Protein 2DKJ (pdb70)

Radius of gyration: 26.59 Å; Cα contacts (8 Å, |Δi|>4): 1947; chains: 2; bounding box: 66×74×62 Å

Nearest PDB structures (foldseek):
  9bow-assembly1_A  TM=1.002E+00  e=2.039E-86  Thermus thermophilus HB8
  9bpe-assembly1_A  TM=1.001E+00  e=1.176E-83  Thermus thermophilus HB8
  4j5u-assembly1_B  TM=9.804E-01  e=2.218E-64  Rickettsia rickettsii str. 'Sheila Smith'
  6yme-assembly1_A  TM=9.807E-01  e=5.170E-63  Aphanothece halophytica
  3h7f-assembly1_A  TM=9.522E-01  e=6.647E-58  Mycobacterium tuberculosis

Foldseek 3Di:
DDPVVVVVVVVVVVLLLLQFAEFAQQAAFADPVLVVLLPDPLQVDFFFDAQVGGPDPDCPVLNVLLVLLFVLVCVLQVFDGKDLFFAALLSQLVLLCVLQDFFAFEAEEADVQQFADCCRAPCVDVNVVRYPYDHFHADPVQSHGDLVVVLVSCVVRLGQEYEAEGHADFEADPLQSVLVSCVVSVHFYEYEHAQCPLCSSLVLGDRNQVRGQKYKYFCGRLLNFDHGIMIGHNDVVSVVSSSVCSPPNPDGGGRSSSSSRSSVSSVVSPDNVSSVLQVQLQLQQQLLQVLLVVVFWAWRSRGGSHFKTKTQQVRVPAWQVLLQVLSVLLRYHWHGHARVVFPDDPVTHRIIMTGRNHLSQLPDGSVCSNVVSVLSVCSSPVGDDPVSSVVSSVVSNVRDHD/DDPVVVVVVVVVVVLLLLQFAEFAQQAAAADPVLVVLLPDPLQVDFFFDAQVGGPDPPCVVLNVLLVLLFVLVCVLQVFPGKDFFFAALLLQLVLLCVLQDFFAFEAEEADQLQFADCCRAPCVGCNVVRYPYDHAHADPVLSHGDLVRVLVSCVVRLGQEYEAEGHAHFEADDLQSVLVSCVVSVHFYEYEHAACPLCSSLVLGDRNAVRGQKYKYFCPRLLSFAGGIMIGHNDVVSVVSSSVCSPPNPDGGGRSSSSSRSSVSSVVSNDNVSSVLQVQLQLQQQLLLVLLVVVPWQWRSRGGSHFKTKTQCVVVVAWQVRLQVLSVLLRYHWHRGAHNVFPDDPVIHRIIMTGRNHVSQQPDGSVCSNVVSVLSVCSSVVGDDVVSSVVSSVVSNVTDGD

InterPro domains:
  IPR001085 Serine hydroxymethyltransferase [MF_00051] (3-406)
  IPR001085 Serine hydroxymethyltransferase [PIRSF000412] (6-387)
  IPR001085 Serine hydroxymethyltransferase [cd00378] (5-400)
  IPR015421 Pyridoxal phosphate-dependent transferase, major domain [G3DSA:3.40.640.10] (33-284)
  IPR015422 Pyridoxal phosphate-dependent transferase, small domain [G3DSA:3.90.1150.10] (7-390)
  IPR015424 Pyridoxal phosphate-dependent transferase [SSF53383] (4-407)
  IPR019798 Serine hydroxymethyltransferase, pyridoxal phosphate binding site [PS00096] (218-234)
  IPR039429 Serine hydroxymethyltransferase-like domain [PF00464] (7-381)
  IPR049943 Serine hydroxymethyltransferase-like [PTHR11680] (6-385)

Secondary structure (DSSP, 8-state):
---HHHHHHHHHHHHHHHTSEE--TT-----HHHHHHHTSGGGG----EETTEESSS--HHHHHHHHHHHHHHHHHHT-SEEE---SSHHHHHHHHHHHH--TT-EEEEE-GGGT--GGGT-TTSHHHHHSEEEEE---TTTSS--HHHHHHHHHHH--SEEEE--SS--S---HHHHHHHHHHHT-EEEEE-TTTHHHHHTT-S---TTT-SEEEEESSGGG---S-EEEEES-HHHHHHHHHIIIIII-SS--HHHHHHHHHHHHHHHSHHHHHHHHHHHHHHHHHHHHHHHTT-EEGGGS-SSSEEEEE-GGGT--HHHHHHHHHHTTEE-EE-PPTT-SS-TTT-SEEEEE-HHHHHTT--GGGHHHHHHHHHHHHHH---HHHHHHHHHHHHTS---/---HHHHHHHHHHHHHHHHSEE--TT-----HHHHHHHTSGGGG----EETTEESSS--HHHHHHHHHHHHHHHHHHT-SEEE---SSHHHHHHHHHHHH--TT-EEEEE-GGGT--GGGT-TTSHHHHHSEEEEE---TTT-S--HHHHHHHHHHH--SEEEE--SS--S---HHHHHHHHHHHTPEEEEE-TTTHHHHHTTSS---TTT-SEEEEESSGGG---S-EEEEES-HHHHHHHHHIIIIII-SS--HHHHHHHHHHHHHHTSHHHHHHHHHHHHHHHHHHHHHHTTTPEEGGGS-SSSEEEEE-GGGT--HHHHHHHHHTTTEE-EEE--TT--S-TTT-SEEEEE-HHHHHTT--GGGHHHHHHHHHHHHHH---HHHHHHHHHHHHTS---

B-factor: mean 11.8, std 6.6, range [3.21, 35.72]

Organism: Thermus thermophilus (strain ATCC 27634 / DSM 579 / HB8) (NCBI:txid300852)

Sequence (804 aa):
KRDEALFELIALEEKRQREGLELIASENFVSKQVREAVGSVLTNKYAEGYPGARYYGGCEVIDRVESLAIERAKALFGAAWANVQPHSGSQANMAVYMALMEPGDTLMGMDLAAGGHLTHGSRVNFSGKLYKVVSYGVRPDTELIDLEEVRRLALEHRPKVIVAGASAYPRFWDFKAFREIADEVGAYLVVDMAHFAGLVAAGLHPNPLPYAHVVTSTTHKTLRGPRGGLILSNDPELGKRIDKLIFPGIQGGPLEHVIAGKAVAFFEALQPEFKEYSRLVVENAKRLAEELARRGYRIVTGGTDNHLFLVDLRPKGLTGKEAEERLDAVGITVNKNAIPFDPKPPRVTSGIRIGTPAITTRGFTPEEMPLVAELIDRALLEGPSEALREEVRRLALAHPMPKRDEALFELIALEEKRQREGLELIASENFVSKQVREAVGSVLTNKYAEGYPGARYYGGCEVIDRVESLAIERAKALFGAAWANVQPHSGSQANMAVYMALMEPGDTLMGMDLAAGGHLTHGSRVNFSGKLYKVVSYGVRPDTELIDLEEVRRLALEHRPKVIVAGASAYPRFWDFKAFREIADEVGAYLVVDMAHFAGLVAAGLHPNPLPYAHVVTSTTHKTLRGPRGGLILSNDPELGKRIDKLIFPGIQGGPLEHVIAGKAVAFFEALQPEFKEYSRLVVENAKRLAEELARRGYRIVTGGTDNHLFLVDLRPKGLTGKEAEERLDAVGITVNKNAIPFDPKPPRVTSGIRIGTPAITTRGFTPEEMPLVAELIDRALLEGPSEALREEVRRLALAHPMP

Solvent-accessible surface area: 25760 Å² total; per-residue (Å²): 116,105,0,108,59,0,14,94,16,12,53,74,0,59,98,50,8,96,17,12,3,18,0,1,0,6,2,10,6,11,26,142,21,1,58,82,0,6,16,10,16,0,11,10,1,13,0,12,2,44,41,75,65,32,105,24,4,0,7,93,12,0,26,136,0,1,41,43,0,28,95,28,0,52,73,19,7,60,15,47,22,5,1,0,3,1,4,7,13,6,0,0,4,0,0,0,1,22,6,10,5,106,62,44,48,24,0,0,0,3,60,98,72,20,5,4,40,13,1,2,13,22,84,86,1,1,0,20,94,15,8,144,50,16,48,4,26,20,96,87,98,55,26,64,26,29,58,73,60,1,106,126,20,0,50,70,89,133,3,80,0,0,1,0,0,8,19,7,15,3,58,86,8,69,5,120,13,1,64,103,10,0,83,81,18,58,6,65,0,0,0,13,0,11,4,5,0,0,1,12,20,8,61,52,10,53,60,0,2,76,79,2,38,0,0,1,1,5,0,13,11,3,2,44,1,2,8,0,0,0,0,0,1,75,56,65,126,22,0,122,110,0,26,134,10,0,8,25,0,0,0,4,6,0,5,0,2,4,2,0,0,3,0,0,2,0,40,28,8,78,56,103,120,5,122,81,20,1,113,39,2,33,28,0,0,114,57,0,2,77,9,2,46,190,68,34,10,83,8,2,26,65,11,13,36,2,0,2,0,10,2,1,0,126,78,55,69,24,36,0,101,61,0,29,87,66,0,71,48,0,12,0,14,1,8,59,30,26,5,26,138,29,92,97,75,114,67,38,4,2,0,2,7,0,0,0,0,0,2,8,25,8,44,2,57,28,131,46,0,33,64,0,0,78,0,2,17,68,0,3,101,125,9,73,56,82,73,2,48,67,51,0,61,148,27,0,83,72,19,99,40,63,120,106,1,95,53,0,16,107,14,10,49,73,0,64,93,29,7,97,16,6,0,7,0,0,0,3,3,9,5,7,29,148,22,1,33,84,0,8,10,5,13,0,12,10,1,21,0,21,4,42,41,75,68,35,98,48,24,5,6,102,16,0,26,163,0,1,40,45,0,28,84,28,0,53,75,20,7,61,9,48,23,5,2,1,3,1,4,6,13,7,0,0,4,0,0,0,1,17,13,8,7,107,62,56,44,32,0,0,0,3,58,64,40,10,3,8,39,32,1,3,14,30,81,84,0,3,0,20,108,13,8,53,48,26,46,2,32,15,101,96,98,58,17,68,28,35,52,45,33,1,63,149,52,0,87,129,70,148,2,84,0,0,0,0,0,8,16,6,14,2,53,91,9,68,5,139,17,1,62,74,0,0,81,74,10,60,4,45,0,0,0,12,0,10,5,5,0,0,1,11,20,1,62,57,11,55,53,0,2,83,78,1,38,0,1,1,1,5,0,13,10,3,2,45,1,2,7,0,0,0,0,0,0,63,54,71,136,17,0,48,103,0,28,140,18,0,8,23,1,0,2,5,8,0,6,0,1,4,2,0,0,3,0,0,1,0,42,28,4,80,49,90,119,4,104,82,17,1,106,41,2,19,56,0,0,91,64,0,3,72,21,1,48,182,91,49,8,83,8,2,24,63,12,4,29,2,0,2,0,6,2,2,0,109,96,67,62,24,43,0,103,74,0,20,98,81,0,44,53,0,10,0,4,0,11,34,26,19,1,11,131,26,103,27,78,112,73,44,5,7,0,2,13,0,0,0,0,0,0,8,26,4,41,1,54,19,125,37,0,36,93,0,0,66,9,2,12,54,0,3,114,134,9,78,55,116,70,4,42,75,75,0,53,64,25,0,90,75,18,105,52,42

CATH classification: 3.90.1150.10 (+1 more: 3.40.640.10)

Structure (mmCIF, N/CA/C/O backbone):
data_2DKJ
#
_entry.id   2DKJ
#
_cell.length_a   57.988
_cell.length_b   82.884
_cell.length_c   94.074
_cell.angle_alpha   90.00
_cell.angle_beta   91.67
_cell.angle_gamma   90.00
#
_symmetry.space_group_name_H-M   'P 1 21 1'
#
loop_
_entity.id
_entity.type
_entity.pdbx_description
1 polymer 'serine hydroxymethyltransferase'
2 non-polymer 'SULFATE ION'
3 non-polymer "PYRIDOXAL-5'-PHOSPHATE"
4 water water
#
loop_
_atom_site.group_PDB
_atom_site.id
_atom_site.type_symbol
_atom_site.label_atom_id
_atom_site.label_alt_id
_atom_site.label_comp_id
_atom_site.label_asym_id
_atom_site.label_entity_id
_atom_site.label_seq_id
_atom_site.pdbx_PDB_ins_code
_atom_site.Cartn_x
_atom_site.Cartn_y
_atom_site.Cartn_z
_atom_site.occupancy
_atom_site.B_iso_or_equiv
_atom_site.auth_seq_id
_atom_site.auth_comp_id
_atom_site.auth_asym_id
_atom_site.auth_atom_id
_atom_site.pdbx_PDB_model_num
ATOM 1 N N . LYS A 1 6 ? -10.910 12.177 1.046 1.00 18.29 6 LYS A N 1
ATOM 2 C CA . LYS A 1 6 ? -11.701 10.932 1.261 1.00 15.36 6 LYS A CA 1
ATOM 3 C C . LYS A 1 6 ? -11.470 10.368 2.658 1.00 13.90 6 LYS A C 1
ATOM 4 O O . LYS A 1 6 ? -10.338 10.303 3.135 1.00 13.53 6 LYS A O 1
ATOM 6 N N . ARG A 1 7 ? -12.554 9.958 3.307 1.00 11.66 7 ARG A N 1
ATOM 7 C CA . ARG A 1 7 ? -12.475 9.387 4.646 1.00 9.58 7 ARG A CA 1
ATOM 8 C C . ARG A 1 7 ? -11.979 7.942 4.568 1.00 8.78 7 ARG A C 1
ATOM 9 O O . ARG A 1 7 ? -12.351 7.196 3.663 1.00 8.92 7 ARG A O 1
ATOM 17 N N . ASP A 1 8 ? -11.125 7.557 5.512 1.00 7.62 8 ASP A N 1
ATOM 18 C CA . ASP A 1 8 ? -10.590 6.197 5.557 1.00 6.60 8 ASP A CA 1
ATOM 19 C C . ASP A 1 8 ? -11.664 5.307 6.179 1.00 6.96 8 ASP A C 1
ATOM 20 O O . ASP A 1 8 ? -11.584 4.932 7.352 1.00 6.22 8 ASP A O 1
ATOM 25 N N . GLU A 1 9 ? -12.668 4.960 5.383 1.00 7.62 9 GLU A N 1
ATOM 26 C CA . GLU A 1 9 ? -13.780 4.163 5.880 1.00 7.47 9 GLU A CA 1
ATOM 27 C C . GLU A 1 9 ? -13.433 2.775 6.409 1.00 7.56 9 GLU A C 1
ATOM 28 O O . GLU A 1 9 ? -14.079 2.294 7.337 1.00 7.57 9 GLU A O 1
ATOM 34 N N . ALA A 1 10 ? -12.424 2.126 5.840 1.00 6.90 10 ALA A N 1
ATOM 35 C CA . ALA A 1 10 ? -12.046 0.801 6.319 1.00 7.40 10 ALA A CA 1
ATOM 36 C C . ALA A 1 10 ? -11.544 0.887 7.761 1.00 6.11 10 ALA A C 1
ATOM 37 O O . ALA A 1 10 ? -11.886 0.057 8.602 1.00 6.80 10 ALA A O 1
ATOM 39 N N . LEU A 1 11 ? -10.732 1.899 8.044 1.00 5.70 11 LEU A N 1
ATOM 40 C CA . LEU A 1 11 ? -10.192 2.075 9.383 1.00 5.26 11 LEU A CA 1
ATOM 41 C C . LEU A 1 11 ? -11.276 2.495 10.372 1.00 4.92 11 LEU A C 1
ATOM 42 O O . LEU A 1 11 ? -11.360 1.953 11.475 1.00 4.91 11 LEU A O 1
ATOM 47 N N . PHE A 1 12 ? -12.123 3.441 9.985 1.00 5.26 12 PHE A N 1
ATOM 48 C CA . PHE A 1 12 ? -13.151 3.875 10.910 1.00 5.66 12 PHE A CA 1
ATOM 49 C C . PHE A 1 12 ? -14.215 2.826 11.189 1.00 5.46 12 PHE A C 1
ATOM 50 O O . PHE A 1 12 ? -14.838 2.851 12.248 1.00 5.93 12 PHE A O 1
ATOM 58 N N . GLU A 1 13 ? -14.402 1.882 10.271 1.00 5.68 13 GLU A N 1
ATOM 59 C CA . GLU A 1 13 ? -15.356 0.807 10.511 1.00 6.02 13 GLU A CA 1
ATOM 60 C C . GLU A 1 13 ? -14.798 -0.033 11.670 1.00 5.25 13 GLU A C 1
ATOM 61 O O . GLU A 1 13 ? -15.551 -0.507 12.525 1.00 6.28 13 GLU A O 1
ATOM 67 N N . LEU A 1 14 ? -13.475 -0.200 11.707 1.00 5.49 14 LEU A N 1
ATOM 68 C CA . LEU A 1 14 ? -12.837 -0.958 12.778 1.00 5.74 14 LEU A CA 1
ATOM 69 C C . LEU A 1 14 ? -12.951 -0.215 14.106 1.00 4.98 14 LEU A C 1
ATOM 70 O O . LEU A 1 14 ? -13.191 -0.829 15.143 1.00 5.36 14 LEU A O 1
ATOM 75 N N . ILE A 1 15 ? -12.783 1.104 14.091 1.00 5.58 15 ILE A N 1
ATOM 76 C CA . ILE A 1 15 ? -12.904 1.848 15.335 1.00 5.83 15 ILE A CA 1
ATOM 77 C C . ILE A 1 15 ? -14.325 1.705 15.892 1.00 6.17 15 ILE A C 1
ATOM 78 O O . ILE A 1 15 ? -14.504 1.555 17.101 1.00 6.09 15 ILE A O 1
ATOM 83 N N . ALA A 1 16 ? -15.330 1.728 15.018 1.00 6.54 16 ALA A N 1
ATOM 84 C CA . ALA A 1 16 ? -16.713 1.572 15.466 1.00 7.14 16 ALA A CA 1
ATOM 85 C C . ALA A 1 16 ? -16.886 0.193 16.103 1.00 6.95 16 ALA A C 1
ATOM 86 O O . ALA A 1 16 ? -17.583 0.046 17.108 1.00 7.45 16 ALA A O 1
ATOM 88 N N . LEU A 1 17 ? -16.253 -0.820 15.518 1.00 7.03 17 LEU A N 1
ATOM 89 C CA . LEU A 1 17 ? -16.335 -2.172 16.061 1.00 7.31 17 LEU A CA 1
ATOM 90 C C . LEU A 1 17 ? -15.685 -2.247 17.442 1.00 6.51 17 LEU A C 1
ATOM 91 O O . LEU A 1 17 ? -16.185 -2.935 18.332 1.00 7.07 17 LEU A O 1
ATOM 96 N N . GLU A 1 18 ? -14.568 -1.544 17.620 1.00 6.55 18 GLU A N 1
ATOM 97 C CA . GLU A 1 18 ? -13.880 -1.549 18.907 1.00 6.43 18 GLU A CA 1
ATOM 98 C C . GLU A 1 18 ? -14.714 -0.825 19.962 1.00 6.46 18 GLU A C 1
ATOM 99 O O . GLU A 1 18 ? -14.747 -1.241 21.121 1.00 6.56 18 GLU A O 1
ATOM 105 N N . GLU A 1 19 ? -15.390 0.251 19.567 1.00 6.07 19 GLU A N 1
ATOM 106 C CA . GLU A 1 19 ? -16.237 0.979 20.512 1.00 6.46 19 GLU A CA 1
ATOM 107 C C . GLU A 1 19 ? -17.348 0.046 20.989 1.00 6.91 19 GLU A C 1
ATOM 108 O O . GLU A 1 19 ? -17.680 0.002 22.177 1.00 6.71 19 GLU A O 1
ATOM 114 N N . LYS A 1 20 ? -17.917 -0.703 20.051 1.00 6.30 20 LYS A N 1
ATOM 115 C CA . LYS A 1 20 ? -18.988 -1.638 20.367 1.00 6.51 20 LYS A CA 1
ATOM 116 C C . LYS A 1 20 ? -18.471 -2.738 21.291 1.00 6.35 20 LYS A C 1
ATOM 117 O O . LYS A 1 20 ? -19.135 -3.114 22.261 1.00 6.92 20 LYS A O 1
ATOM 123 N N . ARG A 1 21 ? -17.280 -3.248 20.997 1.00 6.75 21 ARG A N 1
ATOM 124 C CA . ARG A 1 21 ? -16.689 -4.295 21.821 1.00 7.36 21 ARG A CA 1
ATOM 125 C C . ARG A 1 21 ? -16.506 -3.802 23.255 1.00 6.64 21 ARG A C 1
ATOM 126 O O . ARG A 1 21 ? -16.829 -4.508 24.211 1.00 7.23 21 ARG A O 1
ATOM 134 N N . GLN A 1 22 ? -15.984 -2.588 23.407 1.00 6.14 22 GLN A N 1
ATOM 135 C CA . GLN A 1 22 ? -15.767 -2.028 24.734 1.00 6.28 22 GLN A CA 1
ATOM 136 C C . GLN A 1 22 ? -17.076 -1.840 25.497 1.00 7.40 22 GLN A C 1
ATOM 137 O O . GLN A 1 22 ? -17.117 -2.008 26.713 1.00 8.91 22 GLN A O 1
ATOM 143 N N . ARG A 1 23 ? -18.145 -1.507 24.781 1.00 7.21 23 ARG A N 1
ATOM 144 C CA . ARG A 1 23 ? -19.454 -1.302 25.399 1.00 7.85 23 ARG A CA 1
ATOM 145 C C . ARG A 1 23 ? -20.140 -2.589 25.849 1.00 7.91 23 ARG A C 1
ATOM 146 O O . ARG A 1 23 ? -20.890 -2.589 26.826 1.00 9.75 23 ARG A O 1
ATOM 154 N N . GLU A 1 24 ? -19.877 -3.679 25.138 1.00 7.76 24 GLU A N 1
ATOM 155 C CA . GLU A 1 24 ? -20.577 -4.934 25.392 1.00 7.73 24 GLU A CA 1
ATOM 156 C C . GLU A 1 24 ? -19.922 -6.048 26.187 1.00 8.50 24 GLU A C 1
ATOM 157 O O . GLU A 1 24 ? -20.407 -7.182 26.181 1.00 9.21 24 GLU A O 1
ATOM 163 N N . GLY A 1 25 ? -18.837 -5.732 26.880 1.00 8.03 25 GLY A N 1
ATOM 164 C CA . GLY A 1 25 ? -18.173 -6.741 27.682 1.00 9.05 25 GLY A CA 1
ATOM 165 C C . GLY A 1 25 ? -17.758 -6.163 29.017 1.00 7.76 25 GLY A C 1
ATOM 166 O O . GLY A 1 25 ? -17.884 -4.961 29.248 1.00 7.89 25 GLY A O 1
ATOM 167 N N . LEU A 1 26 ? -17.279 -7.028 29.904 1.00 6.96 26 LEU A N 1
ATOM 168 C CA . LEU A 1 26 ? -16.817 -6.601 31.216 1.00 7.14 26 LEU A CA 1
ATOM 169 C C . LEU A 1 26 ? -15.300 -6.694 31.226 1.00 7.05 26 LEU A C 1
ATOM 170 O O . LEU A 1 26 ? -14.727 -7.785 31.165 1.00 7.30 26 LEU A O 1
ATOM 175 N N . GLU A 1 27 ? -14.656 -5.535 31.291 1.00 6.34 27 GLU A N 1
ATOM 176 C CA . GLU A 1 27 ? -13.205 -5.457 31.302 1.00 6.20 27 GLU A CA 1
ATOM 177 C C . GLU A 1 27 ? -12.698 -5.573 32.732 1.00 6.09 27 GLU A C 1
ATOM 178 O O . GLU A 1 27 ? -12.853 -4.642 33.522 1.00 7.27 27 GLU A O 1
ATOM 184 N N . LEU A 1 28 ? -12.097 -6.715 33.062 1.00 5.85 28 LEU A N 1
ATOM 185 C CA . LEU A 1 28 ? -11.574 -6.938 34.406 1.00 5.31 28 LEU A CA 1
ATOM 186 C C . LEU A 1 28 ? -10.051 -6.997 34.471 1.00 5.97 28 LEU A C 1
ATOM 187 O O . LEU A 1 28 ? -9.487 -7.396 35.490 1.00 6.48 28 LEU A O 1
ATOM 192 N N . ILE A 1 29 ? -9.380 -6.610 33.390 1.00 5.81 29 ILE A N 1
ATOM 193 C CA . ILE A 1 29 ? -7.923 -6.591 33.407 1.00 6.50 29 ILE A CA 1
ATOM 194 C C . ILE A 1 29 ? -7.559 -5.397 34.292 1.00 5.89 29 ILE A C 1
ATOM 195 O O . ILE A 1 29 ? -7.978 -4.262 34.046 1.00 5.70 29 ILE A O 1
ATOM 200 N N . ALA A 1 30 ? -6.784 -5.676 35.334 1.00 6.16 30 ALA A N 1
ATOM 201 C CA . ALA A 1 30 ? -6.422 -4.684 36.341 1.00 5.98 30 ALA A CA 1
ATOM 202 C C . ALA A 1 30 ? -5.733 -3.405 35.898 1.00 6.24 30 ALA A C 1
ATOM 203 O O . ALA A 1 30 ? -5.835 -2.383 36.578 1.00 7.00 30 ALA A O 1
ATOM 205 N N . SER A 1 31 ? -5.030 -3.460 34.774 1.00 6.01 31 SER A N 1
ATOM 206 C CA . SER A 1 31 ? -4.309 -2.301 34.265 1.00 6.81 31 SER A CA 1
ATOM 207 C C . SER A 1 31 ? -5.127 -1.440 33.310 1.00 6.75 31 SER A C 1
ATOM 208 O O . SER A 1 31 ? -4.629 -0.440 32.798 1.00 8.39 31 SER A O 1
ATOM 211 N N . GLU A 1 32 ? -6.377 -1.821 33.074 1.00 5.67 32 GLU A N 1
ATOM 212 C CA . GLU A 1 32 ? -7.227 -1.083 32.150 1.00 6.24 32 GLU A CA 1
ATOM 213 C C . GLU A 1 32 ? -8.149 -0.076 32.818 1.00 5.81 32 GLU A C 1
ATOM 214 O O . GLU A 1 32 ? -8.407 -0.131 34.023 1.00 5.86 32 GLU A O 1
ATOM 220 N N . ASN A 1 33 ? -8.641 0.854 32.010 1.00 5.54 33 ASN A N 1
ATOM 221 C CA . ASN A 1 33 ? -9.585 1.854 32.474 1.00 5.38 33 ASN A CA 1
ATOM 222 C C . ASN A 1 33 ? -10.222 2.474 31.237 1.00 5.80 33 ASN A C 1
ATOM 223 O O . ASN A 1 33 ? -9.922 2.071 30.111 1.00 6.78 33 ASN A O 1
ATOM 228 N N . PHE A 1 34 ? -11.125 3.423 31.449 1.00 5.58 34 PHE A N 1
ATOM 229 C CA . PHE A 1 34 ? -11.779 4.115 30.344 1.00 6.17 34 PHE A CA 1
ATOM 230 C C . PHE A 1 34 ? -11.592 5.606 30.558 1.00 5.82 34 PHE A C 1
ATOM 231 O O . PHE A 1 34 ? -12.056 6.155 31.559 1.00 6.28 34 PHE A O 1
ATOM 239 N N . VAL A 1 35 ? -10.902 6.260 29.628 1.00 5.36 35 VAL A N 1
ATOM 240 C CA . VAL A 1 35 ? -10.670 7.692 29.748 1.00 5.49 35 VAL A CA 1
ATOM 241 C C . VAL A 1 35 ? -11.910 8.494 29.388 1.00 5.41 35 VAL A C 1
ATOM 242 O O . VAL A 1 35 ? -12.791 8.030 28.660 1.00 5.93 35 VAL A O 1
ATOM 246 N N . SER A 1 36 ? -11.963 9.710 29.911 1.00 5.90 36 SER A N 1
ATOM 247 C CA . SER A 1 36 ? -13.083 10.602 29.672 1.00 5.51 36 SER A CA 1
ATOM 248 C C . SER A 1 36 ? -13.049 11.178 28.265 1.00 5.38 36 SER A C 1
ATOM 249 O O . SER A 1 36 ? -12.024 11.140 27.578 1.00 5.37 36 SER A O 1
ATOM 252 N N . LYS A 1 37 ? -14.180 11.730 27.842 1.00 5.60 37 LYS A N 1
ATOM 253 C CA . LYS A 1 37 ? -14.250 12.341 26.530 1.00 6.59 37 LYS A CA 1
ATOM 254 C C . LYS A 1 37 ? -13.279 13.514 26.436 1.00 6.27 37 LYS A C 1
ATOM 255 O O . LYS A 1 37 ? -12.666 13.722 25.389 1.00 5.95 37 LYS A O 1
ATOM 261 N N . GLN A 1 38 ? -13.115 14.277 27.516 1.00 5.88 38 GLN A N 1
ATOM 262 C CA . GLN A 1 38 ? -12.198 15.404 27.427 1.00 6.06 38 GLN A CA 1
ATOM 263 C C . GLN A 1 38 ? -10.732 14.983 27.367 1.00 5.49 38 GLN A C 1
ATOM 264 O O . GLN A 1 38 ? -9.920 15.677 26.754 1.00 5.49 38 GLN A O 1
ATOM 270 N N . VAL A 1 39 ? -10.379 13.856 27.983 1.00 5.55 39 VAL A N 1
ATOM 271 C CA . VAL A 1 39 ? -9.001 13.390 27.879 1.00 5.43 39 VAL A CA 1
ATOM 272 C C . VAL A 1 39 ? -8.768 13.037 26.403 1.00 5.48 39 VAL A C 1
ATOM 273 O O . VAL A 1 39 ? -7.715 13.342 25.842 1.00 6.47 39 VAL A O 1
ATOM 277 N N . ARG A 1 40 ? -9.757 12.412 25.769 1.00 5.48 40 ARG A N 1
ATOM 278 C CA . ARG A 1 40 ? -9.628 12.062 24.355 1.00 6.23 40 ARG A CA 1
ATOM 279 C C . ARG A 1 40 ? -9.573 13.310 23.475 1.00 5.52 40 ARG A C 1
ATOM 280 O O . ARG A 1 40 ? -8.821 13.353 22.500 1.00 6.29 40 ARG A O 1
ATOM 288 N N . GLU A 1 41 ? -10.361 14.326 23.820 1.00 5.74 41 GLU A N 1
ATOM 289 C CA . GLU A 1 41 ? -10.384 15.572 23.059 1.00 5.75 41 GLU A CA 1
ATOM 290 C C . GLU A 1 41 ? -8.990 16.208 23.054 1.00 6.60 41 GLU A C 1
ATOM 291 O O . GLU A 1 41 ? -8.514 16.681 22.021 1.00 6.88 41 GLU A O 1
ATOM 297 N N . ALA A 1 42 ? -8.333 16.213 24.209 1.00 5.71 42 ALA A N 1
ATOM 298 C CA . ALA A 1 42 ? -6.994 16.785 24.309 1.00 5.85 42 ALA A CA 1
ATOM 299 C C . ALA A 1 42 ? -5.987 15.969 23.498 1.00 5.14 42 ALA A C 1
ATOM 300 O O . ALA A 1 42 ? -5.165 16.528 22.773 1.00 5.42 42 ALA A O 1
ATOM 302 N N . VAL A 1 43 ? -6.056 14.647 23.615 1.00 5.48 43 VAL A N 1
ATOM 303 C CA . VAL A 1 43 ? -5.137 13.779 22.892 1.00 4.96 43 VAL A CA 1
ATOM 304 C C . VAL A 1 43 ? -5.334 13.894 21.377 1.00 4.80 43 VAL A C 1
ATOM 305 O O . VAL A 1 43 ? -4.378 13.778 20.611 1.00 5.29 43 VAL A O 1
ATOM 309 N N . GLY A 1 44 ? -6.566 14.153 20.950 1.00 5.19 44 GLY A N 1
ATOM 310 C CA . GLY A 1 44 ? -6.839 14.302 19.530 1.00 6.06 44 GLY A CA 1
ATOM 311 C C . GLY A 1 44 ? -6.712 15.734 19.029 1.00 5.86 44 GLY A C 1
ATOM 312 O O . GLY A 1 44 ? -7.203 16.064 17.947 1.00 7.58 44 GLY A O 1
ATOM 313 N N . SER A 1 45 ? -6.034 16.583 19.798 1.00 6.24 45 SER A N 1
ATOM 314 C CA . SER A 1 45 ? -5.872 17.990 19.435 1.00 5.59 45 SER A CA 1
ATOM 315 C C . SER A 1 45 ? -4.733 18.286 18.462 1.00 5.84 45 SER A C 1
ATOM 316 O O . SER A 1 45 ? -3.904 17.426 18.159 1.00 6.56 45 SER A O 1
ATOM 319 N N . VAL A 1 46 ? -4.697 19.530 17.988 1.00 6.05 46 VAL A N 1
ATOM 320 C CA . VAL A 1 46 ? -3.664 19.963 17.056 1.00 6.10 46 VAL A CA 1
ATOM 321 C C . VAL A 1 46 ? -2.296 20.111 17.718 1.00 5.62 46 VAL A C 1
ATOM 322 O O . VAL A 1 46 ? -1.317 20.438 17.049 1.00 5.82 46 VAL A O 1
ATOM 326 N N . LEU A 1 47 ? -2.212 19.874 19.024 1.00 5.47 47 LEU A N 1
ATOM 327 C CA . LEU A 1 47 ? -0.927 20.004 19.701 1.00 5.39 47 LEU A CA 1
ATOM 328 C C . LEU A 1 47 ? 0.097 18.995 19.184 1.00 4.70 47 LEU A C 1
ATOM 329 O O . LEU A 1 47 ? 1.299 19.167 19.374 1.00 5.54 47 LEU A O 1
ATOM 334 N N . THR A 1 48 ? -0.380 17.952 18.514 1.00 5.11 48 THR A N 1
ATOM 335 C CA . THR A 1 48 ? 0.511 16.952 17.941 1.00 5.09 48 THR A CA 1
ATOM 336 C C . THR A 1 48 ? 1.394 17.575 16.853 1.00 5.02 48 THR A C 1
ATOM 337 O O . THR A 1 48 ? 2.469 17.058 16.544 1.00 5.46 48 THR A O 1
ATOM 341 N N . ASN A 1 49 ? 0.953 18.692 16.278 1.00 5.83 49 ASN A N 1
ATOM 342 C CA . ASN A 1 49 ? 1.718 19.326 15.206 1.00 5.61 49 ASN A CA 1
ATOM 343 C C . ASN A 1 49 ? 2.987 20.036 15.655 1.00 6.69 49 ASN A C 1
ATOM 344 O O . ASN A 1 49 ? 3.851 20.332 14.833 1.00 8.24 49 ASN A O 1
ATOM 349 N N . LYS A 1 50 ? 3.117 20.296 16.949 1.00 6.11 50 LYS A N 1
ATOM 350 C CA . LYS A 1 50 ? 4.277 21.029 17.435 1.00 6.34 50 LYS A CA 1
ATOM 351 C C . LYS A 1 50 ? 5.492 20.229 17.875 1.00 6.09 50 LYS A C 1
ATOM 352 O O . LYS A 1 50 ? 5.382 19.316 18.696 1.00 7.06 50 LYS A O 1
ATOM 358 N N . TYR A 1 51 ? 6.652 20.573 17.321 1.00 6.26 51 TYR A N 1
ATOM 359 C CA . TYR A 1 51 ? 7.902 19.952 17.740 1.00 6.59 51 TYR A CA 1
ATOM 360 C C . TYR A 1 51 ? 8.339 20.836 18.902 1.00 6.92 51 TYR A C 1
ATOM 361 O O . TYR A 1 51 ? 8.477 22.054 18.750 1.00 7.27 51 TYR A O 1
ATOM 370 N N . ALA A 1 52 ? 8.540 20.226 20.065 1.00 6.78 52 ALA A N 1
ATOM 371 C CA . ALA A 1 52 ? 8.904 20.978 21.256 1.00 7.08 52 ALA A CA 1
ATOM 372 C C . ALA A 1 52 ? 10.004 20.331 22.084 1.00 6.60 52 ALA A C 1
ATOM 373 O O . ALA A 1 52 ? 9.891 20.219 23.307 1.00 7.03 52 ALA A O 1
ATOM 375 N N . GLU A 1 53 ? 11.072 19.900 21.425 1.00 6.96 53 GLU A N 1
ATOM 376 C CA . GLU A 1 53 ? 12.181 19.302 22.150 1.00 7.34 53 GLU A CA 1
ATOM 377 C C . GLU A 1 53 ? 12.713 20.313 23.154 1.00 7.13 53 GLU A C 1
ATOM 378 O O . GLU A 1 53 ? 12.771 21.518 22.880 1.00 7.47 53 GLU A O 1
ATOM 384 N N . GLY A 1 54 ? 13.102 19.809 24.319 1.00 6.58 54 GLY A N 1
ATOM 385 C CA . GLY A 1 54 ? 13.596 20.662 25.377 1.00 7.99 54 GLY A CA 1
ATOM 386 C C . GLY A 1 54 ? 12.529 20.735 26.449 1.00 6.90 54 GLY A C 1
ATOM 387 O O . GLY A 1 54 ? 11.711 19.820 26.588 1.00 7.59 54 GLY A O 1
ATOM 388 N N . TYR A 1 55 ? 12.525 21.827 27.202 1.00 7.09 55 TYR A N 1
ATOM 389 C CA . TYR A 1 55 ? 11.556 22.012 28.267 1.00 7.47 55 TYR A CA 1
ATOM 390 C C . TYR A 1 55 ? 10.991 23.423 28.222 1.00 7.42 55 TYR A C 1
ATOM 391 O O . TYR A 1 55 ? 11.503 24.276 27.499 1.00 7.74 55 TYR A O 1
ATOM 400 N N . PRO A 1 56 ? 9.914 23.684 28.977 1.00 7.92 56 PRO A N 1
ATOM 401 C CA . PRO A 1 56 ? 9.329 25.028 28.965 1.00 9.35 56 PRO A CA 1
ATOM 402 C C . PRO A 1 56 ? 10.368 26.134 29.143 1.00 9.53 56 PRO A C 1
ATOM 403 O O . PRO A 1 56 ? 11.168 26.101 30.079 1.00 10.16 56 PRO A O 1
ATOM 407 N N . GLY A 1 57 ? 10.359 27.101 28.229 1.00 9.93 57 GLY A N 1
ATOM 408 C CA . GLY A 1 57 ? 11.296 28.209 28.306 1.00 10.74 57 GLY A CA 1
ATOM 409 C C . GLY A 1 57 ? 12.698 27.876 27.830 1.00 11.13 57 GLY A C 1
ATOM 410 O O . GLY A 1 57 ? 13.573 28.741 27.810 1.00 12.59 57 GLY A O 1
ATOM 411 N N . ALA A 1 58 ? 12.916 26.624 27.442 1.00 11.01 58 ALA A N 1
ATOM 412 C CA . ALA A 1 58 ? 14.222 26.178 26.969 1.00 10.54 58 ALA A CA 1
ATOM 413 C C . ALA A 1 58 ? 14.027 25.147 25.862 1.00 9.35 58 ALA A C 1
ATOM 414 O O . ALA A 1 58 ? 14.450 23.993 25.983 1.00 9.64 58 ALA A O 1
ATOM 416 N N . ARG A 1 59 ? 13.389 25.579 24.779 1.00 9.28 59 ARG A N 1
ATOM 417 C CA . ARG A 1 59 ? 13.102 24.707 23.644 1.00 8.27 59 ARG A CA 1
ATOM 418 C C . ARG A 1 59 ? 14.106 24.854 22.508 1.00 9.60 59 ARG A C 1
ATOM 419 O O . ARG A 1 59 ? 14.851 25.834 22.438 1.00 10.65 59 ARG A O 1
ATOM 427 N N . TYR A 1 60 ? 14.095 23.877 21.607 1.00 9.28 60 TYR A N 1
ATOM 428 C CA . TYR A 1 60 ? 14.986 23.873 20.454 1.00 9.62 60 TYR A CA 1
ATOM 429 C C . TYR A 1 60 ? 14.263 24.308 19.179 1.00 10.25 60 TYR A C 1
ATOM 430 O O . TYR A 1 60 ? 14.783 24.144 18.076 1.00 11.39 60 TYR A O 1
ATOM 439 N N . TYR A 1 61 ? 13.062 24.857 19.338 1.00 9.27 61 TYR A N 1
ATOM 440 C CA . TYR A 1 61 ? 12.267 25.329 18.207 1.00 9.46 61 TYR A CA 1
ATOM 441 C C . TYR A 1 61 ? 11.509 26.581 18.598 1.00 9.87 61 TYR A C 1
ATOM 442 O O . TYR A 1 61 ? 11.209 26.794 19.769 1.00 10.62 61 TYR A O 1
ATOM 451 N N . GLY A 1 62 ? 11.186 27.406 17.611 1.00 10.39 62 GLY A N 1
ATOM 452 C CA . GLY A 1 62 ? 10.414 28.594 17.906 1.00 9.95 62 GLY A CA 1
ATOM 453 C C . GLY A 1 62 ? 8.949 28.195 17.960 1.00 8.85 62 GLY A C 1
ATOM 454 O O . GLY A 1 62 ? 8.604 27.044 17.671 1.00 9.74 62 GLY A O 1
ATOM 455 N N . GLY A 1 63 ? 8.096 29.133 18.363 1.00 9.25 63 GLY A N 1
ATOM 456 C CA . GLY A 1 63 ? 6.663 28.892 18.415 1.00 9.15 63 GLY A CA 1
ATOM 457 C C . GLY A 1 63 ? 6.079 28.047 19.533 1.00 7.92 63 GLY A C 1
ATOM 458 O O . GLY A 1 63 ? 4.912 27.657 19.452 1.00 8.13 63 GLY A O 1
ATOM 459 N N . CYS A 1 64 ? 6.855 27.779 20.580 1.00 8.08 64 CYS A N 1
ATOM 460 C CA . CYS A 1 64 ? 6.379 26.956 21.693 1.00 7.84 64 CYS A CA 1
ATOM 461 C C . CYS A 1 64 ? 5.736 27.721 22.849 1.00 8.57 64 CYS A C 1
ATOM 462 O O . CYS A 1 64 ? 5.515 27.149 23.915 1.00 8.96 64 CYS A O 1
ATOM 465 N N . GLU A 1 65 ? 5.424 28.998 22.647 1.00 8.80 65 GLU A N 1
ATOM 466 C CA . GLU A 1 65 ? 4.830 29.802 23.713 1.00 9.71 65 GLU A CA 1
ATOM 467 C C . GLU A 1 65 ? 3.589 29.183 24.361 1.00 9.56 65 GLU A C 1
ATOM 468 O O . GLU A 1 65 ? 3.463 29.187 25.586 1.00 10.38 65 GLU A O 1
ATOM 474 N N . VAL A 1 66 ? 2.670 28.656 23.558 1.00 8.17 66 VAL A N 1
ATOM 475 C CA . VAL A 1 66 ? 1.467 28.054 24.127 1.00 7.62 66 VAL A CA 1
ATOM 476 C C . VAL A 1 66 ? 1.753 26.642 24.645 1.00 7.19 66 VAL A C 1
ATOM 477 O O . VAL A 1 66 ? 1.265 26.257 25.710 1.00 7.42 66 VAL A O 1
ATOM 481 N N . ILE A 1 67 ? 2.541 25.870 23.900 1.00 7.37 67 ILE A N 1
ATOM 482 C CA . ILE A 1 67 ? 2.890 24.518 24.331 1.00 7.28 67 ILE A CA 1
ATOM 483 C C . ILE A 1 67 ? 3.562 24.587 25.706 1.00 6.50 67 ILE A C 1
ATOM 484 O O . ILE A 1 67 ? 3.366 23.708 26.541 1.00 6.91 67 ILE A O 1
ATOM 489 N N . ASP A 1 68 ? 4.345 25.635 25.946 1.00 6.72 68 ASP A N 1
ATOM 490 C CA . ASP A 1 68 ? 5.011 25.783 27.237 1.00 6.68 68 ASP A CA 1
ATOM 491 C C . ASP A 1 68 ? 4.000 25.957 28.364 1.00 7.33 68 ASP A C 1
ATOM 492 O O . ASP A 1 68 ? 4.191 25.436 29.462 1.00 7.30 68 ASP A O 1
ATOM 497 N N . ARG A 1 69 ? 2.928 26.696 28.102 1.00 7.03 69 ARG A N 1
ATOM 498 C CA . ARG A 1 69 ? 1.901 26.896 29.114 1.00 7.21 69 ARG A CA 1
ATOM 499 C C . ARG A 1 69 ? 1.198 25.567 29.391 1.00 7.17 69 ARG A C 1
ATOM 500 O O . ARG A 1 69 ? 0.855 25.263 30.533 1.00 6.97 69 ARG A O 1
ATOM 508 N N . VAL A 1 70 ? 1.001 24.769 28.346 1.00 6.39 70 VAL A N 1
ATOM 509 C CA . VAL A 1 70 ? 0.350 23.472 28.500 1.00 6.37 70 VAL A CA 1
ATOM 510 C C . VAL A 1 70 ? 1.218 22.496 29.299 1.00 5.62 70 VAL A C 1
ATOM 511 O O . VAL A 1 70 ? 0.747 21.869 30.252 1.00 6.26 70 VAL A O 1
ATOM 515 N N . GLU A 1 71 ? 2.485 22.366 28.918 1.00 6.16 71 GLU A N 1
ATOM 516 C CA . GLU A 1 71 ? 3.364 21.445 29.622 1.00 6.01 71 GLU A CA 1
ATOM 517 C C . GLU A 1 71 ? 3.590 21.889 31.062 1.00 6.16 71 GLU A C 1
ATOM 518 O O . GLU A 1 71 ? 3.605 21.063 31.973 1.00 6.23 71 GLU A O 1
ATOM 524 N N . SER A 1 72 ? 3.762 23.191 31.276 1.00 6.77 72 SER A N 1
ATOM 525 C CA . SER A 1 72 ? 3.960 23.700 32.628 1.00 7.23 72 SER A CA 1
ATOM 526 C C . SER A 1 72 ? 2.722 23.417 33.474 1.00 7.17 72 SER A C 1
ATOM 527 O O . SER A 1 72 ? 2.829 23.091 34.656 1.00 7.27 72 SER A O 1
ATOM 530 N N . LEU A 1 73 ? 1.546 23.539 32.870 1.00 7.41 73 LEU A N 1
ATOM 531 C CA . LEU A 1 73 ? 0.306 23.277 33.589 1.00 7.62 73 LEU A CA 1
ATOM 532 C C . LEU A 1 73 ? 0.270 21.812 34.025 1.00 7.15 73 LEU A C 1
ATOM 533 O O . LEU A 1 73 ? -0.110 21.501 35.154 1.00 7.36 73 LEU A O 1
ATOM 538 N N . ALA A 1 74 ? 0.667 20.912 33.130 1.00 6.17 74 ALA A N 1
ATOM 539 C CA . ALA A 1 74 ? 0.691 19.489 33.451 1.00 5.64 74 ALA A CA 1
ATOM 540 C C . ALA A 1 74 ? 1.682 19.226 34.586 1.00 5.43 74 ALA A C 1
ATOM 541 O O . ALA A 1 74 ? 1.386 18.479 35.516 1.00 5.56 74 ALA A O 1
ATOM 543 N N . ILE A 1 75 ? 2.855 19.848 34.503 1.00 5.71 75 ILE A N 1
ATOM 544 C CA . ILE A 1 75 ? 3.887 19.684 35.523 1.00 5.96 75 ILE A CA 1
ATOM 545 C C . ILE A 1 75 ? 3.416 20.190 36.889 1.00 6.02 75 ILE A C 1
ATOM 546 O O . ILE A 1 75 ? 3.525 19.484 37.895 1.00 6.44 75 ILE A O 1
ATOM 551 N N . GLU A 1 76 ? 2.883 21.408 36.922 1.00 6.33 76 GLU A N 1
ATOM 552 C CA . GLU A 1 76 ? 2.424 21.992 38.174 1.00 7.05 76 GLU A CA 1
ATOM 553 C C . GLU A 1 76 ? 1.271 21.201 38.783 1.00 6.39 76 GLU A C 1
ATOM 554 O O . GLU A 1 76 ? 1.222 21.011 39.998 1.00 6.19 76 GLU A O 1
ATOM 560 N N . ARG A 1 77 ? 0.346 20.732 37.951 1.00 6.41 77 ARG A N 1
ATOM 561 C CA . ARG A 1 77 ? -0.775 19.949 38.457 1.00 6.78 77 ARG A CA 1
ATOM 562 C C . ARG A 1 77 ? -0.291 18.602 39.000 1.00 5.71 77 ARG A C 1
ATOM 563 O O . ARG A 1 77 ? -0.801 18.117 40.008 1.00 6.60 77 ARG A O 1
ATOM 571 N N . ALA A 1 78 ? 0.688 17.994 38.336 1.00 6.03 78 ALA A N 1
ATOM 572 C CA . ALA A 1 78 ? 1.221 16.717 38.802 1.00 5.95 78 ALA A CA 1
ATOM 573 C C . ALA A 1 78 ? 1.852 16.903 40.183 1.00 6.07 78 ALA A C 1
ATOM 574 O O . ALA A 1 78 ? 1.687 16.072 41.075 1.00 6.23 78 ALA A O 1
ATOM 576 N N . LYS A 1 79 ? 2.577 18.001 40.352 1.00 6.40 79 LYS A N 1
ATOM 577 C CA . LYS A 1 79 ? 3.225 18.291 41.624 1.00 6.22 79 LYS A CA 1
ATOM 578 C C . LYS A 1 79 ? 2.200 18.530 42.733 1.00 6.41 79 LYS A C 1
ATOM 579 O O . LYS A 1 79 ? 2.390 18.081 43.863 1.00 6.39 79 LYS A O 1
ATOM 585 N N . ALA A 1 80 ? 1.110 19.218 42.407 1.00 6.95 80 ALA A N 1
ATOM 586 C CA . ALA A 1 80 ? 0.065 19.486 43.392 1.00 6.72 80 ALA A CA 1
ATOM 587 C C . ALA A 1 80 ? -0.703 18.211 43.739 1.00 6.59 80 ALA A C 1
ATOM 588 O O . ALA A 1 80 ? -1.037 17.968 44.898 1.00 7.75 80 ALA A O 1
ATOM 590 N N . LEU A 1 81 ? -0.975 17.394 42.728 1.00 6.50 81 LEU A N 1
ATOM 591 C CA . LEU A 1 81 ? -1.715 16.154 42.918 1.00 5.67 81 LEU A CA 1
ATOM 592 C C . LEU A 1 81 ? -0.964 15.137 43.768 1.00 6.42 81 LEU A C 1
ATOM 593 O O . LEU A 1 81 ? -1.541 14.503 44.651 1.00 7.60 81 LEU A O 1
ATOM 598 N N . PHE A 1 82 ? 0.329 14.988 43.510 1.00 6.17 82 PHE A N 1
ATOM 599 C CA . PHE A 1 82 ? 1.126 14.009 44.235 1.00 6.16 82 PHE A CA 1
ATOM 600 C C . PHE A 1 82 ? 2.019 14.553 45.347 1.00 6.68 82 PHE A C 1
ATOM 601 O O . PHE A 1 82 ? 2.728 13.789 46.004 1.00 7.65 82 PHE A O 1
ATOM 609 N N . GLY A 1 83 ? 1.977 15.861 45.578 1.00 6.53 83 GLY A N 1
ATOM 610 C CA . GLY A 1 83 ? 2.817 16.439 46.614 1.00 7.67 83 GLY A CA 1
ATOM 611 C C . GLY A 1 83 ? 4.284 16.235 46.280 1.00 6.92 83 GLY A C 1
ATOM 612 O O . GLY A 1 83 ? 5.062 15.743 47.101 1.00 7.37 83 GLY A O 1
ATOM 613 N N . ALA A 1 84 ? 4.660 16.612 45.061 1.00 6.39 84 ALA A N 1
ATOM 614 C CA . ALA A 1 84 ? 6.036 16.472 44.595 1.00 6.05 84 ALA A CA 1
ATOM 615 C C . ALA A 1 84 ? 6.675 17.840 44.385 1.00 6.38 84 ALA A C 1
ATOM 616 O O . ALA A 1 84 ? 5.978 18.846 44.273 1.00 7.08 84 ALA A O 1
ATOM 618 N N . ALA A 1 85 ? 8.003 17.869 44.324 1.00 6.32 85 ALA A N 1
ATOM 619 C CA . ALA A 1 85 ? 8.731 19.117 44.119 1.00 7.10 85 ALA A CA 1
ATOM 620 C C . ALA A 1 85 ? 9.209 19.268 42.677 1.00 6.42 85 ALA A C 1
ATOM 621 O O . ALA A 1 85 ? 9.585 20.361 42.254 1.00 8.22 85 ALA A O 1
ATOM 623 N N . TRP A 1 86 ? 9.187 18.171 41.925 1.00 5.90 86 TRP A N 1
ATOM 624 C CA . TRP A 1 86 ? 9.623 18.165 40.531 1.00 5.98 86 TRP A CA 1
ATOM 625 C C . TRP A 1 86 ? 8.852 17.087 39.784 1.00 5.96 86 TRP A C 1
ATOM 626 O O . TRP A 1 86 ? 8.459 16.079 40.371 1.00 5.85 86 TRP A O 1
ATOM 637 N N . ALA A 1 87 ? 8.626 17.315 38.495 1.00 5.71 87 ALA A N 1
ATOM 638 C CA . ALA A 1 87 ? 7.922 16.348 37.664 1.00 5.95 87 ALA A CA 1
ATOM 639 C C . ALA A 1 87 ? 8.346 16.458 36.210 1.00 5.82 87 ALA A C 1
ATOM 640 O O . ALA A 1 87 ? 8.695 17.540 35.734 1.00 6.52 87 ALA A O 1
ATOM 642 N N . ASN A 1 88 ? 8.344 15.321 35.522 1.00 5.18 88 ASN A N 1
ATOM 643 C CA . ASN A 1 88 ? 8.637 15.284 34.098 1.00 4.98 88 ASN A CA 1
ATOM 644 C C . ASN A 1 88 ? 7.419 14.586 33.499 1.00 4.32 88 ASN A C 1
ATOM 645 O O . ASN A 1 88 ? 7.105 13.443 33.855 1.00 4.97 88 ASN A O 1
ATOM 650 N N . VAL A 1 89 ? 6.724 15.293 32.614 1.00 5.09 89 VAL A N 1
ATOM 651 C CA . VAL A 1 89 ? 5.516 14.771 31.991 1.00 4.76 89 VAL A CA 1
ATOM 652 C C . VAL A 1 89 ? 5.713 14.324 30.549 1.00 4.54 89 VAL A C 1
ATOM 653 O O . VAL A 1 89 ? 4.745 14.001 29.862 1.00 4.98 89 VAL A O 1
ATOM 657 N N . GLN A 1 90 ? 6.965 14.285 30.104 1.00 4.98 90 GLN A N 1
ATOM 658 C CA . GLN A 1 90 ? 7.271 13.883 28.736 1.00 5.13 90 GLN A CA 1
ATOM 659 C C . GLN A 1 90 ? 7.423 12.391 28.417 1.00 4.52 90 GLN A C 1
ATOM 660 O O . GLN A 1 90 ? 7.359 12.026 27.250 1.00 4.57 90 GLN A O 1
ATOM 666 N N . PRO A 1 91 ? 7.604 11.504 29.419 1.00 4.49 91 PRO A N 1
ATOM 667 C CA . PRO A 1 91 ? 7.759 10.100 29.002 1.00 4.74 91 PRO A CA 1
ATOM 668 C C . PRO A 1 91 ? 6.622 9.561 28.141 1.00 4.48 91 PRO A C 1
ATOM 669 O O . PRO A 1 91 ? 5.453 9.708 28.489 1.00 4.65 91 PRO A O 1
ATOM 673 N N . HIS A 1 92 ? 6.972 8.916 27.030 1.00 4.72 92 HIS A N 1
ATOM 674 C CA . HIS A 1 92 ? 5.967 8.370 26.122 1.00 4.24 92 HIS A CA 1
ATOM 675 C C . HIS A 1 92 ? 5.184 7.212 26.720 1.00 4.58 92 HIS A C 1
ATOM 676 O O . HIS A 1 92 ? 4.106 6.881 26.237 1.00 4.81 92 HIS A O 1
ATOM 683 N N . SER A 1 93 ? 5.732 6.587 27.755 1.00 4.50 93 SER A N 1
ATOM 684 C CA . SER A 1 93 ? 5.100 5.427 28.367 1.00 5.01 93 SER A CA 1
ATOM 685 C C . SER A 1 93 ? 5.730 5.178 29.722 1.00 5.26 93 SER A C 1
ATOM 686 O O . SER A 1 93 ? 6.708 5.825 30.085 1.00 5.53 93 SER A O 1
ATOM 689 N N . GLY A 1 94 ? 5.171 4.228 30.463 1.00 5.41 94 GLY A N 1
ATOM 690 C CA . GLY A 1 94 ? 5.741 3.889 31.751 1.00 6.67 94 GLY A CA 1
ATOM 691 C C . GLY A 1 94 ? 7.125 3.294 31.541 1.00 5.61 94 GLY A C 1
ATOM 692 O O . GLY A 1 94 ? 8.031 3.504 32.352 1.00 6.66 94 GLY A O 1
ATOM 693 N N . SER A 1 95 ? 7.296 2.555 30.447 1.00 6.33 95 SER A N 1
ATOM 694 C CA . SER A 1 95 ? 8.583 1.942 30.143 1.00 6.20 95 SER A CA 1
ATOM 695 C C . SER A 1 95 ? 9.662 2.999 29.914 1.00 5.85 95 SER A C 1
ATOM 696 O O . SER A 1 95 ? 10.793 2.847 30.373 1.00 6.67 95 SER A O 1
ATOM 699 N N . GLN A 1 96 ? 9.320 4.069 29.200 1.00 5.87 96 GLN A N 1
ATOM 700 C CA . GLN A 1 96 ? 10.288 5.133 28.957 1.00 6.68 96 GLN A CA 1
ATOM 701 C C . GLN A 1 96 ? 10.594 5.904 30.244 1.00 5.90 96 GLN A C 1
ATOM 702 O O . GLN A 1 96 ? 11.708 6.385 30.429 1.00 6.11 96 GLN A O 1
ATOM 708 N N . ALA A 1 97 ? 9.611 6.022 31.133 1.00 5.08 97 ALA A N 1
ATOM 709 C CA . ALA A 1 97 ? 9.840 6.699 32.404 1.00 5.64 97 ALA A CA 1
ATOM 710 C C . ALA A 1 97 ? 10.898 5.905 33.174 1.00 5.32 97 ALA A C 1
ATOM 711 O O . ALA A 1 97 ? 11.861 6.472 33.686 1.00 5.75 97 ALA A O 1
ATOM 713 N N . ASN A 1 98 ? 10.723 4.588 33.246 1.00 5.36 98 ASN A N 1
ATOM 714 C CA . ASN A 1 98 ? 11.682 3.748 33.950 1.00 5.47 98 ASN A CA 1
ATOM 715 C C . ASN A 1 98 ? 13.047 3.754 33.277 1.00 6.09 98 ASN A C 1
ATOM 716 O O . ASN A 1 98 ? 14.077 3.818 33.945 1.00 6.32 98 ASN A O 1
ATOM 721 N N . MET A 1 99 ? 13.053 3.703 31.950 1.00 5.94 99 MET A N 1
ATOM 722 C CA . MET A 1 99 ? 14.299 3.704 31.197 1.00 6.53 99 MET A CA 1
ATOM 723 C C . MET A 1 99 ? 15.131 4.956 31.477 1.00 6.24 99 MET A C 1
ATOM 724 O O . MET A 1 99 ? 16.336 4.873 31.713 1.00 6.94 99 MET A O 1
ATOM 729 N N . ALA A 1 100 ? 14.486 6.119 31.447 1.00 6.75 100 ALA A N 1
ATOM 730 C CA . ALA A 1 100 ? 15.191 7.370 31.697 1.00 6.72 100 ALA A CA 1
ATOM 731 C C . ALA A 1 100 ? 15.759 7.405 33.110 1.00 6.54 100 ALA A C 1
ATOM 732 O O . ALA A 1 100 ? 16.894 7.832 33.321 1.00 6.88 100 ALA A O 1
ATOM 734 N N . VAL A 1 101 ? 14.971 6.954 34.080 1.00 6.06 101 VAL A N 1
ATOM 735 C CA . VAL A 1 101 ? 15.425 6.948 35.463 1.00 6.68 101 VAL A CA 1
ATOM 736 C C . VAL A 1 101 ? 16.609 5.998 35.654 1.00 6.68 101 VAL A C 1
ATOM 737 O O . VAL A 1 101 ? 17.603 6.363 36.282 1.00 7.13 101 VAL A O 1
ATOM 741 N N . TYR A 1 102 ? 16.519 4.790 35.104 1.00 6.65 102 TYR A N 1
ATOM 742 C CA . TYR A 1 102 ? 17.623 3.843 35.237 1.00 7.47 102 TYR A CA 1
ATOM 743 C C . TYR A 1 102 ? 18.901 4.410 34.624 1.00 7.23 102 TYR A C 1
ATOM 744 O O . TYR A 1 102 ? 19.978 4.295 35.203 1.00 8.25 102 TYR A O 1
ATOM 753 N N . MET A 1 103 ? 18.783 5.019 33.448 1.00 7.94 103 MET A N 1
ATOM 754 C CA . MET A 1 103 ? 19.954 5.579 32.782 1.00 8.93 103 MET A CA 1
ATOM 755 C C . MET A 1 103 ? 20.502 6.817 33.484 1.00 9.41 103 MET A C 1
ATOM 756 O O . MET A 1 103 ? 21.668 7.170 33.311 1.00 10.51 103 MET A O 1
ATOM 761 N N . ALA A 1 104 ? 19.667 7.475 34.281 1.00 8.54 104 ALA A N 1
ATOM 762 C CA . ALA A 1 104 ? 20.109 8.653 35.014 1.00 8.75 104 ALA A CA 1
ATOM 763 C C . ALA A 1 104 ? 20.809 8.240 36.307 1.00 9.47 104 ALA A C 1
ATOM 764 O O . ALA A 1 104 ? 21.675 8.957 36.810 1.00 10.99 104 ALA A O 1
ATOM 766 N N . LEU A 1 105 ? 20.444 7.074 36.833 1.00 8.55 105 LEU A N 1
ATOM 767 C CA . LEU A 1 105 ? 21.013 6.587 38.088 1.00 9.68 105 LEU A CA 1
ATOM 768 C C . LEU A 1 105 ? 22.071 5.497 37.940 1.00 10.52 105 LEU A C 1
ATOM 769 O O . LEU A 1 105 ? 22.852 5.265 38.864 1.00 13.01 105 LEU A O 1
ATOM 774 N N . MET A 1 106 ? 22.094 4.827 36.792 1.00 10.22 106 MET A N 1
ATOM 775 C CA . MET A 1 106 ? 23.046 3.747 36.553 1.00 12.08 106 MET A CA 1
ATOM 776 C C . MET A 1 106 ? 23.696 3.808 35.185 1.00 12.00 106 MET A C 1
ATOM 777 O O . MET A 1 106 ? 23.262 4.537 34.296 1.00 12.19 106 MET A O 1
ATOM 782 N N . GLU A 1 107 ? 24.741 3.004 35.035 1.00 12.44 107 GLU A N 1
ATOM 783 C CA . GLU A 1 107 ? 25.459 2.861 33.780 1.00 13.34 107 GLU A CA 1
ATOM 784 C C . GLU A 1 107 ? 25.326 1.379 33.459 1.00 12.63 107 GLU A C 1
ATOM 785 O O . GLU A 1 107 ? 25.144 0.559 34.365 1.00 10.84 107 GLU A O 1
ATOM 791 N N . PRO A 1 108 ? 25.382 1.010 32.172 1.00 12.63 108 PRO A N 1
ATOM 792 C CA . PRO A 1 108 ? 25.259 -0.407 31.826 1.00 12.50 108 PRO A CA 1
ATOM 793 C C . PRO A 1 108 ? 26.243 -1.240 32.641 1.00 11.70 108 PRO A C 1
ATOM 794 O O . PRO A 1 108 ? 27.391 -0.838 32.838 1.00 10.77 108 PRO A O 1
ATOM 798 N N . GLY A 1 109 ? 25.785 -2.386 33.127 1.00 11.21 109 GLY A N 1
ATOM 799 C CA . GLY A 1 109 ? 26.648 -3.241 33.917 1.00 11.07 109 GLY A CA 1
ATOM 800 C C . GLY A 1 109 ? 26.367 -3.137 35.403 1.00 9.32 109 GLY A C 1
ATOM 801 O O . GLY A 1 109 ? 26.709 -4.042 36.165 1.00 10.16 109 GLY A O 1
ATOM 802 N N . ASP A 1 110 ? 25.757 -2.032 35.822 1.00 8.94 110 ASP A N 1
ATOM 803 C CA . ASP A 1 110 ? 25.427 -1.849 37.230 1.00 8.70 110 ASP A CA 1
ATOM 804 C C . ASP A 1 110 ? 24.337 -2.839 37.611 1.00 8.10 110 ASP A C 1
ATOM 805 O O . ASP A 1 110 ? 23.674 -3.413 36.743 1.00 8.77 110 ASP A O 1
ATOM 810 N N . THR A 1 111 ? 24.156 -3.033 38.912 1.00 8.37 111 THR A N 1
ATOM 811 C CA . THR A 1 111 ? 23.164 -3.969 39.411 1.00 8.68 111 THR A CA 1
ATOM 812 C C . THR A 1 111 ? 21.841 -3.316 39.789 1.00 7.53 111 THR A C 1
ATOM 813 O O . THR A 1 111 ? 21.796 -2.340 40.542 1.00 8.00 111 THR A O 1
ATOM 817 N N . LEU A 1 112 ? 20.771 -3.885 39.245 1.00 7.63 112 LEU A N 1
ATOM 818 C CA . LEU A 1 112 ? 19.408 -3.432 39.475 1.00 7.61 112 LEU A CA 1
ATOM 819 C C . LEU A 1 112 ? 18.670 -4.492 40.282 1.00 7.55 112 LEU A C 1
ATOM 820 O O . LEU A 1 112 ? 18.781 -5.685 39.998 1.00 8.03 112 LEU A O 1
ATOM 825 N N . MET A 1 113 ? 17.924 -4.057 41.289 1.00 7.24 113 MET A N 1
ATOM 826 C CA . MET A 1 113 ? 17.150 -4.973 42.113 1.00 7.18 113 MET A CA 1
ATOM 827 C C . MET A 1 113 ? 15.671 -4.640 41.945 1.00 6.93 113 MET A C 1
ATOM 828 O O . MET A 1 113 ? 15.269 -3.484 42.105 1.00 7.82 113 MET A O 1
ATOM 833 N N . GLY A 1 114 ? 14.870 -5.649 41.617 1.00 7.05 114 GLY A N 1
ATOM 834 C CA . GLY A 1 114 ? 13.447 -5.437 41.426 1.00 7.90 114 GLY A CA 1
ATOM 835 C C . GLY A 1 114 ? 12.656 -6.698 41.714 1.00 8.03 114 GLY A C 1
ATOM 836 O O . GLY A 1 114 ? 13.230 -7.768 41.916 1.00 9.56 114 GLY A O 1
ATOM 837 N N . MET A 1 115 ? 11.334 -6.583 41.730 1.00 8.33 115 MET A N 1
ATOM 838 C CA . MET A 1 115 ? 10.498 -7.738 42.007 1.00 8.82 115 MET A CA 1
ATOM 839 C C . MET A 1 115 ? 10.455 -8.705 40.829 1.00 9.79 115 MET A C 1
ATOM 840 O O . MET A 1 115 ? 10.289 -8.301 39.675 1.00 10.18 115 MET A O 1
ATOM 845 N N . ASP A 1 116 ? 10.618 -9.988 41.137 1.00 11.26 116 ASP A N 1
ATOM 846 C CA . ASP A 1 116 ? 10.597 -11.040 40.129 1.00 13.52 116 ASP A CA 1
ATOM 847 C C . ASP A 1 116 ? 9.272 -10.996 39.370 1.00 13.49 116 ASP A C 1
ATOM 848 O O . ASP A 1 116 ? 8.212 -10.812 39.966 1.00 12.47 116 ASP A O 1
ATOM 853 N N . LEU A 1 117 ? 9.342 -11.160 38.054 1.00 14.78 117 LEU A N 1
ATOM 854 C CA . LEU A 1 117 ? 8.153 -11.137 37.208 1.00 16.56 117 LEU A CA 1
ATOM 855 C C . LEU A 1 117 ? 7.095 -12.122 37.710 1.00 17.72 117 LEU A C 1
ATOM 856 O O . LEU A 1 117 ? 5.909 -11.793 37.785 1.00 18.39 117 LEU A O 1
ATOM 861 N N . ALA A 1 118 ? 7.533 -13.325 38.065 1.00 19.26 118 ALA A N 1
ATOM 862 C CA . ALA A 1 118 ? 6.629 -14.363 38.551 1.00 19.74 118 ALA A CA 1
ATOM 863 C C . ALA A 1 118 ? 5.929 -13.984 39.853 1.00 19.90 118 ALA A C 1
ATOM 864 O O . ALA A 1 118 ? 4.825 -14.453 40.131 1.00 21.00 118 ALA A O 1
ATOM 866 N N . ALA A 1 119 ? 6.572 -13.136 40.650 1.00 18.76 119 ALA A N 1
ATOM 867 C CA . ALA A 1 119 ? 6.009 -12.712 41.926 1.00 17.93 119 ALA A CA 1
ATOM 868 C C . ALA A 1 119 ? 5.107 -11.488 41.804 1.00 16.73 119 ALA A C 1
ATOM 869 O O . ALA A 1 119 ? 4.480 -11.075 42.779 1.00 16.86 119 ALA A O 1
ATOM 871 N N . GLY A 1 120 ? 5.050 -10.903 40.612 1.00 15.60 120 GLY A N 1
ATOM 872 C CA . GLY A 1 120 ? 4.208 -9.7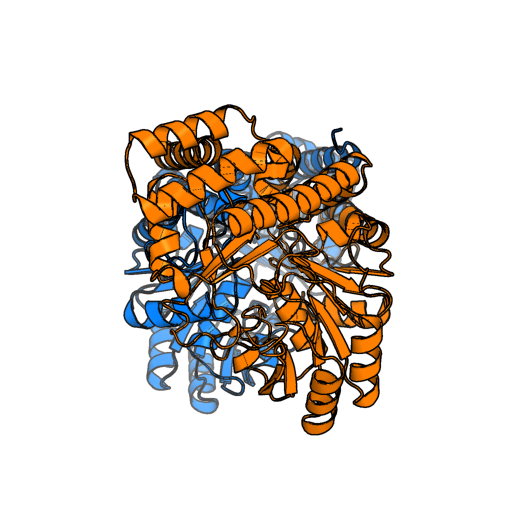38 40.412 1.00 14.79 120 GLY A CA 1
ATOM 873 C C . GLY A 1 120 ? 4.938 -8.529 39.859 1.00 13.50 120 GLY A C 1
ATOM 874 O O . GLY A 1 120 ? 4.325 -7.488 39.622 1.00 12.79 120 GLY A O 1
ATOM 875 N N . GLY A 1 121 ? 6.246 -8.659 39.657 1.00 12.40 121 GLY A N 1
ATOM 876 C CA . GLY A 1 121 ? 7.022 -7.554 39.127 1.00 11.96 121 GLY A CA 1
ATOM 877 C C . GLY A 1 121 ? 6.720 -7.292 37.665 1.00 10.62 121 GLY A C 1
ATOM 878 O O . GLY A 1 121 ? 6.135 -8.131 36.979 1.00 11.67 121 GLY A O 1
ATOM 879 N N . HIS A 1 122 ? 7.115 -6.119 37.186 1.00 10.14 122 HIS A N 1
ATOM 880 C CA . HIS A 1 122 ? 6.889 -5.753 35.796 1.00 9.77 122 HIS A CA 1
ATOM 881 C C . HIS A 1 122 ? 8.111 -6.105 34.951 1.00 9.56 122 HIS A C 1
ATOM 882 O O . HIS A 1 122 ? 9.215 -6.254 35.476 1.00 8.70 122 HIS A O 1
ATOM 889 N N . LEU A 1 123 ? 7.907 -6.246 33.644 1.00 9.44 123 LEU A N 1
ATOM 890 C CA . LEU A 1 123 ? 8.995 -6.570 32.727 1.00 9.45 123 LEU A CA 1
ATOM 891 C C . LEU A 1 123 ? 10.179 -5.625 32.881 1.00 8.66 123 LEU A C 1
ATOM 892 O O . LEU A 1 123 ? 11.332 -6.043 32.781 1.00 8.69 123 LEU A O 1
ATOM 897 N N . THR A 1 124 ? 9.892 -4.350 33.127 1.00 7.90 124 THR A N 1
ATOM 898 C CA . THR A 1 124 ? 10.946 -3.351 33.259 1.00 8.18 124 THR A CA 1
ATOM 899 C C . THR A 1 124 ? 11.640 -3.355 34.614 1.00 7.60 124 THR A C 1
ATOM 900 O O . THR A 1 124 ? 12.472 -2.490 34.890 1.00 8.58 124 THR A O 1
ATOM 904 N N . HIS A 1 125 ? 11.301 -4.325 35.458 1.00 7.82 125 HIS A N 1
ATOM 905 C CA . HIS A 1 125 ? 11.922 -4.426 36.771 1.00 8.55 125 HIS A CA 1
ATOM 906 C C . HIS A 1 125 ? 13.056 -5.458 36.770 1.00 8.53 125 HIS A C 1
ATOM 907 O O . HIS A 1 125 ? 13.467 -5.932 37.834 1.00 9.95 125 HIS A O 1
ATOM 914 N N . GLY A 1 126 ? 13.547 -5.822 35.584 1.00 8.58 126 GLY A N 1
ATOM 915 C CA . GLY A 1 126 ? 14.647 -6.769 35.513 1.00 10.05 126 GLY A CA 1
ATOM 916 C C . GLY A 1 126 ? 14.560 -7.965 34.579 1.00 10.11 126 GLY A C 1
ATOM 917 O O . GLY A 1 126 ? 15.472 -8.792 34.571 1.00 11.01 126 GLY A O 1
ATOM 918 N N . SER A 1 127 ? 13.496 -8.079 33.790 1.00 9.50 127 SER A N 1
ATOM 919 C CA . SER A 1 127 ? 13.368 -9.215 32.876 1.00 10.25 127 SER A CA 1
ATOM 920 C C . SER A 1 127 ? 14.531 -9.291 31.887 1.00 9.44 127 SER A C 1
ATOM 921 O O . SER A 1 127 ? 14.939 -8.283 31.312 1.00 9.21 127 SER A O 1
ATOM 924 N N . ARG A 1 128 ? 15.044 -10.501 31.679 1.00 10.13 128 ARG A N 1
ATOM 925 C CA . ARG A 1 128 ? 16.166 -10.721 30.773 1.00 10.51 128 ARG A CA 1
ATOM 926 C C . ARG A 1 128 ? 15.870 -10.365 29.317 1.00 11.05 128 ARG A C 1
ATOM 927 O O . ARG A 1 128 ? 16.787 -10.081 28.547 1.00 11.96 128 ARG A O 1
ATOM 929 N N . VAL A 1 129 ? 14.597 -10.383 28.935 1.00 10.14 129 VAL A N 1
ATOM 930 C CA . VAL A 1 129 ? 14.220 -10.056 27.563 1.00 10.76 129 VAL A CA 1
ATOM 931 C C . VAL A 1 129 ? 13.880 -8.573 27.415 1.00 9.47 129 VAL A C 1
ATOM 932 O O . VAL A 1 129 ? 13.524 -8.114 26.331 1.00 9.86 129 VAL A O 1
ATOM 936 N N . ASN A 1 130 ? 14.008 -7.834 28.512 1.00 8.92 130 ASN A N 1
ATOM 937 C CA . ASN A 1 130 ? 13.717 -6.406 28.541 1.00 8.09 130 ASN A CA 1
ATOM 938 C C . ASN A 1 130 ? 15.023 -5.628 28.682 1.00 7.76 130 ASN A C 1
ATOM 939 O O . ASN A 1 130 ? 16.031 -6.180 29.127 1.00 8.53 130 ASN A O 1
ATOM 944 N N . PHE A 1 131 ? 15.014 -4.353 28.307 1.00 8.21 131 PHE A N 1
ATOM 945 C CA . PHE A 1 131 ? 16.217 -3.537 28.408 1.00 8.92 131 PHE A CA 1
ATOM 946 C C . PHE A 1 131 ? 16.773 -3.542 29.828 1.00 8.93 131 PHE A C 1
ATOM 947 O O . PHE A 1 131 ? 17.984 -3.453 30.024 1.00 9.54 131 PHE A O 1
ATOM 955 N N . SER A 1 132 ? 15.890 -3.654 30.816 1.00 8.49 132 SER A N 1
ATOM 956 C CA . SER A 1 132 ? 16.329 -3.651 32.207 1.00 8.72 132 SER A CA 1
ATOM 957 C C . SER A 1 132 ? 17.291 -4.801 32.497 1.00 9.54 132 SER A C 1
ATOM 958 O O . SER A 1 132 ? 18.325 -4.603 33.136 1.00 12.16 132 SER A O 1
ATOM 961 N N . GLY A 1 133 ? 16.962 -5.994 32.013 1.00 9.05 133 GLY A N 1
ATOM 962 C CA . GLY A 1 133 ? 17.826 -7.141 32.233 1.00 9.66 133 GLY A CA 1
ATOM 963 C C . GLY A 1 133 ? 18.962 -7.230 31.229 1.00 9.92 133 GLY A C 1
ATOM 964 O O . GLY A 1 133 ? 19.984 -7.867 31.492 1.00 11.33 133 GLY A O 1
ATOM 965 N N . LYS A 1 134 ? 18.792 -6.591 30.075 1.00 10.71 134 LYS A N 1
ATOM 966 C CA . LYS A 1 134 ? 19.815 -6.609 29.035 1.00 11.44 134 LYS A CA 1
ATOM 967 C C . LYS A 1 134 ? 20.964 -5.646 29.321 1.00 10.80 134 LYS A C 1
ATOM 968 O O . LYS A 1 134 ? 22.122 -5.952 29.039 1.00 13.10 134 LYS A O 1
ATOM 974 N N . LEU A 1 135 ? 20.646 -4.485 29.882 1.00 10.14 135 LEU A N 1
ATOM 975 C CA . LEU A 1 135 ? 21.663 -3.479 30.177 1.00 10.33 135 LEU A CA 1
ATOM 976 C C . LEU A 1 135 ? 22.271 -3.576 31.570 1.00 9.90 135 LEU A C 1
ATOM 977 O O . LEU A 1 135 ? 23.418 -3.180 31.777 1.00 10.80 135 LEU A O 1
ATOM 982 N N . TYR A 1 136 ? 21.513 -4.108 32.520 1.00 9.34 136 TYR A N 1
ATOM 983 C CA . TYR A 1 136 ? 21.984 -4.198 33.893 1.00 9.29 136 TYR A CA 1
ATOM 984 C C . TYR A 1 136 ? 21.980 -5.611 34.442 1.00 9.09 136 TYR A C 1
ATOM 985 O O . TYR A 1 136 ? 21.259 -6.479 33.949 1.00 10.28 136 TYR A O 1
ATOM 994 N N . LYS A 1 137 ? 22.809 -5.845 35.454 1.00 9.03 137 LYS A N 1
ATOM 995 C CA . LYS A 1 137 ? 22.824 -7.142 36.108 1.00 8.71 137 LYS A CA 1
ATOM 996 C C . LYS A 1 137 ? 21.595 -7.044 36.994 1.00 9.38 137 LYS A C 1
ATOM 997 O O . LYS A 1 137 ? 21.266 -5.960 37.480 1.00 11.52 137 LYS A O 1
ATOM 1003 N N . VAL A 1 138 ? 20.904 -8.157 37.196 1.00 9.35 138 VAL A N 1
ATOM 1004 C CA . VAL A 1 138 ? 19.681 -8.127 37.978 1.00 9.42 138 VAL A CA 1
ATOM 1005 C C . VAL A 1 138 ? 19.628 -9.090 39.150 1.00 9.42 138 VAL A C 1
ATOM 1006 O O . VAL A 1 138 ? 20.097 -10.226 39.071 1.00 10.74 138 VAL A O 1
ATOM 1010 N N . VAL A 1 139 ? 19.057 -8.606 40.245 1.00 9.54 139 VAL A N 1
ATOM 1011 C CA . VAL A 1 139 ? 18.849 -9.406 41.440 1.00 10.30 139 VAL A CA 1
ATOM 1012 C C . VAL A 1 139 ? 17.371 -9.191 41.741 1.00 9.69 139 VAL A C 1
ATOM 1013 O O . VAL A 1 139 ? 16.903 -8.055 41.826 1.00 9.89 139 VAL A O 1
ATOM 1017 N N . SER A 1 140 ? 16.624 -10.278 41.872 1.00 9.95 140 SER A N 1
ATOM 1018 C CA . SER A 1 140 ? 15.197 -10.158 42.110 1.00 11.00 140 SER A CA 1
ATOM 1019 C C . SER A 1 140 ? 14.735 -10.672 43.455 1.00 10.73 140 SER A C 1
ATOM 1020 O O . SER A 1 140 ? 15.347 -11.562 44.046 1.00 12.31 140 SER A O 1
ATOM 1023 N N . TYR A 1 141 ? 13.645 -10.089 43.938 1.00 10.00 141 TYR A N 1
ATOM 1024 C CA . TYR A 1 141 ? 13.039 -10.514 45.187 1.00 9.91 141 TYR A CA 1
ATOM 1025 C C . TYR A 1 141 ? 11.609 -10.895 44.827 1.00 10.13 141 TYR A C 1
ATOM 1026 O O . TYR A 1 141 ? 11.061 -10.410 43.835 1.00 10.37 141 TYR A O 1
ATOM 1035 N N . GLY A 1 142 ? 11.013 -11.784 45.610 1.00 10.86 142 GLY A N 1
ATOM 1036 C CA . GLY A 1 142 ? 9.653 -12.199 45.330 1.00 11.94 142 GLY A CA 1
ATOM 1037 C C . GLY A 1 142 ? 8.816 -12.148 46.587 1.00 10.37 142 GLY A C 1
ATOM 1038 O O . GLY A 1 142 ? 8.887 -11.187 47.350 1.00 11.06 142 GLY A O 1
ATOM 1039 N N . VAL A 1 143 ? 8.010 -13.181 46.799 1.00 10.82 143 VAL A N 1
ATOM 1040 C CA . VAL A 1 143 ? 7.172 -13.257 47.986 1.00 10.75 143 VAL A CA 1
ATOM 1041 C C . VAL A 1 143 ? 7.476 -14.560 48.720 1.00 10.33 143 VAL A C 1
ATOM 1042 O O . VAL A 1 143 ? 7.961 -15.521 48.119 1.00 11.35 143 VAL A O 1
ATOM 1046 N N . ARG A 1 144 ? 7.205 -14.582 50.020 1.00 11.44 144 ARG A N 1
ATOM 1047 C CA . ARG A 1 144 ? 7.453 -15.774 50.822 1.00 12.86 144 ARG A CA 1
ATOM 1048 C C . ARG A 1 144 ? 6.456 -16.864 50.471 1.00 13.36 144 ARG A C 1
ATOM 1049 O O . ARG A 1 144 ? 5.285 -16.588 50.225 1.00 11.80 144 ARG A O 1
ATOM 1057 N N . PRO A 1 145 ? 6.909 -18.124 50.443 1.00 13.53 145 PRO A N 1
ATOM 1058 C CA . PRO A 1 145 ? 5.975 -19.200 50.113 1.00 13.92 145 PRO A CA 1
ATOM 1059 C C . PRO A 1 145 ? 4.875 -19.348 51.163 1.00 13.92 145 PRO A C 1
ATOM 1060 O O . PRO A 1 145 ? 3.751 -19.729 50.845 1.00 14.24 145 PRO A O 1
ATOM 1064 N N . ASP A 1 146 ? 5.201 -19.021 52.410 1.00 12.77 146 ASP A N 1
ATOM 1065 C CA . ASP A 1 146 ? 4.247 -19.144 53.508 1.00 12.79 146 ASP A CA 1
ATOM 1066 C C . ASP A 1 146 ? 3.333 -17.943 53.759 1.00 13.39 146 ASP A C 1
ATOM 1067 O O . ASP A 1 146 ? 2.331 -18.077 54.458 1.00 14.40 146 ASP A O 1
ATOM 1072 N N . THR A 1 147 ? 3.665 -16.777 53.208 1.00 12.24 147 THR A N 1
ATOM 1073 C CA . THR A 1 147 ? 2.832 -15.590 53.413 1.00 11.26 147 THR A CA 1
ATOM 1074 C C . THR A 1 147 ? 2.238 -15.026 52.129 1.00 9.40 147 THR A C 1
ATOM 1075 O O . THR A 1 147 ? 1.203 -14.362 52.163 1.00 9.43 147 THR A O 1
ATOM 1079 N N . GLU A 1 148 ? 2.902 -15.288 51.008 1.00 8.83 148 GLU A N 1
ATOM 1080 C CA . GLU A 1 148 ? 2.478 -14.768 49.710 1.00 8.38 148 GLU A CA 1
ATOM 1081 C C . GLU A 1 148 ? 2.684 -13.250 49.682 1.00 8.13 148 GLU A C 1
ATOM 1082 O O . GLU A 1 148 ? 2.129 -12.547 48.834 1.00 8.49 148 GLU A O 1
ATOM 1088 N N . LEU A 1 149 ? 3.507 -12.763 50.610 1.00 8.82 149 LEU A N 1
ATOM 1089 C CA . LEU A 1 149 ? 3.819 -11.341 50.721 1.00 8.84 149 LEU A CA 1
ATOM 1090 C C . LEU A 1 149 ? 5.324 -11.123 50.633 1.00 9.08 149 LEU A C 1
ATOM 1091 O O . LEU A 1 149 ? 6.112 -12.056 50.796 1.00 9.36 149 LEU A O 1
ATOM 1096 N N . ILE A 1 150 ? 5.717 -9.880 50.382 1.00 8.96 150 ILE A N 1
ATOM 1097 C CA . ILE A 1 150 ? 7.126 -9.527 50.313 1.00 9.99 150 ILE A CA 1
ATOM 1098 C C . ILE A 1 150 ? 7.743 -9.788 51.686 1.00 9.84 150 ILE A C 1
ATOM 1099 O O . ILE A 1 150 ? 7.076 -9.649 52.708 1.00 10.51 150 ILE A O 1
ATOM 1104 N N . ASP A 1 151 ? 9.012 -10.178 51.693 1.00 11.06 151 ASP A N 1
ATOM 1105 C CA . ASP A 1 151 ? 9.744 -10.442 52.927 1.00 11.78 151 ASP A CA 1
ATOM 1106 C C . ASP A 1 151 ? 10.847 -9.391 53.005 1.00 10.27 151 ASP A C 1
ATOM 1107 O O . ASP A 1 151 ? 11.879 -9.522 52.354 1.00 10.49 151 ASP A O 1
ATOM 1112 N N . LEU A 1 152 ? 10.614 -8.344 53.792 1.00 11.64 152 LEU A N 1
ATOM 1113 C CA . LEU A 1 152 ? 11.578 -7.257 53.929 1.00 12.15 152 LEU A CA 1
ATOM 1114 C C . LEU A 1 152 ? 12.940 -7.721 54.429 1.00 12.21 152 LEU A C 1
ATOM 1115 O O . LEU A 1 152 ? 13.963 -7.123 54.098 1.00 11.63 152 LEU A O 1
ATOM 1120 N N . GLU A 1 153 ? 12.956 -8.785 55.226 1.00 13.01 153 GLU A N 1
ATOM 1121 C CA . GLU A 1 153 ? 14.211 -9.315 55.747 1.00 13.74 153 GLU A CA 1
ATOM 1122 C C . GLU A 1 153 ? 15.024 -9.891 54.593 1.00 13.22 153 GLU A C 1
ATOM 1123 O O . GLU A 1 153 ? 16.246 -9.738 54.543 1.00 13.67 153 GLU A O 1
ATOM 1125 N N . GLU A 1 154 ? 14.336 -10.549 53.666 1.00 13.04 154 GLU A N 1
ATOM 1126 C CA . GLU A 1 154 ? 14.982 -11.143 52.502 1.00 13.07 154 GLU A CA 1
ATOM 1127 C C . GLU A 1 154 ? 15.430 -10.052 51.530 1.00 11.93 154 GLU A C 1
ATOM 1128 O O . GLU A 1 154 ? 16.496 -10.154 50.921 1.00 12.10 154 GLU A O 1
ATOM 1134 N N . VAL A 1 155 ? 14.613 -9.013 51.378 1.00 10.75 155 VAL A N 1
ATOM 1135 C CA . VAL A 1 155 ? 14.969 -7.909 50.495 1.00 10.70 155 VAL A CA 1
ATOM 1136 C C . VAL A 1 155 ? 16.275 -7.309 51.015 1.00 9.30 155 VAL A C 1
ATOM 1137 O O . VAL A 1 155 ? 17.197 -7.032 50.247 1.00 9.44 155 VAL A O 1
ATOM 1141 N N . ARG A 1 156 ? 16.352 -7.128 52.330 1.00 9.94 156 ARG A N 1
ATOM 1142 C CA . ARG A 1 156 ? 17.549 -6.571 52.948 1.00 10.96 156 ARG A CA 1
ATOM 1143 C C . ARG A 1 156 ? 18.754 -7.483 52.739 1.00 11.15 156 ARG A C 1
ATOM 1144 O O . ARG A 1 156 ? 19.835 -7.015 52.387 1.00 10.80 156 ARG A O 1
ATOM 1152 N N . ARG A 1 157 ? 18.567 -8.783 52.952 1.00 11.66 157 ARG A N 1
ATOM 1153 C CA . ARG A 1 157 ? 19.655 -9.742 52.781 1.00 12.23 157 ARG A CA 1
ATOM 1154 C C . ARG A 1 157 ? 20.200 -9.680 51.358 1.00 11.56 157 ARG A C 1
ATOM 1155 O O . ARG A 1 157 ? 21.411 -9.643 51.146 1.00 11.84 157 ARG A O 1
ATOM 1163 N N . LEU A 1 158 ? 19.296 -9.676 50.383 1.00 11.12 158 LEU A N 1
ATOM 1164 C CA . LEU A 1 158 ? 19.691 -9.615 48.982 1.00 10.85 158 LEU A CA 1
ATOM 1165 C C . LEU A 1 158 ? 20.426 -8.315 48.660 1.00 10.16 158 LEU A C 1
ATOM 1166 O O . LEU A 1 158 ? 21.415 -8.318 47.927 1.00 10.48 158 LEU A O 1
ATOM 1171 N N . ALA A 1 159 ? 19.941 -7.207 49.212 1.00 9.78 159 ALA A N 1
ATOM 1172 C CA . ALA A 1 159 ? 20.561 -5.907 48.977 1.00 10.26 159 ALA A CA 1
ATOM 1173 C C . ALA A 1 159 ? 21.987 -5.872 49.523 1.00 10.83 159 ALA A C 1
ATOM 1174 O O . ALA A 1 159 ? 22.904 -5.384 48.864 1.00 10.67 159 ALA A O 1
ATOM 1176 N N . LEU A 1 160 ? 22.171 -6.395 50.730 1.00 11.58 160 LEU A N 1
ATOM 1177 C CA . LEU A 1 160 ? 23.490 -6.416 51.351 1.00 12.33 160 LEU A CA 1
ATOM 1178 C C . LEU A 1 160 ? 24.475 -7.294 50.586 1.00 12.18 160 LEU A C 1
ATOM 1179 O O . LEU A 1 160 ? 25.649 -6.951 50.449 1.00 14.17 160 LEU A O 1
ATOM 1184 N N . GLU A 1 161 ? 23.992 -8.422 50.078 1.00 12.71 161 GLU A N 1
ATOM 1185 C CA . GLU A 1 161 ? 24.840 -9.353 49.345 1.00 13.37 161 GLU A CA 1
ATOM 1186 C C . GLU A 1 161 ? 25.172 -8.914 47.921 1.00 13.52 161 GLU A C 1
ATOM 1187 O O . GLU A 1 161 ? 26.313 -9.046 47.474 1.00 15.28 161 GLU A O 1
ATOM 1189 N N . HIS A 1 162 ? 24.181 -8.383 47.213 1.00 13.17 162 HIS A N 1
ATOM 1190 C CA . HIS A 1 162 ? 24.370 -7.970 45.826 1.00 12.82 162 HIS A CA 1
ATOM 1191 C C . HIS A 1 162 ? 24.714 -6.501 45.597 1.00 11.98 162 HIS A C 1
ATOM 1192 O O . HIS A 1 162 ? 25.139 -6.124 44.504 1.00 12.66 162 HIS A O 1
ATOM 1199 N N . ARG A 1 163 ? 24.524 -5.675 46.620 1.00 11.73 163 ARG A N 1
ATOM 1200 C CA . ARG A 1 163 ? 24.842 -4.252 46.533 1.00 12.05 163 ARG A CA 1
ATOM 1201 C C . ARG A 1 163 ? 24.334 -3.576 45.260 1.00 10.80 163 ARG A C 1
ATOM 1202 O O . ARG A 1 163 ? 25.115 -3.070 44.451 1.00 11.27 163 ARG A O 1
ATOM 1210 N N . PRO A 1 164 ? 23.009 -3.552 45.071 1.00 9.58 164 PRO A N 1
ATOM 1211 C CA . PRO A 1 164 ? 22.427 -2.925 43.884 1.00 9.11 164 PRO A CA 1
ATOM 1212 C C . PRO A 1 164 ? 22.600 -1.408 43.907 1.00 8.47 164 PRO A C 1
ATOM 1213 O O . PRO A 1 164 ? 22.678 -0.798 44.974 1.00 8.92 164 PRO A O 1
ATOM 1217 N N . LYS A 1 165 ? 22.675 -0.808 42.725 1.00 7.68 165 LYS A N 1
ATOM 1218 C CA . LYS A 1 165 ? 22.802 0.639 42.615 1.00 8.53 165 LYS A CA 1
ATOM 1219 C C . LYS A 1 165 ? 21.404 1.244 42.723 1.00 7.95 165 LYS A C 1
ATOM 1220 O O . LYS A 1 165 ? 21.228 2.367 43.201 1.00 7.75 165 LYS A O 1
ATOM 1226 N N . VAL A 1 166 ? 20.412 0.478 42.278 1.00 7.52 166 VAL A N 1
ATOM 1227 C CA . VAL A 1 166 ? 19.018 0.899 42.306 1.00 7.08 166 VAL A CA 1
ATOM 1228 C C . VAL A 1 166 ? 18.134 -0.242 42.786 1.00 6.63 166 VAL A C 1
ATOM 1229 O O . VAL A 1 166 ? 18.308 -1.386 42.366 1.00 7.31 166 VAL A O 1
ATOM 1233 N N . ILE A 1 167 ? 17.205 0.073 43.682 1.00 6.96 167 ILE A N 1
ATOM 1234 C CA . ILE A 1 167 ? 16.243 -0.907 44.169 1.00 6.94 167 ILE A CA 1
ATOM 1235 C C . ILE A 1 167 ? 14.879 -0.368 43.763 1.00 5.90 167 ILE A C 1
ATOM 1236 O O . ILE A 1 167 ? 14.551 0.785 44.054 1.00 6.66 167 ILE A O 1
ATOM 1241 N N . VAL A 1 168 ? 14.095 -1.197 43.082 1.00 5.99 168 VAL A N 1
ATOM 1242 C CA . VAL A 1 168 ? 12.764 -0.797 42.651 1.00 5.87 168 VAL A CA 1
ATOM 1243 C C . VAL A 1 168 ? 11.687 -1.443 43.508 1.00 6.00 168 VAL A C 1
ATOM 1244 O O . VAL A 1 168 ? 11.705 -2.653 43.743 1.00 7.34 168 VAL A O 1
ATOM 1248 N N . ALA A 1 169 ? 10.764 -0.617 43.987 1.00 6.46 169 ALA A N 1
ATOM 1249 C CA . ALA A 1 169 ? 9.623 -1.075 44.764 1.00 7.70 169 ALA A CA 1
ATOM 1250 C C . ALA A 1 169 ? 8.425 -0.754 43.873 1.00 7.18 169 ALA A C 1
ATOM 1251 O O . ALA A 1 169 ? 8.431 0.239 43.142 1.00 8.64 169 ALA A O 1
ATOM 1253 N N . GLY A 1 170 ? 7.403 -1.593 43.929 1.00 9.55 170 GLY A N 1
ATOM 1254 C CA . GLY A 1 170 ? 6.243 -1.389 43.084 1.00 9.70 170 GLY A CA 1
ATOM 1255 C C . GLY A 1 170 ? 6.151 -2.607 42.192 1.00 10.69 170 GLY A C 1
ATOM 1256 O O . GLY A 1 170 ? 7.141 -3.308 41.985 1.00 11.25 170 GLY A O 1
ATOM 1257 N N . ALA A 1 171 ? 4.967 -2.869 41.658 1.00 10.91 171 ALA A N 1
ATOM 1258 C CA . ALA A 1 171 ? 4.782 -4.037 40.816 1.00 11.28 171 ALA A CA 1
ATOM 1259 C C . ALA A 1 171 ? 3.509 -3.919 40.002 1.00 11.10 171 ALA A C 1
ATOM 1260 O O . ALA A 1 171 ? 2.739 -2.970 40.162 1.00 11.23 171 ALA A O 1
ATOM 1262 N N . SER A 1 172 ? 3.293 -4.903 39.137 1.00 11.16 172 SER A N 1
ATOM 1263 C CA . SER A 1 172 ? 2.117 -4.929 38.282 1.00 11.26 172 SER A CA 1
ATOM 1264 C C . SER A 1 172 ? 1.055 -5.907 38.777 1.00 10.48 172 SER A C 1
ATOM 1265 O O . SER A 1 172 ? -0.099 -5.823 38.363 1.00 10.12 172 SER A O 1
ATOM 1268 N N . ALA A 1 173 ? 1.435 -6.828 39.659 1.00 10.01 173 ALA A N 1
ATOM 1269 C CA . ALA A 1 173 ? 0.476 -7.800 40.172 1.00 8.55 173 ALA A CA 1
ATOM 1270 C C . ALA A 1 173 ? 0.688 -8.154 41.641 1.00 9.39 173 ALA A C 1
ATOM 1271 O O . ALA A 1 173 ? 0.783 -9.331 41.996 1.00 10.49 173 ALA A O 1
ATOM 1273 N N . TYR A 1 174 ? 0.770 -7.130 42.486 1.00 8.17 174 TYR A N 1
ATOM 1274 C CA . TYR A 1 174 ? 0.937 -7.322 43.927 1.00 8.06 174 TYR A CA 1
ATOM 1275 C C . TYR A 1 174 ? -0.288 -6.674 44.569 1.00 7.82 174 TYR A C 1
ATOM 1276 O O . TYR A 1 174 ? -0.475 -5.459 44.489 1.00 7.77 174 TYR A O 1
ATOM 1285 N N . PRO A 1 175 ? -1.133 -7.482 45.229 1.00 7.41 175 PRO A N 1
ATOM 1286 C CA . PRO A 1 175 ? -2.365 -7.027 45.878 1.00 7.35 175 PRO A CA 1
ATOM 1287 C C . PRO A 1 175 ? -2.317 -6.331 47.231 1.00 7.32 175 PRO A C 1
ATOM 1288 O O . PRO A 1 175 ? -3.369 -6.050 47.800 1.00 8.46 175 PRO A O 1
ATOM 1292 N N . ARG A 1 176 ? -1.134 -6.042 47.754 1.00 7.58 176 ARG A N 1
ATOM 1293 C CA . ARG A 1 176 ? -1.070 -5.390 49.056 1.00 7.64 176 ARG A CA 1
ATOM 1294 C C . ARG A 1 176 ? -0.206 -4.140 49.072 1.00 7.84 176 ARG A C 1
ATOM 1295 O O . ARG A 1 176 ? 0.540 -3.865 48.128 1.00 7.56 176 ARG A O 1
ATOM 1303 N N . PHE A 1 177 ? -0.335 -3.377 50.154 1.00 8.04 177 PHE A N 1
ATOM 1304 C CA . PHE A 1 177 ? 0.427 -2.151 50.338 1.00 8.45 177 PHE A CA 1
ATOM 1305 C C . PHE A 1 177 ? 1.922 -2.429 50.390 1.00 8.95 177 PHE A C 1
ATOM 1306 O O . PHE A 1 177 ? 2.356 -3.550 50.670 1.00 9.57 177 PHE A O 1
ATOM 1314 N N . TRP A 1 178 ? 2.700 -1.386 50.125 1.00 8.74 178 TRP A N 1
ATOM 1315 C CA . TRP A 1 178 ? 4.154 -1.459 50.152 1.00 9.06 178 TRP A CA 1
ATOM 1316 C C . TRP A 1 178 ? 4.676 -0.679 51.349 1.00 9.64 178 TRP A C 1
ATOM 1317 O O . TRP A 1 178 ? 4.116 0.355 51.714 1.00 11.02 178 TRP A O 1
ATOM 1328 N N . ASP A 1 179 ? 5.747 -1.177 51.957 1.00 9.58 179 ASP A N 1
ATOM 1329 C CA . ASP A 1 179 ? 6.357 -0.495 53.089 1.00 9.97 179 ASP A CA 1
ATOM 1330 C C . ASP A 1 179 ? 7.516 0.305 52.507 1.00 9.83 179 ASP A C 1
ATOM 1331 O O . ASP A 1 179 ? 8.666 -0.133 52.519 1.00 9.29 179 ASP A O 1
ATOM 1336 N N . PHE A 1 180 ? 7.193 1.480 51.980 1.00 9.10 180 PHE A N 1
ATOM 1337 C CA . PHE A 1 180 ? 8.184 2.346 51.360 1.00 8.89 180 PHE A CA 1
ATOM 1338 C C . PHE A 1 180 ? 9.258 2.816 52.333 1.00 9.06 180 PHE A C 1
ATOM 1339 O O . PHE A 1 180 ? 10.419 2.959 51.957 1.00 8.82 180 PHE A O 1
ATOM 1347 N N . LYS A 1 181 ? 8.875 3.054 53.583 1.00 10.34 181 LYS A N 1
ATOM 1348 C CA . LYS A 1 181 ? 9.841 3.495 54.583 1.00 10.89 181 LYS A CA 1
ATOM 1349 C C . LYS A 1 181 ? 10.913 2.426 54.765 1.00 10.48 181 LYS A C 1
ATOM 1350 O O . LYS A 1 181 ? 12.107 2.731 54.817 1.00 10.78 181 LYS A O 1
ATOM 1356 N N . ALA A 1 182 ? 10.481 1.173 54.853 1.00 10.06 182 ALA A N 1
ATOM 1357 C CA . ALA A 1 182 ? 11.407 0.059 55.020 1.00 10.63 182 ALA A CA 1
ATOM 1358 C C . ALA A 1 182 ? 12.315 -0.076 53.799 1.00 10.04 182 ALA A C 1
ATOM 1359 O O . ALA A 1 182 ? 13.517 -0.308 53.935 1.00 9.92 182 ALA A O 1
ATOM 1361 N N . PHE A 1 183 ? 11.743 0.060 52.605 1.00 8.61 183 PHE A N 1
ATOM 1362 C CA . PHE A 1 183 ? 12.548 -0.039 51.395 1.00 8.42 183 PHE A CA 1
ATOM 1363 C C . PHE A 1 183 ? 13.605 1.060 51.362 1.00 8.00 183 PHE A C 1
ATOM 1364 O O . PHE A 1 183 ? 14.731 0.823 50.934 1.00 7.88 183 PHE A O 1
ATOM 1372 N N . ARG A 1 184 ? 13.252 2.260 51.816 1.00 8.68 184 ARG A N 1
ATOM 1373 C CA . ARG A 1 184 ? 14.211 3.361 51.827 1.00 8.93 184 ARG A CA 1
ATOM 1374 C C . ARG A 1 184 ? 15.317 3.101 52.848 1.00 9.43 184 ARG A C 1
ATOM 1375 O O . ARG A 1 184 ? 16.476 3.438 52.612 1.00 9.40 184 ARG A O 1
ATOM 1383 N N . GLU A 1 185 ? 14.960 2.501 53.980 1.00 9.82 185 GLU A N 1
ATOM 1384 C CA . GLU A 1 185 ? 15.953 2.193 55.006 1.00 10.64 185 GLU A CA 1
ATOM 1385 C C . GLU A 1 185 ? 16.958 1.191 54.442 1.00 10.27 185 GLU A C 1
ATOM 1386 O O . GLU A 1 185 ? 18.165 1.318 54.653 1.00 10.50 185 GLU A O 1
ATOM 1392 N N . ILE A 1 186 ? 16.454 0.197 53.717 1.00 9.93 186 ILE A N 1
ATOM 1393 C CA . ILE A 1 186 ? 17.309 -0.816 53.115 1.00 9.61 186 ILE A CA 1
ATOM 1394 C C . ILE A 1 186 ? 18.201 -0.173 52.056 1.00 9.01 186 ILE A C 1
ATOM 1395 O O . ILE A 1 186 ? 19.406 -0.422 52.013 1.00 9.45 186 ILE A O 1
ATOM 1400 N N . ALA A 1 187 ? 17.611 0.662 51.207 1.00 8.79 187 ALA A N 1
ATOM 1401 C CA . ALA A 1 187 ? 18.373 1.339 50.166 1.00 9.14 187 ALA A CA 1
ATOM 1402 C C . ALA A 1 187 ? 19.502 2.163 50.785 1.00 9.20 187 ALA A C 1
ATOM 1403 O O . ALA A 1 187 ? 20.639 2.127 50.314 1.00 9.45 187 ALA A O 1
ATOM 1405 N N . ASP A 1 188 ? 19.186 2.906 51.841 1.00 9.88 188 ASP A N 1
ATOM 1406 C CA . ASP A 1 188 ? 20.193 3.729 52.501 1.00 10.20 188 ASP A CA 1
ATOM 1407 C C . ASP A 1 188 ? 21.308 2.898 53.123 1.00 11.35 188 ASP A C 1
ATOM 1408 O O . ASP A 1 188 ? 22.468 3.305 53.116 1.00 11.69 188 ASP A O 1
ATOM 1413 N N . GLU A 1 189 ? 20.959 1.733 53.658 1.00 10.86 189 GLU A N 1
ATOM 1414 C CA . GLU A 1 189 ? 21.955 0.873 54.283 1.00 12.27 189 GLU A CA 1
ATOM 1415 C C . GLU A 1 189 ? 23.009 0.397 53.287 1.00 12.12 189 GLU A C 1
ATOM 1416 O O . GLU A 1 189 ? 24.174 0.229 53.647 1.00 12.22 189 GLU A O 1
ATOM 1422 N N . VAL A 1 190 ? 22.609 0.190 52.035 1.00 11.69 190 VAL A N 1
ATOM 1423 C CA . VAL A 1 190 ? 23.547 -0.274 51.017 1.00 12.12 190 VAL A CA 1
ATOM 1424 C C . VAL A 1 190 ? 23.958 0.811 50.023 1.00 11.16 190 VAL A C 1
ATOM 1425 O O . VAL A 1 190 ? 24.684 0.540 49.068 1.00 11.90 190 VAL A O 1
ATOM 1429 N N . GLY A 1 191 ? 23.497 2.037 50.252 1.00 11.67 191 GLY A N 1
ATOM 1430 C CA . GLY A 1 191 ? 23.849 3.137 49.370 1.00 11.98 191 GLY A CA 1
ATOM 1431 C C . GLY A 1 191 ? 23.230 3.073 47.986 1.00 12.21 191 GLY A C 1
ATOM 1432 O O . GLY A 1 191 ? 23.836 3.504 47.004 1.00 14.66 191 GLY A O 1
ATOM 1433 N N . ALA A 1 192 ? 22.022 2.532 47.899 1.00 10.87 192 ALA A N 1
ATOM 1434 C CA . ALA A 1 192 ? 21.336 2.432 46.621 1.00 9.74 192 ALA A CA 1
ATOM 1435 C C . ALA A 1 192 ? 20.233 3.473 46.530 1.00 8.83 192 ALA A C 1
ATOM 1436 O O . ALA A 1 192 ? 19.796 4.028 47.539 1.00 8.65 192 ALA A O 1
ATOM 1438 N N . TYR A 1 193 ? 19.804 3.758 45.307 1.00 8.62 193 TYR A N 1
ATOM 1439 C CA . TYR A 1 193 ? 18.701 4.683 45.107 1.00 8.37 193 TYR A CA 1
ATOM 1440 C C . TYR A 1 193 ? 17.440 3.843 45.201 1.00 7.77 193 TYR A C 1
ATOM 1441 O O . TYR A 1 193 ? 17.430 2.687 44.768 1.00 8.49 193 TYR A O 1
ATOM 1450 N N . LEU A 1 194 ? 16.385 4.411 45.771 1.00 6.98 194 LEU A N 1
ATOM 1451 C CA . LEU A 1 194 ? 15.111 3.716 45.831 1.00 6.92 194 LEU A CA 1
ATOM 1452 C C . LEU A 1 194 ? 14.219 4.352 44.777 1.00 6.17 194 LEU A C 1
ATOM 1453 O O . LEU A 1 194 ? 13.977 5.561 44.796 1.00 7.00 194 LEU A O 1
ATOM 1458 N N . VAL A 1 195 ? 13.763 3.538 43.836 1.00 6.32 195 VAL A N 1
ATOM 1459 C CA . VAL A 1 195 ? 12.864 4.008 42.796 1.00 6.38 195 VAL A CA 1
ATOM 1460 C C . VAL A 1 195 ? 11.541 3.305 43.038 1.00 6.24 195 VAL A C 1
ATOM 1461 O O . VAL A 1 195 ? 11.506 2.086 43.197 1.00 6.53 195 VAL A O 1
ATOM 1465 N N . VAL A 1 196 ? 10.455 4.063 43.111 1.00 5.44 196 VAL A N 1
ATOM 1466 C CA . VAL A 1 196 ? 9.155 3.438 43.286 1.00 5.72 196 VAL A CA 1
ATOM 1467 C C . VAL A 1 196 ? 8.379 3.605 41.992 1.00 5.20 196 VAL A C 1
ATOM 1468 O O . VAL A 1 196 ? 8.177 4.724 41.518 1.00 5.81 196 VAL A O 1
ATOM 1472 N N . ASP A 1 197 ? 7.983 2.481 41.408 1.00 5.29 197 ASP A N 1
ATOM 1473 C CA . ASP A 1 197 ? 7.195 2.476 40.184 1.00 5.57 197 ASP A CA 1
ATOM 1474 C C . ASP A 1 197 ? 5.761 2.289 40.665 1.00 5.36 197 ASP A C 1
ATOM 1475 O O . ASP A 1 197 ? 5.336 1.173 40.967 1.00 5.90 197 ASP A O 1
ATOM 1480 N N . MET A 1 198 ? 5.019 3.388 40.745 1.00 4.79 198 MET A N 1
ATOM 1481 C CA . MET A 1 198 ? 3.646 3.343 41.239 1.00 5.13 198 MET A CA 1
ATOM 1482 C C . MET A 1 198 ? 2.590 3.245 40.147 1.00 5.27 198 MET A C 1
ATOM 1483 O O . MET A 1 198 ? 1.410 3.454 40.414 1.00 5.78 198 MET A O 1
ATOM 1488 N N . ALA A 1 199 ? 3.001 2.908 38.932 1.00 5.44 199 ALA A N 1
ATOM 1489 C CA . ALA A 1 199 ? 2.071 2.839 37.810 1.00 5.58 199 ALA A CA 1
ATOM 1490 C C . ALA A 1 199 ? 0.700 2.251 38.125 1.00 5.47 199 ALA A C 1
ATOM 1491 O O . ALA A 1 199 ? -0.326 2.882 37.871 1.00 6.22 199 ALA A O 1
ATOM 1493 N N . HIS A 1 200 ? 0.662 1.046 38.678 1.00 5.57 200 HIS A N 1
ATOM 1494 C CA . HIS A 1 200 ? -0.628 0.439 38.951 1.00 6.79 200 HIS A CA 1
ATOM 1495 C C . HIS A 1 200 ? -1.509 1.154 39.960 1.00 6.45 200 HIS A C 1
ATOM 1496 O O . HIS A 1 200 ? -2.716 1.288 39.745 1.00 7.65 200 HIS A O 1
ATOM 1503 N N . PHE A 1 201 ? -0.913 1.626 41.048 1.00 5.90 201 PHE A N 1
ATOM 1504 C CA . PHE A 1 201 ? -1.688 2.270 42.097 1.00 5.82 201 PHE A CA 1
ATOM 1505 C C . PHE A 1 201 ? -1.587 3.790 42.183 1.00 5.12 201 PHE A C 1
ATOM 1506 O O . PHE A 1 201 ? -1.977 4.376 43.190 1.00 5.79 201 PHE A O 1
ATOM 1514 N N . ALA A 1 202 ? -1.108 4.433 41.122 1.00 5.83 202 ALA A N 1
ATOM 1515 C CA . ALA A 1 202 ? -0.957 5.886 41.132 1.00 6.06 202 ALA A CA 1
ATOM 1516 C C . ALA A 1 202 ? -2.249 6.633 41.446 1.00 6.01 202 ALA A C 1
ATOM 1517 O O . ALA A 1 202 ? -2.228 7.634 42.158 1.00 6.52 202 ALA A O 1
ATOM 1519 N N . GLY A 1 203 ? -3.369 6.160 40.907 1.00 5.73 203 GLY A N 1
ATOM 1520 C CA . GLY A 1 203 ? -4.635 6.821 41.167 1.00 5.85 203 GLY A CA 1
ATOM 1521 C C . GLY A 1 203 ? -5.013 6.721 42.632 1.00 6.05 203 GLY A C 1
ATOM 1522 O O . GLY A 1 203 ? -5.573 7.656 43.212 1.00 6.68 203 GLY A O 1
ATOM 1523 N N . LEU A 1 204 ? -4.706 5.581 43.242 1.00 5.91 204 LEU A N 1
ATOM 1524 C CA . LEU A 1 204 ? -5.017 5.377 44.650 1.00 6.25 204 LEU A CA 1
ATOM 1525 C C . LEU A 1 204 ? -4.147 6.285 45.516 1.00 6.69 204 LEU A C 1
ATOM 1526 O O . LEU A 1 204 ? -4.599 6.800 46.539 1.00 7.24 204 LEU A O 1
ATOM 1531 N N . VAL A 1 205 ? -2.897 6.481 45.107 1.00 6.86 205 VAL A N 1
ATOM 1532 C CA . VAL A 1 205 ? -2.000 7.368 45.838 1.00 7.87 205 VAL A CA 1
ATOM 1533 C C . VAL A 1 205 ? -2.561 8.786 45.745 1.00 8.16 205 VAL A C 1
ATOM 1534 O O . VAL A 1 205 ? -2.641 9.499 46.746 1.00 8.78 205 VAL A O 1
ATOM 1538 N N . ALA A 1 206 ? -2.960 9.184 44.541 1.00 8.13 206 ALA A N 1
ATOM 1539 C CA . ALA A 1 206 ? -3.515 10.515 44.312 1.00 9.03 206 ALA A CA 1
ATOM 1540 C C . ALA A 1 206 ? -4.758 10.757 45.162 1.00 9.80 206 ALA A C 1
ATOM 1541 O O . ALA A 1 206 ? -5.014 11.882 45.598 1.00 10.56 206 ALA A O 1
ATOM 1543 N N . ALA A 1 207 ? -5.525 9.698 45.400 1.00 9.30 207 ALA A N 1
ATOM 1544 C CA . ALA A 1 207 ? -6.750 9.793 46.186 1.00 9.81 207 ALA A CA 1
ATOM 1545 C C . ALA A 1 207 ? -6.513 9.648 47.687 1.00 9.46 207 ALA A C 1
ATOM 1546 O O . ALA A 1 207 ? -7.452 9.757 48.476 1.00 11.07 207 ALA A O 1
ATOM 1548 N N . GLY A 1 208 ? -5.267 9.394 48.077 1.00 9.93 208 GLY A N 1
ATOM 1549 C CA . GLY A 1 208 ? -4.947 9.235 49.486 1.00 10.77 208 GLY A CA 1
ATOM 1550 C C . GLY A 1 208 ? -5.415 7.907 50.053 1.00 11.14 208 GLY A C 1
ATOM 1551 O O . GLY A 1 208 ? -5.625 7.770 51.261 1.00 12.91 208 GLY A O 1
ATOM 1552 N N . LEU A 1 209 ? -5.570 6.917 49.180 1.00 10.38 209 LEU A N 1
ATOM 1553 C CA . LEU A 1 209 ? -6.030 5.596 49.589 1.00 10.40 209 LEU A CA 1
ATOM 1554 C C . LEU A 1 209 ? -4.937 4.534 49.528 1.00 10.40 209 LEU A C 1
ATOM 1555 O O . LEU A 1 209 ? -5.215 3.343 49.653 1.00 12.52 209 LEU A O 1
ATOM 1560 N N . HIS A 1 210 ? -3.697 4.971 49.332 1.00 9.88 210 HIS A N 1
ATOM 1561 C CA . HIS A 1 210 ? -2.549 4.071 49.268 1.00 9.28 210 HIS A CA 1
ATOM 1562 C C . HIS A 1 210 ? -1.354 4.844 49.809 1.00 10.60 210 HIS A C 1
ATOM 1563 O O . HIS A 1 210 ? -1.241 6.048 49.580 1.00 10.64 210 HIS A O 1
ATOM 1570 N N . PRO A 1 211 ? -0.459 4.172 50.552 1.00 10.68 211 PRO A N 1
ATOM 1571 C CA . PRO A 1 211 ? 0.713 4.866 51.089 1.00 11.47 211 PRO A CA 1
ATOM 1572 C C . PRO A 1 211 ? 1.407 5.662 49.985 1.00 10.29 211 PRO A C 1
ATOM 1573 O O . PRO A 1 211 ? 1.572 5.178 48.862 1.00 8.69 211 PRO A O 1
ATOM 1577 N N . ASN A 1 212 ? 1.803 6.884 50.317 1.00 11.20 212 ASN A N 1
ATOM 1578 C CA . ASN A 1 212 ? 2.466 7.785 49.383 1.00 10.72 212 ASN A CA 1
ATOM 1579 C C . ASN A 1 212 ? 3.972 7.526 49.346 1.00 9.57 212 ASN A C 1
ATOM 1580 O O . ASN A 1 212 ? 4.655 7.658 50.359 1.00 10.00 212 ASN A O 1
ATOM 1585 N N . PRO A 1 213 ? 4.513 7.155 48.171 1.00 8.49 213 PRO A N 1
ATOM 1586 C CA . PRO A 1 213 ? 5.951 6.885 48.070 1.00 7.99 213 PRO A CA 1
ATOM 1587 C C . PRO A 1 213 ? 6.866 8.098 47.917 1.00 7.97 213 PRO A C 1
ATOM 1588 O O . PRO A 1 213 ? 8.068 7.990 48.143 1.00 8.12 213 PRO A O 1
ATOM 1592 N N . LEU A 1 214 ? 6.308 9.242 47.534 1.00 8.13 214 LEU A N 1
ATOM 1593 C CA . LEU A 1 214 ? 7.114 10.442 47.313 1.00 8.78 214 LEU A CA 1
ATOM 1594 C C . LEU A 1 214 ? 8.149 10.790 48.383 1.00 8.28 214 LEU A C 1
ATOM 1595 O O . LEU A 1 214 ? 9.310 11.043 48.067 1.00 8.87 214 LEU A O 1
ATOM 1600 N N . PRO A 1 215 ? 7.749 10.810 49.664 1.00 7.51 215 PRO A N 1
ATOM 1601 C CA . PRO A 1 215 ? 8.718 11.148 50.713 1.00 8.73 215 PRO A CA 1
ATOM 1602 C C . PRO A 1 215 ? 9.844 10.142 50.923 1.00 9.29 215 PRO A C 1
ATOM 1603 O O . PRO A 1 215 ? 10.922 10.501 51.396 1.00 10.30 215 PRO A O 1
ATOM 1607 N N . TYR A 1 216 ? 9.595 8.887 50.564 1.00 8.59 216 TYR A N 1
ATOM 1608 C CA . TYR A 1 216 ? 10.576 7.828 50.779 1.00 8.94 216 TYR A CA 1
ATOM 1609 C C . TYR A 1 216 ? 11.445 7.448 49.593 1.00 7.71 216 TYR A C 1
ATOM 1610 O O . TYR A 1 216 ? 12.599 7.056 49.762 1.00 8.53 216 TYR A O 1
ATOM 1619 N N . ALA A 1 217 ? 10.896 7.544 48.392 1.00 7.49 217 ALA A N 1
ATOM 1620 C CA . ALA A 1 217 ? 11.656 7.201 47.200 1.00 6.99 217 ALA A CA 1
ATOM 1621 C C . ALA A 1 217 ? 12.556 8.353 46.779 1.00 7.09 217 ALA A C 1
ATOM 1622 O O . ALA A 1 217 ? 12.280 9.514 47.091 1.00 7.41 217 ALA A O 1
ATOM 1624 N N . HIS A 1 218 ? 13.651 8.036 46.098 1.00 6.78 218 HIS A N 1
ATOM 1625 C CA . HIS A 1 218 ? 14.512 9.089 45.585 1.00 6.67 218 HIS A CA 1
ATOM 1626 C C . HIS A 1 218 ? 13.811 9.596 44.327 1.00 6.27 218 HIS A C 1
ATOM 1627 O O . HIS A 1 218 ? 13.857 10.785 44.019 1.00 6.82 218 HIS A O 1
ATOM 1634 N N . VAL A 1 219 ? 13.154 8.679 43.614 1.00 6.48 219 VAL A N 1
ATOM 1635 C CA . VAL A 1 219 ? 12.427 8.995 42.386 1.00 6.82 219 VAL A CA 1
ATOM 1636 C C . VAL A 1 219 ? 11.208 8.085 42.269 1.00 5.83 219 VAL A C 1
ATOM 1637 O O . VAL A 1 219 ? 11.252 6.921 42.672 1.00 5.82 219 VAL A O 1
ATOM 1641 N N . VAL A 1 220 ? 10.126 8.622 41.716 1.00 5.83 220 VAL A N 1
ATOM 1642 C CA . VAL A 1 220 ? 8.900 7.861 41.516 1.00 5.31 220 VAL A CA 1
ATOM 1643 C C . VAL A 1 220 ? 8.540 7.881 40.031 1.00 5.10 220 VAL A C 1
ATOM 1644 O O . VAL A 1 220 ? 8.535 8.942 39.400 1.00 5.93 220 VAL A O 1
ATOM 1648 N N . THR A 1 221 ? 8.270 6.707 39.471 1.00 5.23 221 THR A N 1
ATOM 1649 C CA . THR A 1 221 ? 7.870 6.611 38.070 1.00 4.80 221 THR A CA 1
ATOM 1650 C C . THR A 1 221 ? 6.433 6.117 38.027 1.00 4.86 221 THR A C 1
ATOM 1651 O O . THR A 1 221 ? 5.932 5.529 38.991 1.00 5.52 221 THR A O 1
ATOM 1655 N N . SER A 1 222 ? 5.766 6.348 36.904 1.00 5.29 222 SER A N 1
ATOM 1656 C CA . SER A 1 222 ? 4.389 5.915 36.777 1.00 5.37 222 SER A CA 1
ATOM 1657 C C . SER A 1 222 ? 3.895 6.052 35.356 1.00 5.25 222 SER A C 1
ATOM 1658 O O . SER A 1 222 ? 4.536 6.671 34.505 1.00 5.46 222 SER A O 1
ATOM 1661 N N . THR A 1 223 ? 2.749 5.431 35.115 1.00 6.22 223 THR A N 1
ATOM 1662 C CA . THR A 1 223 ? 2.053 5.557 33.850 1.00 5.44 223 THR A CA 1
ATOM 1663 C C . THR A 1 223 ? 0.985 6.590 34.211 1.00 5.67 223 THR A C 1
ATOM 1664 O O . THR A 1 223 ? 0.720 6.822 35.399 1.00 7.50 223 THR A O 1
ATOM 1668 N N . THR A 1 224 ? 0.395 7.232 33.210 1.00 5.11 224 THR A N 1
ATOM 1669 C CA . THR A 1 224 ? -0.668 8.187 33.484 1.00 5.47 224 THR A CA 1
ATOM 1670 C C . THR A 1 224 ? -2.015 7.494 33.293 1.00 5.48 224 THR A C 1
ATOM 1671 O O . THR A 1 224 ? -3.056 8.018 33.684 1.00 6.38 224 THR A O 1
ATOM 1675 N N . HIS A 1 225 ? -1.977 6.305 32.694 1.00 6.77 225 HIS A N 1
ATOM 1676 C CA . HIS A 1 225 ? -3.170 5.488 32.520 1.00 5.72 225 HIS A CA 1
ATOM 1677 C C . HIS A 1 225 ? -3.135 4.499 33.695 1.00 7.90 225 HIS A C 1
ATOM 1678 O O . HIS A 1 225 ? -2.217 4.559 34.523 1.00 9.09 225 HIS A O 1
ATOM 1685 N N . LYS A 1 226 ? -4.117 3.601 33.745 1.00 7.14 226 LYS A N 1
ATOM 1686 C CA . LYS A 1 226 ? -4.316 2.598 34.805 1.00 5.97 226 LYS A CA 1
ATOM 1687 C C . LYS A 1 226 ? -5.218 3.228 35.877 1.00 5.45 226 LYS A C 1
ATOM 1688 O O . LYS A 1 226 ? -6.210 3.856 35.512 1.00 5.34 226 LYS A O 1
ATOM 1694 N N . THR A 1 227 ? -4.920 3.098 37.169 1.00 5.52 227 THR A N 1
ATOM 1695 C CA . THR A 1 227 ? -5.828 3.690 38.156 1.00 5.61 227 THR A CA 1
ATOM 1696 C C . THR A 1 227 ? -5.939 5.212 38.067 1.00 5.13 227 THR A C 1
ATOM 1697 O O . THR A 1 227 ? -6.955 5.779 38.467 1.00 6.31 227 THR A O 1
ATOM 1701 N N . LEU A 1 228 ? -4.912 5.876 37.540 1.00 4.92 228 LEU A N 1
ATOM 1702 C CA . LEU A 1 228 ? -4.960 7.331 37.413 1.00 5.70 228 LEU A CA 1
ATOM 1703 C C . LEU A 1 228 ? -5.960 7.749 36.328 1.00 5.30 228 LEU A C 1
ATOM 1704 O O . LEU A 1 228 ? -6.354 8.911 36.252 1.00 5.83 228 LEU A O 1
ATOM 1709 N N . ARG A 1 229 ? -6.349 6.798 35.482 1.00 5.48 229 ARG A N 1
ATOM 1710 C CA . ARG A 1 229 ? -7.364 7.019 34.451 1.00 5.55 229 ARG A CA 1
ATOM 1711 C C . ARG A 1 229 ? -7.066 8.121 33.438 1.00 4.71 229 ARG A C 1
ATOM 1712 O O . ARG A 1 229 ? -7.975 8.780 32.925 1.00 5.72 229 ARG A O 1
ATOM 1720 N N . GLY A 1 230 ? -5.788 8.297 33.130 1.00 4.81 230 GLY A N 1
ATOM 1721 C CA . GLY A 1 230 ? -5.399 9.314 32.175 1.00 5.16 230 GLY A CA 1
ATOM 1722 C C . GLY A 1 230 ? -5.027 8.725 30.829 1.00 4.98 230 GLY A C 1
ATOM 1723 O O . GLY A 1 230 ? -5.252 7.539 30.562 1.00 5.53 230 GL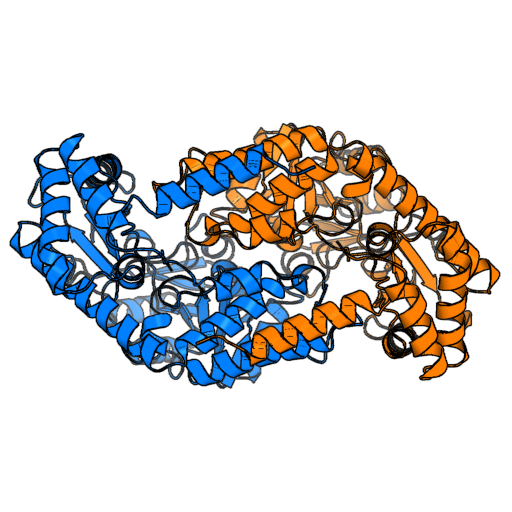Y A O 1
ATOM 1724 N N . PRO A 1 231 ? -4.457 9.547 29.944 1.00 4.71 231 PRO A N 1
ATOM 1725 C CA . PRO A 1 231 ? -4.062 9.062 28.624 1.00 5.32 231 PRO A CA 1
ATOM 1726 C C . PRO A 1 231 ? -2.887 8.107 28.774 1.00 4.60 231 PRO A C 1
ATOM 1727 O O . PRO A 1 231 ? -2.191 8.119 29.792 1.00 5.27 231 PRO A O 1
ATOM 1731 N N . ARG A 1 232 ? -2.676 7.277 27.762 1.00 4.73 232 ARG A N 1
ATOM 1732 C CA . ARG A 1 232 ? -1.584 6.315 27.780 1.00 5.37 232 ARG A CA 1
ATOM 1733 C C . ARG A 1 232 ? -0.264 7.079 27.654 1.00 5.35 232 ARG A C 1
ATOM 1734 O O . ARG A 1 232 ? -0.024 7.766 26.658 1.00 6.10 232 ARG A O 1
ATOM 1742 N N . GLY A 1 233 ? 0.576 6.969 28.682 1.00 5.60 233 GLY A N 1
ATOM 1743 C CA . GLY A 1 233 ? 1.849 7.666 28.698 1.00 5.37 233 GLY A CA 1
ATOM 1744 C C . GLY A 1 233 ? 2.551 7.481 30.031 1.00 4.17 233 GLY A C 1
ATOM 1745 O O . GLY A 1 233 ? 2.074 6.731 30.887 1.00 5.52 233 GLY A O 1
ATOM 1746 N N . GLY A 1 234 ? 3.681 8.165 30.202 1.00 4.70 234 GLY A N 1
ATOM 1747 C CA . GLY A 1 234 ? 4.453 8.053 31.426 1.00 5.24 234 GLY A CA 1
ATOM 1748 C C . GLY A 1 234 ? 4.598 9.338 32.219 1.00 4.59 234 GLY A C 1
ATOM 1749 O O . GLY A 1 234 ? 4.219 10.422 31.763 1.00 5.14 234 GLY A O 1
ATOM 1750 N N . LEU A 1 235 ? 5.192 9.206 33.402 1.00 4.67 235 LEU A N 1
ATOM 1751 C CA . LEU A 1 235 ? 5.370 10.317 34.328 1.00 4.56 235 LEU A CA 1
ATOM 1752 C C . LEU A 1 235 ? 6.516 10.017 35.294 1.00 5.05 235 LEU A C 1
ATOM 1753 O O . LEU A 1 235 ? 6.738 8.861 35.659 1.00 5.21 235 LEU A O 1
ATOM 1758 N N . ILE A 1 236 ? 7.244 11.056 35.702 1.00 5.11 236 ILE A N 1
ATOM 1759 C CA . ILE A 1 236 ? 8.323 10.896 36.678 1.00 5.38 236 ILE A CA 1
ATOM 1760 C C . ILE A 1 236 ? 8.158 12.013 37.708 1.00 5.17 236 ILE A C 1
ATOM 1761 O O . ILE A 1 236 ? 7.869 13.158 37.346 1.00 5.85 236 ILE A O 1
ATOM 1766 N N . LEU A 1 237 ? 8.346 11.679 38.984 1.00 5.05 237 LEU A N 1
ATOM 1767 C CA . LEU A 1 237 ? 8.198 12.643 40.076 1.00 5.47 237 LEU A CA 1
ATOM 1768 C C . LEU A 1 237 ? 9.319 12.478 41.091 1.00 5.42 237 LEU A C 1
ATOM 1769 O O . LEU A 1 237 ? 9.941 11.422 41.175 1.00 6.25 237 LEU A O 1
ATOM 1774 N N . SER A 1 238 ? 9.558 13.515 41.887 1.00 5.44 238 SER A N 1
ATOM 1775 C CA . SER A 1 238 ? 10.580 13.439 42.924 1.00 5.77 238 SER A CA 1
ATOM 1776 C C . SER A 1 238 ? 10.482 14.614 43.880 1.00 6.02 238 SER A C 1
ATOM 1777 O O . SER A 1 238 ? 9.859 15.635 43.567 1.00 6.42 238 SER A O 1
ATOM 1780 N N . ASN A 1 239 ? 11.082 14.455 45.056 1.00 6.66 239 ASN A N 1
ATOM 1781 C CA . ASN A 1 239 ? 11.127 15.540 46.025 1.00 7.19 239 ASN A CA 1
ATOM 1782 C C . ASN A 1 239 ? 12.528 16.149 45.949 1.00 7.46 239 ASN A C 1
ATOM 1783 O O . ASN A 1 239 ? 12.889 16.993 46.766 1.00 8.30 239 ASN A O 1
ATOM 1788 N N . ASP A 1 240 ? 13.306 15.719 44.955 1.00 7.49 240 ASP A N 1
ATOM 1789 C CA . ASP A 1 240 ? 14.673 16.206 44.763 1.00 7.40 240 ASP A CA 1
ATOM 1790 C C . ASP A 1 240 ? 14.823 16.859 43.385 1.00 7.15 240 ASP A C 1
ATOM 1791 O O . ASP A 1 240 ? 15.114 16.187 42.393 1.00 7.26 240 ASP A O 1
ATOM 1796 N N . PRO A 1 241 ? 14.635 18.183 43.308 1.00 7.84 241 PRO A N 1
ATOM 1797 C CA . PRO A 1 241 ? 14.751 18.907 42.037 1.00 8.54 241 PRO A CA 1
ATOM 1798 C C . PRO A 1 241 ? 16.110 18.802 41.356 1.00 9.10 241 PRO A C 1
ATOM 1799 O O . PRO A 1 241 ? 16.195 18.891 40.133 1.00 8.68 241 PRO A O 1
ATOM 1803 N N . GLU A 1 242 ? 17.173 18.636 42.138 1.00 9.33 242 GLU A N 1
ATOM 1804 C CA . GLU A 1 242 ? 18.507 18.514 41.560 1.00 10.53 242 GLU A CA 1
ATOM 1805 C C . GLU A 1 242 ? 18.608 17.205 40.791 1.00 10.26 242 GLU A C 1
ATOM 1806 O O . GLU A 1 242 ? 19.130 17.163 39.676 1.00 10.79 242 GLU A O 1
ATOM 1812 N N . LEU A 1 243 ? 18.107 16.131 41.389 1.00 9.46 243 LEU A N 1
ATOM 1813 C CA . LEU A 1 243 ? 18.119 14.839 40.723 1.00 9.23 243 LEU A CA 1
ATOM 1814 C C . LEU A 1 243 ? 17.176 14.944 39.523 1.00 8.39 243 LEU A C 1
ATOM 1815 O O . LEU A 1 243 ? 17.428 14.368 38.461 1.00 8.87 243 LEU A O 1
ATOM 1820 N N . GLY A 1 244 ? 16.089 15.691 39.702 1.00 6.96 244 GLY A N 1
ATOM 1821 C CA . GLY A 1 244 ? 15.137 15.881 38.623 1.00 7.67 244 GLY A CA 1
ATOM 1822 C C . GLY A 1 244 ? 15.802 16.487 37.402 1.00 7.33 244 GLY A C 1
ATOM 1823 O O . GLY A 1 244 ? 15.513 16.092 36.271 1.00 6.97 244 GLY A O 1
ATOM 1824 N N . LYS A 1 245 ? 16.695 17.448 37.620 1.00 7.68 245 LYS A N 1
ATOM 1825 C CA . LYS A 1 245 ? 17.400 18.088 36.514 1.00 8.95 245 LYS A CA 1
ATOM 1826 C C . LYS A 1 245 ? 18.174 17.054 35.703 1.00 8.25 245 LYS A C 1
ATOM 1827 O O . LYS A 1 245 ? 18.216 17.123 34.473 1.00 8.67 245 LYS A O 1
ATOM 1833 N N . ARG A 1 246 ? 18.792 16.097 36.385 1.00 8.48 246 ARG A N 1
ATOM 1834 C CA . ARG A 1 246 ? 19.545 15.070 35.680 1.00 8.60 246 ARG A CA 1
ATOM 1835 C C . ARG A 1 246 ? 18.602 14.163 34.899 1.00 7.15 246 ARG A C 1
ATOM 1836 O O . ARG A 1 246 ? 18.881 13.803 33.754 1.00 8.34 246 ARG A O 1
ATOM 1844 N N . ILE A 1 247 ? 17.484 13.796 35.512 1.00 6.83 247 ILE A N 1
ATOM 1845 C CA . ILE A 1 247 ? 16.525 12.933 34.841 1.00 6.46 247 ILE A CA 1
ATOM 1846 C C . ILE A 1 247 ? 15.936 13.633 33.617 1.00 6.13 247 ILE A C 1
ATOM 1847 O O . ILE A 1 247 ? 15.685 12.990 32.599 1.00 6.48 247 ILE A O 1
ATOM 1852 N N . ASP A 1 248 ? 15.720 14.944 33.708 1.00 6.46 248 ASP A N 1
ATOM 1853 C CA . ASP A 1 248 ? 15.191 15.685 32.569 1.00 6.02 248 ASP A CA 1
ATOM 1854 C C . ASP A 1 248 ? 16.135 15.512 31.379 1.00 6.20 248 ASP A C 1
ATOM 1855 O O . ASP A 1 248 ? 15.687 15.364 30.241 1.00 6.33 248 ASP A O 1
ATOM 1860 N N . LYS A 1 249 ? 17.440 15.526 31.643 1.00 6.29 249 LYS A N 1
ATOM 1861 C CA . LYS A 1 249 ? 18.424 15.369 30.577 1.00 6.43 249 LYS A CA 1
ATOM 1862 C C . LYS A 1 249 ? 18.393 13.971 29.974 1.00 6.11 249 LYS A C 1
ATOM 1863 O O . LYS A 1 249 ? 18.718 13.793 28.800 1.00 6.50 249 LYS A O 1
ATOM 1869 N N . LEU A 1 250 ? 18.020 12.973 30.769 1.00 5.96 250 LEU A N 1
ATOM 1870 C CA . LEU A 1 250 ? 17.943 11.622 30.230 1.00 6.31 250 LEU A CA 1
ATOM 1871 C C . LEU A 1 250 ? 16.691 11.443 29.371 1.00 6.20 250 LEU A C 1
ATOM 1872 O O . LEU A 1 250 ? 16.711 10.677 28.414 1.00 6.54 250 LEU A O 1
ATOM 1877 N N . ILE A 1 251 ? 15.601 12.135 29.697 1.00 6.00 251 ILE A N 1
ATOM 1878 C CA . ILE A 1 251 ? 14.405 12.035 28.861 1.00 6.13 251 ILE A CA 1
ATOM 1879 C C . ILE A 1 251 ? 14.732 12.720 27.527 1.00 5.62 251 ILE A C 1
ATOM 1880 O O . ILE A 1 251 ? 14.436 12.186 26.457 1.00 6.36 251 ILE A O 1
ATOM 1885 N N . PHE A 1 252 ? 15.344 13.900 27.593 1.00 6.32 252 PHE A N 1
ATOM 1886 C CA . PHE A 1 252 ? 15.771 14.612 26.393 1.00 6.02 252 PHE A CA 1
ATOM 1887 C C . PHE A 1 252 ? 17.012 15.415 26.745 1.00 6.31 252 PHE A C 1
ATOM 1888 O O . PHE A 1 252 ? 16.988 16.212 27.685 1.00 6.83 252 PHE A O 1
ATOM 1896 N N . PRO A 1 253 ? 18.081 15.297 25.943 1.00 6.67 253 PRO A N 1
ATOM 1897 C CA . PRO A 1 253 ? 18.262 14.497 24.725 1.00 7.28 253 PRO A CA 1
ATOM 1898 C C . PRO A 1 253 ? 18.617 13.020 24.902 1.00 6.72 253 PRO A C 1
ATOM 1899 O O . PRO A 1 253 ? 18.973 12.350 23.933 1.00 7.06 253 PRO A O 1
ATOM 1903 N N . GLY A 1 254 ? 18.505 12.507 26.121 1.00 6.51 254 GLY A N 1
ATOM 1904 C CA . GLY A 1 254 ? 18.870 11.124 26.373 1.00 7.32 254 GLY A CA 1
ATOM 1905 C C . GLY A 1 254 ? 18.185 9.993 25.622 1.00 7.03 254 GLY A C 1
ATOM 1906 O O . GLY A 1 254 ? 18.843 9.249 24.888 1.00 7.52 254 GLY A O 1
ATOM 1907 N N . ILE A 1 255 ? 16.874 9.843 25.791 1.00 6.10 255 ILE A N 1
ATOM 1908 C CA . ILE A 1 255 ? 16.179 8.733 25.148 1.00 6.32 255 ILE A CA 1
ATOM 1909 C C . ILE A 1 255 ? 14.988 9.062 24.259 1.00 6.30 255 ILE A C 1
ATOM 1910 O O . ILE A 1 255 ? 14.485 8.182 23.558 1.00 8.66 255 ILE A O 1
ATOM 1915 N N . GLN A 1 256 ? 14.521 10.305 24.293 1.00 5.87 256 GLN A N 1
ATOM 1916 C CA . GLN A 1 256 ? 13.400 10.706 23.453 1.00 5.21 256 GLN A CA 1
ATOM 1917 C C . GLN A 1 256 ? 13.775 11.907 22.603 1.00 5.30 256 GLN A C 1
ATOM 1918 O O . GLN A 1 256 ? 14.839 12.504 22.778 1.00 6.13 256 GLN A O 1
ATOM 1924 N N . GLY A 1 257 ? 12.892 12.231 21.669 1.00 6.32 257 GLY A N 1
ATOM 1925 C CA . GLY A 1 257 ? 13.079 13.374 20.801 1.00 6.19 257 GLY A CA 1
ATOM 1926 C C . GLY A 1 257 ? 11.918 14.301 21.097 1.00 5.49 257 GLY A C 1
ATOM 1927 O O . GLY A 1 257 ? 11.783 14.791 22.218 1.00 6.38 257 GLY A O 1
ATOM 1928 N N . GLY A 1 258 ? 11.061 14.532 20.112 1.00 6.08 258 GLY A N 1
ATOM 1929 C CA . GLY A 1 258 ? 9.928 15.406 20.344 1.00 6.07 258 GLY A CA 1
ATOM 1930 C C . GLY A 1 258 ? 8.899 14.789 21.275 1.00 5.57 258 GLY A C 1
ATOM 1931 O O . GLY A 1 258 ? 8.524 13.630 21.105 1.00 5.89 258 GLY A O 1
ATOM 1932 N N . PRO A 1 259 ? 8.442 15.532 22.294 1.00 5.17 259 PRO A N 1
ATOM 1933 C CA . PRO A 1 259 ? 7.438 14.994 23.218 1.00 5.37 259 PRO A CA 1
ATOM 1934 C C . PRO A 1 259 ? 6.062 15.024 22.549 1.00 4.49 259 PRO A C 1
ATOM 1935 O O . PRO A 1 259 ? 5.850 15.769 21.591 1.00 5.79 259 PRO A O 1
ATOM 1939 N N . LEU A 1 260 ? 5.133 14.208 23.039 1.00 5.01 260 LEU A N 1
ATOM 1940 C CA . LEU A 1 260 ? 3.781 14.181 22.480 1.00 4.36 260 LEU A CA 1
ATOM 1941 C C . LEU A 1 260 ? 2.981 15.225 23.262 1.00 4.58 260 LEU A C 1
ATOM 1942 O O . LEU A 1 260 ? 2.345 14.906 24.266 1.00 4.92 260 LEU A O 1
ATOM 1947 N N . GLU A 1 261 ? 3.009 16.475 22.806 1.00 4.95 261 GLU A N 1
ATOM 1948 C CA . GLU A 1 261 ? 2.321 17.529 23.549 1.00 4.86 261 GLU A CA 1
ATOM 1949 C C . GLU A 1 261 ? 0.803 17.381 23.625 1.00 4.48 261 GLU A C 1
ATOM 1950 O O . GLU A 1 261 ? 0.189 17.873 24.571 1.00 5.46 261 GLU A O 1
ATOM 1956 N N . HIS A 1 262 ? 0.195 16.716 22.644 1.00 4.98 262 HIS A N 1
ATOM 1957 C CA . HIS A 1 262 ? -1.249 16.466 22.695 1.00 4.82 262 HIS A CA 1
ATOM 1958 C C . HIS A 1 262 ? -1.515 15.499 23.856 1.00 4.54 262 HIS A C 1
ATOM 1959 O O . HIS A 1 262 ? -2.514 15.634 24.568 1.00 5.20 262 HIS A O 1
ATOM 1966 N N . VAL A 1 263 ? -0.627 14.521 24.046 1.00 4.43 263 VAL A N 1
ATOM 1967 C CA . VAL A 1 263 ? -0.814 13.581 25.145 1.00 4.92 263 VAL A CA 1
ATOM 1968 C C . VAL A 1 263 ? -0.540 14.307 26.462 1.00 4.67 263 VAL A C 1
ATOM 1969 O O . VAL A 1 263 ? -1.214 14.059 27.459 1.00 4.93 263 VAL A O 1
ATOM 1973 N N . ILE A 1 264 ? 0.438 15.210 26.466 1.00 4.77 264 ILE A N 1
ATOM 1974 C CA . ILE A 1 264 ? 0.737 15.977 27.668 1.00 4.48 264 ILE A CA 1
ATOM 1975 C C . ILE A 1 264 ? -0.490 16.814 28.044 1.00 5.20 264 ILE A C 1
ATOM 1976 O O . ILE A 1 264 ? -0.807 16.962 29.224 1.00 5.19 264 ILE A O 1
ATOM 1981 N N . ALA A 1 265 ? -1.193 17.348 27.047 1.00 4.89 265 ALA A N 1
ATOM 1982 C CA . ALA A 1 265 ? -2.407 18.109 27.324 1.00 5.28 265 ALA A CA 1
ATOM 1983 C C . ALA A 1 265 ? -3.405 17.149 27.980 1.00 4.95 265 ALA A C 1
ATOM 1984 O O . ALA A 1 265 ? -4.116 17.520 28.917 1.00 5.87 265 ALA A O 1
ATOM 1986 N N . GLY A 1 266 ? -3.460 15.917 27.472 1.00 5.15 266 GLY A N 1
ATOM 1987 C CA . GLY A 1 266 ? -4.340 14.910 28.045 1.00 5.03 266 GLY A CA 1
ATOM 1988 C C . GLY A 1 266 ? -3.947 14.586 29.480 1.00 4.53 266 GLY A C 1
ATOM 1989 O O . GLY A 1 266 ? -4.807 14.304 30.318 1.00 4.81 266 GLY A O 1
ATOM 1990 N N . LYS A 1 267 ? -2.648 14.607 29.769 1.00 4.90 267 LYS A N 1
ATOM 1991 C CA . LYS A 1 267 ? -2.179 14.346 31.127 1.00 4.97 267 LYS A CA 1
ATOM 1992 C C . LYS A 1 267 ? -2.665 15.479 32.028 1.00 5.07 267 LYS A C 1
ATOM 1993 O O . LYS A 1 267 ? -3.120 15.240 33.147 1.00 5.38 267 LYS A O 1
ATOM 1999 N N . ALA A 1 268 ? -2.581 16.712 31.536 1.00 5.62 268 ALA A N 1
ATOM 2000 C CA . ALA A 1 268 ? -3.050 17.853 32.315 1.00 5.04 268 ALA A CA 1
ATOM 2001 C C . ALA A 1 268 ? -4.531 17.671 32.648 1.00 5.26 268 ALA A C 1
ATOM 2002 O O . ALA A 1 268 ? -4.951 17.912 33.783 1.00 5.14 268 ALA A O 1
ATOM 2004 N N . VAL A 1 269 ? -5.322 17.241 31.665 1.00 5.23 269 VAL A N 1
ATOM 2005 C CA . VAL A 1 269 ? -6.750 17.027 31.893 1.00 5.32 269 VAL A CA 1
ATOM 2006 C C . VAL A 1 269 ? -6.967 15.927 32.936 1.00 4.96 269 VAL A C 1
ATOM 2007 O O . VAL A 1 269 ? -7.799 16.070 33.836 1.00 5.43 269 VAL A O 1
ATOM 2011 N N . ALA A 1 270 ? -6.214 14.837 32.820 1.00 5.11 270 ALA A N 1
ATOM 2012 C CA . ALA A 1 270 ? -6.335 13.737 33.770 1.00 5.14 270 ALA A CA 1
ATOM 2013 C C . ALA A 1 270 ? -5.989 14.195 35.182 1.00 5.02 270 ALA A C 1
ATOM 2014 O O . ALA A 1 270 ? -6.631 13.774 36.146 1.00 5.39 270 ALA A O 1
ATOM 2016 N N . PHE A 1 271 ? -4.976 15.048 35.310 1.00 5.05 271 PHE A N 1
ATOM 2017 C CA . PHE A 1 271 ? -4.582 15.548 36.626 1.00 5.11 271 PHE A CA 1
ATOM 2018 C C . PHE A 1 271 ? -5.689 16.456 37.166 1.00 5.49 271 PHE A C 1
ATOM 2019 O O . PHE A 1 271 ? -5.993 16.432 38.359 1.00 5.72 271 PHE A O 1
ATOM 2027 N N . PHE A 1 272 ? -6.289 17.252 36.284 1.00 6.08 272 PHE A N 1
ATOM 2028 C CA . PHE A 1 272 ? -7.398 18.124 36.667 1.00 5.17 272 PHE A CA 1
ATOM 2029 C C . PHE A 1 272 ? -8.512 17.244 37.239 1.00 5.20 272 PHE A C 1
ATOM 2030 O O . PHE A 1 272 ? -9.074 17.541 38.294 1.00 5.90 272 PHE A O 1
ATOM 2038 N N . GLU A 1 273 ? -8.827 16.157 36.542 1.00 5.14 273 GLU A N 1
ATOM 2039 C CA . GLU A 1 273 ? -9.882 15.260 36.999 1.00 5.71 273 GLU A CA 1
ATOM 2040 C C . GLU A 1 273 ? -9.551 14.623 38.342 1.00 5.25 273 GLU A C 1
ATOM 2041 O O . GLU A 1 273 ? -10.415 14.517 39.216 1.00 6.17 273 GLU A O 1
ATOM 2047 N N . ALA A 1 274 ? -8.298 14.219 38.518 1.00 5.56 274 ALA A N 1
ATOM 2048 C CA . ALA A 1 274 ? -7.877 13.575 39.757 1.00 5.87 274 ALA A CA 1
ATOM 2049 C C . ALA A 1 274 ? -7.798 14.544 40.936 1.00 5.78 274 ALA A C 1
ATOM 2050 O O . ALA A 1 274 ? -7.824 14.121 42.096 1.00 7.10 274 ALA A O 1
ATOM 2052 N N . LEU A 1 275 ? -7.697 15.838 40.641 1.00 7.10 275 LEU A N 1
ATOM 2053 C CA . LEU A 1 275 ? -7.634 16.855 41.687 1.00 6.71 275 LEU A CA 1
ATOM 2054 C C . LEU A 1 275 ? -9.024 17.193 42.220 1.00 7.02 275 LEU A C 1
ATOM 2055 O O . LEU A 1 275 ? -9.155 17.856 43.249 1.00 7.90 275 LEU A O 1
ATOM 2060 N N . GLN A 1 276 ? -10.062 16.735 41.528 1.00 6.83 276 GLN A N 1
ATOM 2061 C CA . GLN A 1 276 ? -11.429 17.002 41.966 1.00 7.97 276 GLN A CA 1
ATOM 2062 C C . GLN A 1 276 ? -11.816 16.027 43.070 1.00 9.22 276 GLN A C 1
ATOM 2063 O O . GLN A 1 276 ? -11.383 14.875 43.071 1.00 8.67 276 GLN A O 1
ATOM 2069 N N . PRO A 1 277 ? -12.643 16.475 44.027 1.00 10.46 277 PRO A N 1
ATOM 2070 C CA . PRO A 1 277 ? -13.060 15.589 45.118 1.00 11.75 277 PRO A CA 1
ATOM 2071 C C . PRO A 1 277 ? -13.722 14.313 44.599 1.00 11.90 277 PRO A C 1
ATOM 2072 O O . PRO A 1 277 ? -13.625 13.254 45.222 1.00 12.44 277 PRO A O 1
ATOM 2076 N N . GLU A 1 278 ? -14.383 14.418 43.450 1.00 11.30 278 GLU A N 1
ATOM 2077 C CA . GLU A 1 278 ? -15.056 13.272 42.850 1.00 12.06 278 GLU A CA 1
ATOM 2078 C C . GLU A 1 278 ? -14.112 12.101 42.571 1.00 11.05 278 GLU A C 1
ATOM 2079 O O . GLU A 1 278 ? -14.531 10.942 42.602 1.00 11.19 278 GLU A O 1
ATOM 2085 N N . PHE A 1 279 ? -12.845 12.392 42.294 1.00 9.25 279 PHE A N 1
ATOM 2086 C CA . PHE A 1 279 ? -11.896 11.323 42.007 1.00 7.53 279 PHE A CA 1
ATOM 2087 C C . PHE A 1 279 ? -11.633 10.458 43.233 1.00 8.39 279 PHE A C 1
ATOM 2088 O O . PHE A 1 279 ? -11.371 9.259 43.109 1.00 7.15 279 PHE A O 1
ATOM 2096 N N . LYS A 1 280 ? -11.688 11.062 44.416 1.00 8.65 280 LYS A N 1
ATOM 2097 C CA . LYS A 1 280 ? -11.465 10.305 45.639 1.00 9.27 280 LYS A CA 1
ATOM 2098 C C . LYS A 1 280 ? -12.631 9.350 45.859 1.00 9.38 280 LYS A C 1
ATOM 2099 O O . LYS A 1 280 ? -12.445 8.237 46.346 1.00 9.68 280 LYS A O 1
ATOM 2105 N N . GLU A 1 281 ? -13.834 9.785 45.501 1.00 8.95 281 GLU A N 1
ATOM 2106 C CA . GLU A 1 281 ? -15.007 8.933 45.656 1.00 9.76 281 GLU A CA 1
ATOM 2107 C C . GLU A 1 281 ? -14.905 7.766 44.680 1.00 8.22 281 GLU A C 1
ATOM 2108 O O . GLU A 1 281 ? -15.216 6.625 45.026 1.00 8.66 281 GLU A O 1
ATOM 2114 N N . TYR A 1 282 ? -14.474 8.058 43.456 1.00 8.34 282 TYR A N 1
ATOM 2115 C CA . TYR A 1 282 ? -14.301 7.023 42.445 1.00 7.27 282 TYR A CA 1
ATOM 2116 C C . TYR A 1 282 ? -13.300 5.993 42.956 1.00 7.24 282 TYR A C 1
ATOM 2117 O O . TYR A 1 282 ? -13.558 4.788 42.934 1.00 7.10 282 TYR A O 1
ATOM 2126 N N . SER A 1 283 ? -12.160 6.481 43.427 1.00 7.59 283 SER A N 1
ATOM 2127 C CA . SER A 1 283 ? -11.108 5.608 43.922 1.00 6.94 283 SER A CA 1
ATOM 2128 C C . SER A 1 283 ? -11.546 4.771 45.121 1.00 7.42 283 SER A C 1
ATOM 2129 O O . SER A 1 283 ? -11.133 3.621 45.263 1.00 7.29 283 SER A O 1
ATOM 2132 N N . ARG A 1 284 ? -12.383 5.341 45.983 1.00 7.71 284 ARG A N 1
ATOM 2133 C CA . ARG A 1 284 ? -12.872 4.600 47.139 1.00 7.83 284 ARG A CA 1
ATOM 2134 C C . ARG A 1 284 ? -13.712 3.426 46.639 1.00 7.39 284 ARG A C 1
ATOM 2135 O O . ARG A 1 284 ? -13.622 2.315 47.168 1.00 7.63 284 ARG A O 1
ATOM 2143 N N . LEU A 1 285 ? -14.529 3.677 45.620 1.00 7.50 285 LEU A N 1
ATOM 2144 C CA . LEU A 1 285 ? -15.371 2.633 45.052 1.00 7.51 285 LEU A CA 1
ATOM 2145 C C . LEU A 1 285 ? -14.523 1.566 44.366 1.00 6.54 285 LEU A C 1
ATOM 2146 O O . LEU A 1 285 ? -14.865 0.387 44.397 1.00 7.00 285 LEU A O 1
ATOM 2151 N N . VAL A 1 286 ? -13.419 1.975 43.749 1.00 6.04 286 VAL A N 1
ATOM 2152 C CA . VAL A 1 286 ? -12.535 1.018 43.092 1.00 6.44 286 VAL A CA 1
ATOM 2153 C C . VAL A 1 286 ? -12.033 0.009 44.126 1.00 6.58 286 VAL A C 1
ATOM 2154 O O . VAL A 1 286 ? -12.108 -1.204 43.918 1.00 6.32 286 VAL A O 1
ATOM 2158 N N . VAL A 1 287 ? -11.527 0.517 45.245 1.00 6.81 287 VAL A N 1
ATOM 2159 C CA . VAL A 1 287 ? -11.002 -0.341 46.298 1.00 7.93 287 VAL A CA 1
ATOM 2160 C C . VAL A 1 287 ? -12.098 -1.170 46.970 1.00 7.30 287 VAL A C 1
ATOM 2161 O O . VAL A 1 287 ? -11.903 -2.355 47.247 1.00 7.69 287 VAL A O 1
ATOM 2165 N N . GLU A 1 288 ? -13.248 -0.558 47.232 1.00 6.74 288 GLU A N 1
ATOM 2166 C CA . GLU A 1 288 ? -14.352 -1.282 47.851 1.00 7.10 288 GLU A CA 1
ATOM 2167 C C . GLU A 1 288 ? -14.832 -2.389 46.911 1.00 7.27 288 GLU A C 1
ATOM 2168 O O . GLU A 1 288 ? -15.133 -3.501 47.352 1.00 7.73 288 GLU A O 1
ATOM 2170 N N . ASN A 1 289 ? -14.907 -2.086 45.616 1.00 6.95 289 ASN A N 1
ATOM 2171 C CA . ASN A 1 289 ? -15.338 -3.084 44.640 1.00 6.44 289 ASN A CA 1
ATOM 2172 C C . ASN A 1 289 ? -14.368 -4.260 44.586 1.00 6.72 289 ASN A C 1
ATOM 2173 O O . ASN A 1 289 ? -14.788 -5.412 44.503 1.00 6.80 289 ASN A O 1
ATOM 2178 N N . ALA A 1 290 ? -13.071 -3.970 44.624 1.00 6.16 290 ALA A N 1
ATOM 2179 C CA . ALA A 1 290 ? -12.067 -5.028 44.566 1.00 6.24 290 ALA A CA 1
ATOM 2180 C C . ALA A 1 290 ? -12.160 -5.921 45.798 1.00 6.75 290 ALA A C 1
ATOM 2181 O O . ALA A 1 290 ? -12.155 -7.148 45.688 1.00 6.77 290 ALA A O 1
ATOM 2183 N N . LYS A 1 291 ? -12.244 -5.300 46.969 1.00 6.92 291 LYS A N 1
ATOM 2184 C CA . LYS A 1 291 ? -12.342 -6.038 48.222 1.00 7.19 291 LYS A CA 1
ATOM 2185 C C . LYS A 1 291 ? -13.597 -6.904 48.239 1.00 7.06 291 LYS A C 1
ATOM 2186 O O . LYS A 1 291 ? -13.552 -8.080 48.613 1.00 7.43 291 LYS A O 1
ATOM 2192 N N . ARG A 1 292 ? -14.717 -6.319 47.830 1.00 7.22 292 ARG A N 1
ATOM 2193 C CA . ARG A 1 292 ? -15.988 -7.031 47.819 1.00 7.62 292 ARG A CA 1
ATOM 2194 C C . ARG A 1 292 ? -16.035 -8.154 46.790 1.00 7.37 292 ARG A C 1
ATOM 2195 O O . ARG A 1 292 ? -16.521 -9.247 47.085 1.00 7.49 292 ARG A O 1
ATOM 2203 N N . LEU A 1 293 ? -15.537 -7.897 45.584 1.00 6.70 293 LEU A N 1
ATOM 2204 C CA . LEU A 1 293 ? -15.558 -8.926 44.555 1.00 6.57 293 LEU A CA 1
ATOM 2205 C C . LEU A 1 293 ? -14.694 -10.111 44.983 1.00 6.59 293 LEU A C 1
ATOM 2206 O O . LEU A 1 293 ? -15.073 -11.265 44.782 1.00 7.02 293 LEU A O 1
ATOM 2211 N N . ALA A 1 294 ? -13.540 -9.828 45.580 1.00 6.44 294 ALA A N 1
ATOM 2212 C CA . ALA A 1 294 ? -12.660 -10.891 46.055 1.00 6.49 294 ALA A CA 1
ATOM 2213 C C . ALA A 1 294 ? -13.396 -11.715 47.113 1.00 6.72 294 ALA A C 1
ATOM 2214 O O . ALA A 1 294 ? -13.361 -12.944 47.086 1.00 7.21 294 ALA A O 1
ATOM 2216 N N . GLU A 1 295 ? -14.065 -11.032 48.038 1.00 7.52 295 GLU A N 1
ATOM 2217 C CA . GLU A 1 295 ? -14.814 -11.706 49.094 1.00 8.23 295 GLU A CA 1
ATOM 2218 C C . GLU A 1 295 ? -15.936 -12.567 48.520 1.00 7.45 295 GLU A C 1
ATOM 2219 O O . GLU A 1 295 ? -16.166 -13.687 48.980 1.00 7.99 295 GLU A O 1
ATOM 2225 N N . GLU A 1 296 ? -16.635 -12.043 47.516 1.00 7.50 296 GLU A N 1
ATOM 2226 C CA . GLU A 1 296 ? -17.735 -12.777 46.903 1.00 7.36 296 GLU A CA 1
ATOM 2227 C C . GLU A 1 296 ? -17.247 -14.012 46.146 1.00 7.53 296 GLU A C 1
ATOM 2228 O O . GLU A 1 296 ? -17.939 -15.030 46.100 1.00 8.12 296 GLU A O 1
ATOM 2234 N N . LEU A 1 297 ? -16.064 -13.929 45.547 1.00 6.62 297 LEU A N 1
ATOM 2235 C CA . LEU A 1 297 ? -15.519 -15.082 44.845 1.00 6.68 297 LEU A CA 1
ATOM 2236 C C . LEU A 1 297 ? -15.038 -16.109 45.874 1.00 7.57 297 LEU A C 1
ATOM 2237 O O . LEU A 1 297 ? -15.180 -17.314 45.666 1.00 7.13 297 LEU A O 1
ATOM 2242 N N . ALA A 1 298 ? -14.482 -15.636 46.987 1.00 6.62 298 ALA A N 1
ATOM 2243 C CA . ALA A 1 298 ? -14.033 -16.544 48.038 1.00 6.66 298 ALA A CA 1
ATOM 2244 C C . ALA A 1 298 ? -15.243 -17.301 48.590 1.00 7.12 298 ALA A C 1
ATOM 2245 O O . ALA A 1 298 ? -15.170 -18.502 48.849 1.00 7.82 298 ALA A O 1
ATOM 2247 N N . ARG A 1 299 ? -16.361 -16.600 48.759 1.00 7.27 299 ARG A N 1
ATOM 2248 C CA . ARG A 1 299 ? -17.572 -17.229 49.273 1.00 9.00 299 ARG A CA 1
ATOM 2249 C C . ARG A 1 299 ? -18.092 -18.292 48.317 1.00 9.13 299 ARG A C 1
ATOM 2250 O O . ARG A 1 299 ? -18.795 -19.217 48.729 1.00 9.86 299 ARG A O 1
ATOM 2258 N N . ARG A 1 300 ? -17.744 -18.164 47.040 1.00 8.20 300 ARG A N 1
ATOM 2259 C CA . ARG A 1 300 ? -18.200 -19.117 46.044 1.00 8.52 300 ARG A CA 1
ATOM 2260 C C . ARG A 1 300 ? -17.245 -20.272 45.781 1.00 8.56 300 ARG A C 1
ATOM 2261 O O . ARG A 1 300 ? -17.460 -21.065 44.867 1.00 10.49 300 ARG A O 1
ATOM 2269 N N . GLY A 1 301 ? -16.185 -20.372 46.574 1.00 7.80 301 GLY A N 1
ATOM 2270 C CA . GLY A 1 301 ? -15.286 -21.498 46.403 1.00 8.07 301 GLY A CA 1
ATOM 2271 C C . GLY A 1 301 ? -13.893 -21.283 45.856 1.00 7.26 301 GLY A C 1
ATOM 2272 O O . GLY A 1 301 ? -13.182 -22.254 45.613 1.00 8.17 301 GLY A O 1
ATOM 2273 N N . TYR A 1 302 ? -13.497 -20.036 45.633 1.00 7.37 302 TYR A N 1
ATOM 2274 C CA . TYR A 1 302 ? -12.149 -19.774 45.151 1.00 7.17 302 TYR A CA 1
ATOM 2275 C C . TYR A 1 302 ? -11.318 -19.302 46.335 1.00 7.03 302 TYR A C 1
ATOM 2276 O O . TYR A 1 302 ? -11.859 -19.023 47.406 1.00 8.24 302 TYR A O 1
ATOM 2285 N N . ARG A 1 303 ? -10.002 -19.257 46.165 1.00 6.58 303 ARG A N 1
ATOM 2286 C CA . ARG A 1 303 ? -9.133 -18.762 47.225 1.00 6.61 303 ARG A CA 1
ATOM 2287 C C . ARG A 1 303 ? -8.486 -17.505 46.667 1.00 5.99 303 ARG A C 1
ATOM 2288 O O . ARG A 1 303 ? -8.159 -17.443 45.483 1.00 7.20 303 ARG A O 1
ATOM 2296 N N . ILE A 1 304 ? -8.322 -16.498 47.513 1.00 6.00 304 ILE A N 1
ATOM 2297 C CA . ILE A 1 304 ? -7.706 -15.247 47.089 1.00 6.97 304 ILE A CA 1
ATOM 2298 C C . ILE A 1 304 ? -6.282 -15.193 47.636 1.00 6.65 304 ILE A C 1
ATOM 2299 O O . ILE A 1 304 ? -6.065 -15.378 48.836 1.00 6.70 304 ILE A O 1
ATOM 2304 N N . VAL A 1 305 ? -5.313 -14.966 46.754 1.00 6.29 305 VAL A N 1
ATOM 2305 C CA . VAL A 1 305 ? -3.918 -14.890 47.166 1.00 6.89 305 VAL A CA 1
ATOM 2306 C C . VAL A 1 305 ? -3.761 -13.758 48.187 1.00 6.88 305 VAL A C 1
ATOM 2307 O O . VAL A 1 305 ? -4.260 -12.650 47.984 1.00 6.80 305 VAL A O 1
ATOM 2311 N N . THR A 1 306 ? -3.069 -14.067 49.284 1.00 6.92 306 THR A N 1
ATOM 2312 C CA . THR A 1 306 ? -2.838 -13.173 50.427 1.00 7.91 306 THR A CA 1
ATOM 2313 C C . THR A 1 306 ? -4.122 -12.987 51.234 1.00 7.57 306 THR A C 1
ATOM 2314 O O . THR A 1 306 ? -4.147 -12.233 52.207 1.00 8.68 306 THR A O 1
ATOM 2318 N N . GLY A 1 307 ? -5.186 -13.673 50.823 1.00 8.11 307 GLY A N 1
ATOM 2319 C CA . GLY A 1 307 ? -6.453 -13.593 51.532 1.00 9.72 307 GLY A CA 1
ATOM 2320 C C . GLY A 1 307 ? -7.341 -12.415 51.181 1.00 9.15 307 GLY A C 1
ATOM 2321 O O . GLY A 1 307 ? -8.446 -12.287 51.710 1.00 10.90 307 GLY A O 1
ATOM 2322 N N . GLY A 1 308 ? -6.873 -11.554 50.285 1.00 8.20 308 GLY A N 1
ATOM 2323 C CA . GLY A 1 308 ? -7.658 -10.396 49.908 1.00 8.74 308 GLY A CA 1
ATOM 2324 C C . GLY A 1 308 ? -6.809 -9.380 49.178 1.00 7.30 308 GLY A C 1
ATOM 2325 O O . GLY A 1 308 ? -5.873 -9.742 48.463 1.00 7.85 308 GLY A O 1
ATOM 2326 N N . THR A 1 309 ? -7.127 -8.105 49.367 1.00 7.24 309 THR A N 1
ATOM 2327 C CA . THR A 1 309 ? -6.390 -7.037 48.707 1.00 6.77 309 THR A CA 1
ATOM 2328 C C . THR A 1 309 ? -6.485 -5.707 49.447 1.00 7.09 309 THR A C 1
ATOM 2329 O O . THR A 1 309 ? -7.450 -5.458 50.173 1.00 8.07 309 THR A O 1
ATOM 2333 N N . ASP A 1 310 ? -5.465 -4.871 49.261 1.00 6.94 310 ASP A N 1
ATOM 2334 C CA . ASP A 1 310 ? -5.406 -3.532 49.849 1.00 7.06 310 ASP A CA 1
ATOM 2335 C C . ASP A 1 310 ? -5.651 -2.511 48.741 1.00 6.49 310 ASP A C 1
ATOM 2336 O O . ASP A 1 310 ? -5.786 -1.320 49.017 1.00 8.16 310 ASP A O 1
ATOM 2341 N N . ASN A 1 311 ? -5.687 -2.969 47.491 1.00 6.98 311 ASN A N 1
ATOM 2342 C CA . ASN A 1 311 ? -5.847 -2.044 46.382 1.00 6.98 311 ASN A CA 1
ATOM 2343 C C . ASN A 1 311 ? -6.947 -2.363 45.373 1.00 6.43 311 ASN A C 1
ATOM 2344 O O . ASN A 1 311 ? -8.006 -2.867 45.733 1.00 6.79 311 ASN A O 1
ATOM 2349 N N . HIS A 1 312 ? -6.679 -2.053 44.107 1.00 5.54 312 HIS A N 1
ATOM 2350 C CA . HIS A 1 312 ? -7.625 -2.228 43.006 1.00 6.30 312 HIS A CA 1
ATOM 2351 C C . HIS A 1 312 ? -7.612 -3.598 42.343 1.00 5.94 312 HIS A C 1
ATOM 2352 O O . HIS A 1 312 ? -8.445 -3.867 41.474 1.00 6.48 312 HIS A O 1
ATOM 2359 N N . LEU A 1 313 ? -6.673 -4.454 42.725 1.00 6.08 313 LEU A N 1
ATOM 2360 C CA . LEU A 1 313 ? -6.573 -5.760 42.091 1.00 5.69 313 LEU A CA 1
ATOM 2361 C C . LEU A 1 313 ? -6.437 -6.902 43.078 1.00 5.27 313 LEU A C 1
ATOM 2362 O O . LEU A 1 313 ? -6.115 -6.704 44.249 1.00 6.10 313 LEU A O 1
ATOM 2367 N N . PHE A 1 314 ? -6.698 -8.107 42.592 1.00 5.20 314 PHE A N 1
ATOM 2368 C CA . PHE A 1 314 ? -6.531 -9.287 43.416 1.00 5.83 314 PHE A CA 1
ATOM 2369 C C . PHE A 1 314 ? -6.254 -10.481 42.525 1.00 6.38 314 PHE A C 1
ATOM 2370 O O . PHE A 1 314 ? -6.524 -10.457 41.318 1.00 6.34 314 PHE A O 1
ATOM 2378 N N . LEU A 1 315 ? -5.674 -11.509 43.128 1.00 6.50 315 LEU A N 1
ATOM 2379 C CA . LEU A 1 315 ? -5.313 -12.717 42.411 1.00 6.73 315 LEU A CA 1
ATOM 2380 C C . LEU A 1 315 ? -6.162 -13.872 42.909 1.00 6.05 315 LEU A 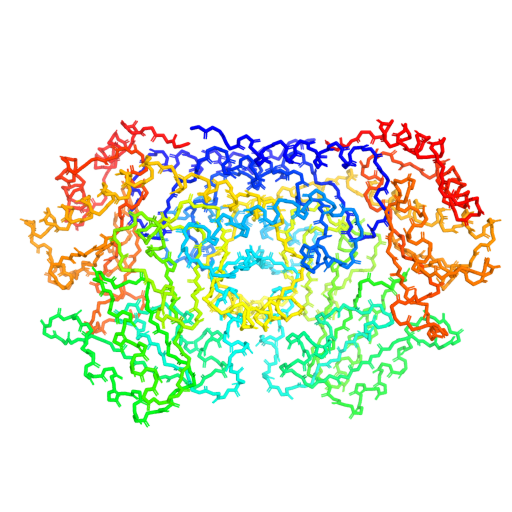C 1
ATOM 2381 O O . LEU A 1 315 ? -6.229 -14.133 44.113 1.00 6.65 315 LEU A O 1
ATOM 2386 N N . VAL A 1 316 ? -6.811 -14.556 41.976 1.00 6.02 316 VAL A N 1
ATOM 2387 C CA . VAL A 1 316 ? -7.661 -15.690 42.304 1.00 6.38 316 VAL A CA 1
ATOM 2388 C C . VAL A 1 316 ? -6.922 -17.001 42.072 1.00 6.08 316 VAL A C 1
ATOM 2389 O O . VAL A 1 316 ? -6.438 -17.264 40.970 1.00 6.91 316 VAL A O 1
ATOM 2393 N N . ASP A 1 317 ? -6.825 -17.798 43.134 1.00 5.88 317 ASP A N 1
ATOM 2394 C CA . ASP A 1 317 ? -6.204 -19.122 43.108 1.00 5.84 317 ASP A CA 1
ATOM 2395 C C . ASP A 1 317 ? -7.348 -20.045 42.682 1.00 5.81 317 ASP A C 1
ATOM 2396 O O . ASP A 1 317 ? -8.325 -20.218 43.413 1.00 6.69 317 ASP A O 1
ATOM 2401 N N . LEU A 1 318 ? -7.224 -20.618 41.490 1.00 5.83 318 LEU A N 1
ATOM 2402 C CA . LEU A 1 318 ? -8.254 -21.482 40.921 1.00 6.00 318 LEU A CA 1
ATOM 2403 C C . LEU A 1 318 ? -8.165 -22.951 41.320 1.00 6.50 318 LEU A C 1
ATOM 2404 O O . LEU A 1 318 ? -9.029 -23.748 40.955 1.00 6.80 318 LEU A O 1
ATOM 2409 N N . ARG A 1 319 ? -7.133 -23.308 42.073 1.00 6.73 319 ARG A N 1
ATOM 2410 C CA . ARG A 1 319 ? -6.953 -24.694 42.478 1.00 6.91 319 ARG A CA 1
ATOM 2411 C C . ARG A 1 319 ? -8.133 -25.368 43.176 1.00 6.99 319 ARG A C 1
ATOM 2412 O O . ARG A 1 319 ? -8.365 -26.555 42.959 1.00 7.41 319 ARG A O 1
ATOM 2420 N N . PRO A 1 320 ? -8.896 -24.638 44.013 1.00 6.50 320 PRO A N 1
ATOM 2421 C CA . PRO A 1 320 ? -10.025 -25.307 44.672 1.00 7.08 320 PRO A CA 1
ATOM 2422 C C . PRO A 1 320 ? -11.022 -25.921 43.691 1.00 7.51 320 PRO A C 1
ATOM 2423 O O . PRO A 1 320 ? -11.719 -26.880 44.026 1.00 8.45 320 PRO A O 1
ATOM 2427 N N . LYS A 1 321 ? -11.096 -25.364 42.485 1.00 8.16 321 LYS A N 1
ATOM 2428 C CA . LYS A 1 321 ? -12.032 -25.867 41.490 1.00 9.63 321 LYS A CA 1
ATOM 2429 C C . LYS A 1 321 ? -11.371 -26.610 40.335 1.00 9.29 321 LYS A C 1
ATOM 2430 O O . LYS A 1 321 ? -12.003 -26.876 39.309 1.00 10.55 321 LYS A O 1
ATOM 2436 N N . GLY A 1 322 ? -10.098 -26.943 40.511 1.00 9.18 322 GLY A N 1
ATOM 2437 C CA . GLY A 1 322 ? -9.369 -27.693 39.503 1.00 9.70 322 GLY A CA 1
ATOM 2438 C C . GLY A 1 322 ? -9.244 -27.071 38.127 1.00 10.03 322 GLY A C 1
ATOM 2439 O O . GLY A 1 322 ? -9.282 -27.781 37.123 1.00 12.17 322 GLY A O 1
ATOM 2440 N N . LEU A 1 323 ? -9.084 -25.753 38.075 1.00 8.79 323 LEU A N 1
ATOM 2441 C CA . LEU A 1 323 ? -8.943 -25.046 36.810 1.00 9.48 323 LEU A CA 1
ATOM 2442 C C . LEU A 1 323 ? -7.582 -24.377 36.711 1.00 9.06 323 LEU A C 1
ATOM 2443 O O . LEU A 1 323 ? -6.966 -24.046 37.722 1.00 9.15 323 LEU A O 1
ATOM 2448 N N . THR A 1 324 ? -7.110 -24.190 35.484 1.00 8.95 324 THR A N 1
ATOM 2449 C CA . THR A 1 324 ? -5.845 -23.507 35.262 1.00 8.59 324 THR A CA 1
ATOM 2450 C C . THR A 1 324 ? -6.206 -22.071 34.892 1.00 7.72 324 THR A C 1
ATOM 2451 O O . THR A 1 324 ? -7.346 -21.787 34.519 1.00 7.54 324 THR A O 1
ATOM 2455 N N . GLY A 1 325 ? -5.237 -21.171 35.002 1.00 7.96 325 GLY A N 1
ATOM 2456 C CA . GLY A 1 325 ? -5.488 -19.784 34.652 1.00 7.61 325 GLY A CA 1
ATOM 2457 C C . GLY A 1 325 ? -5.824 -19.648 33.177 1.00 8.42 325 GLY A C 1
ATOM 2458 O O . GLY A 1 325 ? -6.685 -18.855 32.792 1.00 8.27 325 GLY A O 1
ATOM 2459 N N . LYS A 1 326 ? -5.142 -20.430 32.344 1.00 8.92 326 LYS A N 1
ATOM 2460 C CA . LYS A 1 326 ? -5.375 -20.402 30.903 1.00 9.37 326 LYS A CA 1
ATOM 2461 C C . LYS A 1 326 ? -6.817 -20.798 30.596 1.00 9.66 326 LYS A C 1
ATOM 2462 O O . LYS A 1 326 ? -7.492 -20.153 29.792 1.00 9.99 326 LYS A O 1
ATOM 2468 N N . GLU A 1 327 ? -7.287 -21.860 31.245 1.00 9.53 327 GLU A N 1
ATOM 2469 C CA . GLU A 1 327 ? -8.648 -22.342 31.041 1.00 10.05 327 GLU A CA 1
ATOM 2470 C C . GLU A 1 327 ? -9.672 -21.305 31.497 1.00 8.92 327 GLU A C 1
ATOM 2471 O O . GLU A 1 327 ? -10.657 -21.043 30.806 1.00 9.33 327 GLU A O 1
ATOM 2477 N N . ALA A 1 328 ? -9.435 -20.719 32.665 1.00 8.00 328 ALA A N 1
ATOM 2478 C CA . ALA A 1 328 ? -10.338 -19.714 33.210 1.00 8.26 328 ALA A CA 1
ATOM 2479 C C . ALA A 1 328 ? -10.424 -18.505 32.286 1.00 7.71 328 ALA A C 1
ATOM 2480 O O . ALA A 1 328 ? -11.511 -18.008 32.001 1.00 8.28 328 ALA A O 1
ATOM 2482 N N . GLU A 1 329 ? -9.271 -18.037 31.821 1.00 8.45 329 GLU A N 1
ATOM 2483 C CA . GLU A 1 329 ? -9.223 -16.885 30.929 1.00 9.31 329 GLU A CA 1
ATOM 2484 C C . GLU A 1 329 ? -10.038 -17.138 29.662 1.00 8.61 329 GLU A C 1
ATOM 2485 O O . GLU A 1 329 ? -10.770 -16.262 29.197 1.00 8.95 329 GLU A O 1
ATOM 2491 N N . GLU A 1 330 ? -9.914 -18.341 29.109 1.00 8.71 330 GLU A N 1
ATOM 2492 C CA . GLU A 1 330 ? -10.636 -18.700 27.893 1.00 9.82 330 GLU A CA 1
ATOM 2493 C C . GLU A 1 330 ? -12.144 -18.782 28.111 1.00 8.72 330 GLU A C 1
ATOM 2494 O O . GLU A 1 330 ? -12.922 -18.250 27.319 1.00 9.52 330 GLU A O 1
ATOM 2500 N N . ARG A 1 331 ? -12.559 -19.447 29.183 1.00 8.94 331 ARG A N 1
ATOM 2501 C CA . ARG A 1 331 ? -13.982 -19.5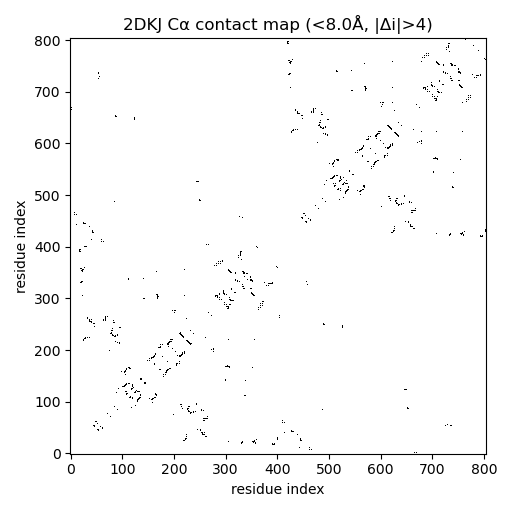82 29.468 1.00 8.67 331 ARG A CA 1
ATOM 2502 C C . ARG A 1 331 ? -14.639 -18.225 29.708 1.00 8.47 331 ARG A C 1
ATOM 2503 O O . ARG A 1 331 ? -15.759 -17.975 29.258 1.00 8.66 331 ARG A O 1
ATOM 2511 N N . LEU A 1 332 ? -13.941 -17.347 30.417 1.00 7.69 332 LEU A N 1
ATOM 2512 C CA . LEU A 1 332 ? -14.478 -16.022 30.694 1.00 7.44 332 LEU A CA 1
ATOM 2513 C C . LEU A 1 332 ? -14.529 -15.188 29.415 1.00 7.16 332 LEU A C 1
ATOM 2514 O O . LEU A 1 332 ? -15.508 -14.490 29.160 1.00 7.81 332 LEU A O 1
ATOM 2519 N N . ASP A 1 333 ? -13.484 -15.280 28.602 1.00 7.46 333 ASP A N 1
ATOM 2520 C CA . ASP A 1 333 ? -13.443 -14.541 27.346 1.00 8.68 333 ASP A CA 1
ATOM 2521 C C . ASP A 1 333 ? -14.651 -14.916 26.488 1.00 9.08 333 ASP A C 1
ATOM 2522 O O . ASP A 1 333 ? -15.267 -14.061 25.849 1.00 9.66 333 ASP A O 1
ATOM 2527 N N . ALA A 1 334 ? -14.989 -16.202 26.487 1.00 9.35 334 ALA A N 1
ATOM 2528 C CA . ALA A 1 334 ? -16.106 -16.705 25.698 1.00 10.10 334 ALA A CA 1
ATOM 2529 C C . ALA A 1 334 ? -17.456 -16.099 26.073 1.00 10.61 334 ALA A C 1
ATOM 2530 O O . ALA A 1 334 ? -18.383 -16.115 25.263 1.00 11.74 334 ALA A O 1
ATOM 2532 N N . VAL A 1 335 ? -17.579 -15.576 27.290 1.00 9.90 335 VAL A N 1
ATOM 2533 C CA . VAL A 1 335 ? -18.838 -14.962 27.699 1.00 9.98 335 VAL A CA 1
ATOM 2534 C C . VAL A 1 335 ? -18.721 -13.448 27.864 1.00 9.05 335 VAL A C 1
ATOM 2535 O O . VAL A 1 335 ? -19.559 -12.817 28.506 1.00 10.05 335 VAL A O 1
ATOM 2539 N N . GLY A 1 336 ? -17.673 -12.873 27.281 1.00 8.54 336 GLY A N 1
ATOM 2540 C CA . GLY A 1 336 ? -17.494 -11.432 27.328 1.00 8.92 336 GLY A CA 1
ATOM 2541 C C . GLY A 1 336 ? -16.818 -10.817 28.537 1.00 7.90 336 GLY A C 1
ATOM 2542 O O . GLY A 1 336 ? -16.913 -9.607 28.744 1.00 8.69 336 GLY A O 1
ATOM 2543 N N . ILE A 1 337 ? -16.136 -11.633 29.333 1.00 7.58 337 ILE A N 1
ATOM 2544 C CA . ILE A 1 337 ? -15.442 -11.142 30.518 1.00 6.87 337 ILE A CA 1
ATOM 2545 C C . ILE A 1 337 ? -13.946 -11.308 30.292 1.00 6.72 337 ILE A C 1
ATOM 2546 O O . ILE A 1 337 ? -13.465 -12.417 30.080 1.00 6.94 337 ILE A O 1
ATOM 2551 N N . THR A 1 338 ? -13.215 -10.200 30.335 1.00 6.18 338 THR A N 1
ATOM 2552 C CA . THR A 1 338 ? -11.780 -10.235 30.105 1.00 6.40 338 THR A CA 1
ATOM 2553 C C . THR A 1 338 ? -10.959 -10.125 31.385 1.00 5.99 338 THR A C 1
ATOM 2554 O O . THR A 1 338 ? -11.074 -9.152 32.131 1.00 6.10 338 THR A O 1
ATOM 2558 N N . VAL A 1 339 ? -10.150 -11.152 31.634 1.00 6.30 339 VAL A N 1
ATOM 2559 C CA . VAL A 1 339 ? -9.239 -11.206 32.778 1.00 6.83 339 VAL A CA 1
ATOM 2560 C C . VAL A 1 339 ? -7.943 -11.729 32.170 1.00 7.16 339 VAL A C 1
ATOM 2561 O O . VAL A 1 339 ? -7.885 -11.969 30.969 1.00 8.01 339 VAL A O 1
ATOM 2565 N N . ASN A 1 340 ? -6.890 -11.870 32.965 1.00 7.15 340 ASN A N 1
ATOM 2566 C CA . ASN A 1 340 ? -5.675 -12.468 32.423 1.00 7.13 340 ASN A CA 1
ATOM 2567 C C . ASN A 1 340 ? -5.118 -13.472 33.417 1.00 7.05 340 ASN A C 1
ATOM 2568 O O . ASN A 1 340 ? -5.199 -13.278 34.631 1.00 7.29 340 ASN A O 1
ATOM 2573 N N . LYS A 1 341 ? -4.592 -14.573 32.893 1.00 7.65 341 LYS A N 1
ATOM 2574 C CA . LYS A 1 341 ? -4.017 -15.600 33.744 1.00 7.60 341 LYS A CA 1
ATOM 2575 C C . LYS A 1 341 ? -2.846 -14.986 34.487 1.00 8.04 341 LYS A C 1
ATOM 2576 O O . LYS A 1 341 ? -2.200 -14.061 33.995 1.00 8.71 341 LYS A O 1
ATOM 2582 N N . ASN A 1 342 ? -2.583 -15.496 35.681 1.00 8.30 342 ASN A N 1
ATOM 2583 C CA . ASN A 1 342 ? -1.501 -14.981 36.500 1.00 8.87 342 ASN A CA 1
ATOM 2584 C C . ASN A 1 342 ? -1.053 -16.106 37.417 1.00 8.71 342 ASN A C 1
ATOM 2585 O O . ASN A 1 342 ? -1.879 -16.787 38.028 1.00 8.82 342 ASN A O 1
ATOM 2590 N N . ALA A 1 343 ? 0.254 -16.310 37.507 1.00 9.55 343 ALA A N 1
ATOM 2591 C CA . ALA A 1 343 ? 0.776 -17.363 38.359 1.00 10.18 343 ALA A CA 1
ATOM 2592 C C . ALA A 1 343 ? 0.542 -17.024 39.822 1.00 10.37 343 ALA A C 1
ATOM 2593 O O . ALA A 1 343 ? 0.610 -15.860 40.220 1.00 11.75 343 ALA A O 1
ATOM 2595 N N . ILE A 1 344 ? 0.227 -18.037 40.619 1.00 10.23 344 ILE A N 1
ATOM 2596 C CA . ILE A 1 344 ? 0.054 -17.819 42.044 1.00 9.74 344 ILE A CA 1
ATOM 2597 C C . ILE A 1 344 ? 1.457 -18.044 42.597 1.00 10.27 344 ILE A C 1
ATOM 2598 O O . ILE A 1 344 ? 2.328 -18.554 41.888 1.00 10.58 344 ILE A O 1
ATOM 2603 N N . PRO A 1 345 ? 1.711 -17.641 43.849 1.00 10.72 345 PRO A N 1
ATOM 2604 C CA . PRO A 1 345 ? 3.050 -17.848 44.409 1.00 11.23 345 PRO A CA 1
ATOM 2605 C C . PRO A 1 345 ? 3.462 -19.317 44.309 1.00 10.96 345 PRO A C 1
ATOM 2606 O O . PRO A 1 345 ? 2.678 -20.207 44.632 1.00 11.65 345 PRO A O 1
ATOM 2610 N N . PHE A 1 346 ? 4.686 -19.563 43.850 1.00 10.95 346 PHE A N 1
ATOM 2611 C CA . PHE A 1 346 ? 5.201 -20.923 43.709 1.00 12.11 346 PHE A CA 1
ATOM 2612 C C . PHE A 1 346 ? 4.180 -21.811 43.008 1.00 12.23 346 PHE A C 1
ATOM 2613 O O . PHE A 1 346 ? 3.880 -22.922 43.449 1.00 13.71 346 PHE A O 1
ATOM 2621 N N . ASP A 1 347 ? 3.662 -21.301 41.898 1.00 12.07 347 ASP A N 1
ATOM 2622 C CA . ASP A 1 347 ? 2.659 -21.990 41.102 1.00 11.41 347 ASP A CA 1
ATOM 2623 C C . ASP A 1 347 ? 3.131 -23.365 40.632 1.00 12.45 347 ASP A C 1
ATOM 2624 O O . ASP A 1 347 ? 4.226 -23.504 40.089 1.00 13.15 347 ASP A O 1
ATOM 2629 N N . PRO A 1 348 ? 2.308 -24.406 40.847 1.00 12.59 348 PRO A N 1
ATOM 2630 C CA . PRO A 1 348 ? 2.676 -25.761 40.426 1.00 13.71 348 PRO A CA 1
ATOM 2631 C C . PRO A 1 348 ? 2.572 -25.950 38.912 1.00 13.92 348 PRO A C 1
ATOM 2632 O O . PRO A 1 348 ? 3.032 -26.956 38.370 1.00 15.42 348 PRO A O 1
ATOM 2636 N N . LYS A 1 349 ? 1.965 -24.976 38.237 1.00 13.44 349 LYS A N 1
ATOM 2637 C CA . LYS A 1 349 ? 1.803 -25.022 36.786 1.00 14.58 349 LYS A CA 1
ATOM 2638 C C . LYS A 1 349 ? 2.771 -24.047 36.122 1.00 15.86 349 LYS A C 1
ATOM 2639 O O . LYS A 1 349 ? 3.128 -23.023 36.704 1.00 16.64 349 LYS A O 1
ATOM 2645 N N . PRO A 1 350 ? 3.206 -24.353 34.888 1.00 17.72 350 PRO A N 1
ATOM 2646 C CA . PRO A 1 350 ? 4.135 -23.480 34.164 1.00 18.49 350 PRO A CA 1
ATOM 2647 C C . PRO A 1 350 ? 3.498 -22.133 33.819 1.00 18.40 350 PRO A C 1
ATOM 2648 O O . PRO A 1 350 ? 2.274 -22.010 33.779 1.00 16.67 350 PRO A O 1
ATOM 2652 N N . PRO A 1 351 ? 4.326 -21.108 33.555 1.00 18.80 351 PRO A N 1
ATOM 2653 C CA . PRO A 1 351 ? 3.863 -19.758 33.217 1.00 18.66 351 PRO A CA 1
ATOM 2654 C C . PRO A 1 351 ? 2.839 -19.655 32.086 1.00 17.47 351 PRO A C 1
ATOM 2655 O O . PRO A 1 351 ? 1.998 -18.758 32.089 1.00 18.17 351 PRO A O 1
ATOM 2659 N N . ARG A 1 352 ? 2.906 -20.567 31.122 1.00 16.22 352 ARG A N 1
ATOM 2660 C CA . ARG A 1 352 ? 1.973 -20.544 30.001 1.00 15.60 352 ARG A CA 1
ATOM 2661 C C . ARG A 1 352 ? 0.608 -21.103 30.391 1.00 14.97 352 ARG A C 1
ATOM 2662 O O . ARG A 1 352 ? -0.359 -20.990 29.638 1.00 15.21 352 ARG A O 1
ATOM 2664 N N . VAL A 1 353 ? 0.533 -21.700 31.575 1.00 12.98 353 VAL A N 1
ATOM 2665 C CA . VAL A 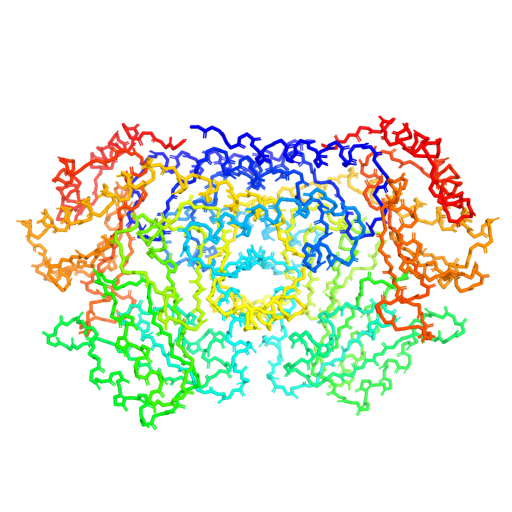1 353 ? -0.710 -22.286 32.057 1.00 12.50 353 VAL A CA 1
ATOM 2666 C C . VAL A 1 353 ? -1.226 -21.556 33.298 1.00 10.74 353 VAL A C 1
ATOM 2667 O O . VAL A 1 353 ? -2.309 -20.966 33.272 1.00 10.67 353 VAL A O 1
ATOM 2671 N N . THR A 1 354 ? -0.431 -21.604 34.367 1.00 9.83 354 THR A N 1
ATOM 2672 C CA . THR A 1 354 ? -0.727 -20.979 35.662 1.00 9.20 354 THR A CA 1
ATOM 2673 C C . THR A 1 354 ? -1.929 -21.581 36.375 1.00 8.12 354 THR A C 1
ATOM 2674 O O . THR A 1 354 ? -2.708 -22.335 35.793 1.00 8.27 354 THR A O 1
ATOM 2678 N N . SER A 1 355 ? -2.070 -21.223 37.648 1.00 7.61 355 SER A N 1
ATOM 2679 C CA . SER A 1 355 ? -3.174 -21.708 38.466 1.00 7.35 355 SER A CA 1
ATOM 2680 C C . SER A 1 355 ? -4.071 -20.570 38.934 1.00 6.46 355 SER A C 1
ATOM 2681 O O . SER A 1 355 ? -4.869 -20.749 39.856 1.00 7.21 355 SER A O 1
ATOM 2684 N N . GLY A 1 356 ? -3.949 -19.401 38.314 1.00 6.96 356 GLY A N 1
ATOM 2685 C CA . GLY A 1 356 ? -4.785 -18.299 38.745 1.00 7.87 356 GLY A CA 1
ATOM 2686 C C . GLY A 1 356 ? -5.067 -17.241 37.703 1.00 6.62 356 GLY A C 1
ATOM 2687 O O . GLY A 1 356 ? -4.620 -17.330 36.558 1.00 6.82 356 GLY A O 1
ATOM 2688 N N . ILE A 1 357 ? -5.852 -16.249 38.105 1.00 6.65 357 ILE A N 1
ATOM 2689 C CA . ILE A 1 357 ? -6.171 -15.125 37.239 1.00 6.67 357 ILE A CA 1
ATOM 2690 C C . ILE A 1 357 ? -6.122 -13.854 38.066 1.00 7.09 357 ILE A C 1
ATOM 2691 O O . ILE A 1 357 ? -6.330 -13.881 39.283 1.00 9.24 357 ILE A O 1
ATOM 2696 N N . ARG A 1 358 ? -5.812 -12.747 37.404 1.00 6.53 358 ARG A N 1
ATOM 2697 C CA . ARG A 1 358 ? -5.772 -11.454 38.064 1.00 5.96 358 ARG A CA 1
ATOM 2698 C C . ARG A 1 358 ? -7.002 -10.684 37.615 1.00 5.70 358 ARG A C 1
ATOM 2699 O O . ARG A 1 358 ? -7.367 -10.707 36.432 1.00 6.43 358 ARG A O 1
ATOM 2707 N N . ILE A 1 359 ? -7.643 -10.021 38.569 1.00 5.53 359 ILE A N 1
ATOM 2708 C CA . ILE A 1 359 ? -8.824 -9.214 38.306 1.00 5.81 359 ILE A CA 1
ATOM 2709 C C . ILE A 1 359 ? -8.610 -7.852 38.944 1.00 5.48 359 ILE A C 1
ATOM 2710 O O . ILE A 1 359 ? -8.055 -7.756 40.038 1.00 5.85 359 ILE A O 1
ATOM 2715 N N . GLY A 1 360 ? -9.029 -6.806 38.236 1.00 5.68 360 GLY A N 1
ATOM 2716 C CA . GLY A 1 360 ? -8.929 -5.449 38.743 1.00 6.48 360 GLY A CA 1
ATOM 2717 C C . GLY A 1 360 ? -10.249 -4.742 38.483 1.00 5.58 360 GLY A C 1
ATOM 2718 O O . GLY A 1 360 ? -10.899 -4.994 37.466 1.00 6.35 360 GLY A O 1
ATOM 2719 N N . THR A 1 361 ? -10.630 -3.842 39.383 1.00 5.00 361 THR A N 1
ATOM 2720 C CA . THR A 1 361 ? -11.890 -3.120 39.270 1.00 5.45 361 THR A CA 1
ATOM 2721 C C . THR A 1 361 ? -11.896 -1.680 38.734 1.00 5.68 361 THR A C 1
ATOM 2722 O O . THR A 1 361 ? -12.965 -1.094 38.614 1.00 5.55 361 THR A O 1
ATOM 2726 N N . PRO A 1 362 ? -10.732 -1.087 38.408 1.00 4.76 362 PRO A N 1
ATOM 2727 C CA . PRO A 1 362 ? -10.804 0.295 37.908 1.00 5.36 362 PRO A CA 1
ATOM 2728 C C . PRO A 1 362 ? -11.753 0.556 36.742 1.00 5.25 362 PRO A C 1
ATOM 2729 O O . PRO A 1 362 ? -12.520 1.523 36.761 1.00 5.33 362 PRO A O 1
ATOM 2733 N N . ALA A 1 363 ? -11.700 -0.300 35.729 1.00 5.29 363 ALA A N 1
ATOM 2734 C CA . ALA A 1 363 ? -12.524 -0.115 34.544 1.00 5.56 363 ALA A CA 1
ATOM 2735 C C . ALA A 1 363 ? -14.024 -0.241 34.794 1.00 5.55 363 ALA A C 1
ATOM 2736 O O . ALA A 1 363 ? -14.794 0.633 34.380 1.00 6.04 363 ALA A O 1
ATOM 2738 N N . ILE A 1 364 ? -14.459 -1.308 35.462 1.00 5.32 364 ILE A N 1
ATOM 2739 C CA . ILE A 1 364 ? -15.890 -1.437 35.698 1.00 5.71 364 ILE A CA 1
ATOM 2740 C C . ILE A 1 364 ? -16.392 -0.380 36.672 1.00 6.25 364 ILE A C 1
ATOM 2741 O O . ILE A 1 364 ? -17.547 0.030 36.594 1.00 6.39 364 ILE A O 1
ATOM 2746 N N . THR A 1 365 ? -15.535 0.078 37.578 1.00 5.88 365 THR A N 1
ATOM 2747 C CA . THR A 1 365 ? -15.954 1.111 38.514 1.00 6.09 365 THR A CA 1
ATOM 2748 C C . THR A 1 365 ? -16.203 2.410 37.741 1.00 5.73 365 THR A C 1
ATOM 2749 O O . THR A 1 365 ? -17.144 3.146 38.041 1.00 6.76 365 THR A O 1
ATOM 2753 N N . THR A 1 366 ? -15.373 2.688 36.739 1.00 6.13 366 THR A N 1
ATOM 2754 C CA . THR A 1 366 ? -15.546 3.890 35.934 1.00 6.12 366 THR A CA 1
ATOM 2755 C C . THR A 1 366 ? -16.886 3.828 35.206 1.00 6.98 366 THR A C 1
ATOM 2756 O O . THR A 1 366 ? -17.534 4.854 34.992 1.00 7.66 366 THR A O 1
ATOM 2760 N N . ARG A 1 367 ? -17.306 2.618 34.845 1.00 7.06 367 ARG A N 1
ATOM 2761 C CA . ARG A 1 367 ? -18.576 2.425 34.154 1.00 8.17 367 ARG A CA 1
ATOM 2762 C C . ARG A 1 367 ? -19.778 2.388 35.093 1.00 8.06 367 ARG A C 1
ATOM 2763 O O . ARG A 1 367 ? -20.885 2.054 34.674 1.00 9.62 367 ARG A O 1
ATOM 2771 N N . GLY A 1 368 ? -19.561 2.706 36.363 1.00 7.41 368 GLY A N 1
ATOM 2772 C CA . GLY A 1 368 ? -20.675 2.749 37.295 1.00 7.95 368 GLY A CA 1
ATOM 2773 C C . GLY A 1 368 ? -20.975 1.562 38.188 1.00 8.02 368 GLY A C 1
ATOM 2774 O O . GLY A 1 368 ? -21.973 1.585 38.907 1.00 9.03 368 GLY A O 1
ATOM 2775 N N . PHE A 1 369 ? -20.151 0.521 38.153 1.00 7.62 369 PHE A N 1
ATOM 2776 C CA . PHE A 1 369 ? -20.398 -0.630 39.017 1.00 7.56 369 PHE A CA 1
ATOM 2777 C C . PHE A 1 369 ? -20.115 -0.250 40.464 1.00 7.81 369 PHE A C 1
ATOM 2778 O O . PHE A 1 369 ? -19.134 0.434 40.757 1.00 8.43 369 PHE A O 1
ATOM 2786 N N . THR A 1 370 ? -20.984 -0.693 41.368 1.00 8.10 370 THR A N 1
ATOM 2787 C CA . THR A 1 370 ? -20.831 -0.398 42.786 1.00 8.98 370 THR A CA 1
ATOM 2788 C C . THR A 1 370 ? -20.711 -1.695 43.583 1.00 8.66 370 THR A C 1
ATOM 2789 O O . THR A 1 370 ? -21.042 -2.771 43.087 1.00 7.94 370 THR A O 1
ATOM 2793 N N . PRO A 1 371 ? -20.244 -1.607 44.838 1.00 10.11 371 PRO A N 1
ATOM 2794 C CA . PRO A 1 371 ? -20.074 -2.789 45.688 1.00 9.34 371 PRO A CA 1
ATOM 2795 C C . PRO A 1 371 ? -21.235 -3.773 45.767 1.00 9.87 371 PRO A C 1
ATOM 2796 O O . PRO A 1 371 ? -21.021 -4.985 45.726 1.00 9.87 371 PRO A O 1
ATOM 2800 N N . GLU A 1 372 ? -22.461 -3.275 45.874 1.00 10.18 372 GLU A N 1
ATOM 2801 C CA . GLU A 1 372 ? -23.599 -4.179 45.969 1.00 11.05 372 GLU A CA 1
ATOM 2802 C C . GLU A 1 372 ? -23.859 -4.974 44.693 1.00 10.23 372 GLU A C 1
ATOM 2803 O O . GLU A 1 372 ? -24.699 -5.874 44.677 1.00 10.54 372 GLU A O 1
ATOM 2809 N N . GLU A 1 373 ? -23.131 -4.650 43.626 1.00 9.54 373 GLU A N 1
ATOM 2810 C CA . GLU A 1 373 ? -23.281 -5.367 42.364 1.00 8.84 373 GLU A CA 1
ATOM 2811 C C . GLU A 1 373 ? -22.204 -6.438 42.216 1.00 8.26 373 GLU A C 1
ATOM 2812 O O . GLU A 1 373 ? -22.256 -7.250 41.297 1.00 8.27 373 GLU A O 1
ATOM 2818 N N . MET A 1 374 ? -21.229 -6.444 43.120 1.00 7.97 374 MET A N 1
ATOM 2819 C CA . MET A 1 374 ? -20.160 -7.432 43.031 1.00 8.85 374 MET A CA 1
ATOM 2820 C C . MET A 1 374 ? -20.640 -8.873 43.235 1.00 8.05 374 MET A C 1
ATOM 2821 O O . MET A 1 374 ? -20.069 -9.797 42.660 1.00 8.04 374 MET A O 1
ATOM 2826 N N . PRO A 1 375 ? -21.683 -9.091 44.063 1.00 8.61 375 PRO A N 1
ATOM 2827 C CA . PRO A 1 375 ? -22.122 -10.482 44.216 1.00 8.67 375 PRO A CA 1
ATOM 2828 C C . PRO A 1 375 ? -22.555 -11.047 42.858 1.00 8.70 375 PRO A C 1
ATOM 2829 O O . PRO A 1 375 ? -22.240 -12.188 42.521 1.00 9.29 375 PRO A O 1
ATOM 2833 N N . LEU A 1 376 ? -23.268 -10.237 42.078 1.00 8.99 376 LEU A N 1
ATOM 2834 C CA . LEU A 1 376 ? -23.721 -10.660 40.757 1.00 8.67 376 LEU A CA 1
ATOM 2835 C C . LEU A 1 376 ? -22.538 -10.921 39.828 1.00 8.42 376 LEU A C 1
ATOM 2836 O O . LEU A 1 376 ? -22.512 -11.919 39.112 1.00 8.61 376 LEU A O 1
ATOM 2841 N N . VAL A 1 377 ? -21.563 -10.019 39.830 1.00 7.65 377 VAL A N 1
ATOM 2842 C CA . VAL A 1 377 ? -20.395 -10.197 38.977 1.00 7.72 377 VAL A CA 1
ATOM 2843 C C . VAL A 1 377 ? -19.677 -11.492 39.356 1.00 6.95 377 VAL A C 1
ATOM 2844 O O . VAL A 1 377 ? -19.256 -12.251 38.485 1.00 7.25 377 VAL A O 1
ATOM 2848 N N . ALA A 1 378 ? -19.555 -11.754 40.655 1.00 7.84 378 ALA A N 1
ATOM 2849 C CA . ALA A 1 378 ? -18.900 -12.972 41.122 1.00 7.95 378 ALA A CA 1
ATOM 2850 C C . ALA A 1 378 ? -19.671 -14.202 40.646 1.00 8.19 378 ALA A C 1
ATOM 2851 O O . ALA A 1 378 ? -19.078 -15.207 40.249 1.00 8.27 378 ALA A O 1
ATOM 2853 N N . GLU A 1 379 ? -20.997 -14.119 40.686 1.00 8.44 379 GLU A N 1
ATOM 2854 C CA . GLU A 1 379 ? -21.836 -15.231 40.253 1.00 9.46 379 GLU A CA 1
ATOM 2855 C C . GLU A 1 379 ? -21.657 -15.514 38.763 1.00 8.69 379 GLU A C 1
ATOM 2856 O O . GLU A 1 379 ? -21.582 -16.669 38.349 1.00 9.55 379 GLU A O 1
ATOM 2862 N N . LEU A 1 380 ? -21.588 -14.461 37.955 1.00 8.34 380 LEU A N 1
ATOM 2863 C CA . LEU A 1 380 ? -21.410 -14.632 36.518 1.00 8.67 380 LEU A CA 1
ATOM 2864 C C . LEU A 1 380 ? -20.046 -15.249 36.214 1.00 8.55 380 LEU A C 1
ATOM 2865 O O . LEU A 1 380 ? -19.921 -16.107 35.339 1.00 8.32 380 LEU A O 1
ATOM 2870 N N . ILE A 1 381 ? -19.022 -14.807 36.937 1.00 7.94 381 ILE A N 1
ATOM 2871 C CA . ILE A 1 381 ? -17.682 -15.351 36.752 1.00 7.73 381 ILE A CA 1
ATOM 2872 C C . ILE A 1 381 ? -17.685 -16.840 37.107 1.00 7.53 381 ILE A C 1
ATOM 2873 O O . ILE A 1 381 ? -17.187 -17.671 36.349 1.00 7.65 381 ILE A O 1
ATOM 2878 N N . ASP A 1 382 ? -18.257 -17.168 38.262 1.00 7.65 382 ASP A N 1
ATOM 2879 C CA . ASP A 1 382 ? -18.317 -18.551 38.727 1.00 8.74 382 ASP A CA 1
ATOM 2880 C C . ASP A 1 382 ? -19.079 -19.436 37.739 1.00 9.09 382 ASP A C 1
ATOM 2881 O O . ASP A 1 382 ? -18.636 -20.539 37.418 1.00 9.45 382 ASP A O 1
ATOM 2886 N N . ARG A 1 383 ? -20.215 -18.948 37.247 1.00 9.27 383 ARG A N 1
ATOM 2887 C CA . ARG A 1 383 ? -21.006 -19.715 36.288 1.00 10.17 383 ARG A CA 1
ATOM 2888 C C . ARG A 1 383 ? -20.212 -20.001 35.018 1.00 9.84 383 ARG A C 1
ATOM 2889 O O . ARG A 1 383 ? -20.260 -21.107 34.479 1.00 10.41 383 ARG A O 1
ATOM 2897 N N . ALA A 1 384 ? -19.481 -19.002 34.536 1.00 9.79 384 ALA A N 1
ATOM 2898 C CA . ALA A 1 384 ? -18.684 -19.174 33.328 1.00 10.48 384 ALA A CA 1
ATOM 2899 C C . ALA A 1 384 ? -17.624 -20.251 33.530 1.00 10.42 384 ALA A C 1
ATOM 2900 O O . ALA A 1 384 ? -17.369 -21.063 32.641 1.00 11.14 384 ALA A O 1
ATOM 2902 N N . LEU A 1 385 ? -17.010 -20.256 34.708 1.00 9.33 385 LEU A N 1
ATOM 2903 C CA . LEU A 1 385 ? -15.969 -21.226 35.018 1.00 9.99 385 LEU A CA 1
ATOM 2904 C C . LEU A 1 385 ? -16.509 -22.626 35.302 1.00 10.99 385 LEU A C 1
ATOM 2905 O O . LEU A 1 385 ? -15.858 -23.617 34.983 1.00 12.01 385 LEU A O 1
ATOM 2910 N N . LEU A 1 386 ? -17.697 -22.707 35.893 1.00 11.31 386 LEU A N 1
ATOM 2911 C CA . LEU A 1 386 ? -18.302 -24.000 36.219 1.00 13.38 386 LEU A CA 1
ATOM 2912 C C . LEU A 1 386 ? -19.077 -24.640 35.071 1.00 14.94 386 LEU A C 1
ATOM 2913 O O . LEU A 1 386 ? -18.910 -25.827 34.785 1.00 15.94 386 LEU A O 1
ATOM 2918 N N . GLU A 1 387 ? -19.925 -23.852 34.420 1.00 16.14 387 GLU A N 1
ATOM 2919 C CA . GLU A 1 387 ? -20.749 -24.346 33.321 1.00 18.35 387 GLU A CA 1
ATOM 2920 C C . GLU A 1 387 ? -20.063 -24.253 31.966 1.00 18.56 387 GLU A C 1
ATOM 2921 O O . GLU A 1 387 ? -20.386 -25.003 31.043 1.00 19.55 387 GLU A O 1
ATOM 2927 N N . GLY A 1 388 ? -19.113 -23.335 31.850 1.00 18.97 388 GLY A N 1
ATOM 2928 C CA . GLY A 1 388 ? -18.439 -23.146 30.582 1.00 18.31 388 GLY A CA 1
ATOM 2929 C C . GLY A 1 388 ? -19.239 -22.098 29.834 1.00 18.02 388 GLY A C 1
AT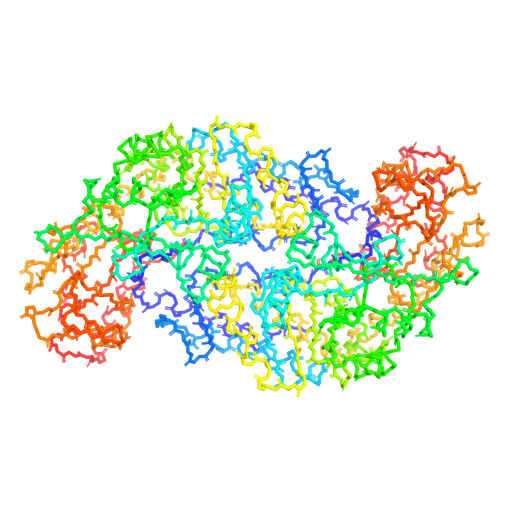OM 2930 O O . GLY A 1 388 ? -20.296 -21.685 30.312 1.00 17.71 388 GLY A O 1
ATOM 2931 N N . PRO A 1 389 ? -18.779 -21.647 28.660 1.00 18.93 389 PRO A N 1
ATOM 2932 C CA . PRO A 1 389 ? -19.524 -20.631 27.914 1.00 18.95 389 PRO A CA 1
ATOM 2933 C C . PRO A 1 389 ? -20.852 -21.098 27.326 1.00 18.66 389 PRO A C 1
ATOM 2934 O O . PRO A 1 389 ? -21.043 -22.280 27.036 1.00 19.09 389 PRO A O 1
ATOM 2938 N N . SER A 1 390 ? -21.765 -20.147 27.160 1.00 17.76 390 SER A N 1
ATOM 2939 C CA . SER A 1 390 ? -23.079 -20.407 26.590 1.00 17.63 390 SER A CA 1
ATOM 2940 C C . SER A 1 390 ? -23.613 -19.085 26.052 1.00 16.94 390 SER A C 1
ATOM 2941 O O . SER A 1 390 ? -23.225 -18.016 26.524 1.00 16.42 390 SER A O 1
ATOM 2944 N N . GLU A 1 391 ? -24.493 -19.159 25.061 1.00 17.32 391 GLU A N 1
ATOM 2945 C CA . GLU A 1 391 ? -25.071 -17.961 24.469 1.00 17.08 391 GLU A CA 1
ATOM 2946 C C . GLU A 1 391 ? -25.832 -17.157 25.517 1.00 15.71 391 GLU A C 1
ATOM 2947 O O . GLU A 1 391 ? -25.723 -15.932 25.571 1.00 14.68 391 GLU A O 1
ATOM 2949 N N . ALA A 1 392 ? -26.598 -17.854 26.351 1.00 14.94 392 ALA A N 1
ATOM 2950 C CA . ALA A 1 392 ? -27.385 -17.208 27.394 1.00 14.44 392 ALA A CA 1
ATOM 2951 C C . ALA A 1 392 ? -26.510 -16.388 28.336 1.00 13.03 392 ALA A C 1
ATOM 2952 O O . ALA A 1 392 ? -26.846 -15.255 28.679 1.00 13.20 392 ALA A O 1
ATOM 2954 N N . LEU A 1 393 ? -25.390 -16.964 28.761 1.00 11.97 393 LEU A N 1
ATOM 2955 C CA . LEU A 1 393 ? -24.490 -16.263 29.667 1.00 11.03 393 LEU A CA 1
ATOM 2956 C C . LEU A 1 393 ? -23.820 -15.076 28.977 1.00 10.42 393 LEU A C 1
ATOM 2957 O O . LEU A 1 393 ? -23.704 -14.000 29.562 1.00 9.90 393 LEU A O 1
ATOM 2962 N N . ARG A 1 394 ? -23.386 -15.266 27.733 1.00 10.43 394 ARG A N 1
ATOM 2963 C CA . ARG A 1 394 ? -22.747 -14.177 27.001 1.00 10.68 394 ARG A CA 1
ATOM 2964 C C . ARG A 1 394 ? -23.694 -12.996 26.877 1.00 10.58 394 ARG A C 1
ATOM 2965 O O . ARG A 1 394 ? -23.281 -11.846 27.000 1.00 9.83 394 ARG A O 1
ATOM 2973 N N . GLU A 1 395 ? -24.967 -13.284 26.627 1.00 10.85 395 GLU A N 1
ATOM 2974 C CA . GLU A 1 395 ? -25.950 -12.226 26.471 1.00 11.13 395 GLU A CA 1
ATOM 2975 C C . GLU A 1 395 ? -26.311 -11.564 27.794 1.00 10.55 395 GLU A C 1
ATOM 2976 O O . GLU A 1 395 ? -26.608 -10.370 27.825 1.00 9.85 395 GLU A O 1
ATOM 2982 N N . GLU A 1 396 ? -26.284 -12.319 28.891 1.00 10.47 396 GLU A N 1
ATOM 2983 C CA . GLU A 1 396 ? -26.584 -11.715 30.182 1.00 9.68 396 GLU A CA 1
ATOM 2984 C C . GLU A 1 396 ? -25.456 -10.739 30.499 1.00 8.73 396 GLU A C 1
ATOM 2985 O O . GLU A 1 396 ? -25.692 -9.649 31.013 1.00 8.85 396 GLU A O 1
ATOM 2991 N N . VAL A 1 397 ? -24.226 -11.140 30.189 1.00 8.71 397 VAL A N 1
ATOM 2992 C CA . VAL A 1 397 ? -23.069 -10.283 30.418 1.00 8.34 397 VAL A CA 1
ATOM 2993 C C . VAL A 1 397 ? -23.170 -9.052 29.515 1.00 8.50 397 VAL A C 1
ATOM 2994 O O . VAL A 1 397 ? -22.901 -7.934 29.953 1.00 8.33 397 VAL A O 1
ATOM 2998 N N . ARG A 1 398 ? -23.566 -9.258 28.261 1.00 8.33 398 ARG A N 1
ATOM 2999 C CA . ARG A 1 398 ? -23.696 -8.145 27.325 1.00 8.77 398 ARG A CA 1
ATOM 3000 C C . ARG A 1 398 ? -24.709 -7.131 27.850 1.00 8.96 398 ARG A C 1
ATOM 3001 O O . ARG A 1 398 ? -24.455 -5.928 27.835 1.00 8.78 398 ARG A O 1
ATOM 3009 N N . ARG A 1 399 ? -25.858 -7.616 28.316 1.00 9.33 399 ARG A N 1
ATOM 3010 C CA . ARG A 1 399 ? -26.887 -6.728 28.846 1.00 9.55 399 ARG A CA 1
ATOM 3011 C C . ARG A 1 399 ? -26.393 -5.975 30.075 1.00 8.49 399 ARG A C 1
ATOM 3012 O O . ARG A 1 399 ? -26.649 -4.778 30.225 1.00 9.23 399 ARG A O 1
ATOM 3020 N N . LEU A 1 400 ? -25.686 -6.673 30.957 1.00 8.35 400 LEU A N 1
ATOM 3021 C CA . LEU A 1 400 ? -25.178 -6.040 32.165 1.00 8.37 400 LEU A CA 1
ATOM 3022 C C . LEU A 1 400 ? -24.170 -4.950 31.809 1.00 7.70 400 LEU A C 1
ATOM 3023 O O . LEU A 1 400 ? -24.198 -3.864 32.379 1.00 8.07 400 LEU A O 1
ATOM 3028 N N . ALA A 1 401 ? -23.285 -5.243 30.862 1.00 7.82 401 ALA A N 1
ATOM 3029 C CA . ALA A 1 401 ? -22.285 -4.273 30.433 1.00 7.80 401 ALA A CA 1
ATOM 3030 C C . ALA A 1 401 ? -22.968 -3.036 29.848 1.00 8.26 401 ALA A C 1
ATOM 3031 O O . ALA A 1 401 ? -22.639 -1.905 30.201 1.00 8.49 401 ALA A O 1
ATOM 3033 N N . LEU A 1 402 ? -23.932 -3.259 28.963 1.00 8.51 402 LEU A N 1
ATOM 3034 C CA . LEU A 1 402 ? -24.646 -2.152 28.336 1.00 10.04 402 LEU A CA 1
ATOM 3035 C C . LEU A 1 402 ? -25.403 -1.287 29.342 1.00 10.93 402 LEU A C 1
ATOM 3036 O O . LEU A 1 402 ? -25.604 -0.094 29.111 1.00 12.02 402 LEU A O 1
ATOM 3041 N N . ALA A 1 403 ? -25.809 -1.886 30.459 1.00 9.97 403 ALA A N 1
ATOM 3042 C CA . ALA A 1 403 ? -26.536 -1.164 31.500 1.00 11.18 403 ALA A CA 1
ATOM 3043 C C . ALA A 1 403 ? -25.607 -0.269 32.317 1.00 10.96 403 ALA A C 1
ATOM 3044 O O . ALA A 1 403 ? -26.056 0.489 33.177 1.00 12.77 403 ALA A O 1
ATOM 3046 N N . HIS A 1 404 ? -24.310 -0.371 32.050 1.00 10.25 404 HIS A N 1
ATOM 3047 C CA . HIS A 1 404 ? -23.305 0.431 32.739 1.00 11.52 404 HIS A CA 1
ATOM 3048 C C . HIS A 1 404 ? -22.512 1.163 31.663 1.00 13.83 404 HIS A C 1
ATOM 3049 O O . HIS A 1 404 ? -21.404 0.765 31.306 1.00 11.84 404 HIS A O 1
ATOM 3056 N N . PRO A 1 405 ? -23.080 2.256 31.134 1.00 16.00 405 PRO A N 1
ATOM 3057 C CA . PRO A 1 405 ? -22.460 3.070 30.083 1.00 17.46 405 PRO A CA 1
ATOM 3058 C C . PRO A 1 405 ? -21.042 3.579 30.325 1.00 18.88 405 PRO A C 1
ATOM 3059 O O . PRO A 1 405 ? -20.664 3.923 31.447 1.00 20.26 405 PRO A O 1
ATOM 3063 N N . MET A 1 406 ? -20.268 3.611 29.243 1.00 20.01 406 MET A N 1
ATOM 3064 C CA . MET A 1 406 ? -18.888 4.083 29.263 1.00 20.28 406 MET A CA 1
ATOM 3065 C C . MET A 1 406 ? -18.884 5.602 29.378 1.00 20.32 406 MET A C 1
ATOM 3066 O O . MET A 1 406 ? -19.900 6.253 29.138 1.00 21.46 406 MET A O 1
ATOM 3071 N N . PRO A 1 407 ? -17.735 6.186 29.747 1.00 20.62 407 PRO A N 1
ATOM 3072 C CA . PRO A 1 407 ? -17.611 7.641 29.888 1.00 22.33 407 PRO A CA 1
ATOM 3073 C C . PRO A 1 407 ? -18.077 8.403 28.647 1.00 24.02 407 PRO A C 1
ATOM 3074 O O . PRO A 1 407 ? -18.312 7.755 27.606 1.00 25.42 407 PRO A O 1
ATOM 3078 N N . LYS B 1 6 ? -17.298 18.088 35.147 1.00 17.87 6 LYS B N 1
ATOM 3079 C CA . LYS B 1 6 ? -16.654 19.425 35.016 1.00 15.36 6 LYS B CA 1
ATOM 3080 C C . LYS B 1 6 ? -15.626 19.424 33.892 1.00 14.20 6 LYS B C 1
ATOM 3081 O O . LYS B 1 6 ? -14.792 18.523 33.800 1.00 15.50 6 LYS B O 1
ATOM 3083 N N . ARG B 1 7 ? -15.690 20.439 33.039 1.00 12.03 7 ARG B N 1
ATOM 3084 C CA . ARG B 1 7 ? -14.763 20.560 31.922 1.00 10.16 7 ARG B CA 1
ATOM 3085 C C . ARG B 1 7 ? -13.522 21.337 32.348 1.00 8.92 7 ARG B C 1
ATOM 3086 O O . ARG B 1 7 ? -13.610 22.316 33.094 1.00 9.20 7 ARG B O 1
ATOM 3094 N N . ASP B 1 8 ? -12.364 20.885 31.880 1.00 7.38 8 ASP B N 1
ATOM 3095 C CA . ASP B 1 8 ? -11.095 21.534 32.189 1.00 6.24 8 ASP B CA 1
ATOM 3096 C C . ASP B 1 8 ? -10.974 22.756 31.276 1.00 7.31 8 ASP B C 1
ATOM 3097 O O . ASP B 1 8 ? -10.209 22.757 30.311 1.00 7.44 8 ASP B O 1
ATOM 3102 N N . GLU B 1 9 ? -11.746 23.793 31.590 1.00 7.83 9 GLU B N 1
ATOM 3103 C CA . GLU B 1 9 ? -11.761 25.016 30.793 1.00 8.70 9 GLU B CA 1
ATOM 3104 C C . GLU B 1 9 ? -10.393 25.649 30.562 1.00 8.45 9 GLU B C 1
ATOM 3105 O O . GLU B 1 9 ? -10.096 26.103 29.458 1.00 8.60 9 GLU B O 1
ATOM 3111 N N . ALA B 1 10 ? -9.563 25.694 31.598 1.00 8.11 10 ALA B N 1
ATOM 3112 C CA . ALA B 1 10 ? -8.243 26.300 31.470 1.00 8.60 10 ALA B CA 1
ATOM 3113 C C . ALA B 1 10 ? -7.390 25.597 30.423 1.00 7.76 10 ALA B C 1
ATOM 3114 O O . ALA B 1 10 ? -6.743 26.247 29.601 1.00 8.56 10 ALA B O 1
ATOM 3116 N N . LEU B 1 11 ? -7.386 24.270 30.450 1.00 7.09 11 LEU B N 1
ATOM 3117 C CA . LEU B 1 11 ? -6.592 23.515 29.490 1.00 6.68 11 LEU B CA 1
ATOM 3118 C C . LEU B 1 11 ? -7.124 23.711 28.072 1.00 6.55 11 LEU B C 1
ATOM 3119 O O . LEU B 1 11 ? -6.353 23.935 27.138 1.00 6.68 11 LEU B O 1
ATOM 3124 N N . PHE B 1 12 ? -8.440 23.648 27.905 1.00 6.83 12 PHE B N 1
ATOM 3125 C CA . PHE B 1 12 ? -8.990 23.810 26.573 1.00 7.10 12 PHE B CA 1
ATOM 3126 C C . PHE B 1 12 ? -8.858 25.228 26.035 1.00 7.07 12 PHE B C 1
ATOM 3127 O O . PHE B 1 12 ? -8.852 25.432 24.822 1.00 7.47 12 PHE B O 1
ATOM 3135 N N . GLU B 1 13 ? -8.723 26.206 26.927 1.00 7.32 13 GLU B N 1
ATOM 3136 C CA . GLU B 1 13 ? -8.520 27.576 26.474 1.00 8.02 13 GLU B CA 1
ATOM 3137 C C . GLU B 1 13 ? -7.111 27.637 25.878 1.00 7.78 13 GLU B C 1
ATOM 3138 O O . GLU B 1 13 ? -6.876 28.331 24.889 1.00 8.11 13 GLU B O 1
ATOM 3144 N N . LEU B 1 14 ? -6.173 26.908 26.480 1.00 7.51 14 LEU B N 1
ATOM 3145 C CA . LEU B 1 14 ? -4.809 26.879 25.964 1.00 7.90 14 LEU B CA 1
ATOM 3146 C C . LEU B 1 14 ? -4.791 26.189 24.601 1.00 7.15 14 LEU B C 1
ATOM 3147 O O . LEU B 1 14 ? -4.091 26.627 23.689 1.00 7.63 14 LEU B O 1
ATOM 3152 N N . ILE B 1 15 ? -5.560 25.117 24.448 1.00 6.93 15 ILE B N 1
ATOM 3153 C CA . ILE B 1 15 ? -5.601 24.444 23.159 1.00 7.36 15 ILE B CA 1
ATOM 3154 C C . ILE B 1 15 ? -6.159 25.408 22.109 1.00 6.87 15 ILE B C 1
ATOM 3155 O O . ILE B 1 15 ? -5.671 25.446 20.981 1.00 7.82 15 ILE B O 1
ATOM 3160 N N . ALA B 1 16 ? -7.160 26.201 22.480 1.00 7.77 16 ALA B N 1
ATOM 3161 C CA . ALA B 1 16 ? -7.729 27.166 21.544 1.00 7.48 16 ALA B CA 1
ATOM 3162 C C . ALA B 1 16 ? -6.670 28.194 21.146 1.00 7.93 16 ALA B C 1
ATOM 3163 O O . ALA B 1 16 ? -6.617 28.626 19.993 1.00 8.27 16 ALA B O 1
ATOM 3165 N N . LEU B 1 17 ? -5.834 28.591 22.101 1.00 8.04 17 LEU B N 1
ATOM 3166 C CA . LEU B 1 17 ? -4.775 29.555 21.822 1.00 8.11 17 LEU B CA 1
ATOM 3167 C C . LEU B 1 17 ? -3.731 28.960 20.882 1.00 8.26 17 LEU B C 1
ATOM 3168 O O . LEU B 1 17 ? -3.165 29.672 20.053 1.00 8.47 17 LEU B O 1
ATOM 3173 N N . GLU B 1 18 ? -3.474 27.659 21.001 1.00 7.74 18 GLU B N 1
ATOM 3174 C CA . GLU B 1 18 ? -2.507 27.012 20.119 1.00 7.37 18 GLU B CA 1
ATOM 3175 C C . GLU B 1 18 ? -3.106 26.892 18.719 1.00 7.70 18 GLU B C 1
ATOM 3176 O O . GLU B 1 18 ? -2.398 27.019 17.724 1.00 7.68 18 GLU B O 1
ATOM 3182 N N . GLU B 1 19 ? -4.410 26.643 18.639 1.00 7.54 19 GLU B N 1
ATOM 3183 C CA . GLU B 1 19 ? -5.066 26.558 17.337 1.00 8.09 19 GLU B CA 1
ATOM 3184 C C . GLU B 1 19 ? -4.941 27.923 16.663 1.00 7.85 19 GLU B C 1
ATOM 3185 O O . GLU B 1 19 ? -4.663 28.016 15.467 1.00 8.02 19 GLU B O 1
ATOM 3191 N N . LYS B 1 20 ? -5.137 28.980 17.444 1.00 7.99 20 LYS B N 1
ATOM 3192 C CA . LYS B 1 20 ? -5.038 30.342 16.933 1.00 8.77 20 LYS B CA 1
ATOM 3193 C C . LYS B 1 20 ? -3.612 30.621 16.458 1.00 8.61 20 LYS B C 1
ATOM 3194 O O . LYS B 1 20 ? -3.404 31.181 15.379 1.00 8.79 20 LYS B O 1
ATOM 3200 N N . ARG B 1 21 ? -2.628 30.223 17.260 1.00 8.22 21 ARG B N 1
ATOM 3201 C CA . ARG B 1 21 ? -1.233 30.433 16.892 1.00 8.29 21 ARG B CA 1
ATOM 3202 C C . ARG B 1 21 ? -0.919 29.726 15.580 1.00 8.16 21 ARG B C 1
ATOM 3203 O O . ARG B 1 21 ? -0.268 30.292 14.700 1.00 8.41 21 ARG B O 1
ATOM 3211 N N . GLN B 1 22 ? -1.385 28.488 15.446 1.00 7.61 22 GLN B N 1
ATOM 3212 C CA . GLN B 1 22 ? -1.134 27.726 14.232 1.00 8.08 22 GLN B CA 1
ATOM 3213 C C . GLN B 1 22 ? -1.790 28.361 13.007 1.00 9.50 22 GLN B C 1
ATOM 3214 O O . GLN B 1 22 ? -1.229 28.324 11.914 1.00 10.95 22 GLN B O 1
ATOM 3220 N N . ARG B 1 23 ? -2.964 28.956 13.196 1.00 9.74 23 ARG B N 1
ATOM 3221 C CA . ARG B 1 23 ? -3.688 29.605 12.101 1.00 11.29 23 ARG B CA 1
ATOM 3222 C C . ARG B 1 23 ? -3.072 30.927 11.654 1.00 10.71 23 ARG B C 1
ATOM 3223 O O . ARG B 1 23 ? -3.104 31.265 10.470 1.00 11.93 23 ARG B O 1
ATOM 3231 N N . GLU B 1 24 ? -2.510 31.668 12.602 1.00 10.03 24 GLU B N 1
ATOM 3232 C CA . GLU B 1 24 ? -1.983 32.996 12.307 1.00 10.75 24 GLU B CA 1
ATOM 3233 C C . GLU B 1 24 ? -0.494 33.177 12.062 1.00 11.55 24 GLU B C 1
ATOM 3234 O O . GLU B 1 24 ? -0.013 34.309 12.005 1.00 13.85 24 GLU B O 1
ATOM 3240 N N . GLY B 1 25 ? 0.243 32.087 11.907 1.00 11.79 25 GLY B N 1
ATOM 3241 C CA . GLY B 1 25 ? 1.664 32.230 11.662 1.00 11.85 25 GLY B CA 1
ATOM 3242 C C . GLY B 1 25 ? 2.120 31.411 10.475 1.00 9.55 25 GLY B C 1
ATOM 3243 O O . GLY B 1 25 ? 1.337 30.676 9.881 1.00 10.50 25 GLY B O 1
ATOM 3244 N N . LEU B 1 26 ? 3.387 31.564 10.113 1.00 9.29 26 LEU B N 1
ATOM 3245 C CA . LEU B 1 26 ? 3.964 30.803 9.015 1.00 8.72 26 LEU B CA 1
ATOM 3246 C C . LEU B 1 26 ? 4.889 29.796 9.678 1.00 8.63 26 LEU B C 1
ATOM 3247 O O . LEU B 1 26 ? 5.963 30.148 10.164 1.00 8.86 26 LEU B O 1
ATOM 3252 N N . GLU B 1 27 ? 4.449 28.544 9.719 1.00 8.56 27 GLU B N 1
ATOM 3253 C CA . GLU B 1 27 ? 5.228 27.486 10.347 1.00 8.74 27 GLU B CA 1
ATOM 3254 C C . GLU B 1 27 ? 6.214 26.932 9.328 1.00 8.55 27 GLU B C 1
ATOM 3255 O O . GLU B 1 27 ? 5.830 26.195 8.420 1.00 9.96 27 GLU B O 1
ATOM 3261 N N . LEU B 1 28 ? 7.484 27.295 9.485 1.00 7.30 28 LEU B N 1
ATOM 3262 C CA . LEU B 1 28 ? 8.528 26.861 8.564 1.00 7.34 28 LEU B CA 1
ATOM 3263 C C . LEU B 1 28 ? 9.521 25.854 9.145 1.00 7.12 28 LEU B C 1
ATOM 3264 O O . LEU B 1 28 ? 10.600 25.647 8.587 1.00 7.29 28 LEU B O 1
ATOM 3269 N N . ILE B 1 29 ? 9.163 25.232 10.265 1.00 7.10 29 ILE B N 1
ATOM 3270 C CA . ILE B 1 29 ? 10.024 24.217 10.863 1.00 7.57 29 ILE B CA 1
ATOM 3271 C C . ILE B 1 29 ? 9.908 23.013 9.929 1.00 6.44 29 ILE B C 1
ATOM 3272 O O . ILE B 1 29 ? 8.819 22.480 9.715 1.00 6.85 29 ILE B O 1
ATOM 3277 N N . ALA B 1 30 ? 11.040 22.596 9.369 1.00 7.20 30 ALA B N 1
ATOM 3278 C CA . ALA B 1 30 ? 11.077 21.504 8.399 1.00 6.86 30 ALA B CA 1
ATOM 3279 C C . ALA B 1 30 ? 10.500 20.168 8.841 1.00 6.54 30 ALA B C 1
ATOM 3280 O O . ALA B 1 30 ? 10.037 19.385 8.009 1.00 7.11 30 ALA B O 1
ATOM 3282 N N . SER B 1 31 ? 10.535 19.908 10.143 1.00 6.51 31 SER B N 1
ATOM 3283 C CA . SER B 1 31 ? 10.035 18.654 10.691 1.00 7.27 31 SER B CA 1
ATOM 3284 C C . SER B 1 31 ? 8.573 18.707 11.121 1.00 6.97 31 SER B C 1
ATOM 3285 O O . SER B 1 31 ? 8.055 17.729 11.661 1.00 8.50 31 SER B O 1
ATOM 3288 N N . GLU B 1 32 ? 7.908 19.839 10.904 1.00 6.86 32 GLU B N 1
ATOM 3289 C CA . GLU B 1 32 ? 6.504 19.952 11.284 1.00 6.60 32 GLU B CA 1
ATOM 3290 C C . GLU B 1 32 ? 5.562 19.841 10.094 1.00 6.63 32 GLU B C 1
ATOM 3291 O O . GLU B 1 32 ? 5.968 19.948 8.933 1.00 7.01 32 GLU B O 1
ATOM 3297 N N . ASN B 1 33 ? 4.294 19.612 10.402 1.00 6.90 33 ASN B N 1
ATOM 3298 C CA . ASN B 1 33 ? 3.262 19.503 9.385 1.00 6.39 33 ASN B CA 1
ATOM 3299 C C . ASN B 1 33 ? 1.934 19.689 10.106 1.00 6.25 33 ASN B C 1
ATOM 3300 O O . ASN B 1 33 ? 1.913 20.012 11.293 1.00 7.36 33 ASN B O 1
ATOM 3305 N N . PHE B 1 34 ? 0.832 19.514 9.387 1.00 6.16 34 PHE B N 1
ATOM 3306 C CA . PHE B 1 34 ? -0.495 19.630 9.982 1.00 6.66 34 PHE B CA 1
ATOM 3307 C C . PHE B 1 34 ? -1.272 18.376 9.638 1.00 6.52 34 PHE B C 1
ATOM 3308 O O . PHE B 1 34 ? -1.521 18.098 8.465 1.00 7.45 34 PHE B O 1
ATOM 3316 N N . VAL B 1 35 ? -1.645 17.609 10.657 1.00 6.40 35 VAL B N 1
ATOM 3317 C CA . VAL B 1 35 ? -2.403 16.389 10.426 1.00 6.56 35 VAL B CA 1
ATOM 3318 C C . VAL B 1 35 ? -3.859 16.692 10.098 1.00 5.97 35 VAL B C 1
ATOM 3319 O O . VAL B 1 35 ? -4.406 17.727 10.484 1.00 6.35 35 VAL B O 1
ATOM 3323 N N . SER B 1 36 ? -4.484 15.769 9.381 1.00 6.36 36 SER B N 1
ATOM 3324 C CA . SER B 1 36 ? -5.874 15.923 8.985 1.00 6.32 36 SER B CA 1
ATOM 3325 C C . SER B 1 36 ? -6.807 15.699 10.166 1.00 6.26 36 SER B C 1
ATOM 3326 O O . SER B 1 36 ? -6.411 15.158 11.205 1.00 6.15 36 SER B O 1
ATOM 3329 N N . LYS B 1 37 ? -8.056 16.112 9.996 1.00 6.82 37 LYS B N 1
ATOM 3330 C CA . LYS B 1 37 ? -9.046 15.929 11.039 1.00 7.12 37 LYS B CA 1
ATOM 3331 C C . LYS B 1 37 ? -9.254 14.444 11.317 1.00 6.81 37 LYS B C 1
ATOM 3332 O O . LYS B 1 37 ? -9.440 14.053 12.467 1.00 6.97 37 LYS B O 1
ATOM 3338 N N . GLN B 1 38 ? -9.218 13.609 10.282 1.00 6.47 38 GLN B N 1
ATOM 3339 C CA . GLN B 1 38 ? -9.428 12.188 10.525 1.00 7.03 38 GLN B CA 1
ATOM 3340 C C . GLN B 1 38 ? -8.243 11.529 11.228 1.00 5.73 38 GLN B C 1
ATOM 3341 O O . GLN B 1 38 ? -8.429 10.570 11.975 1.00 5.95 38 GLN B O 1
ATOM 3347 N N . VAL B 1 39 ? -7.028 12.024 11.009 1.00 6.13 39 VAL B N 1
ATOM 3348 C CA . VAL B 1 39 ? -5.892 11.452 11.725 1.00 6.02 39 VAL B CA 1
ATOM 3349 C C . VAL B 1 39 ? -6.097 11.795 13.206 1.00 5.91 39 VAL B C 1
ATOM 3350 O O . VAL B 1 39 ? -5.850 10.970 14.089 1.00 6.47 39 VAL B O 1
ATOM 3354 N N . ARG B 1 40 ? -6.572 13.008 13.477 1.00 6.35 40 ARG B N 1
ATOM 3355 C CA . ARG B 1 40 ? -6.832 13.421 14.851 1.00 6.48 40 ARG B CA 1
ATOM 3356 C C . ARG B 1 40 ? -7.970 12.612 15.469 1.00 6.11 40 ARG B C 1
ATOM 3357 O O . ARG B 1 40 ? -7.921 12.259 16.648 1.00 6.22 40 ARG B O 1
ATOM 3365 N N . GLU B 1 41 ? -8.992 12.315 14.673 1.00 6.10 41 GLU B N 1
ATOM 3366 C CA . GLU B 1 41 ? -10.128 11.536 15.156 1.00 6.30 41 GLU B CA 1
ATOM 3367 C C . GLU B 1 41 ? -9.667 10.151 15.614 1.00 5.69 41 GLU B C 1
ATOM 3368 O O . GLU B 1 41 ? -10.096 9.654 16.656 1.00 6.33 41 GLU B O 1
ATOM 3374 N N . ALA B 1 42 ? -8.789 9.528 14.833 1.00 5.68 42 ALA B N 1
ATOM 3375 C CA . ALA B 1 42 ? -8.276 8.208 15.180 1.00 5.74 42 ALA B CA 1
ATOM 3376 C C . ALA B 1 42 ? -7.427 8.274 16.450 1.00 4.98 42 ALA B C 1
ATOM 3377 O O . ALA B 1 42 ? -7.571 7.447 17.349 1.00 5.70 42 ALA B O 1
ATOM 3379 N N . VAL B 1 43 ? -6.547 9.265 16.531 1.00 4.96 43 VAL B N 1
ATOM 3380 C CA . VAL B 1 43 ? -5.689 9.402 17.699 1.00 5.20 43 VAL B CA 1
ATOM 3381 C C . VAL B 1 43 ? -6.496 9.691 18.971 1.00 5.11 43 VAL B C 1
ATOM 3382 O O . VAL B 1 43 ? -6.110 9.272 20.061 1.00 5.14 43 VAL B O 1
ATOM 3386 N N . GLY B 1 44 ? -7.623 10.380 18.825 1.00 5.39 44 GLY B N 1
ATOM 3387 C CA . GLY B 1 44 ? -8.461 10.678 19.976 1.00 5.57 44 GLY B CA 1
ATOM 3388 C C . GLY B 1 44 ? -9.534 9.627 20.219 1.00 5.98 44 GLY B C 1
ATOM 3389 O O . GLY B 1 44 ? -10.508 9.878 20.932 1.00 6.74 44 GLY B O 1
ATOM 3390 N N . SER B 1 45 ? -9.351 8.439 19.649 1.00 5.54 45 SER B N 1
ATOM 3391 C CA . SER B 1 45 ? -10.334 7.367 19.790 1.00 5.66 45 SER B CA 1
ATOM 3392 C C . SER B 1 45 ? -10.212 6.565 21.080 1.00 5.41 45 SER B C 1
ATOM 3393 O O . SER B 1 45 ? -9.259 6.718 21.843 1.00 5.86 45 SER B O 1
ATOM 3396 N N . VAL B 1 46 ? -11.190 5.692 21.305 1.00 5.29 46 VAL B N 1
ATOM 3397 C CA . VAL B 1 46 ? -11.206 4.851 22.493 1.00 5.51 46 VAL B CA 1
ATOM 3398 C C . VAL B 1 46 ? -10.167 3.736 22.442 1.00 5.34 46 VAL B C 1
ATOM 3399 O O . VAL B 1 46 ? -10.040 2.972 23.396 1.00 5.14 46 VAL B O 1
ATOM 3403 N N . LEU B 1 47 ? -9.423 3.628 21.343 1.00 4.99 47 LEU B N 1
ATOM 3404 C CA . LEU B 1 47 ? -8.418 2.573 21.244 1.00 5.47 47 LEU B CA 1
ATOM 3405 C C . LEU B 1 47 ? -7.328 2.711 22.306 1.00 5.62 47 LEU B C 1
ATOM 3406 O O . LEU B 1 47 ? -6.583 1.769 22.570 1.00 5.71 47 LEU B O 1
ATOM 3411 N N . THR B 1 48 ? -7.242 3.884 22.924 1.00 5.07 48 THR B N 1
ATOM 3412 C CA . THR B 1 48 ? -6.268 4.110 23.985 1.00 5.44 48 THR B CA 1
ATOM 3413 C C . THR B 1 48 ? -6.606 3.259 25.214 1.00 5.65 48 THR B C 1
ATOM 3414 O O . THR B 1 48 ? -5.742 3.006 26.055 1.00 6.37 48 THR B O 1
ATOM 3418 N N . ASN B 1 49 ? -7.857 2.807 25.312 1.00 5.55 49 ASN B N 1
ATOM 3419 C CA . ASN B 1 49 ? -8.296 2.014 26.466 1.00 6.96 49 ASN B CA 1
ATOM 3420 C C . ASN B 1 49 ? -7.906 0.544 26.447 1.00 8.13 49 ASN B C 1
ATOM 3421 O O . ASN B 1 49 ? -8.236 -0.190 27.378 1.00 11.67 49 ASN B O 1
ATOM 3426 N N . LYS B 1 50 ? -7.213 0.099 25.408 1.00 7.55 50 LYS B N 1
ATOM 3427 C CA . LYS B 1 50 ? -6.841 -1.305 25.333 1.00 7.97 50 LYS B CA 1
ATOM 3428 C C . LYS B 1 50 ? -5.342 -1.557 25.405 1.00 7.99 50 LYS B C 1
ATOM 3429 O O . LYS B 1 50 ? -4.559 -0.970 24.652 1.00 10.10 50 LYS B O 1
ATOM 3435 N N . TYR B 1 51 ? -4.955 -2.429 26.330 1.00 7.72 51 TYR B N 1
ATOM 3436 C CA . TYR B 1 51 ? -3.563 -2.817 26.507 1.00 8.27 51 TYR B CA 1
ATOM 3437 C C . TYR B 1 51 ? -3.339 -3.953 25.524 1.00 7.95 51 TYR B C 1
ATOM 3438 O O . TYR B 1 51 ? -3.936 -5.020 25.662 1.00 10.13 51 TYR B O 1
ATOM 3447 N N . ALA B 1 52 ? -2.489 -3.720 24.529 1.00 8.22 52 ALA B N 1
ATOM 3448 C CA . ALA B 1 52 ? -2.228 -4.725 23.508 1.00 7.95 52 ALA B CA 1
ATOM 3449 C C . ALA B 1 52 ? -0.771 -5.161 23.419 1.00 8.25 52 ALA B C 1
ATOM 3450 O O . ALA B 1 52 ? -0.212 -5.250 22.324 1.00 7.39 52 ALA B O 1
ATOM 3452 N N . GLU B 1 53 ? -0.147 -5.430 24.562 1.00 8.64 53 GLU B N 1
ATOM 3453 C CA . GLU B 1 53 ? 1.237 -5.880 24.546 1.00 8.55 53 GLU B CA 1
ATOM 3454 C C . GLU B 1 53 ? 1.343 -7.127 23.685 1.00 7.92 53 GLU B C 1
ATOM 3455 O O . GLU B 1 53 ? 0.484 -8.013 23.737 1.00 8.81 53 GLU B O 1
ATOM 3461 N N . GLY B 1 54 ? 2.406 -7.185 22.894 1.00 7.20 54 GLY B N 1
ATOM 3462 C CA . GLY B 1 54 ? 2.608 -8.303 21.996 1.00 7.19 54 GLY B CA 1
ATOM 3463 C C . GLY B 1 54 ? 2.360 -7.818 20.582 1.00 6.85 54 GLY B C 1
ATOM 3464 O O . GLY B 1 54 ? 2.514 -6.630 20.295 1.00 7.67 54 GLY B O 1
ATOM 3465 N N . TYR B 1 55 ? 1.968 -8.731 19.702 1.00 6.91 55 TYR B N 1
ATOM 3466 C CA . TYR B 1 55 ? 1.707 -8.387 18.312 1.00 6.76 55 TYR B CA 1
ATOM 3467 C C . TYR B 1 55 ? 0.399 -9.000 17.836 1.00 7.24 55 TYR B C 1
ATOM 3468 O O . TYR B 1 55 ? -0.169 -9.856 18.511 1.00 7.63 55 TYR B O 1
ATOM 3477 N N . PRO B 1 56 ? -0.113 -8.554 16.679 1.00 7.25 56 PRO B N 1
ATOM 3478 C CA . PRO B 1 56 ? -1.373 -9.114 16.178 1.00 7.87 56 PRO B CA 1
ATOM 3479 C C . PRO B 1 56 ? -1.363 -10.641 16.166 1.00 8.39 56 PRO B C 1
ATOM 3480 O O . PRO B 1 56 ? -0.431 -11.261 15.648 1.00 9.19 56 PRO B O 1
ATOM 3484 N N . GLY B 1 57 ? -2.399 -11.237 16.750 1.00 9.16 57 GLY B N 1
ATOM 3485 C CA . GLY B 1 57 ? -2.496 -12.685 16.794 1.00 10.58 57 GLY B CA 1
ATOM 3486 C C . GLY B 1 57 ? -1.566 -13.331 17.804 1.00 10.74 57 GLY B C 1
ATOM 3487 O O . GLY B 1 57 ? -1.540 -14.556 17.932 1.00 13.25 57 GLY B O 1
ATOM 3488 N N . ALA B 1 58 ? -0.804 -12.508 18.522 1.00 10.25 58 ALA B N 1
ATOM 3489 C CA . ALA B 1 58 ? 0.138 -12.988 19.529 1.00 9.79 58 ALA B CA 1
ATOM 3490 C C . ALA B 1 58 ? 0.225 -11.969 20.661 1.00 9.51 58 ALA B C 1
ATOM 3491 O O . ALA B 1 58 ? 1.297 -11.432 20.954 1.00 9.70 58 ALA B O 1
ATOM 3493 N N . ARG B 1 59 ? -0.916 -11.707 21.290 1.00 8.94 59 ARG B N 1
ATOM 3494 C CA . ARG B 1 59 ? -0.999 -10.748 22.385 1.00 8.82 59 ARG B CA 1
ATOM 3495 C C . ARG B 1 59 ? -0.937 -11.437 23.736 1.00 9.68 59 ARG B C 1
ATOM 3496 O O . ARG B 1 59 ? -1.255 -12.620 23.863 1.00 10.71 59 ARG B O 1
ATOM 3504 N N . TYR B 1 60 ? -0.541 -10.682 24.751 1.00 10.08 60 TYR B N 1
ATOM 3505 C CA . TYR B 1 60 ? -0.487 -11.216 26.102 1.00 11.68 60 TYR B CA 1
ATOM 3506 C C . TYR B 1 60 ? -1.911 -11.392 26.626 1.00 12.55 60 TYR B C 1
ATOM 3507 O O . TYR B 1 60 ? -2.220 -12.380 27.292 1.00 12.48 60 TYR B O 1
ATOM 3516 N N . TYR B 1 61 ? -2.775 -10.429 26.314 1.00 12.76 61 TYR B N 1
ATOM 3517 C CA . TYR B 1 61 ? -4.157 -10.448 26.788 1.00 13.94 61 TYR B CA 1
ATOM 3518 C C . TYR B 1 61 ? -5.208 -10.630 25.698 1.00 14.03 61 TYR B C 1
ATOM 3519 O O . TYR B 1 61 ? -4.967 -10.345 24.523 1.00 14.11 61 TYR B O 1
ATOM 3528 N N . GLY B 1 62 ? -6.385 -11.098 26.105 1.00 13.83 62 GLY B N 1
ATOM 3529 C CA . GLY B 1 62 ? -7.472 -11.293 25.164 1.00 13.26 62 GLY B CA 1
ATOM 3530 C C . GLY B 1 62 ? -8.207 -9.985 24.941 1.00 13.24 62 GLY B C 1
ATOM 3531 O O . GLY B 1 62 ? -7.877 -8.974 25.559 1.00 13.38 62 GLY B O 1
ATOM 3532 N N . GLY B 1 63 ? -9.198 -9.996 24.056 1.00 12.95 63 GLY B N 1
ATOM 3533 C CA . GLY B 1 63 ? -9.957 -8.788 23.788 1.00 12.74 63 GLY B CA 1
ATOM 3534 C C . GLY B 1 63 ? -9.352 -7.874 22.736 1.00 10.98 63 GLY B C 1
ATOM 3535 O O . GLY B 1 63 ? -9.860 -6.775 22.503 1.00 11.05 63 GLY B O 1
ATOM 3536 N N . CYS B 1 64 ? -8.272 -8.319 22.097 1.00 9.85 64 CYS B N 1
ATOM 3537 C CA . CYS B 1 64 ? -7.614 -7.521 21.064 1.00 9.03 64 CYS B CA 1
ATOM 3538 C C . CYS B 1 64 ? -8.055 -7.897 19.654 1.00 9.85 64 CYS B C 1
ATOM 3539 O O . CYS B 1 64 ? -7.396 -7.527 18.684 1.00 9.33 64 CYS B O 1
ATOM 3542 N N . GLU B 1 65 ? -9.163 -8.622 19.533 1.00 9.61 65 GLU B N 1
ATOM 3543 C CA . GLU B 1 65 ? -9.647 -9.045 18.222 1.00 10.81 65 GLU B CA 1
ATOM 3544 C C . GLU B 1 65 ? -9.762 -7.907 17.206 1.00 9.71 65 GLU B C 1
ATOM 3545 O O . GLU B 1 65 ? -9.370 -8.061 16.049 1.00 10.83 65 GLU B O 1
ATOM 3551 N N . VAL B 1 66 ? -10.298 -6.765 17.625 1.00 7.76 66 VAL B N 1
ATOM 3552 C CA . VAL B 1 66 ? -10.438 -5.640 16.705 1.00 7.16 66 VAL B CA 1
ATOM 3553 C C . VAL B 1 66 ? -9.125 -4.870 16.590 1.00 6.74 66 VAL B C 1
ATOM 3554 O O . VAL B 1 66 ? -8.730 -4.452 15.502 1.00 7.04 66 VAL B O 1
ATOM 3558 N N . ILE B 1 67 ? -8.448 -4.686 17.718 1.00 6.66 67 ILE B N 1
ATOM 3559 C CA . ILE B 1 67 ? -7.168 -3.987 17.739 1.00 7.45 67 ILE B CA 1
ATOM 3560 C C . ILE B 1 67 ? -6.194 -4.647 16.763 1.00 6.65 67 ILE B C 1
ATOM 3561 O O . ILE B 1 67 ? -5.428 -3.969 16.074 1.00 6.58 67 ILE B O 1
ATOM 3566 N N . ASP B 1 68 ? -6.221 -5.974 16.710 1.00 5.99 68 ASP B N 1
ATOM 3567 C CA . ASP B 1 68 ? -5.329 -6.701 15.817 1.00 5.88 68 ASP B CA 1
ATOM 3568 C C . ASP B 1 68 ? -5.574 -6.328 14.366 1.00 6.43 68 ASP B C 1
ATOM 3569 O O . ASP B 1 68 ? -4.629 -6.201 13.587 1.00 6.55 68 ASP B O 1
ATOM 3574 N N . ARG B 1 69 ? -6.837 -6.156 13.994 1.00 6.20 69 ARG B N 1
ATOM 3575 C CA . ARG B 1 69 ? -7.143 -5.770 12.625 1.00 6.62 69 ARG B CA 1
ATOM 3576 C C . ARG B 1 69 ? -6.678 -4.343 12.347 1.00 5.28 69 ARG B C 1
ATOM 3577 O O . ARG B 1 69 ? -6.263 -4.031 11.235 1.00 5.88 69 ARG B O 1
ATOM 3585 N N . VAL B 1 70 ? -6.736 -3.482 13.358 1.00 5.59 70 VAL B N 1
ATOM 3586 C CA . VAL B 1 70 ? -6.288 -2.104 13.194 1.00 5.27 70 VAL B CA 1
ATOM 3587 C C . VAL B 1 70 ? -4.770 -2.058 13.003 1.00 4.97 70 VAL B C 1
ATOM 3588 O O . VAL B 1 70 ? -4.273 -1.439 12.060 1.00 5.34 70 VAL B O 1
ATOM 3592 N N . GLU B 1 71 ? -4.032 -2.712 13.897 1.00 5.28 71 GLU B N 1
ATOM 3593 C CA . GLU B 1 71 ? -2.579 -2.712 13.787 1.00 5.38 71 GLU B CA 1
ATOM 3594 C C . GLU B 1 71 ? -2.141 -3.402 12.497 1.00 6.18 71 GLU B C 1
ATOM 3595 O O . GLU B 1 71 ? -1.230 -2.935 11.813 1.00 6.00 71 GLU B O 1
ATOM 3601 N N . SER B 1 72 ? -2.797 -4.511 12.164 1.00 5.86 72 SER B N 1
ATOM 3602 C CA . SER B 1 72 ? -2.471 -5.244 10.947 1.00 6.61 72 SER B CA 1
ATOM 3603 C C . SER B 1 72 ? -2.704 -4.376 9.715 1.00 5.79 72 SER B C 1
ATOM 3604 O O . SER B 1 72 ? -1.912 -4.402 8.773 1.00 6.54 72 SER B O 1
ATOM 3607 N N . LEU B 1 73 ? -3.792 -3.611 9.716 1.00 6.07 73 LEU B N 1
ATOM 3608 C CA . LEU B 1 73 ? -4.079 -2.739 8.585 1.00 6.50 73 LEU B CA 1
ATOM 3609 C C . LEU B 1 73 ? -2.953 -1.708 8.438 1.00 6.24 73 LEU B C 1
ATOM 3610 O O . LEU B 1 73 ? -2.515 -1.410 7.326 1.00 6.73 73 LEU B O 1
ATOM 3615 N N . ALA B 1 74 ? -2.481 -1.165 9.559 1.00 5.91 74 ALA B N 1
ATOM 3616 C CA . ALA B 1 74 ? -1.391 -0.193 9.519 1.00 5.54 74 ALA B CA 1
ATOM 3617 C C . ALA B 1 74 ? -0.121 -0.844 8.968 1.00 5.55 74 ALA B C 1
ATOM 3618 O O . ALA B 1 74 ? 0.578 -0.260 8.142 1.00 6.31 74 ALA B O 1
ATOM 3620 N N . ILE B 1 75 ? 0.171 -2.053 9.439 1.00 5.73 75 ILE B N 1
ATOM 3621 C CA . ILE B 1 75 ? 1.349 -2.791 8.992 1.00 6.17 75 ILE B CA 1
ATOM 3622 C C . ILE B 1 75 ? 1.311 -3.068 7.489 1.00 6.05 75 ILE B C 1
ATOM 3623 O O . ILE B 1 75 ? 2.266 -2.765 6.771 1.00 6.28 75 ILE B O 1
ATOM 3628 N N . GLU B 1 76 ? 0.206 -3.634 7.010 1.00 6.27 76 GLU B N 1
ATOM 3629 C CA . GLU B 1 76 ? 0.101 -3.962 5.592 1.00 6.47 76 GLU B CA 1
ATOM 3630 C C . GLU B 1 76 ? 0.109 -2.729 4.701 1.00 7.09 76 GLU B C 1
ATOM 3631 O O . GLU B 1 76 ? 0.651 -2.764 3.595 1.00 7.39 76 GLU B O 1
ATOM 3637 N N . ARG B 1 77 ? -0.478 -1.633 5.172 1.00 7.42 77 ARG B N 1
ATOM 3638 C CA . ARG B 1 77 ? -0.479 -0.408 4.384 1.00 6.94 77 ARG B CA 1
ATOM 3639 C C . ARG B 1 77 ? 0.930 0.179 4.324 1.00 6.63 77 ARG B C 1
ATOM 3640 O O . ARG B 1 77 ? 1.340 0.717 3.293 1.00 6.98 77 ARG B O 1
ATOM 3648 N N . ALA B 1 78 ? 1.669 0.084 5.428 1.00 6.82 78 ALA B N 1
ATOM 3649 C CA . ALA B 1 78 ? 3.039 0.587 5.453 1.00 6.43 78 ALA B CA 1
ATOM 3650 C C . ALA B 1 78 ? 3.865 -0.226 4.457 1.00 6.72 78 ALA B C 1
ATOM 3651 O O . ALA B 1 78 ? 4.660 0.327 3.699 1.00 6.72 78 ALA B O 1
ATOM 3653 N N . LYS B 1 79 ? 3.673 -1.543 4.466 1.00 6.66 79 LYS B N 1
ATOM 3654 C CA . LYS B 1 79 ? 4.391 -2.422 3.549 1.00 7.30 79 LYS B CA 1
ATOM 3655 C C . LYS B 1 79 ? 4.081 -2.081 2.095 1.00 7.68 79 LYS B C 1
ATOM 3656 O O . LYS B 1 79 ? 4.982 -2.027 1.255 1.00 8.59 79 LYS B O 1
ATOM 3662 N N . ALA B 1 80 ? 2.807 -1.853 1.794 1.00 8.61 80 ALA B N 1
ATOM 3663 C CA . ALA B 1 80 ? 2.397 -1.533 0.431 1.00 9.16 80 ALA B CA 1
ATOM 3664 C C . ALA B 1 80 ? 2.883 -0.158 -0.005 1.00 9.70 80 ALA B C 1
ATOM 3665 O O . ALA B 1 80 ? 3.308 0.033 -1.146 1.00 10.71 80 ALA B O 1
ATOM 3667 N N . LEU B 1 81 ? 2.823 0.801 0.910 1.00 9.14 81 LEU B N 1
ATOM 3668 C CA . LEU B 1 81 ? 3.236 2.161 0.613 1.00 9.14 81 LEU B CA 1
ATOM 3669 C C . LEU B 1 81 ? 4.729 2.288 0.307 1.00 8.82 81 LEU B C 1
ATOM 3670 O O . LEU B 1 81 ? 5.125 3.031 -0.593 1.00 10.21 81 LEU B O 1
ATOM 3675 N N . PHE B 1 82 ? 5.554 1.554 1.048 1.00 7.83 82 PHE B N 1
ATOM 3676 C CA . PHE B 1 82 ? 7.000 1.628 0.873 1.00 7.64 82 PHE B CA 1
ATOM 3677 C C . PHE B 1 82 ? 7.649 0.438 0.175 1.00 8.15 82 PHE B C 1
ATOM 3678 O O . PHE B 1 82 ? 8.864 0.429 -0.036 1.00 9.37 82 PHE B O 1
ATOM 3686 N N . GLY B 1 83 ? 6.846 -0.556 -0.188 1.00 8.40 83 GLY B N 1
ATOM 3687 C CA . GLY B 1 83 ? 7.388 -1.732 -0.845 1.00 9.29 83 GLY B CA 1
ATOM 3688 C C . GLY B 1 83 ? 8.270 -2.525 0.099 1.00 9.21 83 GLY B C 1
ATOM 3689 O O . GLY B 1 83 ? 9.351 -2.977 -0.279 1.00 10.95 83 GLY B O 1
ATOM 3690 N N . ALA B 1 84 ? 7.808 -2.691 1.335 1.00 8.58 84 ALA B N 1
ATOM 3691 C CA . ALA B 1 84 ? 8.555 -3.427 2.349 1.00 8.10 84 ALA B CA 1
ATOM 3692 C C . ALA B 1 84 ? 7.942 -4.799 2.602 1.00 8.19 84 ALA B C 1
ATOM 3693 O O . ALA B 1 84 ? 6.737 -4.986 2.439 1.00 8.79 84 ALA B O 1
ATOM 3695 N N . ALA B 1 85 ? 8.776 -5.751 3.007 1.00 8.10 85 ALA B N 1
ATOM 3696 C CA . ALA B 1 85 ? 8.317 -7.106 3.289 1.00 8.40 85 ALA B CA 1
ATOM 3697 C C . ALA B 1 85 ? 7.864 -7.259 4.741 1.00 7.62 85 ALA B C 1
ATOM 3698 O O . ALA B 1 85 ? 7.185 -8.224 5.090 1.00 9.13 85 ALA B O 1
ATOM 3700 N N . TRP B 1 86 ? 8.235 -6.296 5.579 1.00 7.20 86 TRP B N 1
ATOM 3701 C CA . TRP B 1 86 ? 7.891 -6.321 6.998 1.00 6.88 86 TRP B CA 1
ATOM 3702 C C . TRP B 1 86 ? 7.846 -4.900 7.541 1.00 6.83 86 TRP B C 1
ATOM 3703 O O . TRP B 1 86 ? 8.554 -4.015 7.052 1.00 6.75 86 TRP B O 1
ATOM 3714 N N . ALA B 1 87 ? 6.999 -4.688 8.542 1.00 6.61 87 ALA B N 1
ATOM 3715 C CA . ALA B 1 87 ? 6.880 -3.384 9.175 1.00 6.29 87 ALA B CA 1
ATOM 3716 C C . ALA B 1 87 ? 6.466 -3.538 10.627 1.00 6.56 87 ALA B C 1
ATOM 3717 O O . ALA B 1 87 ? 5.744 -4.469 10.982 1.00 6.92 87 ALA B O 1
ATOM 3719 N N . ASN B 1 88 ? 6.956 -2.631 11.465 1.00 5.78 88 ASN B N 1
ATOM 3720 C CA . ASN B 1 88 ? 6.590 -2.592 12.874 1.00 5.28 88 ASN B CA 1
ATOM 3721 C C . ASN B 1 88 ? 6.054 -1.178 13.060 1.00 4.84 88 ASN B C 1
ATOM 3722 O O . ASN B 1 88 ? 6.768 -0.197 12.836 1.00 5.23 88 ASN B O 1
ATOM 3727 N N . VAL B 1 89 ? 4.785 -1.082 13.441 1.00 4.82 89 VAL B N 1
ATOM 3728 C CA . VAL B 1 89 ? 4.135 0.209 13.616 1.00 4.88 89 VAL B CA 1
ATOM 3729 C C . VAL B 1 89 ? 3.983 0.633 15.071 1.00 4.51 89 VAL B C 1
ATOM 3730 O O . VAL B 1 89 ? 3.314 1.624 15.363 1.00 5.05 89 VAL B O 1
ATOM 3734 N N . GLN B 1 90 ? 4.607 -0.109 15.981 1.00 4.67 90 GLN B N 1
ATOM 3735 C CA . GLN B 1 90 ? 4.521 0.210 17.403 1.00 4.85 90 GLN B CA 1
ATOM 3736 C C . GLN B 1 90 ? 5.481 1.248 17.999 1.00 4.73 90 GLN B C 1
ATOM 3737 O O . GLN B 1 90 ? 5.217 1.735 19.090 1.00 4.66 90 GLN B O 1
ATOM 3743 N N . PRO B 1 91 ? 6.585 1.618 17.314 1.00 4.63 91 PRO B N 1
ATOM 3744 C CA . PRO B 1 91 ? 7.452 2.610 17.976 1.00 4.62 91 PRO B CA 1
ATOM 3745 C C . PRO B 1 91 ? 6.736 3.892 18.388 1.00 4.43 91 PRO B C 1
ATOM 3746 O O . PRO B 1 91 ? 6.028 4.493 17.580 1.00 4.70 91 PRO B O 1
ATOM 3750 N N . HIS B 1 92 ? 6.942 4.324 19.631 1.00 4.35 92 HIS B N 1
ATOM 3751 C CA . HIS B 1 92 ? 6.292 5.535 20.129 1.00 4.90 92 HIS B CA 1
ATOM 3752 C C . HIS B 1 92 ? 6.794 6.807 19.459 1.00 4.92 92 HIS B C 1
ATOM 3753 O O . HIS B 1 92 ? 6.134 7.847 19.520 1.00 5.00 92 HIS B O 1
ATOM 3760 N N . SER B 1 93 ? 7.966 6.731 18.838 1.00 4.37 93 SER B N 1
ATOM 3761 C CA . SER B 1 93 ? 8.572 7.898 18.207 1.00 4.88 93 SER B CA 1
ATOM 3762 C C . SER B 1 93 ? 9.686 7.454 17.275 1.00 4.64 93 SER B C 1
ATOM 3763 O O . SER B 1 93 ? 10.023 6.268 17.214 1.00 5.47 93 SER B O 1
ATOM 3766 N N . GLY B 1 94 ? 10.273 8.413 16.567 1.00 4.99 94 GLY B N 1
ATOM 3767 C CA . GLY B 1 94 ? 11.378 8.089 15.687 1.00 5.71 94 GLY B CA 1
ATOM 3768 C C . GLY B 1 94 ? 12.565 7.646 16.527 1.00 5.22 94 GLY B C 1
ATOM 3769 O O . GLY B 1 94 ? 13.337 6.777 16.117 1.00 6.40 94 GLY B O 1
ATOM 3770 N N . SER B 1 95 ? 12.712 8.240 17.709 1.00 5.81 95 SER B N 1
ATOM 3771 C CA . SER B 1 95 ? 13.808 7.887 18.606 1.00 5.47 95 SER B CA 1
ATOM 3772 C C . SER B 1 95 ? 13.704 6.433 19.073 1.00 5.39 95 SER B C 1
ATOM 3773 O O . SER B 1 95 ? 14.713 5.725 19.146 1.00 5.68 95 SER B O 1
ATOM 3776 N N . GLN B 1 96 ? 12.494 5.985 19.397 1.00 5.16 96 GLN B N 1
ATOM 3777 C CA . GLN B 1 96 ? 12.311 4.606 19.837 1.00 5.43 96 GLN B CA 1
ATOM 3778 C C . GLN B 1 96 ? 12.525 3.631 18.680 1.00 5.02 96 GLN B C 1
ATOM 3779 O O . GLN B 1 96 ? 13.005 2.517 18.885 1.00 5.41 96 GLN B O 1
ATOM 3785 N N . ALA B 1 97 ? 12.183 4.049 17.465 1.00 5.02 97 ALA B N 1
ATOM 3786 C CA . ALA B 1 97 ? 12.397 3.198 16.301 1.00 4.97 97 ALA B CA 1
ATOM 3787 C C . ALA B 1 97 ? 13.903 2.946 16.166 1.00 5.52 97 ALA B C 1
ATOM 3788 O O . ALA B 1 97 ? 14.341 1.807 15.986 1.00 5.12 97 ALA B O 1
ATOM 3790 N N . ASN B 1 98 ? 14.700 4.005 16.264 1.00 5.23 98 ASN B N 1
ATOM 3791 C CA . ASN B 1 98 ? 16.145 3.852 16.151 1.00 5.16 98 ASN B CA 1
ATOM 3792 C C . ASN B 1 98 ? 16.728 3.072 17.317 1.00 5.44 98 ASN B C 1
ATOM 3793 O O . ASN B 1 98 ? 17.611 2.239 17.129 1.00 5.78 98 ASN B O 1
ATOM 3798 N N . MET B 1 99 ? 16.236 3.337 18.522 1.00 5.19 99 MET B N 1
ATOM 3799 C CA . MET B 1 99 ? 16.732 2.642 19.699 1.00 5.69 99 MET B CA 1
ATOM 3800 C C . MET B 1 99 ? 16.550 1.129 19.570 1.00 5.33 99 MET B C 1
ATOM 3801 O O . MET B 1 99 ? 17.470 0.358 19.855 1.00 5.93 99 MET B O 1
ATOM 3806 N N . ALA B 1 100 ? 15.364 0.703 19.146 1.00 5.61 100 ALA B N 1
ATOM 3807 C CA . ALA B 1 100 ? 15.087 -0.721 18.990 1.00 5.50 100 ALA B CA 1
ATOM 3808 C C . ALA B 1 100 ? 15.985 -1.352 17.933 1.00 5.76 100 ALA B C 1
ATOM 3809 O O . ALA B 1 100 ? 16.507 -2.451 18.125 1.00 6.01 100 ALA B O 1
ATOM 3811 N N . VAL B 1 101 ? 16.164 -0.660 16.814 1.00 5.31 101 VAL B N 1
ATOM 3812 C CA . VAL B 1 101 ? 17.004 -1.187 15.752 1.00 5.66 101 VAL B CA 1
ATOM 3813 C C . VAL B 1 101 ? 18.461 -1.304 16.205 1.00 5.34 101 VAL B C 1
ATOM 3814 O O . VAL B 1 101 ? 19.104 -2.331 15.975 1.00 6.29 101 VAL B O 1
ATOM 3818 N N . TYR B 1 102 ? 18.985 -0.276 16.866 1.00 5.48 102 TYR B N 1
ATOM 3819 C CA . TYR B 1 102 ? 20.367 -0.347 17.331 1.00 5.77 102 TYR B CA 1
ATOM 3820 C C . TYR B 1 102 ? 20.559 -1.508 18.304 1.00 5.83 102 TYR B C 1
ATOM 3821 O O . TYR B 1 102 ? 21.557 -2.227 18.239 1.00 6.83 102 TYR B O 1
ATOM 3830 N N . MET B 1 103 ? 19.607 -1.691 19.213 1.00 5.82 103 MET B N 1
ATOM 3831 C CA . MET B 1 103 ? 19.722 -2.768 20.188 1.00 7.39 103 MET B CA 1
ATOM 3832 C C . MET B 1 103 ? 19.549 -4.147 19.569 1.00 7.35 103 MET B C 1
ATOM 3833 O O . MET B 1 103 ? 20.031 -5.141 20.115 1.00 9.19 103 MET B O 1
ATOM 3838 N N . ALA B 1 104 ? 18.879 -4.214 18.425 1.00 7.27 104 ALA B N 1
ATOM 3839 C CA . ALA B 1 104 ? 18.683 -5.491 17.752 1.00 7.91 104 ALA B CA 1
ATOM 3840 C C . ALA B 1 104 ? 19.908 -5.867 16.918 1.00 8.30 104 ALA B C 1
ATOM 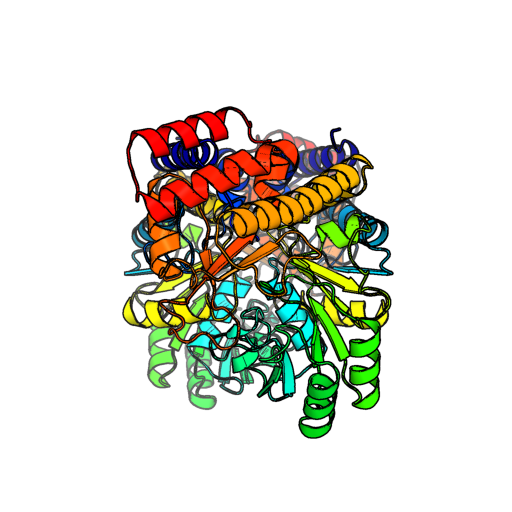3841 O O . ALA B 1 104 ? 20.202 -7.047 16.730 1.00 10.14 104 ALA B O 1
ATOM 3843 N N . LEU B 1 105 ? 20.629 -4.861 16.433 1.00 7.63 105 LEU B N 1
ATOM 3844 C CA . LEU B 1 105 ? 21.792 -5.100 15.582 1.00 8.40 105 LEU B CA 1
ATOM 3845 C C . LEU B 1 105 ? 23.150 -4.980 16.266 1.00 8.56 105 LEU B C 1
ATOM 3846 O O . LEU B 1 105 ? 24.156 -5.454 15.731 1.00 10.40 105 LEU B O 1
ATOM 3851 N N . MET B 1 106 ? 23.185 -4.352 17.437 1.00 8.12 106 MET B N 1
ATOM 3852 C CA . MET B 1 106 ? 24.441 -4.154 18.152 1.00 9.50 106 MET B CA 1
ATOM 3853 C C . MET B 1 106 ? 24.337 -4.423 19.639 1.00 9.48 106 MET B C 1
ATOM 3854 O O . MET B 1 106 ? 23.247 -4.505 20.207 1.00 9.90 106 MET B O 1
ATOM 3859 N N . GLU B 1 107 ? 25.501 -4.547 20.261 1.00 10.17 107 GLU B N 1
ATOM 3860 C CA . GLU B 1 107 ? 25.596 -4.716 21.697 1.00 10.25 107 GLU B CA 1
ATOM 3861 C C . GLU B 1 107 ? 26.303 -3.446 22.147 1.00 9.39 107 GLU B C 1
ATOM 3862 O O . GLU B 1 107 ? 27.039 -2.832 21.368 1.00 8.33 107 GLU B O 1
ATOM 3868 N N . PRO B 1 108 ? 26.064 -3.007 23.389 1.00 9.76 108 PRO B N 1
ATOM 3869 C CA . PRO B 1 108 ? 26.727 -1.792 23.865 1.00 10.25 108 PRO B CA 1
ATOM 3870 C C . PRO B 1 108 ? 28.232 -1.920 23.655 1.00 9.88 108 PRO B C 1
ATOM 3871 O O . PRO B 1 108 ? 28.816 -2.968 23.936 1.00 10.41 108 PRO B O 1
ATOM 3875 N N . GLY B 1 109 ? 28.851 -0.863 23.143 1.00 9.06 109 GLY B N 1
ATOM 3876 C CA . GLY B 1 109 ? 30.279 -0.899 22.895 1.00 9.11 109 GLY B CA 1
ATOM 3877 C C . GLY B 1 109 ? 30.617 -1.064 21.424 1.00 9.06 109 GLY B C 1
ATOM 3878 O O . GLY B 1 109 ? 31.746 -0.792 21.013 1.00 10.04 109 GLY B O 1
ATOM 3879 N N . ASP B 1 110 ? 29.659 -1.528 20.625 1.00 8.33 110 ASP B N 1
ATOM 3880 C CA . ASP B 1 110 ? 29.897 -1.690 19.193 1.00 8.29 110 ASP B CA 1
ATOM 3881 C C . ASP B 1 110 ? 30.052 -0.318 18.553 1.00 7.48 110 ASP B C 1
ATOM 3882 O O . ASP B 1 110 ? 29.619 0.691 19.112 1.00 7.63 110 ASP B O 1
ATOM 3887 N N . THR B 1 111 ? 30.663 -0.291 17.375 1.00 7.82 111 THR B N 1
ATOM 3888 C CA . THR B 1 111 ? 30.879 0.953 16.655 1.00 7.30 111 THR B CA 1
ATOM 3889 C C . THR B 1 111 ? 29.702 1.298 15.749 1.00 6.76 111 THR B C 1
ATOM 3890 O O . THR B 1 111 ? 29.266 0.489 14.927 1.00 6.88 111 THR B O 1
ATOM 3894 N N . LEU B 1 112 ? 29.193 2.512 15.929 1.00 6.78 112 LEU B N 1
ATOM 3895 C CA . LEU B 1 112 ? 28.074 3.039 15.161 1.00 6.57 112 LEU B CA 1
ATOM 3896 C C . LEU B 1 112 ? 28.588 4.200 14.322 1.00 6.21 112 LEU B C 1
ATOM 3897 O O . LEU B 1 112 ? 29.252 5.096 14.844 1.00 7.07 112 LEU B O 1
ATOM 3902 N N . MET B 1 113 ? 28.291 4.181 13.027 1.00 5.78 113 MET B N 1
ATOM 3903 C CA . MET B 1 113 ? 28.722 5.246 12.131 1.00 6.49 113 MET B CA 1
ATOM 3904 C C . MET B 1 113 ? 27.498 5.993 11.614 1.00 6.37 113 MET B C 1
ATOM 3905 O O . MET B 1 113 ? 26.565 5.382 11.092 1.00 8.00 113 MET B O 1
ATOM 3910 N N . GLY B 1 114 ? 27.498 7.312 11.776 1.00 6.30 114 GLY B N 1
ATOM 3911 C CA . GLY B 1 114 ? 26.379 8.111 11.312 1.00 7.53 114 GLY B CA 1
ATOM 3912 C C . GLY B 1 114 ? 26.843 9.471 10.837 1.00 7.56 114 GLY B C 1
ATOM 3913 O O . GLY B 1 114 ? 28.033 9.788 10.902 1.00 8.23 114 GLY B O 1
ATOM 3914 N N . MET B 1 115 ? 25.913 10.285 10.353 1.00 7.48 115 MET B N 1
ATOM 3915 C CA . MET B 1 115 ? 26.281 11.607 9.881 1.00 8.43 115 MET B CA 1
ATOM 3916 C C . MET B 1 115 ? 26.494 12.550 11.059 1.00 8.93 115 MET B C 1
ATOM 3917 O O . MET B 1 115 ? 25.717 12.560 12.014 1.00 10.14 115 MET B O 1
ATOM 3922 N N . ASP B 1 116 ? 27.565 13.334 10.988 1.00 10.11 116 ASP B N 1
ATOM 3923 C CA . ASP B 1 116 ? 27.890 14.283 12.045 1.00 12.57 116 ASP B CA 1
ATOM 3924 C C . ASP B 1 116 ? 26.723 15.245 12.246 1.00 12.50 116 ASP B C 1
ATOM 3925 O O . ASP B 1 116 ? 26.119 15.710 11.279 1.00 11.17 116 ASP B O 1
ATOM 3930 N N . LEU B 1 117 ? 26.409 15.539 13.503 1.00 12.83 117 LEU B N 1
ATOM 3931 C CA . LEU B 1 117 ? 25.309 16.443 13.822 1.00 14.30 117 LEU B CA 1
ATOM 3932 C C . LEU B 1 117 ? 25.464 17.779 13.105 1.00 15.32 117 LEU B C 1
ATOM 3933 O O . LEU B 1 117 ? 24.492 18.336 12.598 1.00 15.51 117 LEU B O 1
ATOM 3935 N N . ALA B 1 118 ? 26.692 18.284 13.059 1.00 16.41 118 ALA B N 1
ATOM 3936 C CA . ALA B 1 118 ? 26.978 19.561 12.415 1.00 16.87 118 ALA B CA 1
ATOM 3937 C C . ALA B 1 118 ? 26.784 19.521 10.902 1.00 17.16 118 ALA B C 1
ATOM 3938 O O . ALA B 1 118 ? 26.595 20.560 10.269 1.00 18.33 118 ALA B O 1
ATOM 3940 N N . ALA B 1 119 ? 26.828 18.326 10.325 1.00 15.56 119 ALA B N 1
ATOM 3941 C CA . ALA B 1 119 ? 26.662 18.172 8.886 1.00 15.27 119 ALA B CA 1
ATOM 3942 C C . ALA B 1 119 ? 25.223 17.849 8.496 1.00 13.83 119 ALA B C 1
ATOM 3943 O O . ALA B 1 119 ? 24.889 17.822 7.313 1.00 15.63 119 ALA B O 1
ATOM 3945 N N . GLY B 1 120 ? 24.375 17.597 9.489 1.00 12.99 120 GLY B N 1
ATOM 3946 C CA . GLY B 1 120 ? 22.984 17.290 9.202 1.00 12.24 120 GLY B CA 1
ATOM 3947 C C . GLY B 1 120 ? 22.429 16.065 9.904 1.00 11.41 120 GLY B C 1
ATOM 3948 O O . GLY B 1 120 ? 21.230 15.795 9.826 1.00 11.90 120 GLY B O 1
ATOM 3949 N N . GLY B 1 121 ? 23.288 15.317 10.589 1.00 10.86 121 GLY B N 1
ATOM 3950 C CA . GLY B 1 121 ? 22.833 14.128 11.287 1.00 10.91 121 GLY B CA 1
ATOM 3951 C C . GLY B 1 121 ? 21.907 14.437 12.448 1.00 10.60 121 GLY B C 1
ATOM 3952 O O . GLY B 1 121 ? 21.962 15.522 13.030 1.00 11.33 121 GLY B O 1
ATOM 3953 N N . HIS B 1 122 ? 21.043 13.484 12.783 1.00 9.07 122 HIS B N 1
ATOM 3954 C CA . HIS B 1 122 ? 20.112 13.653 13.892 1.00 9.57 122 HIS B CA 1
ATOM 3955 C C . HIS B 1 122 ? 20.810 13.257 15.187 1.00 9.28 122 HIS B C 1
ATOM 3956 O O . HIS B 1 122 ? 21.787 12.508 15.166 1.00 9.24 122 HIS B O 1
ATOM 3963 N N . LEU B 1 123 ? 20.316 13.754 16.317 1.00 9.73 123 LEU B N 1
ATOM 3964 C CA . LEU B 1 123 ? 20.939 13.425 17.590 1.00 10.61 123 LEU B CA 1
ATOM 3965 C C . LEU B 1 123 ? 20.974 11.921 17.863 1.00 9.24 123 LEU B C 1
ATOM 3966 O O . LEU B 1 123 ? 21.869 11.443 18.558 1.00 8.50 123 LEU B O 1
ATOM 3971 N N . THR B 1 124 ? 20.021 11.172 17.310 1.00 7.88 124 THR B N 1
ATOM 3972 C CA . THR B 1 124 ? 20.005 9.724 17.517 1.00 7.94 124 THR B CA 1
ATOM 3973 C C . THR B 1 124 ? 20.976 8.999 16.587 1.00 7.57 124 THR B C 1
ATOM 3974 O O . THR B 1 124 ? 21.011 7.767 16.557 1.00 8.08 124 THR B O 1
ATOM 3978 N N . HIS B 1 125 ? 21.760 9.763 15.830 1.00 7.23 125 HIS B N 1
ATOM 3979 C CA . HIS B 1 125 ? 22.739 9.178 14.922 1.00 7.58 125 HIS B CA 1
ATOM 3980 C C . HIS B 1 125 ? 24.134 9.189 15.551 1.00 8.49 125 HIS B C 1
ATOM 3981 O O . HIS B 1 125 ? 25.138 9.039 14.851 1.00 8.71 125 HIS B O 1
ATOM 3988 N N . GLY B 1 126 ? 24.203 9.391 16.865 1.00 8.60 126 GLY B N 1
ATOM 3989 C CA . GLY B 1 126 ? 25.496 9.371 17.526 1.00 9.09 126 GLY B CA 1
ATOM 3990 C C . GLY B 1 126 ? 25.850 10.446 18.539 1.00 9.54 126 GLY B C 1
ATOM 3991 O O . GLY B 1 126 ? 26.986 10.465 19.012 1.00 10.36 126 GLY B O 1
ATOM 3992 N N . SER B 1 127 ? 24.923 11.337 18.881 1.00 9.06 127 SER B N 1
ATOM 3993 C CA . SER B 1 127 ? 25.230 12.381 19.860 1.00 10.18 127 SER B CA 1
ATOM 3994 C C . SER B 1 127 ? 25.689 11.778 21.180 1.00 9.10 127 SER B C 1
ATOM 3995 O O . SER B 1 127 ? 25.088 10.826 21.677 1.00 8.36 127 SER B O 1
ATOM 3998 N N . ARG B 1 128 ? 26.745 12.353 21.751 1.00 10.36 128 ARG B N 1
ATOM 3999 C CA . ARG B 1 128 ? 27.304 11.875 23.010 1.00 11.03 128 ARG B CA 1
ATOM 4000 C C . ARG B 1 128 ? 26.343 11.990 24.191 1.00 10.67 128 ARG B C 1
ATOM 4001 O O . ARG B 1 128 ? 26.497 11.282 25.185 1.00 12.50 128 ARG B O 1
ATOM 4003 N N . VAL B 1 129 ? 25.360 12.880 24.091 1.00 10.40 129 VAL B N 1
ATOM 4004 C CA . VAL B 1 129 ? 24.390 13.054 25.171 1.00 10.22 129 VAL B CA 1
ATOM 4005 C C . VAL B 1 129 ? 23.093 12.294 24.898 1.00 9.04 129 VAL B C 1
ATOM 4006 O O . VAL B 1 129 ? 22.120 12.407 25.646 1.00 8.96 129 VAL B O 1
ATOM 4010 N N . ASN B 1 130 ? 23.097 11.511 23.824 1.00 7.96 130 ASN B N 1
ATOM 4011 C CA . ASN B 1 130 ? 21.945 10.704 23.431 1.00 8.16 130 ASN B CA 1
ATOM 4012 C C . ASN B 1 130 ? 22.302 9.234 23.638 1.00 8.23 130 ASN B C 1
ATOM 4013 O O . ASN B 1 130 ? 23.481 8.887 23.719 1.00 8.16 130 ASN B O 1
ATOM 4018 N N . PHE B 1 131 ? 21.294 8.372 23.727 1.00 7.66 131 PHE B N 1
ATOM 4019 C CA . PHE B 1 131 ? 21.547 6.948 23.917 1.00 8.28 131 PHE B CA 1
ATOM 4020 C C . PHE B 1 131 ? 22.481 6.395 22.845 1.00 8.21 131 PHE B C 1
ATOM 4021 O O . PHE B 1 131 ? 23.279 5.496 23.113 1.00 9.16 131 PHE B O 1
ATOM 4029 N N . SER B 1 132 ? 22.393 6.939 21.636 1.00 7.46 132 SER B N 1
ATOM 4030 C CA . SER B 1 132 ? 23.230 6.460 20.545 1.00 8.31 132 SER B CA 1
ATOM 4031 C C . SER B 1 132 ? 24.721 6.618 20.849 1.00 8.29 132 SER B C 1
ATOM 4032 O O . SER B 1 132 ? 25.502 5.688 20.639 1.00 10.56 132 SER B O 1
ATOM 4035 N N . GLY B 1 133 ? 25.113 7.786 21.352 1.00 8.11 133 GLY B N 1
ATOM 4036 C CA . GLY B 1 133 ? 26.511 8.020 21.672 1.00 9.06 133 GLY B CA 1
ATOM 4037 C C . GLY B 1 133 ? 26.920 7.473 23.026 1.00 9.17 133 GLY B C 1
ATOM 4038 O O . GLY B 1 133 ? 28.099 7.214 23.272 1.00 10.67 133 GLY B O 1
ATOM 4039 N N . LYS B 1 134 ? 25.952 7.290 23.916 1.00 9.77 134 LYS B N 1
ATOM 4040 C CA . LYS B 1 134 ? 26.246 6.767 25.244 1.00 9.86 134 LYS B CA 1
ATOM 4041 C C . LYS B 1 134 ? 26.475 5.258 25.236 1.00 10.11 134 LYS B C 1
ATOM 4042 O O . LYS B 1 134 ? 27.379 4.756 25.905 1.00 11.61 134 LYS B O 1
ATOM 4048 N N . LEU B 1 135 ? 25.666 4.540 24.465 1.00 9.80 135 LEU B N 1
ATOM 4049 C CA . LEU B 1 135 ? 25.766 3.086 24.402 1.00 9.69 135 LEU B CA 1
ATOM 4050 C C . LEU B 1 135 ? 26.768 2.543 23.392 1.00 9.15 135 LEU B C 1
ATOM 4051 O O . LEU B 1 135 ? 27.320 1.458 23.586 1.00 9.95 135 LEU B O 1
ATOM 4056 N N . TYR B 1 136 ? 27.012 3.290 22.321 1.00 8.13 136 TYR B N 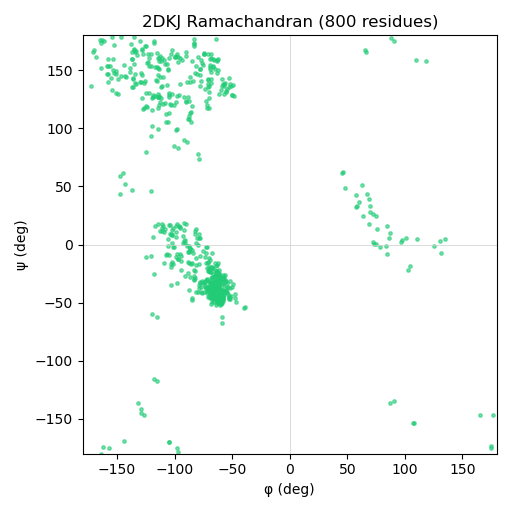1
ATOM 4057 C CA . TYR B 1 136 ? 27.911 2.827 21.271 1.00 8.31 136 TYR B CA 1
ATOM 4058 C C . TYR B 1 136 ? 29.086 3.761 21.014 1.00 8.14 136 TYR B C 1
ATOM 4059 O O . TYR B 1 136 ? 29.057 4.930 21.395 1.00 9.49 136 TYR B O 1
ATOM 4068 N N . LYS B 1 137 ? 30.124 3.221 20.379 1.00 8.53 137 LYS B N 1
ATOM 4069 C CA . LYS B 1 137 ? 31.315 3.992 20.029 1.00 8.56 137 LYS B CA 1
ATOM 4070 C C . LYS B 1 137 ? 31.021 4.614 18.671 1.00 8.25 137 LYS B C 1
ATOM 4071 O O . LYS B 1 137 ? 30.978 3.921 17.656 1.00 10.00 137 LYS B O 1
ATOM 4073 N N . VAL B 1 138 ? 30.849 5.928 18.653 1.00 8.80 138 VAL B N 1
ATOM 4074 C CA . VAL B 1 138 ? 30.483 6.630 17.435 1.00 8.06 138 VAL B CA 1
ATOM 4075 C C . VAL B 1 138 ? 31.585 7.252 16.591 1.00 8.92 138 VAL B C 1
ATOM 4076 O O . VAL B 1 138 ? 32.534 7.844 17.108 1.00 9.27 138 VAL B O 1
ATOM 4080 N N . VAL B 1 139 ? 31.441 7.095 15.278 1.00 7.48 139 VAL B N 1
ATOM 4081 C CA . VAL B 1 139 ? 32.338 7.705 14.308 1.00 7.88 139 VAL B CA 1
ATOM 4082 C C . VAL B 1 139 ? 31.372 8.386 13.338 1.00 7.43 139 VAL B C 1
ATOM 4083 O O . VAL B 1 139 ? 30.315 7.835 13.018 1.00 8.38 139 VAL B O 1
ATOM 4087 N N . SER B 1 140 ? 31.715 9.586 12.885 1.00 8.86 140 SER B N 1
ATOM 4088 C CA . SER B 1 140 ? 30.811 10.321 12.011 1.00 9.49 140 SER B CA 1
ATOM 4089 C C . SER B 1 140 ? 31.407 10.834 10.718 1.00 9.40 140 SER B C 1
ATOM 4090 O O . SER B 1 140 ? 32.577 11.214 10.662 1.00 10.24 140 SER B O 1
ATOM 4093 N N . TYR B 1 141 ? 30.581 10.849 9.676 1.00 9.49 141 TYR B N 1
ATOM 4094 C CA . TYR B 1 141 ? 30.989 11.367 8.381 1.00 9.70 141 TYR B CA 1
ATOM 4095 C C . TYR B 1 141 ? 30.256 12.690 8.196 1.00 9.91 141 TYR B C 1
ATOM 4096 O O . TYR B 1 141 ? 29.209 12.920 8.804 1.00 10.80 141 TYR B O 1
ATOM 4105 N N . GLY B 1 142 ? 30.817 13.569 7.376 1.00 10.66 142 GLY B N 1
ATOM 4106 C CA . GLY B 1 142 ? 30.189 14.855 7.149 1.00 11.80 142 GLY B CA 1
ATOM 4107 C C . GLY B 1 142 ? 30.051 15.157 5.674 1.00 10.82 142 GLY B C 1
ATOM 4108 O O . GLY B 1 142 ? 29.758 14.270 4.878 1.00 11.21 142 GLY B O 1
ATOM 4109 N N . VAL B 1 143 ? 30.261 16.418 5.315 1.00 11.51 143 VAL B N 1
ATOM 4110 C CA . VAL B 1 143 ? 30.171 16.850 3.926 1.00 11.43 143 VAL B CA 1
ATOM 4111 C C . VAL B 1 143 ? 31.446 17.591 3.538 1.00 12.62 143 VAL B C 1
ATOM 4112 O O . VAL B 1 143 ? 32.220 18.005 4.403 1.00 13.20 143 VAL B O 1
ATOM 4116 N N . ARG B 1 144 ? 31.661 17.752 2.238 1.00 12.95 144 ARG B N 1
ATOM 4117 C CA . ARG B 1 144 ? 32.839 18.455 1.742 1.00 13.95 144 ARG B CA 1
ATOM 4118 C C . ARG B 1 144 ? 32.704 19.947 2.042 1.00 14.91 144 ARG B C 1
ATOM 4119 O O . ARG B 1 144 ? 31.614 20.511 1.953 1.00 14.99 144 ARG B O 1
ATOM 4127 N N . PRO B 1 145 ? 33.815 20.608 2.401 1.00 16.09 145 PRO B N 1
ATOM 4128 C CA . PRO B 1 145 ? 33.774 22.041 2.709 1.00 17.15 145 PRO B CA 1
ATOM 4129 C C . PRO B 1 145 ? 33.506 22.932 1.497 1.00 17.81 145 PRO B C 1
ATOM 4130 O O . PRO B 1 145 ? 33.014 24.051 1.638 1.00 19.03 145 PRO B O 1
ATOM 4134 N N . ASP B 1 146 ? 33.819 22.427 0.308 1.00 18.76 146 ASP B N 1
ATOM 4135 C CA . ASP B 1 146 ? 33.634 23.196 -0.918 1.00 20.51 146 ASP B CA 1
ATOM 4136 C C . ASP B 1 146 ? 32.246 23.083 -1.544 1.00 19.80 146 ASP B C 1
ATOM 4137 O O . ASP B 1 146 ? 31.709 24.070 -2.044 1.00 21.78 146 ASP B O 1
ATOM 4142 N N . THR B 1 147 ? 31.662 21.889 -1.519 1.00 18.09 147 THR B N 1
ATOM 4143 C CA . THR B 1 147 ? 30.342 21.682 -2.107 1.00 16.12 147 THR B CA 1
ATOM 4144 C C . THR B 1 147 ? 29.264 21.452 -1.056 1.00 14.41 147 THR B C 1
ATOM 4145 O O . THR B 1 147 ? 28.069 21.549 -1.347 1.00 14.17 147 THR B O 1
ATOM 4149 N N . GLU B 1 148 ? 29.696 21.143 0.161 1.00 13.33 148 GLU B N 1
ATOM 4150 C CA . GLU B 1 148 ? 28.788 20.879 1.268 1.00 11.87 148 GLU B CA 1
ATOM 4151 C C . GLU B 1 148 ? 27.931 19.643 1.002 1.00 11.03 148 GLU B C 1
ATOM 4152 O O . GLU B 1 148 ? 26.847 19.485 1.564 1.00 10.96 148 GLU B O 1
ATOM 4158 N N . LEU B 1 149 ? 28.450 18.758 0.153 1.00 10.69 149 LEU B N 1
ATOM 4159 C CA . LEU B 1 149 ? 27.779 17.511 -0.200 1.00 11.29 149 LEU B CA 1
ATOM 4160 C C . LEU B 1 149 ? 28.545 16.323 0.369 1.00 10.64 149 LEU B C 1
ATOM 4161 O O . LEU B 1 149 ? 29.744 16.411 0.641 1.00 11.07 149 LEU B O 1
ATOM 4166 N N . ILE B 1 150 ? 27.848 15.205 0.533 1.00 11.10 150 ILE B N 1
ATOM 4167 C CA . ILE B 1 150 ? 28.471 13.991 1.036 1.00 11.15 150 ILE B CA 1
ATOM 4168 C C . ILE B 1 150 ? 29.396 13.439 -0.046 1.00 11.72 150 ILE B C 1
ATOM 4169 O O . ILE B 1 150 ? 29.034 13.396 -1.222 1.00 13.40 150 ILE B O 1
ATOM 4174 N N . ASP B 1 151 ? 30.593 13.032 0.360 1.00 12.12 151 ASP B N 1
ATOM 4175 C CA . ASP B 1 151 ? 31.575 12.458 -0.555 1.00 11.66 151 ASP B CA 1
ATOM 4176 C C . ASP B 1 151 ? 31.591 10.961 -0.259 1.00 10.45 151 ASP B C 1
ATOM 4177 O O . ASP B 1 151 ? 32.126 10.529 0.761 1.00 10.75 151 ASP B O 1
ATOM 4182 N N . LEU B 1 152 ? 30.994 10.172 -1.146 1.00 10.63 152 LEU B N 1
ATOM 4183 C CA . LEU B 1 152 ? 30.919 8.729 -0.944 1.00 10.31 152 LEU B CA 1
ATOM 4184 C C . LEU B 1 152 ? 32.268 8.047 -0.746 1.00 10.53 152 LEU B C 1
ATOM 4185 O O . LEU B 1 152 ? 32.362 7.052 -0.024 1.00 10.32 152 LEU B O 1
ATOM 4190 N N . GLU B 1 153 ? 33.309 8.576 -1.381 1.00 11.34 153 GLU B N 1
ATOM 4191 C CA . GLU B 1 153 ? 34.644 8.003 -1.240 1.00 12.47 153 GLU B CA 1
ATOM 4192 C C . GLU B 1 153 ? 35.147 8.253 0.178 1.00 12.10 153 GLU B C 1
ATOM 4193 O O . GLU B 1 153 ? 35.825 7.410 0.768 1.00 12.62 153 GLU B O 1
ATOM 4195 N N . GLU B 1 154 ? 34.812 9.417 0.724 1.00 12.32 154 GLU B N 1
ATOM 4196 C CA . GLU B 1 154 ? 35.215 9.767 2.080 1.00 12.30 154 GLU B CA 1
ATOM 4197 C C . GLU B 1 154 ? 34.478 8.864 3.069 1.00 11.43 154 GLU B C 1
ATOM 4198 O O . GLU B 1 154 ? 35.058 8.389 4.047 1.00 11.97 154 GLU B O 1
ATOM 4200 N N . VAL B 1 155 ? 33.195 8.629 2.809 1.00 10.35 155 VAL B N 1
ATOM 4201 C CA . VAL B 1 155 ? 32.389 7.771 3.668 1.00 9.55 155 VAL B CA 1
ATOM 4202 C C . VAL B 1 155 ? 32.969 6.359 3.648 1.00 7.98 155 VAL B C 1
ATOM 4203 O O . VAL B 1 155 ? 33.114 5.720 4.694 1.00 8.24 155 VAL B O 1
ATOM 4207 N N . ARG B 1 156 ? 33.308 5.879 2.454 1.00 8.61 156 ARG B N 1
ATOM 4208 C CA . ARG B 1 156 ? 33.869 4.542 2.310 1.00 9.10 156 ARG B CA 1
ATOM 4209 C C . ARG B 1 156 ? 35.170 4.410 3.103 1.00 9.11 156 ARG B C 1
ATOM 4210 O O . ARG B 1 156 ? 35.380 3.411 3.792 1.00 8.57 156 ARG B O 1
ATOM 4218 N N . ARG B 1 157 ? 36.038 5.414 3.015 1.00 9.70 157 ARG B N 1
ATOM 4219 C CA . ARG B 1 157 ? 37.301 5.378 3.748 1.00 9.97 157 ARG B CA 1
ATOM 4220 C C . ARG B 1 157 ? 37.068 5.321 5.256 1.00 10.05 157 ARG B C 1
ATOM 4221 O O . ARG B 1 157 ? 37.752 4.589 5.971 1.00 10.01 157 ARG B O 1
ATOM 4229 N N . LEU B 1 158 ? 36.104 6.096 5.739 1.00 10.57 158 LEU B N 1
ATOM 4230 C CA . LEU B 1 158 ? 35.798 6.109 7.164 1.00 9.65 158 LEU B CA 1
ATOM 4231 C C . LEU B 1 158 ? 35.305 4.742 7.627 1.00 8.78 158 LEU B C 1
ATOM 4232 O O . LEU B 1 158 ? 35.677 4.264 8.702 1.00 8.47 158 LEU B O 1
ATOM 4237 N N . ALA B 1 159 ? 34.467 4.115 6.810 1.00 7.72 159 ALA B N 1
ATOM 4238 C CA . ALA B 1 159 ? 33.929 2.801 7.136 1.00 7.00 159 ALA B CA 1
ATOM 4239 C C . ALA B 1 159 ? 35.032 1.746 7.190 1.00 6.65 159 ALA B C 1
ATOM 4240 O O . ALA B 1 159 ? 35.065 0.925 8.103 1.00 6.79 159 ALA B O 1
ATOM 4242 N N . LEU B 1 160 ? 35.932 1.765 6.210 1.00 6.76 160 LEU B N 1
ATOM 4243 C CA . LEU B 1 160 ? 37.024 0.797 6.172 1.00 6.89 160 LEU B CA 1
ATOM 4244 C C . LEU B 1 160 ? 37.958 0.958 7.366 1.00 6.58 160 LEU B C 1
ATOM 4245 O O . LEU B 1 160 ? 38.465 -0.021 7.910 1.00 6.55 160 LEU B O 1
ATOM 4250 N N . GLU B 1 161 ? 38.174 2.198 7.782 1.00 7.24 161 GLU B N 1
ATOM 4251 C CA . GLU B 1 161 ? 39.060 2.470 8.902 1.00 7.26 161 GLU B CA 1
ATOM 4252 C C . GLU B 1 161 ? 38.495 2.042 10.250 1.00 6.61 161 GLU B C 1
ATOM 4253 O O . GLU B 1 161 ? 39.192 1.429 11.058 1.00 7.38 161 GLU B O 1
ATOM 4259 N N . HIS B 1 162 ? 37.225 2.354 10.485 1.00 7.42 162 HIS B N 1
ATOM 4260 C CA . HIS B 1 162 ? 36.596 2.057 11.766 1.00 7.83 162 HIS B CA 1
ATOM 4261 C C . HIS B 1 162 ? 35.770 0.785 11.874 1.00 7.61 162 HIS B C 1
ATOM 4262 O O . HIS B 1 162 ? 35.420 0.367 12.976 1.00 9.13 162 HIS B O 1
ATOM 4269 N N . ARG B 1 163 ? 35.464 0.170 10.738 1.00 7.72 163 ARG B N 1
ATOM 4270 C CA . ARG B 1 163 ? 34.692 -1.067 10.707 1.00 7.41 163 ARG B CA 1
ATOM 4271 C C . ARG B 1 163 ? 33.466 -1.053 11.622 1.00 7.56 163 ARG B C 1
ATOM 4272 O O . ARG B 1 163 ? 33.345 -1.854 12.553 1.00 8.70 163 ARG B O 1
ATOM 4280 N N . PRO B 1 164 ? 32.529 -0.136 11.355 1.00 6.57 164 PRO B N 1
ATOM 4281 C CA . PRO B 1 164 ? 31.312 -0.032 12.159 1.00 6.49 164 PRO B CA 1
ATOM 4282 C C . PRO B 1 164 ? 30.419 -1.259 11.988 1.00 7.12 164 PRO B C 1
ATOM 4283 O O . PRO B 1 164 ? 30.459 -1.935 10.957 1.00 7.25 164 PRO B O 1
ATOM 4287 N N . LYS B 1 165 ? 29.624 -1.547 13.012 1.00 7.08 165 LYS B N 1
ATOM 4288 C CA . LYS B 1 165 ? 28.691 -2.665 12.968 1.00 7.27 165 LYS B CA 1
ATOM 4289 C C . LYS B 1 165 ? 27.431 -2.195 12.242 1.00 6.08 165 LYS B C 1
ATOM 4290 O O . LYS B 1 165 ? 26.748 -2.978 11.581 1.00 6.87 165 LYS B O 1
ATOM 4296 N N . VAL B 1 166 ? 27.142 -0.903 12.377 1.00 6.25 166 VAL B N 1
ATOM 4297 C CA . VAL B 1 166 ? 25.984 -0.277 11.756 1.00 6.41 166 VAL B CA 1
ATOM 4298 C C . VAL B 1 166 ? 26.383 1.066 11.164 1.00 6.29 166 VAL B C 1
ATOM 4299 O O . VAL B 1 166 ? 27.115 1.834 11.790 1.00 6.58 166 VAL B O 1
ATOM 4303 N N . ILE B 1 167 ? 25.917 1.327 9.947 1.00 5.61 167 ILE B N 1
ATOM 4304 C CA . ILE B 1 167 ? 26.141 2.605 9.290 1.00 6.27 167 ILE B CA 1
ATOM 4305 C C . ILE B 1 167 ? 24.747 3.178 9.063 1.00 5.93 167 ILE B C 1
ATOM 4306 O O . ILE B 1 167 ? 23.866 2.497 8.529 1.00 6.41 167 ILE B O 1
ATOM 4311 N N . VAL B 1 168 ? 24.545 4.417 9.490 1.00 6.09 168 VAL B N 1
ATOM 4312 C CA . VAL B 1 168 ? 23.262 5.072 9.311 1.00 6.46 168 VAL B CA 1
ATOM 4313 C C . VAL B 1 168 ? 23.342 6.094 8.188 1.00 6.54 168 VAL B C 1
ATOM 4314 O O . VAL B 1 168 ? 24.255 6.921 8.154 1.00 6.87 168 VAL B O 1
ATOM 4318 N N . ALA B 1 169 ? 22.399 6.002 7.254 1.00 6.73 169 ALA B N 1
ATOM 4319 C CA . ALA B 1 169 ? 22.281 6.947 6.152 1.00 7.39 169 ALA B CA 1
ATOM 4320 C C . ALA B 1 169 ? 20.954 7.653 6.421 1.00 8.02 169 ALA B C 1
ATOM 4321 O O . ALA B 1 169 ? 20.036 7.070 7.004 1.00 8.51 169 ALA B O 1
ATOM 4323 N N . GLY B 1 170 ? 20.848 8.902 5.991 1.00 9.64 170 GLY B N 1
ATOM 4324 C CA . GLY B 1 170 ? 19.645 9.664 6.251 1.00 9.94 170 GLY B CA 1
ATOM 4325 C C . GLY B 1 170 ? 20.052 10.703 7.272 1.00 10.51 170 GLY B C 1
ATOM 4326 O O . GLY B 1 170 ? 21.047 10.531 7.977 1.00 11.34 170 GLY B O 1
ATOM 4327 N N . ALA B 1 171 ? 19.295 11.784 7.364 1.00 11.24 171 ALA B N 1
ATOM 4328 C CA . ALA B 1 171 ? 19.635 12.844 8.295 1.00 9.89 171 ALA B CA 1
ATOM 4329 C C . ALA B 1 171 ? 18.420 13.713 8.545 1.00 10.44 171 ALA B C 1
ATOM 4330 O O . ALA B 1 171 ? 17.375 13.529 7.919 1.00 10.29 171 ALA B O 1
ATOM 4332 N N . SER B 1 172 ? 18.560 14.663 9.459 1.00 9.70 172 SER B N 1
ATOM 4333 C CA . SER B 1 172 ? 17.464 15.565 9.771 1.00 10.97 172 SER B CA 1
ATOM 4334 C C . SER B 1 172 ? 17.679 16.952 9.176 1.00 10.13 172 SER B C 1
ATOM 4335 O O . SER B 1 172 ? 16.769 17.782 9.192 1.00 10.24 172 SER B O 1
ATOM 4338 N N . ALA B 1 173 ? 18.872 17.204 8.642 1.00 10.71 173 ALA B N 1
ATOM 4339 C CA . ALA B 1 173 ? 19.159 18.504 8.051 1.00 10.86 173 ALA B CA 1
ATOM 4340 C C . ALA B 1 173 ? 20.123 18.464 6.864 1.00 10.68 173 ALA B C 1
ATOM 4341 O O . ALA B 1 173 ? 21.034 19.289 6.775 1.00 12.66 173 ALA B O 1
ATOM 4343 N N . TYR B 1 174 ? 19.930 17.500 5.965 1.00 9.53 174 TYR B N 1
ATOM 4344 C CA . TYR B 1 174 ? 20.753 17.391 4.759 1.00 8.87 174 TYR B CA 1
ATOM 4345 C C . TYR B 1 174 ? 19.787 17.666 3.609 1.00 8.66 174 TYR B C 1
ATOM 4346 O O . TYR B 1 174 ? 18.836 16.917 3.392 1.00 7.82 174 TYR B O 1
ATOM 4355 N N . PRO B 1 175 ? 20.033 18.742 2.844 1.00 8.90 175 PRO B N 1
ATOM 4356 C CA . PRO B 1 175 ? 19.184 19.148 1.720 1.00 9.66 175 PRO B CA 1
ATOM 4357 C C . PRO B 1 175 ? 19.291 18.440 0.375 1.00 9.73 175 PRO B C 1
ATOM 4358 O O . PRO B 1 175 ? 18.686 18.896 -0.595 1.00 10.60 175 PRO B O 1
ATOM 4362 N N . ARG B 1 176 ? 20.030 17.340 0.289 1.00 8.85 176 ARG B N 1
ATOM 4363 C CA . ARG B 1 176 ? 20.158 16.662 -0.996 1.00 9.50 176 ARG B CA 1
ATOM 4364 C C . ARG B 1 176 ? 19.843 15.171 -0.951 1.00 9.18 176 ARG B C 1
ATOM 4365 O O . ARG B 1 176 ? 19.721 14.575 0.120 1.00 8.80 176 ARG B O 1
ATOM 4373 N N . PHE B 1 177 ? 19.709 14.580 -2.134 1.00 9.41 177 PHE B N 1
ATOM 4374 C CA . PHE B 1 177 ? 19.407 13.162 -2.271 1.00 9.94 177 PHE B CA 1
ATOM 4375 C C . PHE B 1 177 ? 20.511 12.272 -1.711 1.00 9.47 177 PHE B C 1
ATOM 4376 O O . PHE B 1 177 ? 21.663 12.689 -1.575 1.00 10.33 177 PHE B O 1
ATOM 4384 N N . TRP B 1 178 ? 20.137 11.036 -1.400 1.00 8.89 178 TRP B N 1
ATOM 4385 C CA . TRP B 1 178 ? 21.062 10.043 -0.871 1.00 9.13 178 TRP B CA 1
ATOM 4386 C C . TRP B 1 178 ? 21.267 8.934 -1.888 1.00 9.62 178 TRP B C 1
ATOM 4387 O O . TRP B 1 178 ? 20.337 8.556 -2.600 1.00 11.15 178 TRP B O 1
ATOM 4398 N N . ASP B 1 179 ? 22.487 8.413 -1.948 1.00 10.31 179 ASP B N 1
ATOM 4399 C CA . ASP B 1 179 ? 22.800 7.313 -2.845 1.00 10.32 179 ASP B CA 1
ATOM 4400 C C . ASP B 1 179 ? 22.794 6.078 -1.949 1.00 9.55 179 ASP B C 1
ATOM 4401 O O . ASP B 1 179 ? 23.833 5.653 -1.439 1.00 9.48 179 ASP B O 1
ATOM 4406 N N . PHE B 1 180 ? 21.608 5.519 -1.741 1.00 9.69 180 PHE B N 1
ATOM 4407 C CA . PHE B 1 180 ? 21.459 4.356 -0.882 1.00 9.58 180 PHE B CA 1
ATOM 4408 C C . PHE B 1 180 ? 22.161 3.117 -1.420 1.00 10.44 180 PHE B C 1
ATOM 4409 O O . PHE B 1 180 ? 22.664 2.304 -0.645 1.00 9.59 180 PHE B O 1
ATOM 4417 N N . LYS B 1 181 ? 22.202 2.969 -2.740 1.00 10.72 181 LYS B N 1
ATOM 4418 C CA . LYS B 1 181 ? 22.875 1.819 -3.331 1.00 11.13 181 LYS B CA 1
ATOM 4419 C C . LYS B 1 181 ? 24.358 1.857 -2.956 1.00 10.38 181 LYS B C 1
ATOM 4420 O O . LYS B 1 181 ? 24.943 0.839 -2.582 1.00 9.94 181 LYS B O 1
ATOM 4426 N N . ALA B 1 182 ? 24.959 3.038 -3.049 1.00 9.66 182 ALA B N 1
ATOM 4427 C CA . ALA B 1 182 ? 26.369 3.203 -2.711 1.00 10.04 182 ALA B CA 1
ATOM 4428 C C . ALA B 1 182 ? 26.599 2.963 -1.222 1.00 8.94 182 ALA B C 1
ATOM 4429 O O . ALA B 1 182 ? 27.581 2.324 -0.837 1.00 9.00 182 ALA B O 1
ATOM 4431 N N . PHE B 1 183 ? 25.703 3.477 -0.382 1.00 8.73 183 PHE B N 1
ATOM 4432 C CA . PHE B 1 183 ? 25.853 3.271 1.053 1.00 8.04 183 PHE B CA 1
ATOM 4433 C C . PHE B 1 183 ? 25.777 1.789 1.401 1.00 8.08 183 PHE B C 1
ATOM 4434 O O . PHE B 1 183 ? 26.451 1.333 2.322 1.00 7.92 183 PHE B O 1
ATOM 4442 N N . ARG B 1 184 ? 24.961 1.036 0.669 1.00 8.20 184 ARG B N 1
ATOM 4443 C CA . ARG B 1 184 ? 24.850 -0.396 0.921 1.00 8.94 184 ARG B CA 1
ATOM 4444 C C . ARG B 1 184 ? 26.147 -1.081 0.494 1.00 8.56 184 ARG B C 1
ATOM 4445 O O . ARG B 1 184 ? 26.614 -2.008 1.152 1.00 9.02 184 ARG B O 1
ATOM 4453 N N . GLU B 1 185 ? 26.731 -0.610 -0.604 1.00 8.82 185 GLU B N 1
ATOM 4454 C CA . GLU B 1 185 ? 27.986 -1.168 -1.099 1.00 9.79 185 GLU B CA 1
ATOM 4455 C C . GLU B 1 185 ? 29.065 -0.936 -0.041 1.00 9.11 185 GLU B C 1
ATOM 4456 O O . GLU B 1 185 ? 29.867 -1.825 0.248 1.00 9.58 185 GLU B O 1
ATOM 4462 N N . ILE B 1 186 ? 29.067 0.257 0.549 1.00 8.69 186 ILE B N 1
ATOM 4463 C CA . ILE B 1 186 ? 30.040 0.598 1.581 1.00 8.69 186 ILE B CA 1
ATOM 4464 C C . ILE B 1 186 ? 29.833 -0.274 2.819 1.00 8.22 186 ILE B C 1
ATOM 4465 O O . ILE B 1 186 ? 30.793 -0.804 3.386 1.00 8.51 186 ILE B O 1
ATOM 4470 N N . ALA B 1 187 ? 28.580 -0.425 3.240 1.00 8.09 187 ALA B N 1
ATOM 4471 C CA . ALA B 1 187 ? 28.277 -1.255 4.396 1.00 7.52 187 ALA B CA 1
ATOM 4472 C C . ALA B 1 187 ? 28.766 -2.677 4.131 1.00 7.94 187 ALA B C 1
ATOM 4473 O O . ALA B 1 187 ? 29.386 -3.303 4.997 1.00 8.28 187 ALA B O 1
ATOM 4475 N N . ASP B 1 188 ? 28.490 -3.185 2.932 1.00 8.22 188 ASP B N 1
ATOM 4476 C CA . ASP B 1 188 ? 28.913 -4.535 2.572 1.00 9.71 188 ASP B CA 1
ATOM 4477 C C . ASP B 1 188 ? 30.431 -4.696 2.586 1.00 9.79 188 ASP B C 1
ATOM 4478 O O . ASP B 1 188 ? 30.938 -5.775 2.902 1.00 10.66 188 ASP B O 1
ATOM 4483 N N . GLU B 1 189 ? 31.158 -3.635 2.246 1.00 9.27 189 GLU B N 1
ATOM 4484 C CA . GLU B 1 189 ? 32.617 -3.700 2.238 1.00 9.43 189 GLU B CA 1
ATOM 4485 C C . GLU B 1 189 ? 33.198 -3.983 3.621 1.00 9.87 189 GLU B C 1
ATOM 4486 O O . GLU B 1 189 ? 34.304 -4.516 3.732 1.00 10.25 189 GLU B O 1
ATOM 4492 N N . VAL B 1 190 ? 32.460 -3.635 4.673 1.00 9.58 190 VAL B N 1
ATOM 4493 C CA . VAL B 1 190 ? 32.940 -3.877 6.031 1.00 9.89 190 VAL B CA 1
ATOM 4494 C C . VAL B 1 190 ? 32.036 -4.815 6.828 1.00 9.60 190 VAL B C 1
ATOM 4495 O O . VAL B 1 190 ? 32.245 -5.021 8.020 1.00 10.63 190 VAL B O 1
ATOM 4499 N N . GLY B 1 191 ? 31.039 -5.389 6.165 1.00 9.63 191 GLY B N 1
ATOM 4500 C CA . GLY B 1 191 ? 30.133 -6.303 6.838 1.00 10.56 191 GLY B CA 1
ATOM 4501 C C . GLY B 1 191 ? 29.208 -5.637 7.840 1.00 10.00 191 GLY B C 1
ATOM 4502 O O . GLY B 1 191 ? 28.784 -6.261 8.813 1.00 12.10 191 GLY B O 1
ATOM 4503 N N . ALA B 1 192 ? 28.893 -4.368 7.609 1.00 8.63 192 ALA B N 1
ATOM 4504 C CA . ALA B 1 192 ? 28.010 -3.640 8.506 1.00 8.59 192 ALA B CA 1
ATOM 4505 C C . ALA B 1 192 ? 26.574 -3.662 8.011 1.00 7.85 192 ALA B C 1
ATOM 4506 O O . ALA B 1 192 ? 26.310 -3.926 6.837 1.00 8.21 192 ALA B O 1
ATOM 4508 N N . TYR B 1 193 ? 25.646 -3.399 8.923 1.00 7.55 193 TYR B N 1
ATOM 4509 C CA . TYR B 1 193 ? 24.245 -3.309 8.554 1.00 7.56 193 TYR B CA 1
ATOM 4510 C C . TYR B 1 193 ? 24.045 -1.869 8.118 1.00 7.28 193 TYR B C 1
ATOM 4511 O O . TYR B 1 193 ? 24.601 -0.955 8.730 1.00 8.65 193 TYR B O 1
ATOM 4520 N N . LEU B 1 194 ? 23.275 -1.661 7.060 1.00 7.06 194 LEU B N 1
ATOM 4521 C CA . LEU B 1 194 ? 22.970 -0.310 6.627 1.00 6.24 194 LEU B CA 1
ATOM 4522 C C . LEU B 1 194 ? 21.573 -0.004 7.144 1.00 6.02 194 LEU B C 1
ATOM 4523 O O . LEU B 1 194 ? 20.614 -0.712 6.828 1.00 6.96 194 LEU B O 1
ATOM 4528 N N . VAL B 1 195 ? 21.472 1.027 7.972 1.00 6.30 195 VAL B N 1
ATOM 4529 C CA . VAL B 1 195 ? 20.191 1.460 8.499 1.00 6.35 195 VAL B CA 1
ATOM 4530 C C . VAL B 1 195 ? 19.920 2.817 7.876 1.00 5.92 195 VAL B C 1
ATOM 4531 O O . VAL B 1 195 ? 20.768 3.708 7.930 1.00 7.10 195 VAL B O 1
ATOM 4535 N N . VAL B 1 196 ? 18.767 2.962 7.236 1.00 6.29 196 VAL B N 1
ATOM 4536 C CA . VAL B 1 196 ? 18.413 4.248 6.663 1.00 6.16 196 VAL B CA 1
ATOM 4537 C C . VAL B 1 196 ? 17.303 4.842 7.511 1.00 5.38 196 VAL B C 1
ATOM 4538 O O . VAL B 1 196 ? 16.252 4.226 7.697 1.00 6.05 196 VAL B O 1
ATOM 4542 N N . ASP B 1 197 ? 17.560 6.029 8.045 1.00 5.88 197 ASP B N 1
ATOM 4543 C CA . ASP B 1 197 ? 16.585 6.744 8.850 1.00 5.88 197 ASP B CA 1
ATOM 4544 C C . ASP B 1 197 ? 15.972 7.751 7.883 1.00 5.86 197 ASP B C 1
ATOM 4545 O O . ASP B 1 197 ? 16.557 8.803 7.616 1.00 6.24 197 ASP B O 1
ATOM 4550 N N . MET B 1 198 ? 14.802 7.415 7.347 1.00 5.73 198 MET B N 1
ATOM 4551 C CA . MET B 1 198 ? 14.134 8.279 6.378 1.00 5.84 198 MET B CA 1
ATOM 4552 C C . MET B 1 198 ? 13.090 9.207 6.981 1.00 6.14 198 MET B C 1
ATOM 4553 O O . MET B 1 198 ? 12.293 9.795 6.253 1.00 7.15 198 MET B O 1
ATOM 4558 N N . ALA B 1 199 ? 13.104 9.355 8.300 1.00 5.87 199 ALA B N 1
ATOM 4559 C CA . ALA B 1 199 ? 12.124 10.199 8.982 1.00 6.50 199 ALA B CA 1
ATOM 4560 C C . ALA B 1 199 ? 11.757 11.494 8.254 1.00 6.51 199 ALA B C 1
ATOM 4561 O O . ALA B 1 199 ? 10.583 11.772 8.014 1.00 7.27 199 ALA B O 1
ATOM 4563 N N . HIS B 1 200 ? 12.750 12.293 7.896 1.00 6.56 200 HIS B N 1
ATOM 4564 C CA . HIS B 1 200 ? 12.442 13.544 7.234 1.00 7.53 200 HIS B CA 1
ATOM 4565 C C . HIS B 1 200 ? 11.810 13.456 5.859 1.00 7.07 200 HIS B C 1
ATOM 4566 O O . HIS B 1 200 ? 10.857 14.179 5.566 1.00 8.79 200 HIS B O 1
ATOM 4573 N N . PHE B 1 201 ? 12.325 12.565 5.021 1.00 7.60 201 PHE B N 1
ATOM 4574 C CA . PHE B 1 201 ? 11.827 12.451 3.660 1.00 7.08 201 PHE B CA 1
ATOM 4575 C C . PHE B 1 201 ? 10.926 11.256 3.361 1.00 6.90 201 PHE B C 1
ATOM 4576 O O . PHE B 1 201 ? 10.697 10.937 2.195 1.00 6.82 201 PHE B O 1
ATOM 4584 N N . ALA B 1 202 ? 10.385 10.623 4.400 1.00 6.18 202 ALA B N 1
ATOM 4585 C CA . ALA B 1 202 ? 9.522 9.458 4.212 1.00 6.41 202 ALA B CA 1
ATOM 4586 C C . ALA B 1 202 ? 8.337 9.743 3.291 1.00 6.53 202 ALA B C 1
ATOM 4587 O O . ALA B 1 202 ? 7.979 8.909 2.456 1.00 7.02 202 ALA B O 1
ATOM 4589 N N . GLY B 1 203 ? 7.725 10.914 3.446 1.00 6.32 203 GLY B N 1
ATOM 4590 C CA . GLY B 1 203 ? 6.598 11.264 2.600 1.00 7.21 203 GLY B CA 1
ATOM 4591 C C . GLY B 1 203 ? 7.016 11.391 1.148 1.00 7.01 203 GLY B C 1
ATOM 4592 O O . GLY B 1 203 ? 6.279 11.000 0.239 1.00 8.26 203 GLY B O 1
ATOM 4593 N N . LEU B 1 204 ? 8.207 11.937 0.926 1.00 7.12 204 LEU B N 1
ATOM 4594 C CA . LEU B 1 204 ? 8.716 12.105 -0.427 1.00 7.70 204 LEU B CA 1
ATOM 4595 C C . LEU B 1 204 ? 9.000 10.739 -1.048 1.00 8.44 204 LEU B C 1
ATOM 4596 O O . LEU B 1 204 ? 8.781 10.531 -2.242 1.00 8.83 204 LEU B O 1
ATOM 4601 N N . VAL B 1 205 ? 9.484 9.805 -0.235 1.00 8.39 205 VAL B N 1
ATOM 4602 C CA . VAL B 1 205 ? 9.752 8.455 -0.715 1.00 9.21 205 VAL B CA 1
ATOM 4603 C C . VAL B 1 205 ? 8.428 7.804 -1.111 1.00 9.52 205 VAL B C 1
ATOM 4604 O O . VAL B 1 205 ? 8.321 7.176 -2.163 1.00 10.51 205 VAL B O 1
ATOM 4608 N N . ALA B 1 206 ? 7.418 7.966 -0.263 1.00 9.64 206 ALA B N 1
ATOM 4609 C CA . ALA B 1 206 ? 6.101 7.393 -0.521 1.00 10.43 206 ALA B CA 1
ATOM 4610 C C . ALA B 1 206 ? 5.479 7.948 -1.800 1.00 11.01 206 ALA B C 1
ATOM 4611 O O . ALA B 1 206 ? 4.698 7.265 -2.467 1.00 12.04 206 ALA B O 1
ATOM 4613 N N . ALA B 1 207 ? 5.826 9.187 -2.135 1.00 10.58 207 ALA B N 1
ATOM 4614 C CA . ALA B 1 207 ? 5.302 9.848 -3.327 1.00 10.97 207 ALA B CA 1
ATOM 4615 C C . ALA B 1 207 ? 6.166 9.590 -4.558 1.00 12.05 207 ALA B C 1
ATOM 4616 O O . ALA B 1 207 ? 5.850 10.060 -5.654 1.00 13.30 207 ALA B O 1
ATOM 4618 N N . GLY B 1 208 ? 7.254 8.850 -4.374 1.00 12.30 208 GLY B N 1
ATOM 4619 C CA . GLY B 1 208 ? 8.144 8.551 -5.482 1.00 13.23 208 GLY B CA 1
ATOM 4620 C C . GLY B 1 208 ? 8.956 9.755 -5.918 1.00 13.37 208 GLY B C 1
ATOM 4621 O O . GLY B 1 208 ? 9.385 9.838 -7.070 1.00 14.49 208 GLY B O 1
ATOM 4622 N N . LEU B 1 209 ? 9.180 10.688 -4.995 1.00 12.39 209 LEU B N 1
ATOM 4623 C CA . LEU B 1 209 ? 9.936 11.900 -5.294 1.00 12.41 209 LEU B CA 1
ATOM 4624 C C . LEU B 1 209 ? 11.292 11.949 -4.597 1.00 12.13 209 LEU B C 1
ATOM 4625 O O . LEU B 1 209 ? 11.925 13.002 -4.526 1.00 13.22 209 LEU B O 1
ATOM 4630 N N . HIS B 1 210 ? 11.724 10.804 -4.081 1.00 11.88 210 HIS B N 1
ATOM 4631 C CA . HIS B 1 210 ? 13.011 10.680 -3.406 1.00 11.60 210 HIS B CA 1
ATOM 4632 C C . HIS B 1 210 ? 13.424 9.219 -3.526 1.00 11.76 210 HIS B C 1
ATOM 4633 O O . HIS B 1 210 ? 12.577 8.328 -3.483 1.00 13.11 210 HIS B O 1
ATOM 4640 N N . PRO B 1 211 ? 14.728 8.953 -3.700 1.00 12.32 211 PRO B N 1
ATOM 4641 C CA . PRO B 1 211 ? 15.171 7.561 -3.815 1.00 13.16 211 PRO B CA 1
ATOM 4642 C C . PRO B 1 211 ? 14.622 6.729 -2.656 1.00 12.30 211 PRO B C 1
ATOM 4643 O O . PRO B 1 211 ? 14.625 7.179 -1.506 1.00 10.73 211 PRO B O 1
ATOM 4647 N N . ASN B 1 212 ? 14.134 5.531 -2.961 1.00 12.82 212 ASN B N 1
ATOM 4648 C CA . ASN B 1 212 ? 13.590 4.647 -1.937 1.00 12.43 212 ASN B CA 1
ATOM 4649 C C . ASN B 1 212 ? 14.690 3.756 -1.372 1.00 11.88 212 ASN B C 1
ATOM 4650 O O . ASN B 1 212 ? 15.355 3.027 -2.105 1.00 12.54 212 ASN B O 1
ATOM 4655 N N . PRO B 1 213 ? 14.886 3.800 -0.048 1.00 9.18 213 PRO B N 1
ATOM 4656 C CA . PRO B 1 213 ? 15.914 3.002 0.626 1.00 8.89 213 PRO B CA 1
ATOM 4657 C C . PRO B 1 213 ? 15.598 1.528 0.872 1.00 9.85 213 PRO B C 1
ATOM 4658 O O . PRO B 1 213 ? 16.504 0.742 1.140 1.00 9.85 213 PRO B O 1
ATOM 4662 N N . LEU B 1 214 ? 14.328 1.146 0.781 1.00 10.06 214 LEU B N 1
ATOM 4663 C CA . LEU B 1 214 ? 13.942 -0.237 1.061 1.00 9.86 214 LEU B CA 1
ATOM 4664 C C . LEU B 1 214 ? 14.762 -1.353 0.415 1.00 9.30 214 LEU B C 1
ATOM 4665 O O . LEU B 1 214 ? 15.120 -2.321 1.086 1.00 10.26 214 LEU B O 1
ATOM 4670 N N . PRO B 1 215 ? 15.070 -1.244 -0.887 1.00 10.57 215 PRO B N 1
ATOM 4671 C CA . PRO B 1 215 ? 15.852 -2.306 -1.529 1.00 11.19 215 PRO B CA 1
ATOM 4672 C C . PRO B 1 215 ? 17.320 -2.382 -1.118 1.00 11.70 215 PRO B C 1
ATOM 4673 O O . PRO B 1 215 ? 17.944 -3.437 -1.233 1.00 13.54 215 PRO B O 1
ATOM 4677 N N . TYR B 1 216 ? 17.864 -1.269 -0.633 1.00 9.83 216 TYR B N 1
ATOM 4678 C CA . TYR B 1 216 ? 19.275 -1.209 -0.268 1.00 9.24 216 TYR B CA 1
ATOM 4679 C C . TYR B 1 216 ? 19.618 -1.271 1.211 1.00 8.30 216 TYR B C 1
ATOM 4680 O O . TYR B 1 216 ? 20.653 -1.822 1.587 1.00 8.66 216 TYR B O 1
ATOM 4689 N N . ALA B 1 217 ? 18.770 -0.694 2.050 1.00 7.63 217 ALA B N 1
ATOM 4690 C CA . ALA B 1 217 ? 19.017 -0.718 3.482 1.00 7.64 217 ALA B CA 1
ATOM 4691 C C . ALA B 1 217 ? 18.647 -2.084 4.040 1.00 7.78 217 ALA B C 1
ATOM 4692 O O . ALA B 1 217 ? 17.786 -2.774 3.493 1.00 8.13 217 ALA B O 1
ATOM 4694 N N . HIS B 1 218 ? 19.315 -2.494 5.111 1.00 7.06 218 HIS B N 1
ATOM 4695 C CA . HIS B 1 218 ? 18.962 -3.753 5.752 1.00 6.64 218 HIS B CA 1
ATOM 4696 C C . HIS B 1 218 ? 17.699 -3.465 6.559 1.00 6.59 218 HIS B C 1
ATOM 4697 O O . HIS B 1 218 ? 16.806 -4.305 6.651 1.00 7.16 218 HIS B O 1
ATOM 4704 N N . VAL B 1 219 ? 17.644 -2.265 7.140 1.00 6.13 219 VAL B N 1
ATOM 4705 C CA . VAL B 1 219 ? 16.512 -1.824 7.951 1.00 6.53 219 VAL B CA 1
ATOM 4706 C C . VAL B 1 219 ? 16.277 -0.338 7.709 1.00 5.99 219 VAL B C 1
ATOM 4707 O O . VAL B 1 219 ? 17.225 0.423 7.510 1.00 6.41 219 VAL B O 1
ATOM 4711 N N . VAL B 1 220 ? 15.013 0.070 7.735 1.00 5.65 220 VAL B N 1
ATOM 4712 C CA . VAL B 1 220 ? 14.658 1.468 7.543 1.00 5.67 220 VAL B CA 1
ATOM 4713 C C . VAL B 1 220 ? 13.828 1.938 8.731 1.00 5.42 220 VAL B C 1
ATOM 4714 O O . VAL B 1 220 ? 12.869 1.271 9.126 1.00 6.29 220 VAL B O 1
ATOM 4718 N N . THR B 1 221 ? 14.211 3.069 9.315 1.00 4.94 221 THR B N 1
ATOM 4719 C CA . THR B 1 221 ? 13.467 3.627 10.433 1.00 5.68 221 THR B CA 1
ATOM 4720 C C . THR B 1 221 ? 12.852 4.939 9.972 1.00 5.30 221 THR B C 1
ATOM 4721 O O . THR B 1 221 ? 13.299 5.542 8.993 1.00 5.47 221 THR B O 1
ATOM 4725 N N . SER B 1 222 ? 11.828 5.392 10.683 1.00 5.86 222 SER B N 1
ATOM 4726 C CA . SER B 1 222 ? 11.176 6.630 10.306 1.00 5.72 222 SER B CA 1
ATOM 4727 C C . SER B 1 222 ? 10.192 7.088 11.358 1.00 5.90 222 SER B C 1
ATOM 4728 O O . SER B 1 222 ? 9.838 6.344 12.274 1.00 5.48 222 SER B O 1
ATOM 4731 N N . THR B 1 223 ? 9.785 8.342 11.221 1.00 6.82 223 THR B N 1
ATOM 4732 C CA . THR B 1 223 ? 8.754 8.919 12.060 1.00 6.49 223 THR B CA 1
ATOM 4733 C C . THR B 1 223 ? 7.537 8.826 11.143 1.00 6.11 223 THR B C 1
ATOM 4734 O O . THR B 1 223 ? 7.687 8.661 9.925 1.00 8.21 223 THR B O 1
ATOM 4738 N N . THR B 1 224 ? 6.338 8.906 11.706 1.00 6.11 224 THR B N 1
ATOM 4739 C CA . THR B 1 224 ? 5.141 8.871 10.878 1.00 6.27 224 THR B CA 1
ATOM 4740 C C . THR B 1 224 ? 4.656 10.298 10.653 1.00 6.52 224 THR B C 1
ATOM 4741 O O . THR B 1 224 ? 3.774 10.549 9.834 1.00 7.54 224 THR B O 1
ATOM 4745 N N . HIS B 1 225 ? 5.246 11.229 11.392 1.00 7.30 225 HIS B N 1
ATOM 4746 C CA . HIS B 1 225 ? 4.940 12.638 11.235 1.00 7.44 225 HIS B CA 1
ATOM 4747 C C . HIS B 1 225 ? 6.073 13.136 10.327 1.00 10.38 225 HIS B C 1
ATOM 4748 O O . HIS B 1 225 ? 6.889 12.332 9.864 1.00 12.79 225 HIS B O 1
ATOM 4755 N N . LYS B 1 226 ? 6.115 14.440 10.082 1.00 9.96 226 LYS B N 1
ATOM 4756 C CA . LYS B 1 226 ? 7.086 15.097 9.196 1.00 6.66 226 LYS B CA 1
ATOM 4757 C C . LYS B 1 226 ? 6.522 15.054 7.768 1.00 5.89 226 LYS B C 1
ATOM 4758 O O . LYS B 1 226 ? 5.331 15.307 7.605 1.00 5.57 226 LYS B O 1
ATOM 4764 N N . THR B 1 227 ? 7.306 14.743 6.738 1.00 6.07 227 THR B N 1
ATOM 4765 C CA . THR B 1 227 ? 6.715 14.758 5.396 1.00 6.14 227 THR B CA 1
ATOM 4766 C C . THR B 1 227 ? 5.608 13.729 5.180 1.00 6.35 227 THR B C 1
ATOM 4767 O O . THR B 1 227 ? 4.758 13.912 4.307 1.00 6.77 227 THR B O 1
ATOM 4771 N N . LEU B 1 228 ? 5.597 12.659 5.970 1.00 5.96 228 LEU B N 1
ATOM 4772 C CA . LEU B 1 228 ? 4.552 11.649 5.823 1.00 7.00 228 LEU B CA 1
ATOM 4773 C C . LEU B 1 228 ? 3.205 12.193 6.315 1.00 6.24 228 LEU B C 1
ATOM 4774 O O . LEU B 1 228 ? 2.154 11.610 6.046 1.00 6.75 228 LEU B O 1
ATOM 4779 N N . ARG B 1 229 ? 3.251 13.299 7.053 1.00 6.48 229 ARG B N 1
ATOM 4780 C CA . ARG B 1 229 ? 2.052 13.987 7.531 1.00 5.58 229 ARG B CA 1
ATOM 4781 C C . ARG B 1 229 ? 1.097 13.155 8.384 1.00 5.91 229 ARG B C 1
ATOM 4782 O O . ARG B 1 229 ? -0.116 13.370 8.370 1.00 6.46 229 ARG B O 1
ATOM 4790 N N . GLY B 1 230 ? 1.654 12.224 9.147 1.00 5.96 230 GLY B N 1
ATOM 4791 C CA . GLY B 1 230 ? 0.831 11.389 9.994 1.00 6.10 230 GLY B CA 1
ATOM 4792 C C . GLY B 1 230 ? 0.917 11.767 11.457 1.00 5.35 230 GLY B C 1
ATOM 4793 O O . GLY B 1 230 ? 1.470 12.811 11.819 1.00 5.50 230 GLY B O 1
ATOM 4794 N N . PRO B 1 231 ? 0.361 10.923 12.333 1.00 4.82 231 PRO B N 1
ATOM 4795 C CA . PRO B 1 231 ? 0.393 11.192 13.769 1.00 4.98 231 PRO B CA 1
ATOM 4796 C C . PRO B 1 231 ? 1.832 11.107 14.266 1.00 4.52 231 PRO B C 1
ATOM 4797 O O . PRO B 1 231 ? 2.689 10.501 13.623 1.00 5.35 231 PRO B O 1
ATOM 4801 N N . ARG B 1 232 ? 2.093 11.713 15.415 1.00 4.87 232 ARG B N 1
ATOM 4802 C CA . ARG B 1 232 ? 3.432 11.708 15.983 1.00 4.92 232 ARG B CA 1
ATOM 4803 C C . ARG B 1 232 ? 3.748 10.309 16.512 1.00 4.75 232 ARG B C 1
ATOM 4804 O O . ARG B 1 232 ? 3.072 9.806 17.412 1.00 5.22 232 ARG B O 1
ATOM 4812 N N . GLY B 1 233 ? 4.769 9.682 15.927 1.00 4.71 233 GLY B N 1
ATOM 4813 C CA . GLY B 1 233 ? 5.155 8.335 16.315 1.00 4.84 233 GLY B CA 1
ATOM 4814 C C . GLY B 1 233 ? 6.255 7.789 15.420 1.00 4.80 233 GLY B C 1
ATOM 4815 O O . GLY B 1 233 ? 6.781 8.516 14.572 1.00 5.12 233 GLY B O 1
ATOM 4816 N N . GLY B 1 234 ? 6.592 6.511 15.600 1.00 4.88 234 GLY B N 1
ATOM 4817 C CA . GLY B 1 234 ? 7.646 5.885 14.820 1.00 5.09 234 GLY B CA 1
ATOM 4818 C C . GLY B 1 234 ? 7.221 4.714 13.955 1.00 4.67 234 GLY B C 1
ATOM 4819 O O . GLY B 1 234 ? 6.080 4.244 14.016 1.00 4.90 234 GLY B O 1
ATOM 4820 N N . LEU B 1 235 ? 8.174 4.220 13.170 1.00 4.83 235 LEU B N 1
ATOM 4821 C CA . LEU B 1 235 ? 7.938 3.135 12.230 1.00 4.91 235 LEU B CA 1
ATOM 4822 C C . LEU B 1 235 ? 9.258 2.454 11.873 1.00 4.88 235 LEU B C 1
ATOM 4823 O O . LEU B 1 235 ? 10.304 3.103 11.835 1.00 4.74 235 LEU B O 1
ATOM 4828 N N . ILE B 1 236 ? 9.212 1.147 11.625 1.00 4.73 236 ILE B N 1
ATOM 4829 C CA . ILE B 1 236 ? 10.402 0.406 11.205 1.00 5.13 236 ILE B CA 1
ATOM 4830 C C . ILE B 1 236 ? 9.969 -0.485 10.042 1.00 4.98 236 ILE B C 1
ATOM 4831 O O . ILE B 1 236 ? 8.877 -1.062 10.066 1.00 5.50 236 ILE B O 1
ATOM 4836 N N . LEU B 1 237 ? 10.822 -0.585 9.024 1.00 5.14 237 LEU B N 1
ATOM 4837 C CA . LEU B 1 237 ? 10.539 -1.389 7.838 1.00 6.02 237 LEU B CA 1
ATOM 4838 C C . LEU B 1 237 ? 11.780 -2.171 7.431 1.00 5.94 237 LEU B C 1
ATOM 4839 O O . LEU B 1 237 ? 12.898 -1.819 7.806 1.00 6.11 237 LEU B O 1
ATOM 4844 N N . SER B 1 238 ? 11.579 -3.229 6.653 1.00 6.02 238 SER B N 1
ATOM 4845 C CA . SER B 1 238 ? 12.695 -4.024 6.155 1.00 7.26 238 SER B CA 1
ATOM 4846 C C . SER B 1 238 ? 12.266 -4.905 4.999 1.00 8.15 238 SER B C 1
ATOM 4847 O O . SER B 1 238 ? 11.098 -5.294 4.899 1.00 8.81 238 SER B O 1
ATOM 4850 N N . ASN B 1 239 ? 13.218 -5.204 4.121 1.00 8.67 239 ASN B N 1
ATOM 4851 C CA . ASN B 1 239 ? 12.958 -6.073 2.982 1.00 10.58 239 ASN B CA 1
ATOM 4852 C C . ASN B 1 239 ? 13.183 -7.516 3.422 1.00 10.94 239 ASN B C 1
ATOM 4853 O O . ASN B 1 239 ? 12.995 -8.448 2.641 1.00 12.35 239 ASN B O 1
ATOM 4858 N N . ASP B 1 240 ? 13.580 -7.691 4.679 1.00 11.34 240 ASP B N 1
ATOM 4859 C CA . ASP B 1 240 ? 13.854 -9.012 5.240 1.00 11.85 240 ASP B CA 1
ATOM 4860 C C . ASP B 1 240 ? 12.937 -9.302 6.429 1.00 11.24 240 ASP B C 1
ATOM 4861 O O . ASP B 1 240 ? 13.182 -8.826 7.537 1.00 11.22 240 ASP B O 1
ATOM 4866 N N . PRO B 1 241 ? 11.881 -10.109 6.219 1.00 11.77 241 PRO B N 1
ATOM 4867 C CA . PRO B 1 241 ? 10.942 -10.445 7.295 1.00 13.02 241 PRO B CA 1
ATOM 4868 C C . PRO B 1 241 ? 11.569 -11.189 8.473 1.00 13.40 241 PRO B C 1
ATOM 4869 O O . PRO B 1 241 ? 11.056 -11.133 9.591 1.00 13.18 241 PRO B O 1
ATOM 4873 N N . GLU B 1 242 ? 12.670 -11.892 8.224 1.00 14.20 242 GLU B N 1
ATOM 4874 C CA . GLU B 1 242 ? 13.347 -12.626 9.287 1.00 15.34 242 GLU B CA 1
ATOM 4875 C C . GLU B 1 242 ? 14.054 -11.662 10.230 1.00 14.60 242 GLU B C 1
ATOM 4876 O O . GLU B 1 242 ? 14.023 -11.836 11.449 1.00 16.01 242 GLU B O 1
ATOM 4882 N N . LEU B 1 243 ? 14.698 -10.649 9.660 1.00 13.32 243 LEU B N 1
ATOM 4883 C CA . LEU B 1 243 ? 15.382 -9.645 10.459 1.00 12.11 243 LEU B CA 1
ATOM 4884 C C . LEU B 1 243 ? 14.306 -8.855 11.202 1.00 10.81 243 LEU B C 1
ATOM 4885 O O . LEU B 1 243 ? 14.507 -8.407 12.331 1.00 10.07 243 LEU B O 1
ATOM 4890 N N . GLY B 1 244 ? 13.155 -8.699 10.557 1.00 9.12 244 GLY B N 1
ATOM 4891 C CA . GLY B 1 244 ? 12.056 -7.982 11.174 1.00 9.14 244 GLY B CA 1
ATOM 4892 C C . GLY B 1 244 ? 11.610 -8.672 12.448 1.00 9.01 244 GLY B C 1
ATOM 4893 O O . GLY B 1 244 ? 11.295 -8.014 13.438 1.00 8.37 244 GLY B O 1
ATOM 4894 N N . LYS B 1 245 ? 11.581 -10.000 12.428 1.00 10.12 245 LYS B N 1
ATOM 4895 C CA . LYS B 1 245 ? 11.172 -10.762 13.602 1.00 11.22 245 LYS B CA 1
ATOM 4896 C C . LYS B 1 245 ? 12.094 -10.451 14.777 1.00 10.90 245 LYS B C 1
ATOM 4897 O O . LYS B 1 245 ? 11.646 -10.366 15.921 1.00 11.43 245 LYS B O 1
ATOM 4899 N N . ARG B 1 246 ? 13.383 -10.284 14.494 1.00 11.29 246 ARG B N 1
ATOM 4900 C CA . ARG B 1 246 ? 14.352 -9.971 15.538 1.00 11.39 246 ARG B CA 1
ATOM 4901 C C . ARG B 1 246 ? 14.068 -8.591 16.121 1.00 10.34 246 ARG B C 1
ATOM 4902 O O . ARG B 1 246 ? 14.076 -8.401 17.335 1.00 10.56 246 ARG B O 1
ATOM 4910 N N . ILE B 1 247 ? 13.821 -7.627 15.241 1.00 8.70 247 ILE B N 1
ATOM 4911 C CA . ILE B 1 247 ? 13.546 -6.265 15.668 1.00 7.80 247 ILE B CA 1
ATOM 4912 C C . ILE B 1 247 ? 12.230 -6.179 16.439 1.00 6.41 247 ILE B C 1
ATOM 4913 O O . ILE B 1 247 ? 12.122 -5.409 17.391 1.00 7.07 247 ILE B O 1
ATOM 4918 N N . ASP B 1 248 ? 11.233 -6.971 16.045 1.00 6.36 248 ASP B N 1
ATOM 4919 C CA . ASP B 1 248 ? 9.959 -6.956 16.758 1.00 6.45 248 ASP B CA 1
ATOM 4920 C C . ASP B 1 248 ? 10.203 -7.241 18.239 1.00 6.50 248 ASP B C 1
ATOM 4921 O O . ASP B 1 248 ? 9.587 -6.623 19.105 1.00 6.66 248 ASP B O 1
ATOM 4926 N N . LYS B 1 249 ? 11.102 -8.178 18.525 1.00 6.70 249 LYS B N 1
ATOM 4927 C CA . LYS B 1 249 ? 11.412 -8.539 19.904 1.00 7.38 249 LYS B CA 1
ATOM 4928 C C . LYS B 1 249 ? 12.070 -7.400 20.674 1.00 6.49 249 LYS B C 1
ATOM 4929 O O . LYS B 1 249 ? 11.933 -7.315 21.897 1.00 6.54 249 LYS B O 1
ATOM 4935 N N . LEU B 1 250 ? 12.786 -6.526 19.972 1.00 6.62 250 LEU B N 1
ATOM 4936 C CA . LEU B 1 250 ? 13.421 -5.405 20.646 1.00 6.24 250 LEU B CA 1
ATOM 4937 C C . LEU B 1 250 ? 12.415 -4.297 20.950 1.00 6.45 250 LEU B C 1
ATOM 4938 O O . LEU B 1 250 ? 12.551 -3.598 21.950 1.00 6.83 250 LEU B O 1
ATOM 4943 N N . ILE B 1 251 ? 11.406 -4.119 20.100 1.00 6.26 251 ILE B N 1
ATOM 4944 C CA . ILE B 1 251 ? 10.388 -3.108 20.386 1.00 6.33 251 ILE B CA 1
ATOM 4945 C C . ILE B 1 251 ? 9.597 -3.604 21.602 1.00 6.10 251 ILE B C 1
ATOM 4946 O O . ILE B 1 251 ? 9.329 -2.846 22.531 1.00 6.26 251 ILE B O 1
ATOM 4951 N N . PHE B 1 252 ? 9.229 -4.882 21.591 1.00 6.42 252 PHE B N 1
ATOM 4952 C CA . PHE B 1 252 ? 8.523 -5.488 22.716 1.00 7.16 252 PHE B CA 1
ATOM 4953 C C . PHE B 1 252 ? 8.878 -6.965 22.761 1.00 6.71 252 PHE B C 1
ATOM 4954 O O . PHE B 1 252 ? 8.726 -7.669 21.764 1.00 7.07 252 PHE B O 1
ATOM 4962 N N . PRO B 1 253 ? 9.271 -7.477 23.937 1.00 7.22 253 PRO B N 1
ATOM 4963 C CA . PRO B 1 253 ? 9.412 -6.822 25.244 1.00 7.44 253 PRO B CA 1
ATOM 4964 C C . PRO B 1 253 ? 10.696 -6.026 25.489 1.00 7.62 253 PRO B C 1
ATOM 4965 O O . PRO B 1 253 ? 10.978 -5.642 26.625 1.00 8.17 253 PRO B O 1
ATOM 4969 N N . GLY B 1 254 ? 11.455 -5.760 24.434 1.00 7.88 254 GLY B N 1
ATOM 4970 C CA . GLY B 1 254 ? 12.709 -5.043 24.585 1.00 8.01 254 GLY B CA 1
ATOM 4971 C C . GLY B 1 254 ? 12.723 -3.653 25.200 1.00 8.07 254 GLY B C 1
ATOM 4972 O O . GLY B 1 254 ? 13.260 -3.463 26.297 1.00 9.90 254 GLY B O 1
ATOM 4973 N N . ILE B 1 255 ? 12.142 -2.675 24.510 1.00 7.39 255 ILE B N 1
ATOM 4974 C CA . ILE B 1 255 ? 12.173 -1.306 25.015 1.00 7.37 255 ILE B CA 1
ATOM 4975 C C . ILE B 1 255 ? 10.842 -0.625 25.290 1.00 7.44 255 ILE B C 1
ATOM 4976 O O . ILE B 1 255 ? 10.816 0.459 25.874 1.00 9.91 255 ILE B O 1
ATOM 4981 N N . GLN B 1 256 ? 9.740 -1.234 24.870 1.00 6.59 256 GLN B N 1
ATOM 4982 C CA . GLN B 1 256 ? 8.429 -0.650 25.119 1.00 6.34 256 GLN B CA 1
ATOM 4983 C C . GLN B 1 256 ? 7.537 -1.649 25.829 1.00 6.58 256 GLN B C 1
ATOM 4984 O O . GLN B 1 256 ? 7.885 -2.823 25.983 1.00 7.59 256 GLN B O 1
ATOM 4990 N N . GLY B 1 257 ? 6.390 -1.156 26.278 1.00 7.17 257 GLY B N 1
ATOM 4991 C CA . GLY B 1 257 ? 5.407 -1.992 26.931 1.00 7.48 257 GLY B CA 1
ATOM 4992 C C . GLY B 1 257 ? 4.201 -1.974 26.013 1.00 7.33 257 GLY B C 1
ATOM 4993 O O . GLY B 1 257 ? 4.285 -2.403 24.859 1.00 8.33 257 GLY B O 1
ATOM 4994 N N . GLY B 1 258 ? 3.085 -1.454 26.507 1.00 6.82 258 GLY B N 1
ATOM 4995 C CA . GLY B 1 258 ? 1.898 -1.393 25.678 1.00 7.14 258 GLY B CA 1
ATOM 4996 C C . GLY B 1 258 ? 2.028 -0.370 24.561 1.00 6.89 258 GLY B C 1
ATOM 4997 O O . GLY B 1 258 ? 2.529 0.734 24.785 1.00 7.55 258 GLY B O 1
ATOM 4998 N N . PRO B 1 259 ? 1.611 -0.714 23.335 1.00 5.81 259 PRO B N 1
ATOM 4999 C CA . PRO B 1 259 ? 1.694 0.221 22.210 1.00 5.95 259 PRO B CA 1
ATOM 5000 C C . PRO B 1 259 ? 0.526 1.203 22.286 1.00 5.24 259 PRO B C 1
ATOM 5001 O O . PRO B 1 259 ? -0.469 0.938 22.959 1.00 6.18 259 PRO B O 1
ATOM 5005 N N . LEU B 1 260 ? 0.642 2.334 21.599 1.00 4.80 260 LEU B N 1
ATOM 5006 C CA . LEU B 1 260 ? -0.431 3.325 21.597 1.00 4.46 260 LEU B CA 1
ATOM 5007 C C . LEU B 1 260 ? -1.313 2.976 20.397 1.00 4.52 260 LEU B C 1
ATOM 5008 O O . LEU B 1 260 ? -1.097 3.477 19.293 1.00 4.98 260 LEU B O 1
ATOM 5013 N N . GLU B 1 261 ? -2.313 2.123 20.608 1.00 4.39 261 GLU B N 1
ATOM 5014 C CA . GLU B 1 261 ? -3.142 1.689 19.484 1.00 4.66 261 GLU B CA 1
ATOM 5015 C C . GLU B 1 261 ? -3.976 2.779 18.822 1.00 4.74 261 GLU B C 1
ATOM 5016 O O . GLU B 1 261 ? -4.302 2.673 17.638 1.00 4.35 261 GLU B O 1
ATOM 5022 N N . HIS B 1 262 ? -4.327 3.821 19.571 1.00 5.00 262 HIS B N 1
ATOM 5023 C CA . HIS B 1 262 ? -5.058 4.943 18.984 1.00 4.41 262 HIS B CA 1
ATOM 5024 C C . HIS B 1 262 ? -4.117 5.643 17.998 1.00 4.43 262 HIS B C 1
ATOM 5025 O O . HIS B 1 262 ? -4.545 6.078 16.931 1.00 4.78 262 HIS B O 1
ATOM 5032 N N . VAL B 1 263 ? -2.838 5.758 18.355 1.00 4.10 263 VAL B N 1
ATOM 5033 C CA . VAL B 1 263 ? -1.882 6.394 17.452 1.00 4.35 263 VAL B CA 1
ATOM 5034 C C . VAL B 1 263 ? -1.665 5.478 16.247 1.00 4.24 263 VAL B C 1
ATOM 5035 O O . VAL B 1 263 ? -1.559 5.950 15.114 1.00 4.52 263 VAL B O 1
ATOM 5039 N N . ILE B 1 264 ? -1.616 4.170 16.482 1.00 4.29 264 ILE B N 1
ATOM 5040 C CA . ILE B 1 264 ? -1.451 3.216 15.391 1.00 5.09 264 ILE B CA 1
ATOM 5041 C C . ILE B 1 264 ? -2.640 3.330 14.422 1.00 4.49 264 ILE B C 1
ATOM 5042 O O . ILE B 1 264 ? -2.466 3.220 13.206 1.00 4.98 264 ILE B O 1
ATOM 5047 N N . ALA B 1 265 ? -3.843 3.563 14.945 1.00 5.08 265 ALA B N 1
ATOM 5048 C CA . ALA B 1 265 ? -5.006 3.749 14.077 1.00 5.30 265 ALA B CA 1
ATOM 5049 C C . ALA B 1 265 ? -4.733 4.997 13.225 1.00 4.79 265 ALA B C 1
ATOM 5050 O O . ALA B 1 265 ? -5.028 5.029 12.029 1.00 5.28 265 ALA B O 1
ATOM 5052 N N . GLY B 1 266 ? -4.171 6.027 13.855 1.00 4.82 266 GLY B N 1
ATOM 5053 C CA . GLY B 1 266 ? -3.833 7.244 13.139 1.00 5.18 266 GLY B CA 1
ATOM 5054 C C . GLY B 1 266 ? -2.787 6.982 12.067 1.00 5.15 266 GLY B C 1
ATOM 5055 O O . GLY B 1 266 ? -2.806 7.622 11.015 1.00 5.23 266 GLY B O 1
ATOM 5056 N N . LYS B 1 267 ? -1.867 6.056 12.328 1.00 5.15 267 LYS B N 1
ATOM 5057 C CA . LYS B 1 267 ? -0.842 5.719 11.344 1.00 5.28 267 LYS B CA 1
ATOM 5058 C C . LYS B 1 267 ? -1.517 5.058 10.144 1.00 5.38 267 LYS B C 1
ATOM 5059 O O . LYS B 1 267 ? -1.184 5.354 8.997 1.00 5.72 267 LYS B O 1
ATOM 5065 N N . ALA B 1 268 ? -2.474 4.172 10.406 1.00 5.24 268 ALA B N 1
ATOM 5066 C CA . ALA B 1 268 ? -3.199 3.519 9.322 1.00 5.45 268 ALA B CA 1
ATOM 5067 C C . ALA B 1 268 ? -3.873 4.585 8.459 1.00 5.27 268 ALA B C 1
ATOM 5068 O O . ALA B 1 268 ? -3.818 4.522 7.228 1.00 5.64 268 ALA B O 1
ATOM 5070 N N . VAL B 1 269 ? -4.506 5.563 9.100 1.00 5.25 269 VAL B N 1
ATOM 5071 C CA . VAL B 1 269 ? -5.175 6.631 8.364 1.00 6.41 269 VAL B CA 1
ATOM 5072 C C . VAL B 1 269 ? -4.170 7.435 7.536 1.00 5.38 269 VAL B C 1
ATOM 5073 O O . VAL B 1 269 ? -4.423 7.746 6.369 1.00 6.26 269 VAL B O 1
ATOM 5077 N N . ALA B 1 270 ? -3.027 7.765 8.134 1.00 5.96 270 ALA B N 1
ATOM 5078 C CA . ALA B 1 270 ? -1.999 8.524 7.428 1.00 5.98 270 ALA B CA 1
ATOM 5079 C C . ALA B 1 270 ? -1.471 7.756 6.217 1.00 6.19 270 ALA B C 1
ATOM 5080 O O . ALA B 1 270 ? -1.205 8.351 5.172 1.00 6.44 270 ALA B O 1
ATOM 5082 N N . PHE B 1 271 ? -1.311 6.443 6.354 1.00 6.28 271 PHE B N 1
ATOM 5083 C CA . PHE B 1 271 ? -0.824 5.635 5.240 1.00 6.71 271 PHE B CA 1
ATOM 5084 C C . PHE B 1 271 ? -1.878 5.628 4.129 1.00 6.99 271 PHE B C 1
ATOM 5085 O O . PHE B 1 271 ? -1.547 5.680 2.943 1.00 6.86 271 PHE B O 1
ATOM 5093 N N . PHE B 1 272 ? -3.149 5.568 4.519 1.00 6.91 272 PHE B N 1
ATOM 5094 C CA . PHE B 1 272 ? -4.251 5.596 3.561 1.00 6.85 272 PHE B CA 1
ATOM 5095 C C . PHE B 1 272 ? -4.179 6.907 2.782 1.00 7.11 272 PHE B C 1
ATOM 5096 O O . PHE B 1 272 ? -4.299 6.920 1.558 1.00 7.68 272 PHE B O 1
ATOM 5104 N N . GLU B 1 273 ? -3.982 8.014 3.493 1.00 6.81 273 GLU B N 1
ATOM 5105 C CA . GLU B 1 273 ? -3.896 9.316 2.841 1.00 6.91 273 GLU B CA 1
ATOM 5106 C C . GLU B 1 273 ? -2.697 9.399 1.899 1.00 7.49 273 GLU B C 1
ATOM 5107 O O . GLU B 1 273 ? -2.797 9.960 0.805 1.00 7.68 273 GLU B O 1
ATOM 5113 N N . ALA B 1 274 ? -1.571 8.830 2.318 1.00 6.86 274 ALA B N 1
ATOM 5114 C CA . ALA B 1 274 ? -0.356 8.859 1.508 1.00 7.89 274 ALA B CA 1
ATOM 5115 C C . ALA B 1 274 ? -0.457 7.986 0.261 1.00 9.05 274 ALA B C 1
ATOM 5116 O O . ALA B 1 274 ? 0.306 8.167 -0.689 1.00 10.09 274 ALA B O 1
ATOM 5118 N N . LEU B 1 275 ? -1.392 7.041 0.271 1.00 9.45 275 LEU B N 1
ATOM 5119 C CA . LEU B 1 275 ? -1.592 6.146 -0.866 1.00 11.12 275 LEU B CA 1
ATOM 5120 C C . LEU B 1 275 ? -2.492 6.778 -1.928 1.00 11.90 275 LEU B C 1
ATOM 5121 O O . LEU B 1 275 ? -2.655 6.226 -3.016 1.00 14.62 275 LEU B O 1
ATOM 5126 N N . GLN B 1 276 ? -3.071 7.934 -1.616 1.00 11.40 276 GLN B N 1
ATOM 5127 C CA . GLN B 1 276 ? -3.953 8.626 -2.554 1.00 12.54 276 GLN B CA 1
ATOM 5128 C C . GLN B 1 276 ? -3.138 9.443 -3.551 1.00 12.73 276 GLN B C 1
ATOM 5129 O O . GLN B 1 276 ? -2.075 9.964 -3.217 1.00 12.32 276 GLN B O 1
ATOM 5135 N N . PRO B 1 277 ? -3.629 9.572 -4.794 1.00 13.86 277 PRO B N 1
ATOM 5136 C CA . PRO B 1 277 ? -2.890 10.349 -5.792 1.00 13.93 277 PRO B CA 1
ATOM 5137 C C . PRO B 1 277 ? -2.683 11.797 -5.350 1.00 13.81 277 PRO B C 1
ATOM 5138 O O . PRO B 1 277 ? -1.699 12.434 -5.724 1.00 13.86 277 PRO B O 1
ATOM 5142 N N . GLU B 1 278 ? -3.605 12.307 -4.540 1.00 13.11 278 GLU B N 1
ATOM 5143 C CA . GLU B 1 278 ? -3.509 13.675 -4.049 1.00 13.44 278 GLU B CA 1
ATOM 5144 C C . GLU B 1 278 ? -2.245 13.894 -3.217 1.00 12.01 278 GLU B C 1
ATOM 5145 O O . GLU B 1 278 ? -1.716 15.006 -3.161 1.00 11.96 278 GLU B O 1
ATOM 5151 N N . PHE B 1 279 ? -1.759 12.839 -2.570 1.00 10.47 279 PHE B N 1
ATOM 5152 C CA . PHE B 1 279 ? -0.561 12.970 -1.748 1.00 9.49 279 PHE B CA 1
ATOM 5153 C C . PHE B 1 279 ? 0.671 13.208 -2.610 1.00 9.24 279 PHE B C 1
ATOM 5154 O O . PHE B 1 279 ? 1.603 13.898 -2.197 1.00 8.46 279 PHE B O 1
ATOM 5162 N N . LYS B 1 280 ? 0.680 12.630 -3.807 1.00 10.25 280 LYS B N 1
ATOM 5163 C CA . LYS B 1 280 ? 1.803 12.816 -4.717 1.00 11.20 280 LYS B CA 1
ATOM 5164 C C . LYS B 1 280 ? 1.837 14.266 -5.189 1.00 10.50 280 LYS B C 1
ATOM 5165 O O . LYS B 1 280 ? 2.907 14.863 -5.304 1.00 10.37 280 LYS B O 1
ATOM 5171 N N . GLU B 1 281 ? 0.663 14.827 -5.461 1.00 10.70 281 GLU B N 1
ATOM 5172 C CA . GLU B 1 281 ? 0.572 16.213 -5.907 1.00 10.91 281 GLU B CA 1
ATOM 5173 C C . GLU B 1 281 ? 1.034 17.128 -4.780 1.00 9.57 281 GLU B C 1
ATOM 5174 O O . GLU B 1 281 ? 1.749 18.104 -5.009 1.00 9.67 281 GLU B O 1
ATOM 5180 N N . TYR B 1 282 ? 0.612 16.806 -3.562 1.00 8.67 282 TYR B N 1
ATOM 5181 C CA . TYR B 1 282 ? 1.003 17.571 -2.387 1.00 8.19 282 TYR B CA 1
ATOM 5182 C C . TYR B 1 282 ? 2.524 17.547 -2.245 1.00 7.37 282 TYR B C 1
ATOM 5183 O O . TYR B 1 282 ? 3.162 18.588 -2.086 1.00 7.89 282 TYR B O 1
ATOM 5192 N N . SER B 1 283 ? 3.097 16.351 -2.309 1.00 7.63 283 SER B N 1
ATOM 5193 C CA . SER B 1 283 ? 4.537 16.188 -2.162 1.00 7.26 283 SER B CA 1
ATOM 5194 C C . SER B 1 283 ? 5.324 16.915 -3.250 1.00 7.30 283 SER B C 1
ATOM 5195 O O . SER B 1 283 ? 6.399 17.455 -2.988 1.00 7.41 283 SER B O 1
ATOM 5198 N N . ARG B 1 284 ? 4.790 16.936 -4.467 1.00 8.10 284 ARG B N 1
ATOM 5199 C CA . ARG B 1 284 ? 5.456 17.628 -5.566 1.00 8.81 284 ARG B CA 1
ATOM 5200 C C . ARG B 1 284 ? 5.522 19.115 -5.227 1.00 8.12 284 ARG B C 1
ATOM 5201 O O . ARG B 1 284 ? 6.551 19.762 -5.418 1.00 8.52 284 ARG B O 1
ATOM 5209 N N . LEU B 1 285 ? 4.418 19.652 -4.718 1.00 7.74 285 LEU B N 1
ATOM 5210 C CA . LEU B 1 285 ? 4.357 21.061 -4.348 1.00 8.03 285 LEU B CA 1
ATOM 5211 C C . LEU B 1 285 ? 5.279 21.372 -3.173 1.00 7.04 285 LEU B C 1
ATOM 5212 O O . LEU B 1 285 ? 5.824 22.474 -3.079 1.00 6.91 285 LEU B O 1
ATOM 5217 N N . VAL B 1 286 ? 5.449 20.410 -2.270 1.00 6.77 286 VAL B N 1
ATOM 5218 C CA . VAL B 1 286 ? 6.337 20.609 -1.130 1.00 6.40 286 VAL B CA 1
ATOM 5219 C C . VAL B 1 286 ? 7.750 20.881 -1.639 1.00 6.43 286 VAL B C 1
ATOM 5220 O O . VAL B 1 286 ? 8.395 21.844 -1.230 1.00 6.83 286 VAL B O 1
ATOM 5224 N N . VAL B 1 287 ? 8.222 20.026 -2.538 1.00 6.10 287 VAL B N 1
ATOM 5225 C CA . VAL B 1 287 ? 9.562 20.169 -3.092 1.00 7.49 287 VAL B CA 1
ATOM 5226 C C . VAL B 1 287 ? 9.687 21.426 -3.957 1.00 6.84 287 VAL B C 1
ATOM 5227 O O . VAL B 1 287 ? 10.696 22.128 -3.894 1.00 7.21 287 VAL B O 1
ATOM 5231 N N . GLU B 1 288 ? 8.662 21.720 -4.752 1.00 7.07 288 GLU B N 1
ATOM 5232 C CA . GLU B 1 288 ? 8.695 22.915 -5.586 1.00 7.75 288 GLU B CA 1
ATOM 5233 C C . GLU B 1 288 ? 8.754 24.159 -4.706 1.00 7.37 288 GLU B C 1
ATOM 5234 O O . GLU B 1 288 ? 9.498 25.101 -4.998 1.00 8.12 288 GLU B O 1
ATOM 5240 N N . ASN B 1 289 ? 7.969 24.166 -3.631 1.00 6.67 289 ASN B N 1
ATOM 5241 C CA . ASN B 1 289 ? 7.959 25.303 -2.719 1.00 6.71 289 ASN B CA 1
ATOM 5242 C C . ASN B 1 289 ? 9.319 25.494 -2.057 1.00 6.54 289 ASN B C 1
ATOM 5243 O O . ASN B 1 289 ? 9.793 26.621 -1.920 1.00 6.44 289 ASN B O 1
ATOM 5248 N N . ALA B 1 290 ? 9.941 24.397 -1.633 1.00 6.27 290 ALA B N 1
ATOM 5249 C CA . ALA B 1 290 ? 11.242 24.480 -0.979 1.00 6.26 290 ALA B CA 1
ATOM 5250 C C . ALA B 1 290 ? 12.295 25.041 -1.930 1.00 6.23 290 ALA B C 1
ATOM 5251 O O . ALA B 1 290 ? 13.065 25.930 -1.560 1.00 6.86 290 ALA B O 1
ATOM 5253 N N . LYS B 1 291 ? 12.327 24.516 -3.150 1.00 6.81 291 LYS B N 1
ATOM 5254 C CA . LYS B 1 291 ? 13.283 24.984 -4.144 1.00 7.97 291 LYS B CA 1
ATOM 5255 C C . LYS B 1 291 ? 13.064 26.459 -4.463 1.00 8.17 291 LYS B C 1
ATOM 5256 O O . LYS B 1 291 ? 14.015 27.240 -4.515 1.00 8.32 291 LYS B O 1
ATOM 5262 N N . ARG B 1 292 ? 11.810 26.842 -4.674 1.00 7.55 292 ARG B N 1
ATOM 5263 C CA . ARG B 1 292 ? 11.501 28.229 -5.000 1.00 7.49 292 ARG B CA 1
ATOM 5264 C C . ARG B 1 292 ? 11.795 29.182 -3.846 1.00 7.80 292 ARG B C 1
ATOM 5265 O O . ARG B 1 292 ? 12.325 30.272 -4.063 1.00 7.45 292 ARG B O 1
ATOM 5273 N N . LEU B 1 293 ? 11.458 28.785 -2.622 1.00 7.15 293 LEU B N 1
ATOM 5274 C CA . LEU B 1 293 ? 11.713 29.648 -1.477 1.00 7.54 293 LEU B CA 1
ATOM 5275 C C . LEU B 1 293 ? 13.218 29.830 -1.278 1.00 7.84 293 LEU B C 1
ATOM 5276 O O . LEU B 1 293 ? 13.679 30.923 -0.953 1.00 7.54 293 LEU B O 1
ATOM 5281 N N . ALA B 1 294 ? 13.983 28.760 -1.479 1.00 7.61 294 ALA B N 1
ATOM 5282 C CA . ALA B 1 294 ? 15.434 28.842 -1.344 1.00 7.65 294 ALA B CA 1
ATOM 5283 C C . ALA B 1 294 ? 15.969 29.823 -2.389 1.00 8.19 294 ALA B C 1
ATOM 5284 O O . ALA B 1 294 ? 16.823 30.657 -2.092 1.00 8.31 294 ALA B O 1
ATOM 5286 N N . GLU B 1 295 ? 15.460 29.719 -3.613 1.00 7.29 295 GLU B N 1
ATOM 5287 C CA . GLU B 1 295 ? 15.884 30.609 -4.689 1.00 8.28 295 GLU B CA 1
ATOM 5288 C C . GLU B 1 295 ? 15.528 32.059 -4.374 1.00 7.84 295 GLU B C 1
ATOM 5289 O O . GLU B 1 295 ? 16.337 32.968 -4.586 1.00 8.44 295 GLU B O 1
ATOM 5295 N N . GLU B 1 296 ? 14.314 32.279 -3.878 1.00 7.60 296 GLU B N 1
ATOM 5296 C CA . GLU B 1 296 ? 13.876 33.632 -3.551 1.00 7.68 296 GLU B CA 1
ATOM 5297 C C . GLU B 1 296 ? 14.748 34.258 -2.467 1.00 7.64 296 GLU B C 1
ATOM 5298 O O . GLU B 1 296 ? 15.037 35.454 -2.511 1.00 8.22 296 GLU B O 1
ATOM 5304 N N . LEU B 1 297 ? 15.172 33.459 -1.493 1.00 7.55 297 LEU B N 1
ATOM 5305 C CA . LEU B 1 297 ? 16.032 33.983 -0.443 1.00 7.44 297 LEU B CA 1
ATOM 5306 C C . LEU B 1 297 ? 17.430 34.233 -1.007 1.00 8.08 297 LEU B C 1
ATOM 5307 O O . LEU B 1 297 ? 18.080 35.219 -0.656 1.00 8.07 297 LEU B O 1
ATOM 5312 N N . ALA B 1 298 ? 17.887 33.352 -1.892 1.00 8.39 298 ALA B N 1
ATOM 5313 C CA . ALA B 1 298 ? 19.199 33.522 -2.506 1.00 9.06 298 ALA B CA 1
ATOM 5314 C C . ALA B 1 298 ? 19.220 34.827 -3.304 1.00 9.02 298 ALA B C 1
ATOM 5315 O O . ALA B 1 298 ? 20.225 35.537 -3.317 1.00 10.24 298 ALA B O 1
ATOM 5317 N N . ARG B 1 299 ? 18.108 35.145 -3.964 1.00 9.58 299 ARG B N 1
ATOM 5318 C CA . ARG B 1 299 ? 18.023 36.372 -4.751 1.00 10.93 299 ARG B CA 1
ATOM 5319 C C . ARG B 1 299 ? 17.992 37.608 -3.863 1.00 10.62 299 ARG B C 1
ATOM 5320 O O . ARG B 1 299 ? 18.130 38.734 -4.346 1.00 10.62 299 ARG B O 1
ATOM 5328 N N . ARG B 1 300 ? 17.808 37.393 -2.565 1.00 10.23 300 ARG B N 1
ATOM 5329 C CA . ARG B 1 300 ? 17.800 38.489 -1.609 1.00 9.97 300 ARG B CA 1
ATOM 5330 C C . ARG B 1 300 ? 19.134 38.550 -0.870 1.00 9.79 300 ARG B C 1
ATOM 5331 O O . ARG B 1 300 ? 19.292 39.300 0.092 1.00 11.42 300 ARG B O 1
ATOM 5339 N N . GLY B 1 301 ? 20.090 37.747 -1.330 1.00 9.93 301 GLY B N 1
ATOM 5340 C CA . GLY B 1 301 ? 21.415 37.756 -0.734 1.00 10.20 301 GLY B CA 1
ATOM 5341 C C . GLY B 1 301 ? 21.741 36.718 0.321 1.00 10.98 301 GLY B C 1
ATOM 5342 O O . GLY B 1 301 ? 22.843 36.734 0.867 1.00 12.63 301 GLY B O 1
ATOM 5343 N N . TYR B 1 302 ? 20.808 35.822 0.625 1.00 9.75 302 TYR B N 1
ATOM 5344 C CA . TYR B 1 302 ? 21.071 34.797 1.630 1.00 8.47 302 TYR B CA 1
ATOM 5345 C C . TYR B 1 302 ? 21.808 33.610 1.036 1.00 8.91 302 TYR B C 1
ATOM 5346 O O . TYR B 1 302 ? 21.521 33.195 -0.086 1.00 10.35 302 TYR B O 1
ATOM 5355 N N . ARG B 1 303 ? 22.761 33.065 1.789 1.00 10.02 303 ARG B N 1
ATOM 5356 C CA . ARG B 1 303 ? 23.516 31.918 1.308 1.00 9.80 303 ARG B CA 1
ATOM 5357 C C . ARG B 1 303 ? 22.822 30.628 1.712 1.00 9.28 303 ARG B C 1
ATOM 5358 O O . ARG B 1 303 ? 22.578 30.377 2.896 1.00 10.04 303 ARG B O 1
ATOM 5366 N N . ILE B 1 304 ? 22.509 29.815 0.712 1.00 9.91 304 ILE B N 1
ATOM 5367 C CA . ILE B 1 304 ? 21.843 28.541 0.929 1.00 9.51 304 ILE B CA 1
ATOM 5368 C C . ILE B 1 304 ? 22.901 27.439 0.918 1.00 9.54 304 ILE B C 1
ATOM 5369 O O . ILE B 1 304 ? 23.699 27.353 -0.015 1.00 10.29 304 ILE B O 1
ATOM 5374 N N . VAL B 1 305 ? 22.914 26.605 1.954 1.00 9.62 305 VAL B N 1
ATOM 5375 C CA . VAL B 1 305 ? 23.884 25.517 2.033 1.00 9.67 305 VAL B CA 1
ATOM 5376 C C . VAL B 1 305 ? 23.680 24.564 0.851 1.00 9.71 305 VAL B C 1
ATOM 5377 O O . VAL B 1 305 ? 22.565 24.116 0.589 1.00 9.72 305 VAL B O 1
ATOM 5381 N N . THR B 1 306 ? 24.776 24.274 0.152 1.00 10.24 306 THR B N 1
ATOM 5382 C CA . THR B 1 306 ? 24.821 23.430 -1.050 1.00 10.26 306 THR B CA 1
ATOM 5383 C C . THR B 1 306 ? 24.230 24.176 -2.242 1.00 10.92 306 THR B C 1
ATOM 5384 O O . THR B 1 306 ? 24.155 23.639 -3.345 1.00 11.24 306 THR B O 1
ATOM 5388 N N . GLY B 1 307 ? 23.809 25.416 -2.008 1.00 10.05 307 GLY B N 1
ATOM 5389 C CA . GLY B 1 307 ? 23.251 26.233 -3.073 1.00 11.04 307 GLY B CA 1
ATOM 5390 C C . GLY B 1 307 ? 21.775 26.035 -3.362 1.00 11.04 307 GLY B C 1
ATOM 5391 O O . GLY B 1 307 ? 21.190 26.786 -4.143 1.00 12.63 307 GLY B O 1
ATOM 5392 N N . GLY B 1 308 ? 21.165 25.033 -2.738 1.00 10.69 308 GLY B N 1
ATOM 5393 C CA . GLY B 1 308 ? 19.756 24.773 -2.968 1.00 10.20 308 GLY B CA 1
ATOM 5394 C C . GLY B 1 308 ? 19.293 23.534 -2.231 1.00 9.13 308 GLY B C 1
ATOM 5395 O O . GLY B 1 308 ? 19.788 23.234 -1.143 1.00 9.75 308 GLY B O 1
ATOM 5396 N N . THR B 1 309 ? 18.352 22.808 -2.827 1.00 8.90 309 THR B N 1
ATOM 5397 C CA . THR B 1 309 ? 17.821 21.604 -2.202 1.00 8.49 309 THR B CA 1
ATOM 5398 C C . THR B 1 309 ? 17.176 20.644 -3.200 1.00 9.00 309 THR B C 1
ATOM 5399 O O . THR B 1 309 ? 16.718 21.052 -4.271 1.00 9.40 309 THR B O 1
ATOM 5403 N N . ASP B 1 310 ? 17.164 19.362 -2.837 1.00 8.56 310 ASP B N 1
ATOM 5404 C CA . ASP B 1 310 ? 16.551 18.309 -3.643 1.00 8.68 310 ASP B CA 1
ATOM 5405 C C . ASP B 1 310 ? 15.269 17.866 -2.947 1.00 8.32 310 ASP B C 1
ATOM 5406 O O . ASP B 1 310 ? 14.489 17.096 -3.507 1.00 9.01 310 ASP B O 1
ATOM 5411 N N . ASN B 1 311 ? 15.063 18.337 -1.720 1.00 8.06 311 ASN B N 1
ATOM 5412 C CA . ASN B 1 311 ? 13.898 17.925 -0.954 1.00 7.20 311 ASN B CA 1
ATOM 5413 C C . ASN B 1 311 ? 13.028 19.045 -0.389 1.00 7.25 311 ASN B C 1
ATOM 5414 O O . ASN B 1 311 ? 12.881 20.101 -1.002 1.00 7.83 311 ASN B O 1
ATOM 5419 N N . HIS B 1 312 ? 12.454 18.793 0.783 1.00 6.55 312 HIS B N 1
ATOM 5420 C CA . HIS B 1 312 ? 11.538 19.715 1.457 1.00 5.97 312 HIS B CA 1
ATOM 5421 C C . HIS B 1 312 ? 12.181 20.761 2.355 1.00 6.47 312 HIS B C 1
ATOM 5422 O O . HIS B 1 312 ? 11.485 21.627 2.891 1.00 6.67 312 HIS B O 1
ATOM 5429 N N . LEU B 1 313 ? 13.494 20.685 2.537 1.00 6.73 313 LEU B N 1
ATOM 5430 C CA . LEU B 1 313 ? 14.160 21.614 3.434 1.00 6.59 313 LEU B CA 1
ATOM 5431 C C . LEU B 1 313 ? 15.434 22.217 2.876 1.00 7.03 313 LEU B C 1
ATOM 5432 O O . LEU B 1 313 ? 15.976 21.754 1.875 1.00 7.44 313 LEU B O 1
ATOM 5437 N N . PHE B 1 314 ? 15.896 23.270 3.535 1.00 7.51 314 PHE B N 1
ATOM 5438 C CA . PHE B 1 314 ? 17.145 23.911 3.162 1.00 8.20 314 PHE B CA 1
ATOM 5439 C C . PHE B 1 314 ? 17.686 24.673 4.360 1.00 7.70 314 PHE B C 1
ATOM 5440 O O . PHE B 1 314 ? 16.956 24.968 5.310 1.00 8.57 314 PHE B O 1
ATOM 5448 N N . LEU B 1 315 ? 18.983 24.951 4.324 1.00 9.07 315 LEU B N 1
ATOM 5449 C CA . LEU B 1 315 ? 19.653 25.654 5.405 1.00 8.69 315 LEU B CA 1
ATOM 5450 C C . LEU B 1 315 ? 20.174 26.994 4.922 1.00 9.06 315 LEU B C 1
ATOM 5451 O O . LEU B 1 315 ? 20.669 27.108 3.800 1.00 8.96 315 LEU B O 1
ATOM 5456 N N . VAL B 1 316 ? 20.060 28.002 5.778 1.00 8.81 316 VAL B N 1
ATOM 5457 C CA . VAL B 1 316 ? 20.540 29.338 5.456 1.00 9.70 316 VAL B CA 1
ATOM 5458 C C . VAL B 1 316 ? 21.718 29.678 6.363 1.00 9.49 316 VAL B C 1
ATOM 5459 O O . VAL B 1 316 ? 21.606 29.630 7.590 1.00 10.52 316 VAL B O 1
ATOM 5463 N N . ASP B 1 317 ? 22.851 30.001 5.748 1.00 10.72 317 ASP B N 1
ATOM 5464 C CA . ASP B 1 317 ? 24.060 30.379 6.475 1.00 11.93 317 ASP B CA 1
ATOM 5465 C C . ASP B 1 317 ? 23.973 31.886 6.679 1.00 12.32 317 ASP B C 1
ATOM 5466 O O . ASP B 1 317 ? 24.120 32.656 5.731 1.00 12.75 317 ASP B O 1
ATOM 5471 N N . LEU B 1 318 ? 23.730 32.299 7.917 1.00 12.88 318 LEU B N 1
ATOM 5472 C CA . LEU B 1 318 ? 23.578 33.712 8.241 1.00 13.46 318 LEU B CA 1
ATOM 5473 C C . LEU B 1 318 ? 24.848 34.448 8.652 1.00 15.23 318 LEU B C 1
ATOM 5474 O O . LEU B 1 318 ? 24.794 35.625 9.008 1.00 16.05 318 LEU B O 1
ATOM 5479 N N . ARG B 1 319 ? 25.988 33.767 8.604 1.00 16.62 319 ARG B N 1
ATOM 5480 C CA . ARG B 1 319 ? 27.249 34.400 8.978 1.00 18.88 319 ARG B CA 1
ATOM 5481 C C . ARG B 1 319 ? 27.476 35.707 8.217 1.00 19.62 319 ARG B C 1
ATOM 5482 O O . ARG B 1 319 ? 27.836 36.723 8.814 1.00 19.74 319 ARG B O 1
ATOM 5490 N N . PRO B 1 320 ? 27.271 35.700 6.888 1.00 19.90 320 PRO B N 1
ATOM 5491 C CA . PRO B 1 320 ? 27.464 36.911 6.082 1.00 20.85 320 PRO B CA 1
ATOM 5492 C C . PRO B 1 320 ? 26.544 38.060 6.492 1.00 21.61 320 PRO B C 1
ATOM 5493 O O . PRO B 1 320 ? 26.878 39.231 6.305 1.00 22.11 320 PRO B O 1
ATOM 5497 N N . LYS B 1 321 ? 25.387 37.716 7.050 1.00 22.25 321 LYS B N 1
ATOM 5498 C CA . LYS B 1 321 ? 24.410 38.711 7.480 1.00 23.53 321 LYS B CA 1
ATOM 5499 C C . LYS B 1 321 ? 24.698 39.233 8.884 1.00 23.62 321 LYS B C 1
ATOM 5500 O O . LYS B 1 321 ? 24.021 40.141 9.367 1.00 24.62 321 LYS B O 1
ATOM 5506 N N . GLY B 1 322 ? 25.700 38.655 9.538 1.00 23.50 322 GLY B N 1
ATOM 5507 C CA . GLY B 1 322 ? 26.049 39.085 10.879 1.00 23.17 322 GLY B CA 1
ATOM 5508 C C . GLY B 1 322 ? 24.986 38.735 11.902 1.00 23.03 322 GLY B C 1
ATOM 5509 O O . GLY B 1 322 ? 24.698 39.520 12.807 1.00 23.42 322 GLY B O 1
ATOM 5510 N N . LEU B 1 323 ? 24.399 37.552 11.758 1.00 22.14 323 LEU B N 1
ATOM 5511 C CA . LEU B 1 323 ? 23.363 37.091 12.675 1.00 20.65 323 LEU B CA 1
ATOM 5512 C C . LEU B 1 323 ? 23.595 35.632 13.039 1.00 19.33 323 LEU B C 1
ATOM 5513 O O . LEU B 1 323 ? 24.039 34.842 12.207 1.00 18.94 323 LEU B O 1
ATOM 5518 N N . THR B 1 324 ? 23.302 35.277 14.285 1.00 17.93 324 THR B N 1
ATOM 5519 C CA . THR B 1 324 ? 23.460 33.898 14.727 1.00 17.32 324 THR B CA 1
ATOM 5520 C C . THR B 1 324 ? 22.140 33.181 14.467 1.00 15.69 324 THR B C 1
ATOM 5521 O O . THR B 1 324 ? 21.107 33.825 14.271 1.00 15.16 324 THR B O 1
ATOM 5525 N N . GLY B 1 325 ? 22.176 31.853 14.460 1.00 14.95 325 GLY B N 1
ATOM 5526 C CA . GLY B 1 325 ? 20.963 31.090 14.226 1.00 14.00 325 GLY B CA 1
ATOM 5527 C C . GLY B 1 325 ? 19.925 31.366 15.297 1.00 13.93 325 GLY B C 1
ATOM 5528 O O . GLY B 1 325 ? 18.733 31.487 15.010 1.00 13.35 325 GLY B O 1
ATOM 5529 N N . LYS B 1 326 ? 20.385 31.469 16.540 1.00 14.62 326 LYS B N 1
ATOM 5530 C CA . LYS B 1 326 ? 19.506 31.734 17.672 1.00 15.77 326 LYS B CA 1
ATOM 5531 C C . LYS B 1 326 ? 18.808 33.084 17.525 1.00 15.62 326 LYS B C 1
ATOM 5532 O O . LYS B 1 326 ? 17.600 33.194 17.745 1.00 15.58 326 LYS B O 1
ATOM 5538 N N . GLU B 1 327 ? 19.571 34.109 17.155 1.00 15.71 327 GLU B N 1
ATOM 5539 C CA . GLU B 1 327 ? 19.016 35.446 16.978 1.00 16.28 327 GLU B CA 1
ATOM 5540 C C . GLU B 1 327 ? 17.971 35.449 15.868 1.00 14.96 327 GLU B C 1
ATOM 5541 O O . GLU B 1 327 ? 16.913 36.063 16.002 1.00 14.63 327 GLU B O 1
ATOM 5547 N N . ALA B 1 328 ? 18.276 34.761 14.773 1.00 14.77 328 ALA B N 1
ATOM 5548 C CA . ALA B 1 328 ? 17.364 34.683 13.638 1.00 14.32 328 ALA B CA 1
ATOM 5549 C C . ALA B 1 328 ? 16.066 33.989 14.037 1.00 13.90 328 ALA B C 1
ATOM 5550 O O . ALA B 1 328 ? 14.977 34.459 13.708 1.00 13.24 328 ALA B O 1
ATOM 5552 N N . GLU B 1 329 ? 16.188 32.869 14.742 1.00 13.23 329 GLU B N 1
ATOM 5553 C CA . GLU B 1 329 ? 15.022 32.118 15.195 1.00 13.01 329 GLU B CA 1
ATOM 5554 C C . GLU B 1 329 ? 14.115 33.009 16.042 1.00 12.88 329 GLU B C 1
ATOM 5555 O O . GLU B 1 329 ? 12.893 32.999 15.884 1.00 12.93 329 GLU B O 1
ATOM 5561 N N . GLU B 1 330 ? 14.721 33.785 16.936 1.00 13.72 330 GLU B N 1
ATOM 5562 C CA . GLU B 1 330 ? 13.969 34.677 17.813 1.00 14.47 330 GLU B CA 1
ATOM 5563 C C . GLU B 1 330 ? 13.300 35.824 17.060 1.00 13.69 330 GLU B C 1
ATOM 5564 O O . GLU B 1 330 ? 12.137 36.138 17.310 1.00 13.65 330 GLU B O 1
ATOM 5570 N N . ARG B 1 331 ? 14.033 36.452 16.145 1.00 13.30 331 ARG B N 1
ATOM 5571 C CA . ARG B 1 331 ? 13.478 37.558 15.373 1.00 13.92 331 ARG B CA 1
ATOM 5572 C C . ARG B 1 331 ? 12.285 37.108 14.544 1.00 12.71 331 ARG B C 1
ATOM 5573 O O . ARG B 1 331 ? 11.270 37.799 14.474 1.00 13.22 331 ARG B O 1
ATOM 5581 N N . LEU B 1 332 ? 12.413 35.948 13.913 1.00 12.30 332 LEU B N 1
ATOM 5582 C CA . LEU B 1 332 ? 11.334 35.416 13.096 1.00 11.50 332 LEU B CA 1
ATOM 5583 C C . LEU B 1 332 ? 10.136 35.038 13.963 1.00 11.08 332 LEU B C 1
ATOM 5584 O O . LEU B 1 332 ? 9.001 35.373 13.637 1.00 10.94 332 LEU B O 1
ATOM 5589 N N . ASP B 1 333 ? 10.395 34.354 15.075 1.00 11.63 333 ASP B N 1
ATOM 5590 C CA . ASP B 1 333 ? 9.335 33.935 15.986 1.00 13.04 333 ASP B CA 1
ATOM 5591 C C . ASP B 1 333 ? 8.562 35.158 16.480 1.00 13.12 333 ASP B C 1
ATOM 5592 O O . ASP B 1 333 ? 7.351 35.093 16.702 1.00 13.67 333 ASP B O 1
ATOM 5597 N N . ALA B 1 334 ? 9.271 36.273 16.637 1.00 14.00 334 ALA B N 1
ATOM 5598 C CA . ALA B 1 334 ? 8.673 37.518 17.111 1.00 14.67 334 ALA B CA 1
ATOM 5599 C C . ALA B 1 334 ? 7.574 38.048 16.193 1.00 15.25 334 ALA B C 1
ATOM 5600 O O . ALA B 1 334 ? 6.700 38.793 16.637 1.00 16.09 334 ALA B O 1
ATOM 5602 N N . VAL B 1 335 ? 7.616 37.674 14.916 1.00 14.65 335 VAL B N 1
ATOM 5603 C CA . VAL B 1 335 ? 6.599 38.127 13.973 1.00 14.21 335 VAL B CA 1
ATOM 5604 C C . VAL B 1 335 ? 5.733 36.984 13.451 1.00 13.75 335 VAL B C 1
ATOM 5605 O O . VAL B 1 335 ? 5.055 37.120 12.433 1.00 14.88 335 VAL B O 1
ATOM 5609 N N . GLY B 1 336 ? 5.760 35.855 14.151 1.00 13.34 336 GLY B N 1
ATOM 5610 C CA . GLY B 1 336 ? 4.941 34.727 13.752 1.00 12.48 336 GLY B CA 1
ATOM 5611 C C . GLY B 1 336 ? 5.515 33.765 12.731 1.00 10.28 336 GLY B C 1
ATOM 5612 O O . GLY B 1 336 ? 4.785 32.922 12.216 1.00 10.68 336 GLY B O 1
ATOM 5613 N N . ILE B 1 337 ? 6.800 33.895 12.415 1.00 9.86 337 ILE B N 1
ATOM 5614 C CA . ILE B 1 337 ? 7.438 32.991 11.463 1.00 9.98 337 ILE B CA 1
ATOM 5615 C C . ILE B 1 337 ? 8.293 32.045 12.294 1.00 10.14 337 ILE B C 1
ATOM 5616 O O . ILE B 1 337 ? 9.273 32.463 12.913 1.00 10.85 337 ILE B O 1
ATOM 5621 N N . THR B 1 338 ? 7.915 30.772 12.318 1.00 9.83 338 THR B N 1
ATOM 5622 C CA . THR B 1 338 ? 8.638 29.797 13.118 1.00 10.29 338 THR B CA 1
ATOM 5623 C C . THR B 1 338 ? 9.584 28.885 12.354 1.00 9.58 338 THR B C 1
ATOM 5624 O O . THR B 1 338 ? 9.224 28.269 11.349 1.00 9.59 338 THR B O 1
ATOM 5628 N N . VAL B 1 339 ? 10.810 28.823 12.857 1.00 10.09 339 VAL B N 1
ATOM 5629 C CA . VAL B 1 339 ? 11.864 27.994 12.296 1.00 9.52 339 VAL B CA 1
ATOM 5630 C C . VAL B 1 339 ? 12.652 27.503 13.503 1.00 10.03 339 VAL B C 1
ATOM 5631 O O . VAL B 1 339 ? 12.199 27.631 14.641 1.00 9.99 339 VAL B O 1
ATOM 5635 N N . ASN B 1 340 ? 13.809 26.907 13.253 1.00 10.76 340 ASN B N 1
ATOM 5636 C CA . ASN B 1 340 ? 14.683 26.497 14.340 1.00 10.69 340 ASN B CA 1
ATOM 5637 C C . ASN B 1 340 ? 16.103 26.749 13.875 1.00 10.77 340 ASN B C 1
ATOM 5638 O O . ASN B 1 340 ? 16.410 26.620 12.687 1.00 10.86 340 ASN B O 1
ATOM 5643 N N . LYS B 1 341 ? 16.954 27.167 14.806 1.00 11.63 341 LYS B N 1
ATOM 5644 C CA . LYS B 1 341 ? 18.348 27.427 14.490 1.00 12.65 341 LYS B CA 1
ATOM 5645 C C . LYS B 1 341 ? 18.947 26.097 14.064 1.00 12.33 341 LYS B C 1
ATOM 5646 O O . LYS B 1 341 ? 18.419 25.035 14.404 1.00 13.43 341 LYS B O 1
ATOM 5652 N N . ASN B 1 342 ? 20.043 26.147 13.320 1.00 13.30 342 ASN B N 1
ATOM 5653 C CA . ASN B 1 342 ? 20.670 24.922 12.856 1.00 15.51 342 ASN B CA 1
ATOM 5654 C C . ASN B 1 342 ? 22.130 25.181 12.513 1.00 15.94 342 ASN B C 1
ATOM 5655 O O . ASN B 1 342 ? 22.473 26.219 11.945 1.00 15.24 342 ASN B O 1
ATOM 5660 N N . ALA B 1 343 ? 22.991 24.235 12.869 1.00 16.97 343 ALA B N 1
ATOM 5661 C CA . ALA B 1 343 ? 24.412 24.368 12.590 1.00 18.08 343 ALA B CA 1
ATOM 5662 C C . ALA B 1 343 ? 24.665 24.279 11.092 1.00 19.37 343 ALA B C 1
ATOM 5663 O O . ALA B 1 343 ? 23.936 23.601 10.367 1.00 20.40 343 ALA B O 1
ATOM 5665 N N . ILE B 1 344 ? 25.695 24.978 10.631 1.00 20.58 344 ILE B N 1
ATOM 5666 C CA . ILE B 1 344 ? 26.062 24.957 9.222 1.00 22.36 344 ILE B CA 1
ATOM 5667 C C . ILE B 1 344 ? 27.339 24.133 9.105 1.00 22.49 344 ILE B C 1
ATOM 5668 O O . ILE B 1 344 ? 28.089 24.008 10.073 1.00 23.64 344 ILE B O 1
ATOM 5673 N N . PRO B 1 345 ? 27.600 23.547 7.927 1.00 22.19 345 PRO B N 1
ATOM 5674 C CA . PRO B 1 345 ? 28.818 22.747 7.770 1.00 21.85 345 PRO B CA 1
ATOM 5675 C C . PRO B 1 345 ? 30.043 23.519 8.244 1.00 22.38 345 PRO B C 1
ATOM 5676 O O . PRO B 1 345 ? 30.265 24.659 7.833 1.00 22.05 345 PRO B O 1
ATOM 5680 N N . PHE B 1 346 ? 30.829 22.894 9.114 1.00 22.22 346 PHE B N 1
ATOM 5681 C CA . PHE B 1 346 ? 32.028 23.520 9.656 1.00 23.02 346 PHE B CA 1
ATOM 5682 C C . PHE B 1 346 ? 31.655 24.826 10.353 1.00 23.50 346 PHE B C 1
ATOM 5683 O O . PHE B 1 346 ? 32.339 25.839 10.214 1.00 24.45 346 PHE B O 1
ATOM 5691 N N . ASP B 1 347 ? 30.561 24.782 11.105 1.00 24.12 347 ASP B N 1
ATOM 5692 C CA . ASP B 1 347 ? 30.065 25.942 11.836 1.00 24.28 347 ASP B CA 1
ATOM 5693 C C . ASP B 1 347 ? 31.005 26.277 12.991 1.00 24.42 347 ASP B C 1
ATOM 5694 O O . ASP B 1 347 ? 31.310 25.421 13.820 1.00 24.11 347 ASP B O 1
ATOM 5699 N N . PRO B 1 348 ? 31.479 27.531 13.053 1.00 24.74 348 PRO B N 1
ATOM 5700 C CA . PRO B 1 348 ? 32.389 27.978 14.113 1.00 25.09 348 PRO B CA 1
ATOM 5701 C C . PRO B 1 348 ? 31.703 28.194 15.462 1.00 25.03 348 PRO B C 1
ATOM 5702 O O . PRO B 1 348 ? 32.310 27.994 16.516 1.00 25.67 348 PRO B O 1
ATOM 5706 N N . LYS B 1 349 ? 30.438 28.602 15.421 1.00 24.57 349 LYS B N 1
ATOM 5707 C CA . LYS B 1 349 ? 29.671 28.853 16.636 1.00 24.26 349 LYS B CA 1
ATOM 5708 C C . LYS B 1 349 ? 29.176 27.557 17.274 1.00 24.11 349 LYS B C 1
ATOM 5709 O O . LYS B 1 349 ? 28.951 26.560 16.587 1.00 24.03 349 LYS B O 1
ATOM 5711 N N . PRO B 1 350 ? 29.002 27.555 18.606 1.00 24.24 350 PRO B N 1
ATOM 5712 C CA . PRO B 1 350 ? 28.530 26.370 19.327 1.00 24.17 350 PRO B CA 1
ATOM 5713 C C . PRO B 1 350 ? 27.067 26.044 19.025 1.00 23.67 350 PRO B C 1
ATOM 5714 O O . PRO B 1 350 ? 26.288 26.924 18.659 1.00 23.04 350 PRO B O 1
ATOM 5718 N N . PRO B 1 351 ? 26.680 24.766 19.174 1.00 23.76 351 PRO B N 1
ATOM 5719 C CA . PRO B 1 351 ? 25.315 24.292 18.923 1.00 23.47 351 PRO B CA 1
ATOM 5720 C C . PRO B 1 351 ? 24.227 25.127 19.595 1.00 22.40 351 PRO B C 1
ATOM 5721 O O . PRO B 1 351 ? 23.131 25.278 19.057 1.00 22.02 351 PRO B O 1
ATOM 5725 N N . ARG B 1 352 ? 24.532 25.664 20.772 1.00 21.49 352 ARG B N 1
ATOM 5726 C CA . ARG B 1 352 ? 23.570 26.474 21.510 1.00 20.37 352 ARG B CA 1
ATOM 5727 C C . ARG B 1 352 ? 23.315 27.807 20.814 1.00 19.31 352 ARG B C 1
ATOM 5728 O O . ARG B 1 352 ? 22.366 28.516 21.144 1.00 19.13 352 ARG B O 1
ATOM 5730 N N . VAL B 1 353 ? 24.166 28.140 19.847 1.00 18.41 353 VAL B N 1
ATOM 5731 C CA . VAL B 1 353 ? 24.042 29.391 19.108 1.00 18.02 353 VAL B CA 1
ATOM 5732 C C . VAL B 1 353 ? 23.831 29.154 17.612 1.00 17.19 353 VAL B C 1
ATOM 5733 O O . VAL B 1 353 ? 22.815 29.564 17.050 1.00 17.04 353 VAL B O 1
ATOM 5737 N N . THR B 1 354 ? 24.800 28.489 16.987 1.00 16.69 354 THR B N 1
ATOM 5738 C CA . THR B 1 354 ? 24.790 28.171 15.556 1.00 15.63 354 THR B CA 1
ATOM 5739 C C . THR B 1 354 ? 24.879 29.412 14.676 1.00 14.93 354 THR B C 1
ATOM 5740 O O . THR B 1 354 ? 24.684 30.537 15.143 1.00 14.52 354 THR B O 1
ATOM 5744 N N . SER B 1 355 ? 25.165 29.191 13.396 1.00 14.61 355 SER B N 1
ATOM 5745 C CA . SER B 1 355 ? 25.291 30.275 12.429 1.00 15.16 355 SER B CA 1
ATOM 5746 C C . SER B 1 355 ? 24.192 30.264 11.371 1.00 14.43 355 SER B C 1
ATOM 5747 O O . SER B 1 355 ? 24.283 30.984 10.376 1.00 15.24 355 SER B O 1
ATOM 5750 N N . GLY B 1 356 ? 23.156 29.458 11.570 1.00 12.80 356 GLY B N 1
ATOM 5751 C CA . GLY B 1 356 ? 22.099 29.422 10.577 1.00 12.73 356 GLY B CA 1
ATOM 5752 C C . GLY B 1 356 ? 20.747 28.953 11.061 1.00 10.86 356 GLY B C 1
ATOM 5753 O O . GLY B 1 356 ? 20.531 28.729 12.252 1.00 11.36 356 GLY B O 1
ATOM 5754 N N . ILE B 1 357 ? 19.821 28.830 10.116 1.00 10.49 357 ILE B N 1
ATOM 5755 C CA . ILE B 1 357 ? 18.475 28.367 10.409 1.00 9.75 357 ILE B CA 1
ATOM 5756 C C . ILE B 1 357 ? 18.065 27.356 9.353 1.00 9.46 357 ILE B C 1
ATOM 5757 O O . ILE B 1 357 ? 18.590 27.354 8.237 1.00 9.70 357 ILE B O 1
ATOM 5762 N N . ARG B 1 358 ? 17.139 26.482 9.722 1.00 9.56 358 ARG B N 1
ATOM 5763 C CA . ARG B 1 358 ? 16.633 25.484 8.800 1.00 8.45 358 ARG B CA 1
ATOM 5764 C C . ARG B 1 358 ? 15.191 25.854 8.498 1.00 7.48 358 ARG B C 1
ATOM 5765 O O . ARG B 1 358 ? 14.435 26.217 9.401 1.00 8.33 358 ARG B O 1
ATOM 5773 N N . ILE B 1 359 ? 14.829 25.771 7.223 1.00 7.21 359 ILE B N 1
ATOM 5774 C CA . ILE B 1 359 ? 13.481 26.073 6.766 1.00 7.56 359 ILE B CA 1
ATOM 5775 C C . ILE B 1 359 ? 12.967 24.887 5.965 1.00 7.62 359 ILE B C 1
ATOM 5776 O O . ILE B 1 359 ? 13.711 24.285 5.192 1.00 7.81 359 ILE B O 1
ATOM 5781 N N . GLY B 1 360 ? 11.696 24.553 6.171 1.00 7.03 360 GLY B N 1
ATOM 5782 C CA . GLY B 1 360 ? 11.072 23.458 5.455 1.00 7.90 360 GLY B CA 1
ATOM 5783 C C . GLY B 1 360 ? 9.668 23.865 5.049 1.00 6.51 360 GLY B C 1
ATOM 5784 O O . GLY B 1 360 ? 9.009 24.620 5.766 1.00 7.81 360 GLY B O 1
ATOM 5785 N N . THR B 1 361 ? 9.199 23.346 3.919 1.00 6.37 361 THR B N 1
ATOM 5786 C CA . THR B 1 361 ? 7.883 23.689 3.390 1.00 5.85 361 THR B CA 1
ATOM 5787 C C . THR B 1 361 ? 6.702 22.724 3.573 1.00 6.50 361 THR B C 1
ATOM 5788 O O . THR B 1 361 ? 5.593 23.048 3.152 1.00 6.40 361 THR B O 1
ATOM 5792 N N . PRO B 1 362 ? 6.901 21.545 4.195 1.00 6.05 362 PRO B N 1
ATOM 5793 C CA . PRO B 1 362 ? 5.741 20.653 4.341 1.00 6.40 362 PRO B CA 1
ATOM 5794 C C . PRO B 1 362 ? 4.482 21.259 4.962 1.00 6.39 362 PRO B C 1
ATOM 5795 O O . PRO B 1 362 ? 3.375 21.066 4.455 1.00 6.63 362 PRO B O 1
ATOM 5799 N N . ALA B 1 363 ? 4.652 21.981 6.063 1.00 6.07 363 ALA B N 1
ATOM 5800 C CA . ALA B 1 363 ? 3.517 22.565 6.765 1.00 6.97 363 ALA B CA 1
ATOM 5801 C C . ALA B 1 363 ? 2.752 23.611 5.969 1.00 6.59 363 ALA B C 1
ATOM 5802 O O . ALA B 1 363 ? 1.527 23.517 5.841 1.00 7.22 363 ALA B O 1
ATOM 5804 N N . ILE B 1 364 ? 3.445 24.610 5.431 1.00 7.09 364 ILE B N 1
ATOM 5805 C CA . ILE B 1 364 ? 2.726 25.625 4.675 1.00 7.71 364 ILE B CA 1
ATOM 5806 C C . ILE B 1 364 ? 2.136 25.057 3.391 1.00 7.27 364 ILE B C 1
ATOM 5807 O O . ILE B 1 364 ? 1.108 25.536 2.916 1.00 7.83 364 ILE B O 1
ATOM 5812 N N . THR B 1 365 ? 2.761 24.025 2.832 1.00 6.88 365 THR B N 1
ATOM 5813 C CA . THR B 1 365 ? 2.223 23.433 1.614 1.00 6.85 365 THR B CA 1
ATOM 5814 C C . THR B 1 365 ? 0.887 22.756 1.935 1.00 7.06 365 THR B C 1
ATOM 5815 O O . THR B 1 365 ? -0.049 22.794 1.134 1.00 7.28 365 THR B O 1
ATOM 5819 N N . THR B 1 366 ? 0.793 22.151 3.114 1.00 6.65 366 THR B N 1
ATOM 5820 C CA . THR B 1 366 ? -0.441 21.497 3.522 1.00 6.93 366 THR B CA 1
ATOM 5821 C C . THR B 1 366 ? -1.572 22.514 3.638 1.00 8.19 366 THR B C 1
ATOM 5822 O O . THR B 1 366 ? -2.734 22.192 3.388 1.00 9.04 366 THR B O 1
ATOM 5826 N N . ARG B 1 367 ? -1.223 23.744 4.002 1.00 8.59 367 ARG B N 1
ATOM 5827 C CA . ARG B 1 367 ? -2.208 24.814 4.138 1.00 10.32 367 ARG B CA 1
ATOM 5828 C C . ARG B 1 367 ? -2.572 25.459 2.802 1.00 10.93 367 ARG B C 1
ATOM 5829 O O . ARG B 1 367 ? -3.362 26.404 2.763 1.00 12.88 367 ARG B O 1
ATOM 5837 N N . GLY B 1 368 ? -1.988 24.972 1.713 1.00 9.81 368 GLY B N 1
ATOM 5838 C CA . GLY B 1 368 ? -2.316 25.525 0.411 1.00 9.99 368 GLY B CA 1
ATOM 5839 C C . GLY B 1 368 ? -1.351 26.516 -0.213 1.00 9.02 368 GLY B C 1
ATOM 5840 O O . GLY B 1 368 ? -1.665 27.091 -1.253 1.00 9.67 368 GLY B O 1
ATOM 5841 N N . PHE B 1 369 ? -0.195 26.742 0.400 1.00 8.70 369 PHE B N 1
ATOM 5842 C CA . PHE B 1 369 ? 0.770 27.669 -0.185 1.00 8.26 369 PHE B CA 1
ATOM 5843 C C . PHE B 1 369 ? 1.325 27.069 -1.473 1.00 7.94 369 PHE B C 1
ATOM 5844 O O . PHE B 1 369 ? 1.604 25.870 -1.546 1.00 8.22 369 PHE B O 1
ATOM 5852 N N . THR B 1 370 ? 1.481 27.916 -2.486 1.00 7.83 370 THR B N 1
ATOM 5853 C CA . THR B 1 370 ? 1.984 27.501 -3.792 1.00 9.15 370 THR B CA 1
ATOM 5854 C C . THR B 1 370 ? 3.324 28.172 -4.088 1.00 7.52 370 THR B C 1
ATOM 5855 O O . THR B 1 370 ? 3.693 29.148 -3.441 1.00 7.51 370 THR B O 1
ATOM 5859 N N . PRO B 1 371 ? 4.063 27.659 -5.084 1.00 7.99 371 PRO B N 1
ATOM 5860 C CA . PRO B 1 371 ? 5.362 28.242 -5.433 1.00 7.48 371 PRO B CA 1
ATOM 5861 C C . PRO B 1 371 ? 5.296 29.739 -5.724 1.00 6.95 371 PRO B C 1
ATOM 5862 O O . PRO B 1 371 ? 6.212 30.487 -5.385 1.00 7.65 371 PRO B O 1
ATOM 5866 N N . GLU B 1 372 ? 4.203 30.170 -6.345 1.00 7.44 372 GLU B N 1
ATOM 5867 C CA . GLU B 1 372 ? 4.035 31.576 -6.683 1.00 8.23 372 GLU B CA 1
ATOM 5868 C C . GLU B 1 372 ? 3.934 32.480 -5.463 1.00 7.72 372 GLU B C 1
ATOM 5869 O O . GLU B 1 372 ? 4.086 33.695 -5.575 1.00 7.66 372 GLU B O 1
ATOM 5875 N N . GLU B 1 373 ? 3.682 31.894 -4.297 1.00 6.93 373 GLU B N 1
ATOM 5876 C CA . GLU B 1 373 ? 3.586 32.685 -3.079 1.00 7.78 373 GLU B CA 1
ATOM 5877 C C . GLU B 1 373 ? 4.913 32.749 -2.330 1.00 7.25 373 GLU B C 1
ATOM 5878 O O . GLU B 1 373 ? 5.059 33.523 -1.389 1.00 7.72 373 GLU B O 1
ATOM 5884 N N . MET B 1 374 ? 5.884 31.940 -2.744 1.00 7.57 374 MET B N 1
ATOM 5885 C CA . MET B 1 374 ? 7.172 31.947 -2.066 1.00 7.36 374 MET B CA 1
ATOM 5886 C C . MET B 1 374 ? 7.878 33.310 -2.126 1.00 7.49 374 MET B C 1
ATOM 5887 O O . MET B 1 374 ? 8.610 33.663 -1.208 1.00 7.59 374 MET B O 1
ATOM 5892 N N . PRO B 1 375 ? 7.674 34.095 -3.204 1.00 7.75 375 PRO B N 1
ATOM 5893 C CA . PRO B 1 375 ? 8.345 35.401 -3.232 1.00 8.19 375 PRO B CA 1
ATOM 5894 C C . PRO B 1 375 ? 7.887 36.282 -2.062 1.00 8.36 375 PRO B C 1
ATOM 5895 O O . PRO B 1 375 ? 8.663 37.076 -1.527 1.00 8.96 375 PRO B O 1
ATOM 5899 N N . LEU B 1 376 ? 6.623 36.138 -1.674 1.00 8.30 376 LEU B N 1
ATOM 5900 C CA . LEU B 1 376 ? 6.073 36.916 -0.569 1.00 9.33 376 LEU B CA 1
ATOM 5901 C C . LEU B 1 376 ? 6.595 36.402 0.769 1.00 8.25 376 LEU B C 1
ATOM 5902 O O . LEU B 1 376 ? 6.916 37.186 1.661 1.00 9.41 376 LEU B O 1
ATOM 5907 N N . VAL B 1 377 ? 6.681 35.082 0.906 1.00 8.07 377 VAL B N 1
ATOM 5908 C CA . VAL B 1 377 ? 7.193 34.490 2.135 1.00 7.93 377 VAL B CA 1
ATOM 5909 C C . VAL B 1 377 ? 8.653 34.911 2.308 1.00 7.77 377 VAL B C 1
ATOM 5910 O O . VAL B 1 377 ? 9.084 35.256 3.410 1.00 8.49 377 VAL B O 1
ATOM 5914 N N . ALA B 1 378 ? 9.409 34.898 1.214 1.00 8.17 378 ALA B N 1
ATOM 5915 C CA . ALA B 1 378 ? 10.815 35.287 1.263 1.00 8.94 378 ALA B CA 1
ATOM 5916 C C . ALA B 1 378 ? 10.959 36.739 1.713 1.00 9.04 378 ALA B C 1
ATOM 5917 O O . ALA B 1 378 ? 11.857 37.071 2.487 1.00 9.81 378 ALA B O 1
ATOM 5919 N N . GLU B 1 379 ? 10.072 37.603 1.228 1.00 9.91 379 GLU B N 1
ATOM 5920 C CA . GLU B 1 379 ? 10.112 39.012 1.596 1.00 10.57 379 GLU B CA 1
ATOM 5921 C C . GLU B 1 379 ? 9.885 39.195 3.095 1.00 10.22 379 GLU B C 1
ATOM 5922 O O . GLU B 1 379 ? 10.591 39.962 3.748 1.00 10.65 379 GLU B O 1
ATOM 5928 N N . LEU B 1 380 ? 8.896 38.490 3.636 1.00 9.70 380 LEU B N 1
ATOM 5929 C CA . LEU B 1 380 ? 8.587 38.590 5.057 1.00 10.10 380 LEU B CA 1
ATOM 5930 C C . LEU B 1 380 ? 9.750 38.100 5.919 1.00 10.25 380 LEU B C 1
ATOM 5931 O O . LEU B 1 380 ? 10.073 38.709 6.940 1.00 10.85 380 LEU B O 1
ATOM 5936 N N . ILE B 1 381 ? 10.381 37.007 5.502 1.00 9.83 381 ILE B N 1
ATOM 5937 C CA . ILE B 1 381 ? 11.522 36.459 6.231 1.00 10.20 381 ILE B CA 1
ATOM 5938 C C . ILE B 1 381 ? 12.662 37.477 6.231 1.00 10.73 381 ILE B C 1
ATOM 5939 O O . ILE B 1 381 ? 13.249 37.781 7.273 1.00 10.90 381 ILE B O 1
ATOM 5944 N N . ASP B 1 382 ? 12.961 38.003 5.049 1.00 10.59 382 ASP B N 1
ATOM 5945 C CA . ASP B 1 382 ? 14.026 38.982 4.866 1.00 11.32 382 ASP B CA 1
ATOM 5946 C C . ASP B 1 382 ? 13.795 40.216 5.738 1.00 11.45 382 ASP B C 1
ATOM 5947 O O . ASP B 1 382 ? 14.698 40.667 6.444 1.00 12.01 382 ASP B O 1
ATOM 5952 N N . ARG B 1 383 ? 12.579 40.751 5.701 1.00 11.95 383 ARG B N 1
ATOM 5953 C CA . ARG B 1 383 ? 12.244 41.929 6.492 1.00 13.49 383 ARG B CA 1
ATOM 5954 C C . ARG B 1 383 ? 12.370 41.668 7.989 1.00 13.78 383 ARG B C 1
ATOM 5955 O O . ARG B 1 383 ? 12.844 42.523 8.735 1.00 15.24 383 ARG B O 1
ATOM 5963 N N . ALA B 1 384 ? 11.949 40.486 8.427 1.00 13.70 384 ALA B N 1
ATOM 5964 C CA . ALA B 1 384 ? 12.022 40.132 9.840 1.00 14.45 384 ALA B CA 1
ATOM 5965 C C . ALA B 1 384 ? 13.464 40.127 10.335 1.00 14.67 384 ALA B C 1
ATOM 5966 O O . ALA B 1 384 ? 13.753 40.581 11.443 1.00 16.00 384 ALA B O 1
ATOM 5968 N N . LEU B 1 385 ? 14.369 39.616 9.508 1.00 15.11 385 LEU B N 1
ATOM 5969 C CA . LEU B 1 385 ? 15.777 39.544 9.876 1.00 15.89 385 LEU B CA 1
ATOM 5970 C C . LEU B 1 385 ? 16.505 40.880 9.745 1.00 17.60 385 LEU B C 1
ATOM 5971 O O . LEU B 1 385 ? 17.414 41.173 10.521 1.00 18.17 385 LEU B O 1
ATOM 5976 N N . LEU B 1 386 ? 16.102 41.688 8.769 1.00 18.82 386 LEU B N 1
ATOM 5977 C CA . LEU B 1 386 ? 16.731 42.985 8.534 1.00 21.67 386 LEU B CA 1
ATOM 5978 C C . LEU B 1 386 ? 16.179 44.122 9.390 1.00 22.69 386 LEU B C 1
ATOM 5979 O O . LEU B 1 386 ? 16.941 44.906 9.955 1.00 22.88 386 LEU B O 1
ATOM 5984 N N . GLU B 1 387 ? 14.856 44.214 9.478 1.00 24.11 387 GLU B N 1
ATOM 5985 C CA . GLU B 1 387 ? 14.215 45.281 10.241 1.00 25.84 387 GLU B CA 1
ATOM 5986 C C . GLU B 1 387 ? 13.853 44.906 11.674 1.00 26.13 387 GLU B C 1
ATOM 5987 O O . GLU B 1 387 ? 13.685 45.781 12.525 1.00 26.41 387 GLU B O 1
ATOM 5993 N N . GLY B 1 388 ? 13.732 43.611 11.942 1.00 26.09 388 GLY B N 1
ATOM 5994 C CA . GLY B 1 388 ? 13.378 43.177 13.280 1.00 26.25 388 GLY B CA 1
ATOM 5995 C C . GLY B 1 388 ? 11.871 43.128 13.449 1.00 26.26 388 GLY B C 1
ATOM 5996 O O . GLY B 1 388 ? 11.138 43.483 12.526 1.00 26.17 388 GLY B O 1
ATOM 5997 N N . PRO B 1 389 ? 11.375 42.703 14.621 1.00 27.25 389 PRO B N 1
ATOM 5998 C CA . PRO B 1 389 ? 9.936 42.615 14.885 1.00 27.72 389 PRO B CA 1
ATOM 5999 C C . PRO B 1 389 ? 9.206 43.955 14.888 1.00 28.30 389 PRO B C 1
ATOM 6000 O O . PRO B 1 389 ? 9.783 44.994 15.210 1.00 29.12 389 PRO B O 1
ATOM 6004 N N . SER B 1 390 ? 7.928 43.913 14.523 1.00 28.83 390 SER B N 1
ATOM 6005 C CA . SER B 1 390 ? 7.083 45.099 14.478 1.00 29.19 390 SER B CA 1
ATOM 6006 C C . SER B 1 390 ? 5.648 44.666 14.203 1.00 29.43 390 SER B C 1
ATOM 6007 O O . SER B 1 390 ? 5.406 43.807 13.354 1.00 29.30 390 SER B O 1
ATOM 6010 N N . GLU B 1 391 ? 4.700 45.257 14.923 1.00 29.34 391 GLU B N 1
ATOM 6011 C CA . GLU B 1 391 ? 3.292 44.920 14.752 1.00 28.85 391 GLU B CA 1
ATOM 6012 C C . GLU B 1 391 ? 2.882 44.959 13.283 1.00 27.88 391 GLU B C 1
ATOM 6013 O O . GLU B 1 391 ? 2.073 44.147 12.835 1.00 28.14 391 GLU B O 1
ATOM 6019 N N . ALA B 1 392 ? 3.444 45.906 12.539 1.00 26.64 392 ALA B N 1
ATOM 6020 C CA . ALA B 1 392 ? 3.134 46.044 11.121 1.00 24.81 392 ALA B CA 1
ATOM 6021 C C . ALA B 1 392 ? 3.507 44.767 10.376 1.00 23.53 392 ALA B C 1
ATOM 6022 O O . ALA B 1 392 ? 2.698 44.208 9.635 1.00 23.63 392 ALA B O 1
ATOM 6024 N N . LEU B 1 393 ? 4.738 44.310 10.576 1.00 22.51 393 LEU B N 1
ATOM 6025 C CA . LEU B 1 393 ? 5.213 43.095 9.927 1.00 20.49 393 LEU B CA 1
ATOM 6026 C C . LEU B 1 393 ? 4.426 41.890 10.435 1.00 19.69 393 LEU B C 1
ATOM 6027 O O . LEU B 1 393 ? 4.067 41.000 9.663 1.00 17.63 393 LEU B O 1
ATOM 6032 N N . ARG B 1 394 ? 4.156 41.872 11.736 1.00 18.94 394 ARG B N 1
ATOM 6033 C CA . ARG B 1 394 ? 3.408 40.781 12.349 1.00 19.53 394 ARG B CA 1
ATOM 6034 C C . ARG B 1 394 ? 2.034 40.630 11.704 1.00 19.52 394 ARG B C 1
ATOM 6035 O O . ARG B 1 394 ? 1.569 39.515 11.467 1.00 17.97 394 ARG B O 1
ATOM 6043 N N . GLU B 1 395 ? 1.384 41.756 11.426 1.00 19.41 395 GLU B N 1
ATOM 6044 C CA . GLU B 1 395 ? 0.062 41.738 10.814 1.00 19.71 395 GLU B CA 1
ATOM 6045 C C . GLU B 1 395 ? 0.090 41.215 9.384 1.00 17.98 395 GLU B C 1
ATOM 6046 O O . GLU B 1 395 ? -0.837 40.532 8.951 1.00 18.15 395 GLU B O 1
ATOM 6052 N N . GLU B 1 396 ? 1.150 41.535 8.648 1.00 17.34 396 GLU B N 1
ATOM 6053 C CA . GLU B 1 396 ? 1.268 41.068 7.272 1.00 16.43 396 GLU B CA 1
ATOM 6054 C C . GLU B 1 396 ? 1.436 39.554 7.251 1.00 14.24 396 GLU B C 1
ATOM 6055 O O . GLU B 1 396 ? 0.930 38.874 6.357 1.00 14.47 396 GLU B O 1
ATOM 6061 N N . VAL B 1 397 ? 2.155 39.033 8.239 1.00 13.91 397 VAL B N 1
ATOM 6062 C CA . VAL B 1 397 ? 2.369 37.595 8.349 1.00 12.54 397 VAL B CA 1
ATOM 6063 C C . VAL B 1 397 ? 1.035 36.943 8.698 1.00 12.00 397 VAL B C 1
ATOM 6064 O O . VAL B 1 397 ? 0.653 35.929 8.116 1.00 11.35 397 VAL B O 1
ATOM 6068 N N . ARG B 1 398 ? 0.325 37.552 9.643 1.00 12.61 398 ARG B N 1
ATOM 6069 C CA . ARG B 1 398 ? -0.969 37.055 10.088 1.00 13.56 398 ARG B CA 1
ATOM 6070 C C . ARG B 1 398 ? -1.962 36.990 8.931 1.00 13.47 398 ARG B C 1
ATOM 6071 O O . ARG B 1 398 ? -2.680 36.005 8.775 1.00 13.17 398 ARG B O 1
ATOM 6079 N N . ARG B 1 399 ? -2.000 38.047 8.125 1.00 14.06 399 ARG B N 1
ATOM 6080 C CA . ARG B 1 399 ? -2.909 38.110 6.985 1.00 14.43 399 ARG B CA 1
ATOM 6081 C C . ARG B 1 399 ? -2.623 37.008 5.971 1.00 14.00 399 ARG B C 1
ATOM 6082 O O . ARG B 1 399 ? -3.538 36.326 5.511 1.00 14.62 399 ARG B O 1
ATOM 6084 N N . LEU B 1 400 ? -1.352 36.838 5.618 1.00 13.30 400 LEU B N 1
ATOM 6085 C CA . LEU B 1 400 ? -0.976 35.813 4.655 1.00 12.34 400 LEU B CA 1
ATOM 6086 C C . LEU B 1 400 ? -1.332 34.432 5.197 1.00 11.06 400 LEU B C 1
ATOM 6087 O O . LEU B 1 400 ? -1.830 33.578 4.466 1.00 11.60 400 LEU B O 1
ATOM 6092 N N . ALA B 1 401 ? -1.082 34.222 6.486 1.00 10.42 401 ALA B N 1
ATOM 6093 C CA . ALA B 1 401 ? -1.384 32.943 7.119 1.00 10.53 401 ALA B CA 1
ATOM 6094 C C . ALA B 1 401 ? -2.884 32.663 7.098 1.00 10.31 401 ALA B C 1
ATOM 6095 O O . ALA B 1 401 ? -3.320 31.592 6.680 1.00 11.26 401 ALA B O 1
ATOM 6097 N N . LEU B 1 402 ? -3.674 33.636 7.543 1.00 11.64 402 LEU B N 1
ATOM 6098 C CA . LEU B 1 402 ? -5.123 33.475 7.585 1.00 13.47 402 LEU B CA 1
ATOM 6099 C C . LEU B 1 402 ? -5.762 33.315 6.210 1.00 13.73 402 LEU B C 1
ATOM 6100 O O . LEU B 1 402 ? -6.889 32.832 6.099 1.00 14.93 402 LEU B O 1
ATOM 6105 N N . ALA B 1 403 ? -5.043 33.715 5.165 1.00 13.69 403 ALA B N 1
ATOM 6106 C CA . ALA B 1 403 ? -5.547 33.594 3.802 1.00 14.50 403 ALA B CA 1
ATOM 6107 C C . ALA B 1 403 ? -5.524 32.130 3.375 1.00 14.79 403 ALA B C 1
ATOM 6108 O O . ALA B 1 403 ? -6.025 31.771 2.309 1.00 15.93 403 ALA B O 1
ATOM 6110 N N . HIS B 1 404 ? -4.937 31.288 4.217 1.00 15.79 404 HIS B N 1
ATOM 6111 C CA . HIS B 1 404 ? -4.845 29.863 3.934 1.00 18.18 404 HIS B CA 1
ATOM 6112 C C . HIS B 1 404 ? -5.558 29.062 5.014 1.00 20.49 404 HIS B C 1
ATOM 6113 O O . HIS B 1 404 ? -5.280 29.218 6.203 1.00 23.64 404 HIS B O 1
ATOM 6120 N N . PRO B 1 405 ? -6.498 28.197 4.610 1.00 22.99 405 PRO B N 1
ATOM 6121 C CA . PRO B 1 405 ? -7.241 27.377 5.568 1.00 23.93 405 PRO B CA 1
ATOM 6122 C C . PRO B 1 405 ? -6.320 26.409 6.296 1.00 24.39 405 PRO B C 1
ATOM 6123 O O . PRO B 1 405 ? -5.123 26.340 6.012 1.00 24.60 405 PRO B O 1
ATOM 6127 N N . MET B 1 406 ? -6.883 25.661 7.236 1.00 24.58 406 MET B N 1
ATOM 6128 C CA . MET B 1 406 ? -6.104 24.703 8.005 1.00 25.17 406 MET B CA 1
ATOM 6129 C C . MET B 1 406 ? -6.788 23.345 7.976 1.00 24.21 406 MET B C 1
ATOM 6130 O O . MET B 1 406 ? -8.015 23.264 7.918 1.00 24.86 406 MET B O 1
ATOM 6135 N N . PRO B 1 407 ? -6.003 22.257 8.006 1.00 23.48 407 PRO B N 1
ATOM 6136 C CA . PRO B 1 407 ? -6.604 20.920 7.987 1.00 23.96 407 PRO B CA 1
ATOM 6137 C C . PRO B 1 407 ? -7.550 20.725 9.171 1.00 24.74 407 PRO B C 1
ATOM 6138 O O . PRO B 1 407 ? -7.510 21.562 10.097 1.00 25.17 407 PRO B O 1
#